Protein AF-0000000072233119 (afdb_homodimer)

Structure (mmCIF, N/CA/C/O backbone):
data_AF-0000000072233119-model_v1
#
loop_
_entity.id
_entity.type
_entity.pdbx_description
1 polymer Carboxypeptidase
#
loop_
_atom_site.group_PDB
_atom_site.id
_atom_site.type_symbol
_atom_site.label_atom_id
_atom_site.label_alt_id
_atom_site.label_comp_id
_atom_site.label_asym_id
_atom_site.label_entity_id
_atom_site.label_seq_id
_atom_site.pdbx_PDB_ins_code
_atom_site.Cartn_x
_atom_site.Cartn_y
_atom_site.Cartn_z
_atom_site.occupancy
_atom_site.B_iso_or_equiv
_atom_site.auth_seq_id
_atom_site.auth_comp_id
_atom_site.auth_asym_id
_atom_site.auth_atom_id
_atom_site.pdbx_PDB_model_num
ATOM 1 N N . MET A 1 1 ? -56.75 67 40.719 1 21.64 1 MET A N 1
ATOM 2 C CA . MET A 1 1 ? -55.656 67.75 40.062 1 21.64 1 MET A CA 1
ATOM 3 C C . MET A 1 1 ? -54.406 66.875 40.062 1 21.64 1 MET A C 1
ATOM 5 O O . MET A 1 1 ? -53.438 67.188 40.75 1 21.64 1 MET A O 1
ATOM 9 N N . LYS A 1 2 ? -54.688 65.5 40.375 1 35.22 2 LYS A N 1
ATOM 10 C CA . LYS A 1 2 ? -53.719 64.438 40.656 1 35.22 2 LYS A CA 1
ATOM 11 C C . LYS A 1 2 ? -52.656 64.375 39.531 1 35.22 2 LYS A C 1
ATOM 13 O O . LYS A 1 2 ? -53 64.188 38.375 1 35.22 2 LYS A O 1
ATOM 18 N N . GLY A 1 3 ? -51.531 65.25 39.688 1 26.22 3 GLY A N 1
ATOM 19 C CA . GLY A 1 3 ? -50.438 65.5 38.75 1 26.22 3 GLY A CA 1
ATOM 20 C C . GLY A 1 3 ? -49.719 64.25 38.312 1 26.22 3 GLY A C 1
ATOM 21 O O . GLY A 1 3 ? -49.25 63.469 39.125 1 26.22 3 GLY A O 1
ATOM 22 N N . CYS A 1 4 ? -50.031 63.656 37.125 1 33.38 4 CYS A N 1
ATOM 23 C CA . CYS A 1 4 ? -49.469 62.594 36.344 1 33.38 4 CYS A CA 1
ATOM 24 C C . CYS A 1 4 ? -48 62.875 36 1 33.38 4 CYS A C 1
ATOM 26 O O . CYS A 1 4 ? -47.75 63.812 35.219 1 33.38 4 CYS A O 1
ATOM 28 N N . TRP A 1 5 ? -47.125 62.781 37.031 1 33.19 5 TRP A N 1
ATOM 29 C CA . TRP A 1 5 ? -45.688 62.906 36.75 1 33.19 5 TRP A CA 1
ATOM 30 C C . TRP A 1 5 ? -45.25 62 35.625 1 33.19 5 TRP A C 1
ATOM 32 O O . TRP A 1 5 ? -45.5 60.781 35.625 1 33.19 5 TRP A O 1
ATOM 42 N N . LEU A 1 6 ? -45.219 62.438 34.375 1 34.34 6 LEU A N 1
ATOM 43 C CA . LEU A 1 6 ? -44.656 61.875 33.156 1 34.34 6 LEU A CA 1
ATOM 44 C C . LEU A 1 6 ? -43.188 61.531 33.344 1 34.34 6 LEU A C 1
ATOM 46 O O . LEU A 1 6 ? -42.344 62.406 33.5 1 34.34 6 LEU A O 1
ATOM 50 N N . VAL A 1 7 ? -42.844 60.562 34.219 1 37.19 7 VAL A N 1
ATOM 51 C CA . VAL A 1 7 ? -41.438 60.125 34.219 1 37.19 7 VAL A CA 1
ATOM 52 C C . VAL A 1 7 ? -41.031 59.719 32.781 1 37.19 7 VAL A C 1
ATOM 54 O O . VAL A 1 7 ? -41.656 58.812 32.219 1 37.19 7 VAL A O 1
ATOM 57 N N . GLY A 1 8 ? -40.562 60.625 31.938 1 33.03 8 GLY A N 1
ATOM 58 C CA . GLY A 1 8 ? -39.906 60.344 30.672 1 33.03 8 GLY A CA 1
ATOM 59 C C . GLY A 1 8 ? -38.812 59.312 30.766 1 33.03 8 GLY A C 1
ATOM 60 O O . GLY A 1 8 ? -37.844 59.5 31.484 1 33.03 8 GLY A O 1
ATOM 61 N N . VAL A 1 9 ? -39.156 58.031 30.703 1 35.06 9 VAL A N 1
ATOM 62 C CA . VAL A 1 9 ? -38.188 56.938 30.594 1 35.06 9 VAL A CA 1
ATOM 63 C C . VAL A 1 9 ? -37.25 57.219 29.422 1 35.06 9 VAL A C 1
ATOM 65 O O . VAL A 1 9 ? -37.688 57.344 28.281 1 35.06 9 VAL A O 1
ATOM 68 N N . LEU A 1 10 ? -36.125 57.938 29.594 1 36.31 10 LEU A N 1
ATOM 69 C CA . LEU A 1 10 ? -35.031 57.969 28.656 1 36.31 10 LEU A CA 1
ATOM 70 C C . LEU A 1 10 ? -34.625 56.562 28.234 1 36.31 10 LEU A C 1
ATOM 72 O O . LEU A 1 10 ? -34.156 55.781 29.062 1 36.31 10 LEU A O 1
ATOM 76 N N . ILE A 1 11 ? -35.312 55.969 27.281 1 34.78 11 ILE A N 1
ATOM 77 C CA . ILE A 1 11 ? -34.844 54.75 26.625 1 34.78 11 ILE A CA 1
ATOM 78 C C . ILE A 1 11 ? -33.438 54.969 26.109 1 34.78 11 ILE A C 1
ATOM 80 O O . ILE A 1 11 ? -33.188 55.781 25.234 1 34.78 11 ILE A O 1
ATOM 84 N N . VAL A 1 12 ? -32.406 54.906 26.969 1 35 12 VAL A N 1
ATOM 85 C CA . VAL A 1 12 ? -31.047 54.781 26.469 1 35 12 VAL A CA 1
ATOM 86 C C . VAL A 1 12 ? -30.984 53.719 25.359 1 35 12 VAL A C 1
ATOM 88 O O . VAL A 1 12 ? -31.328 52.562 25.578 1 35 12 VAL A O 1
ATOM 91 N N . LEU A 1 13 ? -31.266 54.125 24.141 1 33.84 13 LEU A N 1
ATOM 92 C CA . LEU A 1 13 ? -30.875 53.312 22.969 1 33.84 13 LEU A CA 1
ATOM 93 C C . LEU A 1 13 ? -29.484 52.75 23.156 1 33.84 13 LEU A C 1
ATOM 95 O O . LEU A 1 13 ? -28.5 53.469 23.188 1 33.84 13 LEU A O 1
ATOM 99 N N . LEU A 1 14 ? -29.297 51.781 24.047 1 34 14 LEU A N 1
ATOM 100 C CA . LEU A 1 14 ? -28.078 51 23.938 1 34 14 LEU A CA 1
ATOM 101 C C . LEU A 1 14 ? -27.766 50.688 22.484 1 34 14 LEU A C 1
ATOM 103 O O . LEU A 1 14 ? -28.547 50 21.812 1 34 14 LEU A O 1
ATOM 107 N N . GLY A 1 15 ? -27.25 51.656 21.734 1 33.03 15 GLY A N 1
ATOM 108 C CA . GLY A 1 15 ? -26.625 51.281 20.469 1 33.03 15 GLY A CA 1
ATOM 109 C C . GLY A 1 15 ? -25.984 49.906 20.5 1 33.03 15 GLY A C 1
ATOM 110 O O . GLY A 1 15 ? -25.172 49.625 21.391 1 33.03 15 GLY A O 1
ATOM 111 N N . SER A 1 16 ? -26.719 48.875 20.203 1 33.81 16 SER A N 1
ATOM 112 C CA . SER A 1 16 ? -26.094 47.594 19.875 1 33.81 16 SER A CA 1
ATOM 113 C C . SER A 1 16 ? -24.734 47.812 19.203 1 33.81 16 SER A C 1
ATOM 115 O O . SER A 1 16 ? -24.656 48.438 18.156 1 33.81 16 SER A O 1
ATOM 117 N N . VAL A 1 17 ? -23.672 48.188 19.906 1 36.34 17 VAL A N 1
ATOM 118 C CA . VAL A 1 17 ? -22.359 48 19.312 1 36.34 17 VAL A CA 1
ATOM 119 C C . VAL A 1 17 ? -22.375 46.75 18.422 1 36.34 17 VAL A C 1
ATOM 121 O O . VAL A 1 17 ? -22.469 45.625 18.922 1 36.34 17 VAL A O 1
ATOM 124 N N . GLY A 1 18 ? -23.062 46.75 17.375 1 36.66 18 GLY A N 1
ATOM 125 C CA . GLY A 1 18 ? -22.938 45.688 16.375 1 36.66 18 GLY A CA 1
ATOM 126 C C . GLY A 1 18 ? -21.547 45.062 16.359 1 36.66 18 GLY A C 1
ATOM 127 O O . GLY A 1 18 ? -20.547 45.75 16.5 1 36.66 18 GLY A O 1
ATOM 128 N N . VAL A 1 19 ? -21.406 43.906 16.906 1 42.38 19 VAL A N 1
ATOM 129 C CA . VAL A 1 19 ? -20.281 43 16.75 1 42.38 19 VAL A CA 1
ATOM 130 C C . VAL A 1 19 ? -19.547 43.312 15.445 1 42.38 19 VAL A C 1
ATOM 132 O O . VAL A 1 19 ? -20.156 43.281 14.367 1 42.38 19 VAL A O 1
ATOM 135 N N . LYS A 1 20 ? -18.594 44.188 15.336 1 45.81 20 LYS A N 1
ATOM 136 C CA . LYS A 1 20 ? -17.641 44.469 14.266 1 45.81 20 LYS A CA 1
ATOM 137 C C . LYS A 1 20 ? -17.281 43.219 13.484 1 45.81 20 LYS A C 1
ATOM 139 O O . LYS A 1 20 ? -16.828 42.219 14.07 1 45.81 20 LYS A O 1
ATOM 144 N N . GLY A 1 21 ? -17.844 42.812 12.367 1 53.72 21 GLY A N 1
ATOM 145 C CA . GLY A 1 21 ? -17.625 41.812 11.336 1 53.72 21 GLY A CA 1
ATOM 146 C C . GLY A 1 21 ? -16.172 41.594 11.016 1 53.72 21 GLY A C 1
ATOM 147 O O . GLY A 1 21 ? -15.297 42.312 11.508 1 53.72 21 GLY A O 1
ATOM 148 N N . TYR A 1 22 ? -15.734 40.312 10.508 1 67.56 22 TYR A N 1
ATOM 149 C CA . TYR A 1 22 ? -14.414 40 9.969 1 67.56 22 TYR A CA 1
ATOM 150 C C . TYR A 1 22 ? -14 41 8.906 1 67.56 22 TYR A C 1
ATOM 152 O O . TYR A 1 22 ? -14.844 41.656 8.289 1 67.56 22 TYR A O 1
ATOM 160 N N . PRO A 1 23 ? -12.672 41.281 8.867 1 79.38 23 PRO A N 1
ATOM 161 C CA . PRO A 1 23 ? -12.234 42.281 7.895 1 79.38 23 PRO A CA 1
ATOM 162 C C . PRO A 1 23 ? -12.781 42.031 6.492 1 79.38 23 PRO A C 1
ATOM 164 O O . PRO A 1 23 ? -12.445 41 5.871 1 79.38 23 PRO A O 1
ATOM 167 N N . SER A 1 24 ? -13.656 42.844 6.051 1 85.31 24 SER A N 1
ATOM 168 C CA . SER A 1 24 ? -14.266 42.719 4.73 1 85.31 24 SER A CA 1
ATOM 169 C C . SER A 1 24 ? -13.203 42.719 3.633 1 85.31 24 SER A C 1
ATOM 171 O O . SER A 1 24 ? -13.406 42.125 2.572 1 85.31 24 SER A O 1
ATOM 173 N N . GLU A 1 25 ? -12.125 43.281 3.951 1 91.62 25 GLU A N 1
ATOM 174 C CA . GLU A 1 25 ? -11.062 43.375 2.955 1 91.62 25 GLU A CA 1
ATOM 175 C C . GLU A 1 25 ? -10.406 42.031 2.709 1 91.62 25 GLU A C 1
ATOM 177 O O . GLU A 1 25 ? -9.758 41.812 1.681 1 91.62 25 GLU A O 1
ATOM 182 N N . ASP A 1 26 ? -10.586 41.156 3.637 1 96.69 26 ASP A N 1
ATOM 183 C CA . ASP A 1 26 ? -9.969 39.844 3.51 1 96.69 26 ASP A CA 1
ATOM 184 C C . ASP A 1 26 ? -10.969 38.812 2.998 1 96.69 26 ASP A C 1
ATOM 186 O O . ASP A 1 26 ? -10.602 37.656 2.709 1 96.69 26 ASP A O 1
ATOM 190 N N . LEU A 1 27 ? -12.25 39.156 2.826 1 97.69 27 LEU A N 1
ATOM 191 C CA . LEU A 1 27 ? -13.281 38.25 2.373 1 97.69 27 LEU A CA 1
ATOM 192 C C . LEU A 1 27 ? -13.039 37.812 0.928 1 97.69 27 LEU A C 1
ATOM 194 O O . LEU A 1 27 ? -12.836 38.656 0.056 1 97.69 27 LEU A O 1
ATOM 198 N N . ILE A 1 28 ? -12.953 36.562 0.741 1 98 28 ILE A N 1
ATOM 199 C CA . ILE A 1 28 ? -12.898 36 -0.609 1 98 28 ILE A CA 1
ATOM 200 C C . ILE A 1 28 ? -14.312 35.812 -1.148 1 98 28 ILE A C 1
ATOM 202 O O . ILE A 1 28 ? -15.016 34.875 -0.747 1 98 28 ILE A O 1
ATOM 206 N N . GLU A 1 29 ? -14.688 36.656 -2.045 1 95.75 29 GLU A N 1
ATOM 207 C CA . GLU A 1 29 ? -16.031 36.531 -2.6 1 95.75 29 GLU A CA 1
ATOM 208 C C . GLU A 1 29 ? -16.203 35.219 -3.389 1 95.75 29 GLU A C 1
ATOM 210 O O . GLU A 1 29 ? -17.172 34.5 -3.205 1 95.75 29 GLU A O 1
ATOM 215 N N . ARG A 1 30 ? -15.227 35.062 -4.289 1 96.44 30 ARG A N 1
ATOM 216 C CA . ARG A 1 30 ? -15.219 33.844 -5.105 1 96.44 30 ARG A CA 1
ATOM 217 C C . ARG A 1 30 ? -13.859 33.625 -5.754 1 96.44 30 ARG A C 1
ATOM 219 O O . ARG A 1 30 ? -13.281 34.562 -6.332 1 96.44 30 ARG A O 1
ATOM 226 N N . LEU A 1 31 ? -13.406 32.406 -5.625 1 98.19 31 LEU A N 1
ATOM 227 C CA . LEU A 1 31 ? -12.188 32.062 -6.363 1 98.19 31 LEU A CA 1
ATOM 228 C C . LEU A 1 31 ? -12.516 31.656 -7.801 1 98.19 31 LEU A C 1
ATOM 230 O O . LEU A 1 31 ? -13.586 31.109 -8.07 1 98.19 31 LEU A O 1
ATOM 234 N N . PRO A 1 32 ? -11.609 31.969 -8.688 1 97.94 32 PRO A N 1
ATOM 235 C CA . PRO A 1 32 ? -11.859 31.594 -10.078 1 97.94 32 PRO A CA 1
ATOM 236 C C . PRO A 1 32 ? -12.164 30.094 -10.234 1 97.94 32 PRO A C 1
ATOM 238 O O . PRO A 1 32 ? -11.359 29.266 -9.828 1 97.94 32 PRO A O 1
ATOM 241 N N . GLY A 1 33 ? -13.328 29.812 -10.781 1 97.69 33 GLY A N 1
ATOM 242 C CA . GLY A 1 33 ? -13.719 28.438 -11.07 1 97.69 33 GLY A CA 1
ATOM 243 C C . GLY A 1 33 ? -14.148 27.672 -9.836 1 97.69 33 GLY A C 1
ATOM 244 O O . GLY A 1 33 ? -14.258 26.438 -9.875 1 97.69 33 GLY A O 1
ATOM 245 N N . GLN A 1 34 ? -14.391 28.297 -8.719 1 97.38 34 GLN A N 1
ATOM 246 C CA . GLN A 1 34 ? -14.805 27.609 -7.496 1 97.38 34 GLN A CA 1
ATOM 247 C C . GLN A 1 34 ? -16.266 27.188 -7.562 1 97.38 34 GLN A C 1
ATOM 249 O O . GLN A 1 34 ? -17.109 27.922 -8.094 1 97.38 34 GLN A O 1
ATOM 254 N N . PRO A 1 35 ? -16.641 26.047 -7.039 1 97.12 35 PRO A N 1
ATOM 255 C CA . PRO A 1 35 ? -18.062 25.734 -6.883 1 97.12 35 PRO A CA 1
ATOM 256 C C . PRO A 1 35 ? -18.75 26.578 -5.812 1 97.12 35 PRO A C 1
ATOM 258 O O . PRO A 1 35 ? -18.078 27.234 -5.02 1 97.12 35 PRO A O 1
ATOM 261 N N . ASN A 1 36 ? -20.094 26.547 -5.824 1 96 36 ASN A N 1
ATOM 262 C CA . ASN A 1 36 ? -20.844 27.25 -4.781 1 96 36 ASN A CA 1
ATOM 263 C C . ASN A 1 36 ? -20.75 26.516 -3.445 1 96 36 ASN A C 1
ATOM 265 O O . ASN A 1 36 ? -20.797 25.281 -3.398 1 96 36 ASN A O 1
ATOM 269 N N . VAL A 1 37 ? -20.469 27.344 -2.412 1 96.06 37 VAL A N 1
ATOM 270 C CA . VAL A 1 37 ? -20.422 26.781 -1.069 1 96.06 37 VAL A CA 1
ATOM 271 C C . VAL A 1 37 ? -21.172 27.703 -0.096 1 96.06 37 VAL A C 1
ATOM 273 O O . VAL A 1 37 ? -21.438 28.859 -0.411 1 96.06 37 VAL A O 1
ATOM 276 N N . GLY A 1 38 ? -21.547 27.125 1.096 1 95.5 38 GLY A N 1
ATOM 277 C CA . GLY A 1 38 ? -22.328 27.859 2.076 1 95.5 38 GLY A CA 1
ATOM 278 C C . GLY A 1 38 ? -21.5 28.438 3.205 1 95.5 38 GLY A C 1
ATOM 279 O O . GLY A 1 38 ? -22.031 28.859 4.227 1 95.5 38 GLY A O 1
ATOM 280 N N . PHE A 1 39 ? -20.219 28.391 3.098 1 97.56 39 PHE A N 1
ATOM 281 C CA . PHE A 1 39 ? -19.344 28.938 4.129 1 97.56 39 PHE A CA 1
ATOM 282 C C . PHE A 1 39 ? -18.5 30.078 3.578 1 97.56 39 PHE A C 1
ATOM 284 O O . PHE A 1 39 ? -18.312 30.188 2.363 1 97.56 39 PHE A O 1
ATOM 291 N N . LYS A 1 40 ? -17.938 30.891 4.438 1 97.44 40 LYS A N 1
ATOM 292 C CA . LYS A 1 40 ? -17.109 32 4.031 1 97.44 40 LYS A CA 1
ATOM 293 C C . LYS A 1 40 ? -15.625 31.641 4.098 1 97.44 40 LYS A C 1
ATOM 295 O O . LYS A 1 40 ? -15.234 30.719 4.812 1 97.44 40 LYS A O 1
ATOM 300 N N . GLN A 1 41 ? -14.875 32.375 3.328 1 97.81 41 GLN A N 1
ATOM 301 C CA . GLN A 1 41 ? -13.422 32.25 3.277 1 97.81 41 GLN A CA 1
ATOM 302 C C . GLN A 1 41 ? -12.766 33.625 3.391 1 97.81 41 GLN A C 1
ATOM 304 O O . GLN A 1 41 ? -13.297 34.625 2.896 1 97.81 41 GLN A O 1
ATOM 309 N N . TYR A 1 42 ? -11.695 33.625 4.023 1 98.38 42 TYR A N 1
ATOM 310 C CA . TYR A 1 42 ? -10.922 34.844 4.164 1 98.38 42 TYR A CA 1
ATOM 311 C C . TYR A 1 42 ? -9.445 34.594 3.865 1 98.38 42 TYR A C 1
ATOM 313 O O . TYR A 1 42 ? -8.922 33.531 4.148 1 98.38 42 TYR A O 1
ATOM 321 N N . ALA A 1 43 ? -8.805 35.531 3.295 1 98.62 43 ALA A N 1
ATOM 322 C CA . ALA A 1 43 ? -7.355 35.531 3.105 1 98.62 43 ALA A CA 1
ATOM 323 C C . ALA A 1 43 ? -6.773 36.938 3.166 1 98.62 43 ALA A C 1
ATOM 325 O O . ALA A 1 43 ? -7.41 37.906 2.729 1 98.62 43 ALA A O 1
ATOM 326 N N . GLY A 1 44 ? -5.621 36.969 3.713 1 98 44 GLY A N 1
ATOM 327 C CA . GLY A 1 44 ? -4.969 38.25 3.846 1 98 44 GLY A CA 1
ATOM 328 C C . GLY A 1 44 ? -3.656 38.188 4.602 1 98 44 GLY A C 1
ATOM 329 O O . GLY A 1 44 ? -3.016 37.156 4.652 1 98 44 GLY A O 1
ATOM 330 N N . TYR A 1 45 ? -3.229 39.344 5.043 1 98.12 45 TYR A N 1
ATOM 331 C CA . TYR A 1 45 ? -1.923 39.438 5.68 1 98.12 45 TYR A CA 1
ATOM 332 C C . TYR A 1 45 ? -2.062 39.906 7.125 1 98.12 45 TYR A C 1
ATOM 334 O O . TYR A 1 45 ? -3.01 40.625 7.465 1 98.12 45 TYR A O 1
ATOM 342 N N . VAL A 1 46 ? -1.182 39.469 7.906 1 98.31 46 VAL A N 1
ATOM 343 C CA . VAL A 1 46 ? -0.978 40 9.258 1 98.31 46 VAL A CA 1
ATOM 344 C C . VAL A 1 46 ? 0.463 40.469 9.422 1 98.31 46 VAL A C 1
ATOM 346 O O . VAL A 1 46 ? 1.406 39.719 9.18 1 98.31 46 VAL A O 1
ATOM 349 N N . ASP A 1 47 ? 0.615 41.75 9.828 1 98 47 ASP A N 1
ATOM 350 C CA . ASP A 1 47 ? 1.94 42.312 10.07 1 98 47 ASP A CA 1
ATOM 351 C C . ASP A 1 47 ? 2.496 41.844 11.414 1 98 47 ASP A C 1
ATOM 353 O O . ASP A 1 47 ? 1.96 42.188 12.469 1 98 47 ASP A O 1
ATOM 357 N N . VAL A 1 48 ? 3.609 41.094 11.367 1 98.44 48 VAL A N 1
ATOM 358 C CA . VAL A 1 48 ? 4.156 40.594 12.609 1 98.44 48 VAL A CA 1
ATOM 359 C C . VAL A 1 48 ? 5.348 41.438 13.047 1 98.44 48 VAL A C 1
ATOM 361 O O . VAL A 1 48 ? 5.742 41.406 14.219 1 98.44 48 VAL A O 1
ATOM 364 N N . ASP A 1 49 ? 5.918 42.188 12.133 1 98.19 49 ASP A N 1
ATOM 365 C CA . ASP A 1 49 ? 6.965 43.156 12.406 1 98.19 49 ASP A CA 1
ATOM 366 C C . ASP A 1 49 ? 6.848 44.344 11.469 1 98.19 49 ASP A C 1
ATOM 368 O O . ASP A 1 49 ? 7.375 44.344 10.359 1 98.19 49 ASP A O 1
ATOM 372 N N . VAL A 1 50 ? 6.32 45.406 11.969 1 97.19 50 VAL A N 1
ATOM 373 C CA . VAL A 1 50 ? 6.023 46.562 11.156 1 97.19 50 VAL A CA 1
ATOM 374 C C . VAL A 1 50 ? 7.328 47.25 10.727 1 97.19 50 VAL A C 1
ATOM 376 O O . VAL A 1 50 ? 7.445 47.719 9.594 1 97.19 50 VAL A O 1
ATOM 379 N N . ASN A 1 51 ? 8.266 47.312 11.625 1 97.69 51 ASN A N 1
ATOM 380 C CA . ASN A 1 51 ? 9.531 47.969 11.328 1 97.69 51 ASN A CA 1
ATOM 381 C C . ASN A 1 51 ? 10.266 47.281 10.18 1 97.69 51 ASN A C 1
ATOM 383 O O . ASN A 1 51 ? 10.883 47.938 9.344 1 97.69 51 ASN A O 1
ATOM 387 N N . HIS A 1 52 ? 10.156 45.969 10.156 1 97.5 52 HIS A N 1
ATOM 388 C CA . HIS A 1 52 ? 10.836 45.188 9.117 1 97.5 52 HIS A CA 1
ATOM 389 C C . HIS A 1 52 ? 9.93 44.969 7.906 1 97.5 52 HIS A C 1
ATOM 391 O O . HIS A 1 52 ? 10.391 44.5 6.863 1 97.5 52 HIS A O 1
ATOM 397 N N . GLY A 1 53 ? 8.695 45.406 8.016 1 97.5 53 GLY A N 1
ATOM 398 C CA . GLY A 1 53 ? 7.734 45.125 6.965 1 97.5 53 GLY A CA 1
ATOM 399 C C . GLY A 1 53 ? 7.488 43.625 6.781 1 97.5 53 GLY A C 1
ATOM 400 O O . GLY A 1 53 ? 7.406 43.125 5.652 1 97.5 53 GLY A O 1
ATOM 401 N N . ARG A 1 54 ? 7.559 42.844 7.844 1 98.38 54 ARG A N 1
ATOM 402 C CA . ARG A 1 54 ? 7.332 41.375 7.801 1 98.38 54 ARG A CA 1
ATOM 403 C C . ARG A 1 54 ? 5.859 41.062 8 1 98.38 54 ARG A C 1
ATOM 405 O O . ARG A 1 54 ? 5.27 41.406 9.023 1 98.38 54 ARG A O 1
ATOM 412 N N . SER A 1 55 ? 5.262 40.438 6.98 1 98.31 55 SER A N 1
ATOM 413 C CA . SER A 1 55 ? 3.844 40.094 6.969 1 98.31 55 SER A CA 1
ATOM 414 C C . SER A 1 55 ? 3.633 38.656 6.582 1 98.31 55 SER A C 1
ATOM 416 O O . SER A 1 55 ? 4.254 38.156 5.637 1 98.31 55 SER A O 1
ATOM 418 N N . LEU A 1 56 ? 2.859 37.969 7.336 1 98.81 56 LEU A N 1
ATOM 419 C CA . LEU A 1 56 ? 2.543 36.594 7.047 1 98.81 56 LEU A CA 1
ATOM 420 C C . LEU A 1 56 ? 1.163 36.469 6.41 1 98.81 56 LEU A C 1
ATOM 422 O O . LEU A 1 56 ? 0.228 37.156 6.809 1 98.81 56 LEU A O 1
ATOM 426 N N . PHE A 1 57 ? 1.08 35.656 5.371 1 98.75 57 PHE A N 1
ATOM 427 C CA . PHE A 1 57 ? -0.153 35.406 4.629 1 98.75 57 PHE A CA 1
ATOM 428 C C . PHE A 1 57 ? -0.932 34.25 5.227 1 98.75 57 PHE A C 1
ATOM 430 O O . PHE A 1 57 ? -0.34 33.281 5.672 1 98.75 57 PHE A O 1
ATOM 437 N N . TYR A 1 58 ? -2.283 34.406 5.285 1 98.81 58 TYR A N 1
ATOM 438 C CA . TYR A 1 58 ? -3.115 33.312 5.816 1 98.81 58 TYR A CA 1
ATOM 439 C C . TYR A 1 58 ? -4.32 33.062 4.918 1 98.81 58 TYR A C 1
ATOM 441 O O . TYR A 1 58 ? -4.668 33.906 4.082 1 98.81 58 TYR A O 1
ATOM 449 N N . TYR A 1 59 ? -4.824 31.906 4.949 1 98.81 59 TYR A N 1
ATOM 450 C CA . TYR A 1 59 ? -6.098 31.469 4.391 1 98.81 59 TYR A CA 1
ATOM 451 C C . TYR A 1 59 ? -6.98 30.844 5.457 1 98.81 59 TYR A C 1
ATOM 453 O O . TYR A 1 59 ? -6.543 29.922 6.168 1 98.81 59 TYR A O 1
ATOM 461 N N . PHE A 1 60 ? -8.172 31.391 5.684 1 98.75 60 PHE A N 1
ATOM 462 C CA . PHE A 1 60 ? -9.102 30.953 6.715 1 98.75 60 PHE A CA 1
ATOM 463 C C . PHE A 1 60 ? -10.43 30.516 6.098 1 98.75 60 PHE A C 1
ATOM 465 O O . PHE A 1 60 ? -11.008 31.25 5.285 1 98.75 60 PHE A O 1
ATOM 472 N N . VAL A 1 61 ? -10.836 29.328 6.52 1 98.62 61 VAL A N 1
ATOM 473 C CA . VAL A 1 61 ? -12.102 28.797 6.027 1 98.62 61 VAL A CA 1
ATOM 474 C C . VAL A 1 61 ? -13.016 28.484 7.203 1 98.62 61 VAL A C 1
ATOM 476 O O . VAL A 1 61 ? -12.641 27.75 8.117 1 98.62 61 VAL A O 1
ATOM 479 N N . GLU A 1 62 ? -14.234 29.016 7.172 1 98.31 62 GLU A N 1
ATOM 480 C CA . GLU A 1 62 ? -15.234 28.703 8.188 1 98.31 62 GLU A CA 1
ATOM 481 C C . GLU A 1 62 ? -15.695 27.25 8.086 1 98.31 62 GLU A C 1
ATOM 483 O O . GLU A 1 62 ? -15.711 26.672 6.992 1 98.31 62 GLU A O 1
ATOM 488 N N . ALA A 1 63 ? -16.062 26.734 9.227 1 98.62 63 ALA A N 1
ATOM 489 C CA . ALA A 1 63 ? -16.703 25.422 9.211 1 98.62 63 ALA A CA 1
ATOM 490 C C . ALA A 1 63 ? -17.969 25.438 8.352 1 98.62 63 ALA A C 1
ATOM 492 O O . ALA A 1 63 ? -18.656 26.453 8.273 1 98.62 63 ALA A O 1
ATOM 493 N N . GLU A 1 64 ? -18.203 24.328 7.758 1 97.5 64 GLU A N 1
ATOM 494 C CA . GLU A 1 64 ? -19.344 24.219 6.844 1 97.5 64 GLU A CA 1
ATOM 495 C C . GLU A 1 64 ? -20.656 24.469 7.562 1 97.5 64 GLU A C 1
ATOM 497 O O . GLU A 1 64 ? -21.578 25.047 6.992 1 97.5 64 GLU A O 1
ATOM 502 N N . LYS A 1 65 ? -20.734 23.953 8.727 1 96.69 65 LYS A N 1
ATOM 503 C CA . LYS A 1 65 ? -21.906 24.156 9.555 1 96.69 65 LYS A CA 1
ATOM 504 C C . LYS A 1 65 ? -21.531 24.625 10.953 1 96.69 65 LYS A C 1
ATOM 506 O O . LYS A 1 65 ? -20.484 24.25 11.477 1 96.69 65 LYS A O 1
ATOM 511 N N . ASP A 1 66 ? -22.328 25.516 11.484 1 96.94 66 ASP A N 1
ATOM 512 C CA . ASP A 1 66 ? -22.203 25.969 12.867 1 96.94 66 ASP A CA 1
ATOM 513 C C . ASP A 1 66 ? -20.812 26.516 13.141 1 96.94 66 ASP A C 1
ATOM 515 O O . ASP A 1 66 ? -20.172 26.156 14.133 1 96.94 66 ASP A O 1
ATOM 519 N N . HIS A 1 67 ? -20.328 27.328 12.219 1 96.94 67 HIS A N 1
ATOM 520 C CA . HIS A 1 67 ? -18.969 27.844 12.336 1 96.94 67 HIS A CA 1
ATOM 521 C C . HIS A 1 67 ? -18.797 28.641 13.625 1 96.94 67 HIS A C 1
ATOM 523 O O . HIS A 1 67 ? -17.688 28.734 14.164 1 96.94 67 HIS A O 1
ATOM 529 N N . GLU A 1 68 ? -19.859 29.141 14.234 1 96.25 68 GLU A N 1
ATOM 530 C CA . GLU A 1 68 ? -19.797 29.969 15.43 1 96.25 68 GLU A CA 1
ATOM 531 C C . GLU A 1 68 ? -19.578 29.125 16.672 1 96.25 68 GLU A C 1
ATOM 533 O O . GLU A 1 68 ? -19.203 29.641 17.734 1 96.25 68 GLU A O 1
ATOM 538 N N . LYS A 1 69 ? -19.734 27.844 16.531 1 96.25 69 LYS A N 1
ATOM 539 C CA . LYS A 1 69 ? -19.641 26.984 17.703 1 96.25 69 LYS A CA 1
ATOM 540 C C . LYS A 1 69 ? -18.453 26.031 17.594 1 96.25 69 LYS A C 1
ATOM 542 O O . LYS A 1 69 ? -17.984 25.484 18.594 1 96.25 69 LYS A O 1
ATOM 547 N N . LYS A 1 70 ? -17.953 25.875 16.453 1 98.06 70 LYS A N 1
ATOM 548 C CA . LYS A 1 70 ? -16.906 24.875 16.219 1 98.06 70 LYS A CA 1
ATOM 549 C C . LYS A 1 70 ? -15.531 25.453 16.562 1 98.06 70 LYS A C 1
ATOM 551 O O . LYS A 1 70 ? -15.328 26.672 16.547 1 98.06 70 LYS A O 1
ATOM 556 N N . PRO A 1 71 ? -14.664 24.562 16.891 1 98.62 71 PRO A N 1
ATOM 557 C CA . PRO A 1 71 ? -13.32 25.016 17.25 1 98.62 71 PRO A CA 1
ATOM 558 C C . PRO A 1 71 ? -12.562 25.609 16.062 1 98.62 71 PRO A C 1
ATOM 560 O O . PRO A 1 71 ? -13.062 25.594 14.938 1 98.62 71 PRO A O 1
ATOM 563 N N . LEU A 1 72 ? -11.438 26.25 16.422 1 98.88 72 LEU A N 1
ATOM 564 C CA . LEU A 1 72 ? -10.469 26.734 15.453 1 98.88 72 LEU A CA 1
ATOM 565 C C . LEU A 1 72 ? -9.258 25.828 15.383 1 98.88 72 LEU A C 1
ATOM 567 O O . LEU A 1 72 ? -8.695 25.438 16.406 1 98.88 72 LEU A O 1
ATOM 571 N N . THR A 1 73 ? -8.883 25.438 14.203 1 98.94 73 THR A N 1
ATOM 572 C CA . THR A 1 73 ? -7.703 24.594 14 1 98.94 73 THR A CA 1
ATOM 573 C C . THR A 1 73 ? -6.684 25.312 13.125 1 98.94 73 THR A C 1
ATOM 575 O O . THR A 1 73 ? -7.02 25.781 12.039 1 98.94 73 THR A O 1
ATOM 578 N N . LEU A 1 74 ? -5.496 25.406 13.586 1 98.94 74 LEU A N 1
ATOM 579 C CA . LEU A 1 74 ? -4.379 25.875 12.781 1 98.94 74 LEU A CA 1
ATOM 580 C C . LEU A 1 74 ? -3.682 24.703 12.086 1 98.94 74 LEU A C 1
ATOM 582 O O . LEU A 1 74 ? -3.451 23.656 12.703 1 98.94 74 LEU A O 1
ATOM 586 N N . TRP A 1 75 ? -3.377 24.891 10.812 1 98.94 75 TRP A N 1
ATOM 587 C CA . TRP A 1 75 ? -2.617 23.891 10.062 1 98.94 75 TRP A CA 1
ATOM 588 C C . TRP A 1 75 ? -1.304 24.469 9.555 1 98.94 75 TRP A C 1
ATOM 590 O O . TRP A 1 75 ? -1.29 25.547 8.938 1 98.94 75 TRP A O 1
ATOM 600 N N . LEU A 1 76 ? -0.211 23.719 9.781 1 98.88 76 LEU A N 1
ATOM 601 C CA . LEU A 1 76 ? 1.103 24.062 9.25 1 98.88 76 LEU A CA 1
ATOM 602 C C . LEU A 1 76 ? 1.716 22.891 8.5 1 98.88 76 LEU A C 1
ATOM 604 O O . LEU A 1 76 ? 1.905 21.812 9.078 1 98.88 76 LEU A O 1
ATOM 608 N N . ASN A 1 77 ? 2.014 23.094 7.262 1 98.31 77 ASN A N 1
ATOM 609 C CA . ASN A 1 77 ? 2.863 22.141 6.551 1 98.31 77 ASN A CA 1
ATOM 610 C C . ASN A 1 77 ? 4.305 22.203 7.043 1 98.31 77 ASN A C 1
ATOM 612 O O . ASN A 1 77 ? 4.672 23.094 7.801 1 98.31 77 ASN A O 1
ATOM 616 N N . GLY A 1 78 ? 5.043 21.234 6.586 1 97.31 78 GLY A N 1
ATOM 617 C CA . GLY A 1 78 ? 6.441 21.203 6.98 1 97.31 78 GLY A CA 1
ATOM 618 C C . GLY A 1 78 ? 7.367 21.844 5.969 1 97.31 78 GLY A C 1
ATOM 619 O O . GLY A 1 78 ? 7.125 22.969 5.535 1 97.31 78 GLY A O 1
ATOM 620 N N . GLY A 1 79 ? 8.25 21.234 5.66 1 94.25 79 GLY A N 1
ATOM 621 C CA . GLY A 1 79 ? 9.344 21.688 4.816 1 94.25 79 GLY A CA 1
ATOM 622 C C . GLY A 1 79 ? 10.711 21.391 5.395 1 94.25 79 GLY A C 1
ATOM 623 O O . GLY A 1 79 ? 11.141 20.234 5.414 1 94.25 79 GLY A O 1
ATOM 624 N N . PRO A 1 80 ? 11.219 22.188 5.992 1 95.56 80 PRO A N 1
ATOM 625 C CA . PRO A 1 80 ? 10.711 23.5 6.395 1 95.56 80 PRO A CA 1
ATOM 626 C C . PRO A 1 80 ? 10.547 24.453 5.219 1 95.56 80 PRO A C 1
ATOM 628 O O . PRO A 1 80 ? 11.148 24.234 4.16 1 95.56 80 PRO A O 1
ATOM 631 N N . GLY A 1 81 ? 9.672 25.359 5.43 1 97.75 81 GLY A N 1
ATOM 632 C CA . GLY A 1 81 ? 9.523 26.453 4.48 1 97.75 81 GLY A CA 1
ATOM 633 C C . GLY A 1 81 ? 8.586 26.125 3.336 1 97.75 81 GLY A C 1
ATOM 634 O O . GLY A 1 81 ? 8.773 26.594 2.215 1 97.75 81 GLY A O 1
ATOM 635 N N . CYS A 1 82 ? 7.641 25.234 3.625 1 98.19 82 CYS A N 1
ATOM 636 C CA . CYS A 1 82 ? 6.691 24.906 2.568 1 98.19 82 CYS A CA 1
ATOM 637 C C . CYS A 1 82 ? 5.305 25.453 2.891 1 98.19 82 CYS A C 1
ATOM 639 O O . CYS A 1 82 ? 4.98 25.688 4.055 1 98.19 82 CYS A O 1
ATOM 641 N N . SER A 1 83 ? 4.512 25.609 1.91 1 98.62 83 SER A N 1
ATOM 642 C CA . SER A 1 83 ? 3.242 26.328 1.941 1 98.62 83 SER A CA 1
ATOM 643 C C . SER A 1 83 ? 2.145 25.484 2.572 1 98.62 83 SER A C 1
ATOM 645 O O . SER A 1 83 ? 1.873 24.359 2.115 1 98.62 83 SER A O 1
ATOM 647 N N . SER A 1 84 ? 1.474 26 3.547 1 98.75 84 SER A N 1
ATOM 648 C CA . SER A 1 84 ? 0.312 25.359 4.145 1 98.75 84 SER A CA 1
ATOM 649 C C . SER A 1 84 ? -0.929 25.531 3.275 1 98.75 84 SER A C 1
ATOM 651 O O . SER A 1 84 ? -1.834 24.688 3.299 1 98.75 84 SER A O 1
ATOM 653 N N . ILE A 1 85 ? -0.966 26.641 2.564 1 98.75 85 ILE A N 1
ATOM 654 C CA . ILE A 1 85 ? -2.102 26.891 1.687 1 98.75 85 ILE A CA 1
ATOM 655 C C . ILE A 1 85 ? -2.025 25.984 0.464 1 98.75 85 ILE A C 1
ATOM 657 O O . ILE A 1 85 ? -3.023 25.359 0.079 1 98.75 85 ILE A O 1
ATOM 661 N N . GLY A 1 86 ? -0.895 25.859 -0.093 1 98.06 86 GLY A N 1
ATOM 662 C CA . GLY A 1 86 ? -0.737 24.969 -1.232 1 98.06 86 GLY A CA 1
ATOM 663 C C . GLY A 1 86 ? -0.869 23.5 -0.866 1 98.06 86 GLY A C 1
ATOM 664 O O . GLY A 1 86 ? -1.563 22.75 -1.549 1 98.06 86 GLY A O 1
ATOM 665 N N . GLY A 1 87 ? -0.126 23.062 0.15 1 97.06 87 GLY A N 1
ATOM 666 C CA . GLY A 1 87 ? -0.11 21.672 0.568 1 97.06 87 GLY A CA 1
ATOM 667 C C . GLY A 1 87 ? -1.364 21.266 1.313 1 97.06 87 GLY A C 1
ATOM 668 O O . GLY A 1 87 ? -2.113 20.406 0.848 1 97.06 87 GLY A O 1
ATOM 669 N N . GLY A 1 88 ? -1.693 21.953 2.363 1 98.31 88 GLY A N 1
ATOM 670 C CA . GLY A 1 88 ? -2.828 21.641 3.217 1 98.31 88 GLY A CA 1
ATOM 671 C C . GLY A 1 88 ? -4.16 22.031 2.609 1 98.31 88 GLY A C 1
ATOM 672 O O . GLY A 1 88 ? -5 21.188 2.322 1 98.31 88 GLY A O 1
ATOM 673 N N . ALA A 1 89 ? -4.367 23.188 2.201 1 98.75 89 ALA A N 1
ATOM 674 C CA . ALA A 1 89 ? -5.676 23.75 1.861 1 98.75 89 ALA A CA 1
ATOM 675 C C . ALA A 1 89 ? -6.125 23.281 0.479 1 98.75 89 ALA A C 1
ATOM 677 O O . ALA A 1 89 ? -7.309 22.984 0.268 1 98.75 89 ALA A O 1
ATOM 678 N N . PHE A 1 90 ? -5.18 23.188 -0.421 1 98.56 90 PHE A N 1
ATOM 679 C CA . PHE A 1 90 ? -5.676 23.031 -1.785 1 98.56 90 PHE A CA 1
ATOM 680 C C . PHE A 1 90 ? -5.25 21.688 -2.369 1 98.56 90 PHE A C 1
ATOM 682 O O . PHE A 1 90 ? -5.473 21.422 -3.553 1 98.56 90 PHE A O 1
ATOM 689 N N . THR A 1 91 ? -4.66 20.797 -1.515 1 97.88 91 THR A N 1
ATOM 690 C CA . THR A 1 91 ? -4.352 19.469 -2.049 1 97.88 91 THR A CA 1
ATOM 691 C C . THR A 1 91 ? -4.621 18.391 -1.008 1 97.88 91 THR A C 1
ATOM 693 O O . THR A 1 91 ? -4.605 17.203 -1.325 1 97.88 91 THR A O 1
ATOM 696 N N . GLU A 1 92 ? -4.922 18.734 0.221 1 98.31 92 GLU A N 1
ATOM 697 C CA . GLU A 1 92 ? -5.055 17.703 1.246 1 98.31 92 GLU A CA 1
ATOM 698 C C . GLU A 1 92 ? -6.383 17.828 1.984 1 98.31 92 GLU A C 1
ATOM 700 O O . GLU A 1 92 ? -7.301 17.031 1.761 1 98.31 92 GLU A O 1
ATOM 705 N N . LEU A 1 93 ? -6.555 18.859 2.809 1 98.81 93 LEU A N 1
ATOM 706 C CA . LEU A 1 93 ? -7.629 18.812 3.795 1 98.81 93 LEU A CA 1
ATOM 707 C C . LEU A 1 93 ? -8.562 20.016 3.65 1 98.81 93 LEU A C 1
ATOM 709 O O . LEU A 1 93 ? -9.57 20.094 4.348 1 98.81 93 LEU A O 1
ATOM 713 N N . GLY A 1 94 ? -8.266 20.969 2.754 1 98.69 94 GLY A N 1
ATOM 714 C CA . GLY A 1 94 ? -9.109 22.141 2.566 1 98.69 94 GLY A CA 1
ATOM 715 C C . GLY A 1 94 ? -10.375 21.844 1.782 1 98.69 94 GLY A C 1
ATOM 716 O O . GLY A 1 94 ? -10.633 20.688 1.415 1 98.69 94 GLY A O 1
ATOM 717 N N . PRO A 1 95 ? -11.133 22.859 1.51 1 98.44 95 PRO A N 1
ATOM 718 C CA . PRO A 1 95 ? -12.469 22.656 0.933 1 98.44 95 PRO A CA 1
ATOM 719 C C . PRO A 1 95 ? -12.422 22.375 -0.565 1 98.44 95 PRO A C 1
ATOM 721 O O . PRO A 1 95 ? -13.406 21.891 -1.132 1 98.44 95 PRO A O 1
ATOM 724 N N . PHE A 1 96 ? -11.211 22.719 -1.199 1 98.38 96 PHE A N 1
ATOM 725 C CA . PHE A 1 96 ? -11.164 22.594 -2.652 1 98.38 96 PHE A CA 1
ATOM 726 C C . PHE A 1 96 ? -9.891 21.891 -3.1 1 98.38 96 PHE A C 1
ATOM 728 O O . PHE A 1 96 ? -8.867 21.953 -2.418 1 98.38 96 PHE A O 1
ATOM 735 N N . TYR A 1 97 ? -10.039 21.203 -4.234 1 97.62 97 TYR A N 1
ATOM 736 C CA . TYR A 1 97 ? -8.914 20.719 -5.035 1 97.62 97 TYR A CA 1
ATOM 737 C C . TYR A 1 97 ? -8.898 21.391 -6.406 1 97.62 97 TYR A C 1
ATOM 739 O O . TYR A 1 97 ? -9.938 21.844 -6.895 1 97.62 97 TYR A O 1
ATOM 747 N N . PRO A 1 98 ? -7.758 21.422 -6.965 1 96.56 98 PRO A N 1
ATOM 748 C CA . PRO A 1 98 ? -7.789 21.797 -8.383 1 96.56 98 PRO A CA 1
ATOM 749 C C . PRO A 1 98 ? -8.609 20.828 -9.234 1 96.56 98 PRO A C 1
ATOM 751 O O . PRO A 1 98 ? -8.625 19.625 -8.961 1 96.56 98 PRO A O 1
ATOM 754 N N . ARG A 1 99 ? -9.258 21.25 -10.273 1 92.62 99 ARG A N 1
ATOM 755 C CA . ARG A 1 99 ? -10.18 20.453 -11.07 1 92.62 99 ARG A CA 1
ATOM 756 C C . ARG A 1 99 ? -9.445 19.75 -12.203 1 92.62 99 ARG A C 1
ATOM 758 O O . ARG A 1 99 ? -10.078 19.094 -13.039 1 92.62 99 ARG A O 1
ATOM 765 N N . GLY A 1 100 ? -8.148 19.797 -12.445 1 92 100 GLY A N 1
ATOM 766 C CA . GLY A 1 100 ? -7.418 19.031 -13.445 1 92 100 GLY A CA 1
ATOM 767 C C . GLY A 1 100 ? -6.82 19.875 -14.539 1 92 100 GLY A C 1
ATOM 768 O O . GLY A 1 100 ? -5.809 19.516 -15.141 1 92 100 GLY A O 1
ATOM 769 N N . ASP A 1 101 ? -7.469 21 -14.867 1 93.12 101 ASP A N 1
ATOM 770 C CA . ASP A 1 101 ? -6.977 21.844 -15.953 1 93.12 101 ASP A CA 1
ATOM 771 C C . ASP A 1 101 ? -6.16 23.016 -15.406 1 93.12 101 ASP A C 1
ATOM 773 O O . ASP A 1 101 ? -5.703 23.859 -16.172 1 93.12 101 ASP A O 1
ATOM 777 N N . GLY A 1 102 ? -6.074 23.109 -14.094 1 93.56 102 GLY A N 1
ATOM 778 C CA . GLY A 1 102 ? -5.297 24.156 -13.461 1 93.56 102 GLY A CA 1
ATOM 779 C C . GLY A 1 102 ? -5.98 25.516 -13.5 1 93.56 102 GLY A C 1
ATOM 780 O O . GLY A 1 102 ? -5.355 26.547 -13.219 1 93.56 102 GLY A O 1
ATOM 781 N N . ARG A 1 103 ? -7.312 25.594 -13.766 1 95.69 103 ARG A N 1
ATOM 782 C CA . ARG A 1 103 ? -7.98 26.875 -13.945 1 95.69 103 ARG A CA 1
ATOM 783 C C . ARG A 1 103 ? -9.273 26.938 -13.141 1 95.69 103 ARG A C 1
ATOM 785 O O . ARG A 1 103 ? -10.016 27.922 -13.227 1 95.69 103 ARG A O 1
ATOM 792 N N . GLY A 1 104 ? -9.484 25.938 -12.359 1 96.56 104 GLY A N 1
ATOM 793 C CA . GLY A 1 104 ? -10.656 25.875 -11.508 1 96.56 104 GLY A CA 1
ATOM 794 C C . GLY A 1 104 ? -10.5 24.922 -10.336 1 96.56 104 GLY A C 1
ATOM 795 O O . GLY A 1 104 ? -9.43 24.344 -10.141 1 96.56 104 GLY A O 1
ATOM 796 N N . LEU A 1 105 ? -11.594 24.906 -9.586 1 98.12 105 LEU A N 1
ATOM 797 C CA . LEU A 1 105 ? -11.555 24.125 -8.352 1 98.12 105 LEU A CA 1
ATOM 798 C C . LEU A 1 105 ? -12.719 23.141 -8.305 1 98.12 105 LEU A C 1
ATOM 800 O O . LEU A 1 105 ? -13.758 23.359 -8.938 1 98.12 105 LEU A O 1
ATOM 804 N N . ARG A 1 106 ? -12.562 22.047 -7.707 1 97 106 ARG A N 1
ATOM 805 C CA . ARG A 1 106 ? -13.625 21.125 -7.344 1 97 106 ARG A CA 1
ATOM 806 C C . ARG A 1 106 ? -13.742 20.984 -5.832 1 97 106 ARG A C 1
ATOM 808 O O . ARG A 1 106 ? -12.758 21.156 -5.109 1 97 106 ARG A O 1
ATOM 815 N N . ARG A 1 107 ? -14.867 20.625 -5.383 1 97.5 107 ARG A N 1
ATOM 816 C CA . ARG A 1 107 ? -15.117 20.5 -3.951 1 97.5 107 ARG A CA 1
ATOM 817 C C . ARG A 1 107 ? -14.438 19.266 -3.373 1 97.5 107 ARG A C 1
ATOM 819 O O . ARG A 1 107 ? -14.422 18.203 -4.004 1 97.5 107 ARG A O 1
ATOM 826 N N . ASN A 1 108 ? -13.859 19.391 -2.285 1 97.88 108 ASN A N 1
ATOM 827 C CA . ASN A 1 108 ? -13.406 18.281 -1.452 1 97.88 108 ASN A CA 1
ATOM 828 C C . ASN A 1 108 ? -14.484 17.859 -0.453 1 97.88 108 ASN A C 1
ATOM 830 O O . ASN A 1 108 ? -14.656 18.484 0.588 1 97.88 108 ASN A O 1
ATOM 834 N N . SER A 1 109 ? -15.094 16.781 -0.686 1 97.31 109 SER A N 1
ATOM 835 C CA . SER A 1 109 ? -16.219 16.359 0.143 1 97.31 109 SER A CA 1
ATOM 836 C C . SER A 1 109 ? -15.742 15.836 1.494 1 97.31 109 SER A C 1
ATOM 838 O O . SER A 1 109 ? -16.531 15.664 2.416 1 97.31 109 SER A O 1
ATOM 840 N N . MET A 1 110 ? -14.477 15.68 1.635 1 98.31 110 MET A N 1
ATOM 841 C CA . MET A 1 110 ? -13.914 15.172 2.885 1 98.31 110 MET A CA 1
ATOM 842 C C . MET A 1 110 ? -13.023 16.219 3.545 1 98.31 110 MET A C 1
ATOM 844 O O . MET A 1 110 ? -12.023 15.883 4.18 1 98.31 110 MET A O 1
ATOM 848 N N . SER A 1 111 ? -13.32 17.438 3.346 1 98.69 111 SER A N 1
ATOM 849 C CA . SER A 1 111 ? -12.547 18.547 3.896 1 98.69 111 SER A CA 1
ATOM 850 C C . SER A 1 111 ? -12.664 18.594 5.418 1 98.69 111 SER A C 1
ATOM 852 O O . SER A 1 111 ? -13.68 18.203 5.984 1 98.69 111 SER A O 1
ATOM 854 N N . TRP A 1 112 ? -11.656 19.078 6.059 1 98.88 112 TRP A N 1
ATOM 855 C CA . TRP A 1 112 ? -11.609 19.141 7.516 1 98.88 112 TRP A CA 1
ATOM 856 C C . TRP A 1 112 ? -12.492 20.266 8.039 1 98.88 112 TRP A C 1
ATOM 858 O O . TRP A 1 112 ? -12.844 20.281 9.219 1 98.88 112 TRP A O 1
ATOM 868 N N . ASN A 1 113 ? -12.945 21.25 7.16 1 98.69 113 ASN A N 1
ATOM 869 C CA . ASN A 1 113 ? -13.836 22.297 7.641 1 98.69 113 ASN A CA 1
ATOM 870 C C . ASN A 1 113 ? -15.242 21.766 7.883 1 98.69 113 ASN A C 1
ATOM 872 O O . ASN A 1 113 ? -16.125 22.516 8.312 1 98.69 113 ASN A O 1
ATOM 876 N N . ARG A 1 114 ? -15.375 20.5 7.645 1 98.5 114 ARG A N 1
ATOM 877 C CA . ARG A 1 114 ? -16.594 19.828 8.094 1 98.5 114 ARG A CA 1
ATOM 878 C C . ARG A 1 114 ? -16.594 19.656 9.609 1 98.5 114 ARG A C 1
ATOM 880 O O . ARG A 1 114 ? -17.641 19.5 10.219 1 98.5 114 ARG A O 1
ATOM 887 N N . ALA A 1 115 ? -15.43 19.75 10.25 1 98.69 115 ALA A N 1
ATOM 888 C CA . ALA A 1 115 ? -15.328 19.453 11.672 1 98.69 115 ALA A CA 1
ATOM 889 C C . ALA A 1 115 ? -14.844 20.672 12.453 1 98.69 115 ALA A C 1
ATOM 891 O O . ALA A 1 115 ? -15.039 20.766 13.664 1 98.69 115 ALA A O 1
ATOM 892 N N . SER A 1 116 ? -14.258 21.609 11.789 1 98.81 116 SER A N 1
ATOM 893 C CA . SER A 1 116 ? -13.633 22.75 12.461 1 98.81 116 SER A CA 1
ATOM 894 C C . SER A 1 116 ? -13.508 23.938 11.523 1 98.81 116 SER A C 1
ATOM 896 O O . SER A 1 116 ? -13.633 23.797 10.305 1 98.81 116 SER A O 1
ATOM 898 N N . ASN A 1 117 ? -13.477 25.156 12.109 1 98.81 117 ASN A N 1
ATOM 899 C CA . ASN A 1 117 ? -12.867 26.266 11.375 1 98.81 117 ASN A CA 1
ATOM 900 C C . ASN A 1 117 ? -11.375 26.062 11.18 1 98.81 117 ASN A C 1
ATOM 902 O O . ASN A 1 117 ? -10.68 25.594 12.086 1 98.81 117 ASN A O 1
ATOM 906 N N . ILE A 1 118 ? -10.867 26.359 9.984 1 98.88 118 ILE A N 1
ATOM 907 C CA . ILE A 1 118 ? -9.477 26 9.742 1 98.88 118 ILE A CA 1
ATOM 908 C C . ILE A 1 118 ? -8.695 27.234 9.289 1 98.88 118 ILE A C 1
ATOM 910 O O . ILE A 1 118 ? -9.117 27.938 8.375 1 98.88 118 ILE A O 1
ATOM 914 N N . LEU A 1 119 ? -7.609 27.453 9.906 1 98.94 119 LEU A N 1
ATOM 915 C CA . LEU A 1 119 ? -6.668 28.516 9.602 1 98.94 119 LEU A CA 1
ATOM 916 C C . LEU A 1 119 ? -5.363 27.953 9.047 1 98.94 119 LEU A C 1
ATOM 918 O O . LEU A 1 119 ? -4.719 27.125 9.695 1 98.94 119 LEU A O 1
ATOM 922 N N . PHE A 1 120 ? -5.023 28.359 7.824 1 98.88 120 PHE A N 1
ATOM 923 C CA . PHE A 1 120 ? -3.752 28 7.203 1 98.88 120 PHE A CA 1
ATOM 924 C C . PHE A 1 120 ? -2.789 29.188 7.227 1 98.88 120 PHE A C 1
ATOM 926 O O . PHE A 1 120 ? -3.176 30.312 6.914 1 98.88 120 PHE A O 1
ATOM 933 N N . LEU A 1 121 ? -1.561 28.906 7.57 1 98.88 121 LEU A N 1
ATOM 934 C CA . LEU A 1 121 ? -0.586 29.984 7.719 1 98.88 121 LEU A CA 1
ATOM 935 C C . LEU A 1 121 ? 0.659 29.703 6.883 1 98.88 121 LEU A C 1
ATOM 937 O O . LEU A 1 121 ? 1.192 28.594 6.906 1 98.88 121 LEU A O 1
ATOM 941 N N . GLU A 1 122 ? 1.014 30.688 6.094 1 98.5 122 GLU A N 1
ATOM 942 C CA . GLU A 1 122 ? 2.299 30.656 5.402 1 98.5 122 GLU A CA 1
ATOM 943 C C . GLU A 1 122 ? 3.418 31.188 6.285 1 98.5 122 GLU A C 1
ATOM 945 O O . GLU A 1 122 ? 3.611 32.406 6.375 1 98.5 122 GLU A O 1
ATOM 950 N N . SER A 1 123 ? 4.148 30.359 6.863 1 98.06 123 SER A N 1
ATOM 951 C CA . SER A 1 123 ? 5.242 30.75 7.746 1 98.06 123 SER A CA 1
ATOM 952 C C . SER A 1 123 ? 6.48 29.906 7.5 1 98.06 123 SER A C 1
ATOM 954 O O . SER A 1 123 ? 6.371 28.734 7.129 1 98.06 123 SER A O 1
ATOM 956 N N . PRO A 1 124 ? 7.703 30.531 7.688 1 98.12 124 PRO A N 1
ATOM 957 C CA . PRO A 1 124 ? 8.047 31.922 8 1 98.12 124 PRO A CA 1
ATOM 958 C C . PRO A 1 124 ? 7.965 32.844 6.777 1 98.12 124 PRO A C 1
ATOM 960 O O . PRO A 1 124 ? 7.43 32.438 5.738 1 98.12 124 PRO A O 1
ATOM 963 N N . ALA A 1 125 ? 8.289 34.125 6.992 1 98.12 125 ALA A N 1
ATOM 964 C CA . ALA A 1 125 ? 8.383 35.031 5.844 1 98.12 125 ALA A CA 1
ATOM 965 C C . ALA A 1 125 ? 9.211 34.406 4.727 1 98.12 125 ALA A C 1
ATOM 967 O O . ALA A 1 125 ? 10.266 33.812 4.98 1 98.12 125 ALA A O 1
ATOM 968 N N . GLY A 1 126 ? 8.703 34.469 3.543 1 97.56 126 GLY A N 1
ATOM 969 C CA . GLY A 1 126 ? 9.336 33.844 2.395 1 97.56 126 GLY A CA 1
ATOM 970 C C . GLY A 1 126 ? 8.57 32.625 1.873 1 97.56 126 GLY A C 1
ATOM 971 O O . GLY A 1 126 ? 8.789 32.188 0.742 1 97.56 126 GLY A O 1
ATOM 972 N N . VAL A 1 127 ? 7.699 32.094 2.664 1 98.38 127 VAL A N 1
ATOM 973 C CA . VAL A 1 127 ? 6.891 30.938 2.27 1 98.38 127 VAL A CA 1
ATOM 974 C C . VAL A 1 127 ? 5.613 31.422 1.58 1 98.38 127 VAL A C 1
ATOM 976 O O . VAL A 1 127 ? 4.902 32.281 2.104 1 98.38 127 VAL A O 1
ATOM 979 N N . GLY A 1 128 ? 5.363 30.797 0.398 1 98.06 128 GLY A N 1
ATOM 980 C CA . GLY A 1 128 ? 4.203 31.234 -0.357 1 98.06 128 GLY A CA 1
ATOM 981 C C . GLY A 1 128 ? 4.199 32.719 -0.642 1 98.06 128 GLY A C 1
ATOM 982 O O . GLY A 1 128 ? 5.145 33.25 -1.237 1 98.06 128 GLY A O 1
ATOM 983 N N . TRP A 1 129 ? 3.148 33.406 -0.074 1 98.38 129 TRP A N 1
ATOM 984 C CA . TRP A 1 129 ? 3.02 34.844 -0.348 1 98.38 129 TRP A CA 1
ATOM 985 C C . TRP A 1 129 ? 3.404 35.656 0.875 1 98.38 129 TRP A C 1
ATOM 987 O O . TRP A 1 129 ? 3.293 36.906 0.863 1 98.38 129 TRP A O 1
ATOM 997 N N . SER A 1 130 ? 3.836 35.031 1.951 1 98.44 130 SER A N 1
ATOM 998 C CA . SER A 1 130 ? 4.402 35.75 3.072 1 98.44 130 SER A CA 1
ATOM 999 C C . SER A 1 130 ? 5.715 36.438 2.682 1 98.44 130 SER A C 1
ATOM 1001 O O . SER A 1 130 ? 6.484 35.906 1.886 1 98.44 130 SER A O 1
ATOM 1003 N N . TYR A 1 131 ? 5.988 37.625 3.314 1 97.88 131 TYR A N 1
ATOM 1004 C CA . TYR A 1 131 ? 7.16 38.344 2.855 1 97.88 131 TYR A CA 1
ATOM 1005 C C . TYR A 1 131 ? 7.699 39.25 3.955 1 97.88 131 TYR A C 1
ATOM 1007 O O . TYR A 1 131 ? 7.066 39.406 5.004 1 97.88 131 TYR A O 1
ATOM 1015 N N . SER A 1 132 ? 8.867 39.75 3.736 1 97.88 132 SER A N 1
ATOM 1016 C CA . SER A 1 132 ? 9.5 40.812 4.52 1 97.88 132 SER A CA 1
ATOM 1017 C C . SER A 1 132 ? 10.211 41.812 3.619 1 97.88 132 SER A C 1
ATOM 1019 O O . SER A 1 132 ? 10.703 41.469 2.551 1 97.88 132 SER A O 1
ATOM 1021 N N . ASN A 1 133 ? 10.203 43.094 4.062 1 96.88 133 ASN A N 1
ATOM 1022 C CA . ASN A 1 133 ? 10.961 44.125 3.357 1 96.88 133 ASN A CA 1
ATOM 1023 C C . ASN A 1 133 ? 12.414 44.156 3.834 1 96.88 133 ASN A C 1
ATOM 1025 O O . ASN A 1 133 ? 13.211 44.969 3.326 1 96.88 133 ASN A O 1
ATOM 1029 N N . THR A 1 134 ? 12.688 43.281 4.75 1 97.44 134 THR A N 1
ATOM 1030 C CA . THR A 1 134 ? 14.031 43.188 5.301 1 97.44 134 THR A CA 1
ATOM 1031 C C . THR A 1 134 ? 14.68 41.844 4.926 1 97.44 134 THR A C 1
ATOM 1033 O O . THR A 1 134 ? 14.25 40.781 5.391 1 97.44 134 THR A O 1
ATOM 1036 N N . THR A 1 135 ? 15.758 41.906 4.27 1 95.94 135 THR A N 1
ATOM 1037 C CA . THR A 1 135 ? 16.406 40.75 3.662 1 95.94 135 THR A CA 1
ATOM 1038 C C . THR A 1 135 ? 16.844 39.75 4.734 1 95.94 135 THR A C 1
ATOM 1040 O O . THR A 1 135 ? 16.812 38.562 4.512 1 95.94 135 THR A O 1
ATOM 1043 N N . SER A 1 136 ? 17.266 40.219 5.828 1 97.06 136 SER A N 1
ATOM 1044 C CA . SER A 1 136 ? 17.797 39.375 6.883 1 97.06 136 SER A CA 1
ATOM 1045 C C . SER A 1 136 ? 16.703 38.469 7.445 1 97.06 136 SER A C 1
ATOM 1047 O O . SER A 1 136 ? 16.984 37.438 8.055 1 97.06 136 SER A O 1
ATOM 1049 N N . ASP A 1 137 ? 15.414 38.844 7.234 1 97.62 137 ASP A N 1
ATOM 1050 C CA . ASP A 1 137 ? 14.289 38.062 7.766 1 97.62 137 ASP A CA 1
ATOM 1051 C C . ASP A 1 137 ? 14.148 36.719 7.043 1 97.62 137 ASP A C 1
ATOM 1053 O O . ASP A 1 137 ? 13.445 35.844 7.512 1 97.62 137 ASP A O 1
ATOM 1057 N N . TYR A 1 138 ? 14.852 36.594 5.957 1 97.5 138 TYR A N 1
ATOM 1058 C CA . TYR A 1 138 ? 14.766 35.344 5.195 1 97.5 138 TYR A CA 1
ATOM 1059 C C . TYR A 1 138 ? 15.758 34.312 5.723 1 97.5 138 TYR A C 1
ATOM 1061 O O . TYR A 1 138 ? 15.727 33.156 5.316 1 97.5 138 TYR A O 1
ATOM 1069 N N . ASN A 1 139 ? 16.656 34.75 6.559 1 97.69 139 ASN A N 1
ATOM 1070 C CA . ASN A 1 139 ? 17.375 33.812 7.43 1 97.69 139 ASN A CA 1
ATOM 1071 C C . ASN A 1 139 ? 16.562 33.469 8.672 1 97.69 139 ASN A C 1
ATOM 1073 O O . ASN A 1 139 ? 16.453 34.281 9.594 1 97.69 139 ASN A O 1
ATOM 1077 N N . ALA A 1 140 ? 15.969 32.281 8.672 1 97.38 140 ALA A N 1
ATOM 1078 C CA . ALA A 1 140 ? 15.016 31.953 9.727 1 97.38 140 ALA A CA 1
ATOM 1079 C C . ALA A 1 140 ? 15.32 30.594 10.32 1 97.38 140 ALA A C 1
ATOM 1081 O O . ALA A 1 140 ? 16.203 29.875 9.836 1 97.38 140 ALA A O 1
ATOM 1082 N N . GLY A 1 141 ? 14.727 30.25 11.398 1 98.19 141 GLY A N 1
ATOM 1083 C CA . GLY A 1 141 ? 14.766 28.969 12.086 1 98.19 141 GLY A CA 1
ATOM 1084 C C . GLY A 1 141 ? 13.516 28.688 12.891 1 98.19 141 GLY A C 1
ATOM 1085 O O . GLY A 1 141 ? 12.516 29.406 12.766 1 98.19 141 GLY A O 1
ATOM 1086 N N . ASP A 1 142 ? 13.625 27.672 13.617 1 98.5 142 ASP A N 1
ATOM 1087 C CA . ASP A 1 142 ? 12.461 27.219 14.375 1 98.5 142 ASP A CA 1
ATOM 1088 C C . ASP A 1 142 ? 12.008 28.281 15.375 1 98.5 142 ASP A C 1
ATOM 1090 O O . ASP A 1 142 ? 10.82 28.562 15.492 1 98.5 142 ASP A O 1
ATOM 1094 N N . ALA A 1 143 ? 12.945 28.828 16.078 1 98.31 143 ALA A N 1
ATOM 1095 C CA . ALA A 1 143 ? 12.617 29.781 17.141 1 98.31 143 ALA A CA 1
ATOM 1096 C C . ALA A 1 143 ? 11.938 31.016 16.578 1 98.31 143 ALA A C 1
ATOM 1098 O O . ALA A 1 143 ? 10.922 31.484 17.109 1 98.31 143 ALA A O 1
ATOM 1099 N N . SER A 1 144 ? 12.562 31.609 15.539 1 98.31 144 SER A N 1
ATOM 1100 C CA . SER A 1 144 ? 11.977 32.812 14.938 1 98.31 144 SER A CA 1
ATOM 1101 C C . SER A 1 144 ? 10.617 32.5 14.32 1 98.31 144 SER A C 1
ATOM 1103 O O . SER A 1 144 ? 9.703 33.312 14.383 1 98.31 144 SER A O 1
ATOM 1105 N N . THR A 1 145 ? 10.477 31.328 13.695 1 98.69 145 THR A N 1
ATOM 1106 C CA . THR A 1 145 ? 9.211 30.938 13.102 1 98.69 145 THR A CA 1
ATOM 1107 C C . THR A 1 145 ? 8.133 30.781 14.164 1 98.69 145 THR A C 1
ATOM 1109 O O . THR A 1 145 ? 7 31.25 13.977 1 98.69 145 THR A O 1
ATOM 1112 N N . ALA A 1 146 ? 8.445 30.156 15.297 1 98.81 146 ALA A N 1
ATOM 1113 C CA . ALA A 1 146 ? 7.496 29.984 16.391 1 98.81 146 ALA A CA 1
ATOM 1114 C C . ALA A 1 146 ? 7.062 31.344 16.953 1 98.81 146 ALA A C 1
ATOM 1116 O O . ALA A 1 146 ? 5.879 31.578 17.188 1 98.81 146 ALA A O 1
ATOM 1117 N N . ASN A 1 147 ? 8.008 32.25 17.109 1 98.56 147 ASN A N 1
ATOM 1118 C CA . ASN A 1 147 ? 7.699 33.562 17.641 1 98.56 147 ASN A CA 1
ATOM 1119 C C . ASN A 1 147 ? 6.832 34.375 16.672 1 98.56 147 ASN A C 1
ATOM 1121 O O . ASN A 1 147 ? 5.906 35.062 17.094 1 98.56 147 ASN A O 1
ATOM 1125 N N . ASP A 1 148 ? 7.211 34.312 15.43 1 98.69 148 ASP A N 1
ATOM 1126 C CA . ASP A 1 148 ? 6.398 35 14.43 1 98.69 148 ASP A CA 1
ATOM 1127 C C . ASP A 1 148 ? 4.98 34.438 14.391 1 98.69 148 ASP A C 1
ATOM 1129 O O . ASP A 1 148 ? 4.016 35.156 14.195 1 98.69 148 ASP A O 1
ATOM 1133 N N . SER A 1 149 ? 4.863 33.125 14.547 1 98.88 149 SER A N 1
ATOM 1134 C CA . SER A 1 149 ? 3.551 32.5 14.539 1 98.88 149 SER A CA 1
ATOM 1135 C C . SER A 1 149 ? 2.734 32.906 15.758 1 98.88 149 SER A C 1
ATOM 1137 O O . SER A 1 149 ? 1.515 33.062 15.672 1 98.88 149 SER A O 1
ATOM 1139 N N . LEU A 1 150 ? 3.391 33.031 16.922 1 98.81 150 LEU A N 1
ATOM 1140 C CA . LEU A 1 150 ? 2.723 33.562 18.109 1 98.81 150 LEU A CA 1
ATOM 1141 C C . LEU A 1 150 ? 2.176 34.969 17.844 1 98.81 150 LEU A C 1
ATOM 1143 O O . LEU A 1 150 ? 1.003 35.25 18.125 1 98.81 150 LEU A O 1
ATOM 1147 N N . LEU A 1 151 ? 3.016 35.844 17.297 1 98.62 151 LEU A N 1
ATOM 1148 C CA . LEU A 1 151 ? 2.607 37.219 17.016 1 98.62 151 LEU A CA 1
ATOM 1149 C C . LEU A 1 151 ? 1.481 37.25 15.984 1 98.62 151 LEU A C 1
ATOM 1151 O O . LEU A 1 151 ? 0.55 38.062 16.109 1 98.62 151 LEU A O 1
ATOM 1155 N N . PHE A 1 152 ? 1.598 36.438 15.039 1 98.81 152 PHE A N 1
ATOM 1156 C CA . PHE A 1 152 ? 0.55 36.312 14.031 1 98.81 152 PHE A CA 1
ATOM 1157 C C . PHE A 1 152 ? -0.791 36 14.68 1 98.81 152 PHE A C 1
ATOM 1159 O O . PHE A 1 152 ? -1.798 36.656 14.391 1 98.81 152 PHE A O 1
ATOM 1166 N N . LEU A 1 153 ? -0.794 34.906 15.539 1 98.88 153 LEU A N 1
ATOM 1167 C CA . LEU A 1 153 ? -2.047 34.469 16.156 1 98.88 153 LEU A CA 1
ATOM 1168 C C . LEU A 1 153 ? -2.643 35.594 17 1 98.88 153 LEU A C 1
ATOM 1170 O O . LEU A 1 153 ? -3.852 35.844 16.969 1 98.88 153 LEU A O 1
ATOM 1174 N N . LEU A 1 154 ? -1.83 36.312 17.766 1 98.12 154 LEU A N 1
ATOM 1175 C CA . LEU A 1 154 ? -2.311 37.406 18.594 1 98.12 154 LEU A CA 1
ATOM 1176 C C . LEU A 1 154 ? -2.973 38.469 17.734 1 98.12 154 LEU A C 1
ATOM 1178 O O . LEU A 1 154 ? -4.074 38.938 18.047 1 98.12 154 LEU A O 1
ATOM 1182 N N . LYS A 1 155 ? -2.355 38.812 16.672 1 97.94 155 LYS A N 1
ATOM 1183 C CA . LYS A 1 155 ? -2.861 39.875 15.812 1 97.94 155 LYS A CA 1
ATOM 1184 C C . LYS A 1 155 ? -4.031 39.375 14.969 1 97.94 155 LYS A C 1
ATOM 1186 O O . LYS A 1 155 ? -4.949 40.156 14.664 1 97.94 155 LYS A O 1
ATOM 1191 N N . TRP A 1 156 ? -3.984 38.125 14.578 1 98.38 156 TRP A N 1
ATOM 1192 C CA . TRP A 1 156 ? -5.102 37.562 13.836 1 98.38 156 TRP A CA 1
ATOM 1193 C C . TRP A 1 156 ? -6.379 37.594 14.664 1 98.38 156 TRP A C 1
ATOM 1195 O O . TRP A 1 156 ? -7.461 37.844 14.133 1 98.38 156 TRP A O 1
ATOM 1205 N N . TYR A 1 157 ? -6.273 37.312 15.969 1 97.38 157 TYR A N 1
ATOM 1206 C CA . TYR A 1 157 ? -7.426 37.375 16.859 1 97.38 157 TYR A CA 1
ATOM 1207 C C . TYR A 1 157 ? -7.969 38.781 16.984 1 97.38 157 TYR A C 1
ATOM 1209 O O . TYR A 1 157 ? -9.148 38.969 17.297 1 97.38 157 TYR A O 1
ATOM 1217 N N . GLU A 1 158 ? -7.113 39.75 16.797 1 95.75 158 GLU A N 1
ATOM 1218 C CA . GLU A 1 158 ? -7.613 41.125 16.766 1 95.75 158 GLU A CA 1
ATOM 1219 C C . GLU A 1 158 ? -8.492 41.375 15.539 1 95.75 158 GLU A C 1
ATOM 1221 O O . GLU A 1 158 ? -9.492 42.062 15.617 1 95.75 158 GLU A O 1
ATOM 1226 N N . LYS A 1 159 ? -8.055 40.688 14.492 1 95.19 159 LYS A N 1
ATOM 1227 C CA . LYS A 1 159 ? -8.812 40.781 13.25 1 95.19 159 LYS A CA 1
ATOM 1228 C C . LYS A 1 159 ? -10.102 39.969 13.32 1 95.19 159 LYS A C 1
ATOM 1230 O O . LYS A 1 159 ? -11.102 40.312 12.695 1 95.19 159 LYS A O 1
ATOM 1235 N N . PHE A 1 160 ? -10.07 38.875 14.039 1 96.81 160 PHE A N 1
ATOM 1236 C CA . PHE A 1 160 ? -11.195 37.969 14.18 1 96.81 160 PHE A CA 1
ATOM 1237 C C . PHE A 1 160 ? -11.523 37.719 15.648 1 96.81 160 PHE A C 1
ATOM 1239 O O . PHE A 1 160 ? -11.406 36.594 16.156 1 96.81 160 PHE A O 1
ATOM 1246 N N . PRO A 1 161 ? -12.086 38.688 16.328 1 95.38 161 PRO A N 1
ATOM 1247 C CA . PRO A 1 161 ? -12.242 38.625 17.781 1 95.38 161 PRO A CA 1
ATOM 1248 C C . PRO A 1 161 ? -13.234 37.531 18.219 1 95.38 161 PRO A C 1
ATOM 1250 O O . PRO A 1 161 ? -13.141 37.031 19.344 1 95.38 161 PRO A O 1
ATOM 1253 N N . SER A 1 162 ? -14.18 37.156 17.375 1 94.69 162 SER A N 1
ATOM 1254 C CA . SER A 1 162 ? -15.188 36.156 17.734 1 94.69 162 SER A CA 1
ATOM 1255 C C . SER A 1 162 ? -14.547 34.781 17.953 1 94.69 162 SER A C 1
ATOM 1257 O O . SER A 1 162 ? -15.172 33.906 18.547 1 94.69 162 SER A O 1
ATOM 1259 N N . TYR A 1 163 ? -13.312 34.594 17.547 1 96.75 163 TYR A N 1
ATOM 1260 C CA . TYR A 1 163 ? -12.672 33.281 17.656 1 96.75 163 TYR A CA 1
ATOM 1261 C C . TYR A 1 163 ? -11.742 33.219 18.859 1 96.75 163 TYR A C 1
ATOM 1263 O O . TYR A 1 163 ? -11.164 32.188 19.156 1 96.75 163 TYR A O 1
ATOM 1271 N N . ARG A 1 164 ? -11.609 34.25 19.594 1 94.81 164 ARG A N 1
ATOM 1272 C CA . ARG A 1 164 ? -10.648 34.375 20.688 1 94.81 164 ARG A CA 1
ATOM 1273 C C . ARG A 1 164 ? -10.922 33.344 21.781 1 94.81 164 ARG A C 1
ATOM 1275 O O . ARG A 1 164 ? -9.984 32.844 22.422 1 94.81 164 ARG A O 1
ATOM 1282 N N . SER A 1 165 ? -12.164 33.062 22.016 1 94 165 SER A N 1
ATOM 1283 C CA . SER A 1 165 ? -12.516 32.156 23.125 1 94 165 SER A CA 1
ATOM 1284 C C . SER A 1 165 ? -12.719 30.734 22.656 1 94 165 SER A C 1
ATOM 1286 O O . SER A 1 165 ? -12.969 29.844 23.453 1 94 165 SER A O 1
ATOM 1288 N N . ARG A 1 166 ? -12.578 30.531 21.359 1 97.19 166 ARG A N 1
ATOM 1289 C CA . ARG A 1 166 ? -12.805 29.203 20.797 1 97.19 166 ARG A CA 1
ATOM 1290 C C . ARG A 1 166 ? -11.695 28.234 21.203 1 97.19 166 ARG A C 1
ATOM 1292 O O . ARG A 1 166 ? -10.562 28.672 21.469 1 97.19 166 ARG A O 1
ATOM 1299 N N . GLU A 1 167 ? -12.102 26.969 21.328 1 98.5 167 GLU A N 1
ATOM 1300 C CA . GLU A 1 167 ? -11.07 25.953 21.453 1 98.5 167 GLU A CA 1
ATOM 1301 C C . GLU A 1 167 ? -10.094 26 20.281 1 98.5 167 GLU A C 1
ATOM 1303 O O . GLU A 1 167 ? -10.508 26.188 19.141 1 98.5 167 GLU A O 1
ATOM 1308 N N . LEU A 1 168 ? -8.781 25.938 20.609 1 98.88 168 LEU A N 1
ATOM 1309 C CA . LEU A 1 168 ? -7.742 26.031 19.594 1 98.88 168 LEU A CA 1
ATOM 1310 C C . LEU A 1 168 ? -7.008 24.703 19.453 1 98.88 168 LEU A C 1
ATOM 1312 O O . LEU A 1 168 ? -6.508 24.141 20.438 1 98.88 168 LEU A O 1
ATOM 1316 N N . PHE A 1 169 ? -6.996 24.141 18.297 1 98.94 169 PHE A N 1
ATOM 1317 C CA . PHE A 1 169 ? -6.223 22.953 17.953 1 98.94 169 PHE A CA 1
ATOM 1318 C C . PHE A 1 169 ? -5.062 23.312 17.031 1 98.94 169 PHE A C 1
ATOM 1320 O O . PHE A 1 169 ? -5.219 24.109 16.109 1 98.94 169 PHE A O 1
ATOM 1327 N N . LEU A 1 170 ? -3.9 22.812 17.344 1 98.94 170 LEU A N 1
ATOM 1328 C CA . LEU A 1 170 ? -2.701 23.016 16.531 1 98.94 170 LEU A CA 1
ATOM 1329 C C . LEU A 1 170 ? -2.342 21.734 15.781 1 98.94 170 LEU A C 1
ATOM 1331 O O . LEU A 1 170 ? -2.072 20.703 16.391 1 98.94 170 LEU A O 1
ATOM 1335 N N . THR A 1 171 ? -2.35 21.812 14.438 1 98.94 171 THR A N 1
ATOM 1336 C CA . THR A 1 171 ? -2.148 20.625 13.633 1 98.94 171 THR A CA 1
ATOM 1337 C C . THR A 1 171 ? -1.143 20.875 12.516 1 98.94 171 THR A C 1
ATOM 1339 O O . THR A 1 171 ? -0.9 22.031 12.148 1 98.94 171 THR A O 1
ATOM 1342 N N . GLY A 1 172 ? -0.538 19.859 12.055 1 98.88 172 GLY A N 1
ATOM 1343 C CA . GLY A 1 172 ? 0.428 19.984 10.969 1 98.88 172 GLY A CA 1
ATOM 1344 C C . GLY A 1 172 ? 0.944 18.641 10.484 1 98.88 172 GLY A C 1
ATOM 1345 O O . GLY A 1 172 ? 0.367 17.594 10.789 1 98.88 172 GLY A O 1
ATOM 1346 N N . GLU A 1 173 ? 1.938 18.719 9.641 1 98.44 173 GLU A N 1
ATOM 1347 C CA . GLU A 1 173 ? 2.463 17.531 8.984 1 98.44 173 GLU A CA 1
ATOM 1348 C C . GLU A 1 173 ? 3.959 17.656 8.711 1 98.44 173 GLU A C 1
ATOM 1350 O O . GLU A 1 173 ? 4.453 18.75 8.461 1 98.44 173 GLU A O 1
ATOM 1355 N N . SER A 1 174 ? 4.684 16.562 8.727 1 98.38 174 SER A N 1
ATOM 1356 C CA . SER A 1 174 ? 6.082 16.547 8.305 1 98.38 174 SER A CA 1
ATOM 1357 C C . SER A 1 174 ? 6.953 17.375 9.25 1 98.38 174 SER A C 1
ATOM 1359 O O . SER A 1 174 ? 6.926 17.172 10.461 1 98.38 174 SER A O 1
ATOM 1361 N N . TYR A 1 175 ? 7.637 18.344 8.781 1 98.56 175 TYR A N 1
ATOM 1362 C CA . TYR A 1 175 ? 8.492 19.172 9.625 1 98.56 175 TYR A CA 1
ATOM 1363 C C . TYR A 1 175 ? 7.672 19.953 10.641 1 98.56 175 TYR A C 1
ATOM 1365 O O . TYR A 1 175 ? 8.219 20.5 11.602 1 98.56 175 TYR A O 1
ATOM 1373 N N . ALA A 1 176 ? 6.383 19.938 10.469 1 98.69 176 ALA A N 1
ATOM 1374 C CA . ALA A 1 176 ? 5.527 20.516 11.508 1 98.69 176 ALA A CA 1
ATOM 1375 C C . ALA A 1 176 ? 5.691 19.766 12.828 1 98.69 176 ALA A C 1
ATOM 1377 O O . ALA A 1 176 ? 5.266 20.266 13.875 1 98.69 176 ALA A O 1
ATOM 1378 N N . GLY A 1 177 ? 6.348 18.656 12.773 1 98.81 177 GLY A N 1
ATOM 1379 C CA . GLY A 1 177 ? 6.805 18.047 14.008 1 98.81 177 GLY A CA 1
ATOM 1380 C C . GLY A 1 177 ? 7.719 18.953 14.82 1 98.81 177 GLY A C 1
ATOM 1381 O O . GLY A 1 177 ? 7.875 18.766 16.031 1 98.81 177 GLY A O 1
ATOM 1382 N N . HIS A 1 178 ? 8.32 19.875 14.18 1 98.75 178 HIS A N 1
ATOM 1383 C CA . HIS A 1 178 ? 9.078 20.922 14.844 1 98.75 178 HIS A CA 1
ATOM 1384 C C . HIS A 1 178 ? 8.227 22.172 15.047 1 98.75 178 HIS A C 1
ATOM 1386 O O . HIS A 1 178 ? 8.164 22.703 16.156 1 98.75 178 HIS A O 1
ATOM 1392 N N . TYR A 1 179 ? 7.52 22.578 14.055 1 98.88 179 TYR A N 1
ATOM 1393 C CA . TYR A 1 179 ? 6.77 23.828 14.062 1 98.88 179 TYR A CA 1
ATOM 1394 C C . TYR A 1 179 ? 5.715 23.828 15.164 1 98.88 179 TYR A C 1
ATOM 1396 O O . TYR A 1 179 ? 5.68 24.75 15.992 1 98.88 179 TYR A O 1
ATOM 1404 N N . ILE A 1 180 ? 4.922 22.797 15.195 1 98.94 180 ILE A N 1
ATOM 1405 C CA . ILE A 1 180 ? 3.709 22.781 16 1 98.94 180 ILE A CA 1
ATOM 1406 C C . ILE A 1 180 ? 4.07 22.688 17.484 1 98.94 180 ILE A C 1
ATOM 1408 O O . ILE A 1 180 ? 3.596 23.484 18.297 1 98.94 180 ILE A O 1
ATOM 1412 N N . PRO A 1 181 ? 4.941 21.75 17.891 1 98.94 181 PRO A N 1
ATOM 1413 C CA . PRO A 1 181 ? 5.297 21.703 19.312 1 98.94 181 PRO A CA 1
ATOM 1414 C C . PRO A 1 181 ? 5.977 22.984 19.797 1 98.94 181 PRO A C 1
ATOM 1416 O O . PRO A 1 181 ? 5.695 23.453 20.906 1 98.94 181 PRO A O 1
ATOM 1419 N N . GLN A 1 182 ? 6.797 23.516 18.984 1 98.88 182 GLN A N 1
ATOM 1420 C CA . GLN A 1 182 ? 7.492 24.734 19.406 1 98.88 182 GLN A CA 1
ATOM 1421 C C . GLN A 1 182 ? 6.543 25.922 19.469 1 98.88 182 GLN A C 1
ATOM 1423 O O . GLN A 1 182 ? 6.688 26.797 20.312 1 98.88 182 GLN A O 1
ATOM 1428 N N . LEU A 1 183 ? 5.605 25.969 18.547 1 98.94 183 LEU A N 1
ATOM 1429 C CA . LEU A 1 183 ? 4.559 26.984 18.641 1 98.94 183 LEU A CA 1
ATOM 1430 C C . LEU A 1 183 ? 3.738 26.781 19.922 1 98.94 183 LEU A C 1
ATOM 1432 O O . LEU A 1 183 ? 3.479 27.75 20.641 1 98.94 183 LEU A O 1
ATOM 1436 N N . ALA A 1 184 ? 3.322 25.562 20.172 1 98.94 184 ALA A N 1
ATOM 1437 C CA . ALA A 1 184 ? 2.566 25.281 21.391 1 98.94 184 ALA A CA 1
ATOM 1438 C C . ALA A 1 184 ? 3.342 25.719 22.625 1 98.94 184 ALA A C 1
ATOM 1440 O O . ALA A 1 184 ? 2.76 26.266 23.578 1 98.94 184 ALA A O 1
ATOM 1441 N N . ASN A 1 185 ? 4.609 25.469 22.609 1 98.75 185 ASN A N 1
ATOM 1442 C CA . ASN A 1 185 ? 5.473 25.828 23.719 1 98.75 185 ASN A CA 1
ATOM 1443 C C . ASN A 1 185 ? 5.461 27.328 23.984 1 98.75 185 ASN A C 1
ATOM 1445 O O . ASN A 1 185 ? 5.34 27.766 25.141 1 98.75 185 ASN A O 1
ATOM 1449 N N . VAL A 1 186 ? 5.59 28.188 22.984 1 98.69 186 VAL A N 1
ATOM 1450 C CA . VAL A 1 186 ? 5.625 29.625 23.188 1 98.69 186 VAL A CA 1
ATOM 1451 C C . VAL A 1 186 ? 4.227 30.141 23.547 1 98.69 186 VAL A C 1
ATOM 1453 O O . VAL A 1 186 ? 4.086 31.109 24.281 1 98.69 186 VAL A O 1
ATOM 1456 N N . LEU A 1 187 ? 3.176 29.453 23.031 1 98.81 187 LEU A N 1
ATOM 1457 C CA . LEU A 1 187 ? 1.825 29.828 23.438 1 98.81 187 LEU A CA 1
ATOM 1458 C C . LEU A 1 187 ? 1.613 29.547 24.922 1 98.81 187 LEU A C 1
ATOM 1460 O O . LEU A 1 187 ? 0.967 30.344 25.609 1 98.81 187 LEU A O 1
ATOM 1464 N N . LEU A 1 188 ? 2.1 28.422 25.391 1 98.62 188 LEU A N 1
ATOM 1465 C CA . LEU A 1 188 ? 2.014 28.078 26.797 1 98.62 188 LEU A CA 1
ATOM 1466 C C . LEU A 1 188 ? 2.76 29.109 27.656 1 98.62 188 LEU A C 1
ATOM 1468 O O . LEU A 1 188 ? 2.287 29.5 28.719 1 98.62 188 LEU A O 1
ATOM 1472 N N . ASP A 1 189 ? 3.926 29.531 27.203 1 98.44 189 ASP A N 1
ATOM 1473 C CA . ASP A 1 189 ? 4.68 30.578 27.891 1 98.44 189 ASP A CA 1
ATOM 1474 C C . ASP A 1 189 ? 3.883 31.875 27.953 1 98.44 189 ASP A C 1
ATOM 1476 O O . ASP A 1 189 ? 3.848 32.531 28.984 1 98.44 189 ASP A O 1
ATOM 1480 N N . HIS A 1 190 ? 3.32 32.219 26.812 1 98.38 190 HIS A N 1
ATOM 1481 C CA . HIS A 1 190 ? 2.465 33.406 26.781 1 98.38 190 HIS A CA 1
ATOM 1482 C C . HIS A 1 190 ? 1.351 33.312 27.828 1 98.38 190 HIS A C 1
ATOM 1484 O O . HIS A 1 190 ? 1.094 34.25 28.562 1 98.38 190 HIS A O 1
ATOM 1490 N N . ASN A 1 191 ? 0.653 32.188 27.812 1 98 191 ASN A N 1
ATOM 1491 C CA . ASN A 1 191 ? -0.437 31.953 28.766 1 98 191 ASN A CA 1
ATOM 1492 C C . ASN A 1 191 ? 0.032 32.094 30.203 1 98 191 ASN A C 1
ATOM 1494 O O . ASN A 1 191 ? -0.703 32.594 31.062 1 98 191 ASN A O 1
ATOM 1498 N N . ALA A 1 192 ? 1.201 31.641 30.516 1 97.25 192 ALA A N 1
ATOM 1499 C CA . ALA A 1 192 ? 1.742 31.656 31.875 1 97.25 192 ALA A CA 1
ATOM 1500 C C . ALA A 1 192 ? 2.033 33.094 32.344 1 97.25 192 ALA A C 1
ATOM 1502 O O . ALA A 1 192 ? 1.927 33.406 33.531 1 97.25 192 ALA A O 1
ATOM 1503 N N . HIS A 1 193 ? 2.283 33.938 31.391 1 96.56 193 HIS A N 1
ATOM 1504 C CA . HIS A 1 193 ? 2.742 35.281 31.766 1 96.56 193 HIS A CA 1
ATOM 1505 C C . HIS A 1 193 ? 1.675 36.312 31.484 1 96.56 193 HIS A C 1
ATOM 1507 O O . HIS A 1 193 ? 1.789 37.469 31.922 1 96.56 193 HIS A O 1
ATOM 1513 N N . SER A 1 194 ? 0.721 35.875 30.734 1 94.94 194 SER A N 1
ATOM 1514 C CA . SER A 1 194 ? -0.302 36.844 30.344 1 94.94 194 SER A CA 1
ATOM 1515 C C . SER A 1 194 ? -1.344 37.031 31.438 1 94.94 194 SER A C 1
ATOM 1517 O O . SER A 1 194 ? -1.776 36.062 32.062 1 94.94 194 SER A O 1
ATOM 1519 N N . ASN A 1 195 ? -1.688 38.375 31.703 1 93.75 195 ASN A N 1
ATOM 1520 C CA . ASN A 1 195 ? -2.779 38.688 32.625 1 93.75 195 ASN A CA 1
ATOM 1521 C C . ASN A 1 195 ? -4.078 38.969 31.875 1 93.75 195 ASN A C 1
ATOM 1523 O O . ASN A 1 195 ? -5.109 39.219 32.5 1 93.75 195 ASN A O 1
ATOM 1527 N N . GLY A 1 196 ? -4.059 38.844 30.625 1 93.19 196 GLY A N 1
ATOM 1528 C CA . GLY A 1 196 ? -5.207 39.125 29.766 1 93.19 196 GLY A CA 1
ATOM 1529 C C . GLY A 1 196 ? -5.625 37.938 28.938 1 93.19 196 GLY A C 1
ATOM 1530 O O . GLY A 1 196 ? -6.094 36.906 29.469 1 93.19 196 GLY A O 1
ATOM 1531 N N . PHE A 1 197 ? -5.305 38 27.766 1 95.19 197 PHE A N 1
ATOM 1532 C CA . PHE A 1 197 ? -5.707 37 26.812 1 95.19 197 PHE A CA 1
ATOM 1533 C C . PHE A 1 197 ? -4.848 35.75 26.953 1 95.19 197 PHE A C 1
ATOM 1535 O O . PHE A 1 197 ? -3.627 35.844 27.094 1 95.19 197 PHE A O 1
ATOM 1542 N N . LYS A 1 198 ? -5.508 34.531 27 1 97.19 198 LYS A N 1
ATOM 1543 C CA . LYS A 1 198 ? -4.84 33.219 27 1 97.19 198 LYS A CA 1
ATOM 1544 C C . LYS A 1 198 ? -5.375 32.344 25.891 1 97.19 198 LYS A C 1
ATOM 1546 O O . LYS A 1 198 ? -6.578 32.312 25.609 1 97.19 198 LYS A O 1
ATOM 1551 N N . PHE A 1 199 ? -4.496 31.719 25.281 1 98.25 199 PHE A N 1
ATOM 1552 C CA . PHE A 1 199 ? -4.891 30.781 24.25 1 98.25 199 PHE A CA 1
ATOM 1553 C C . PHE A 1 199 ? -5.574 29.562 24.859 1 98.25 199 PHE A C 1
ATOM 1555 O O . PHE A 1 199 ? -5.117 29.031 25.875 1 98.25 199 PHE A O 1
ATOM 1562 N N . ASN A 1 200 ? -6.688 29.125 24.297 1 98.19 200 ASN A N 1
ATOM 1563 C CA . ASN A 1 200 ? -7.434 27.953 24.734 1 98.19 200 ASN A CA 1
ATOM 1564 C C . ASN A 1 200 ? -6.996 26.688 23.984 1 98.19 200 ASN A C 1
ATOM 1566 O O . ASN A 1 200 ? -7.793 26.078 23.266 1 98.19 200 ASN A O 1
ATOM 1570 N N . ILE A 1 201 ? -5.766 26.281 24.172 1 98.69 201 ILE A N 1
ATOM 1571 C CA . ILE A 1 201 ? -5.188 25.156 23.453 1 98.69 201 ILE A CA 1
ATOM 1572 C C . ILE A 1 201 ? -5.801 23.844 23.953 1 98.69 201 ILE A C 1
ATOM 1574 O O . ILE A 1 201 ? -5.66 23.5 25.125 1 98.69 201 ILE A O 1
ATOM 1578 N N . LYS A 1 202 ? -6.414 23.094 23.016 1 98.69 202 LYS A N 1
ATOM 1579 C CA . LYS A 1 202 ? -7.145 21.891 23.438 1 98.69 202 LYS A CA 1
ATOM 1580 C C . LYS A 1 202 ? -6.543 20.641 22.828 1 98.69 202 LYS A C 1
ATOM 1582 O O . LYS A 1 202 ? -6.891 19.516 23.219 1 98.69 202 LYS A O 1
ATOM 1587 N N . GLY A 1 203 ? -5.551 20.812 21.953 1 98.81 203 GLY A N 1
ATOM 1588 C CA . GLY A 1 203 ? -4.941 19.609 21.406 1 98.81 203 GLY A CA 1
ATOM 1589 C C . GLY A 1 203 ? -3.9 19.906 20.344 1 98.81 203 GLY A C 1
ATOM 1590 O O . GLY A 1 203 ? -3.941 20.969 19.703 1 98.81 203 GLY A O 1
ATOM 1591 N N . VAL A 1 204 ? -3.02 18.984 20.156 1 98.88 204 VAL A N 1
ATOM 1592 C CA . VAL A 1 204 ? -1.977 18.984 19.125 1 98.88 204 VAL A CA 1
ATOM 1593 C C . VAL A 1 204 ? -2.039 17.688 18.328 1 98.88 204 VAL A C 1
ATOM 1595 O O . VAL A 1 204 ? -2.086 16.594 18.906 1 98.88 204 VAL A O 1
ATOM 1598 N N . ALA A 1 205 ? -2.119 17.781 17 1 98.94 205 ALA A N 1
ATOM 1599 C CA . ALA A 1 205 ? -2.105 16.609 16.141 1 98.94 205 ALA A CA 1
ATOM 1600 C C . ALA A 1 205 ? -1.16 16.797 14.961 1 98.94 205 ALA A C 1
ATOM 1602 O O . ALA A 1 205 ? -1.275 17.766 14.219 1 98.94 205 ALA A O 1
ATOM 1603 N N . ILE A 1 206 ? -0.235 15.875 14.766 1 98.94 206 ILE A N 1
ATOM 1604 C CA . ILE A 1 206 ? 0.762 16.062 13.719 1 98.94 206 ILE A CA 1
ATOM 1605 C C . ILE A 1 206 ? 0.902 14.766 12.914 1 98.94 206 ILE A C 1
ATOM 1607 O O . ILE A 1 206 ? 1.093 13.688 13.492 1 98.94 206 ILE A O 1
ATOM 1611 N N . GLY A 1 207 ? 0.854 14.875 11.586 1 98.88 207 GLY A N 1
ATOM 1612 C CA . GLY A 1 207 ? 0.963 13.734 10.688 1 98.88 207 GLY A CA 1
ATOM 1613 C C . GLY A 1 207 ? 2.381 13.492 10.203 1 98.88 207 GLY A C 1
ATOM 1614 O O . GLY A 1 207 ? 3.061 14.422 9.766 1 98.88 207 GLY A O 1
ATOM 1615 N N . ASN A 1 208 ? 2.791 12.227 10.312 1 98.75 208 ASN A N 1
ATOM 1616 C CA . ASN A 1 208 ? 4.121 11.82 9.875 1 98.75 208 ASN A CA 1
ATOM 1617 C C . ASN A 1 208 ? 5.172 12.867 10.227 1 98.75 208 ASN A C 1
ATOM 1619 O O . ASN A 1 208 ? 5.902 13.344 9.352 1 98.75 208 ASN A O 1
ATOM 1623 N N . PRO A 1 209 ? 5.301 13.156 11.492 1 98.81 209 PRO A N 1
ATOM 1624 C CA . PRO A 1 209 ? 6.133 14.281 11.93 1 98.81 209 PRO A CA 1
ATOM 1625 C C . PRO A 1 209 ? 7.613 13.914 12.031 1 98.81 209 PRO A C 1
ATOM 1627 O O . PRO A 1 209 ? 7.953 12.812 12.453 1 98.81 209 PRO A O 1
ATOM 1630 N N . LEU A 1 210 ? 8.461 14.82 11.625 1 98.5 210 LEU A N 1
ATOM 1631 C CA . LEU A 1 210 ? 9.836 14.758 12.109 1 98.5 210 LEU A CA 1
ATOM 1632 C C . LEU A 1 210 ? 9.922 15.164 13.57 1 98.5 210 LEU A C 1
ATOM 1634 O O . LEU A 1 210 ? 9.539 16.281 13.938 1 98.5 210 LEU A O 1
ATOM 1638 N N . LEU A 1 211 ? 10.359 14.258 14.414 1 98.5 211 LEU A N 1
ATOM 1639 C CA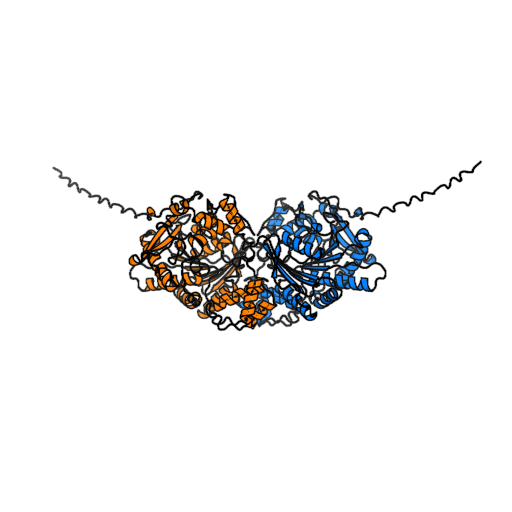 . LEU A 1 211 ? 10.406 14.547 15.844 1 98.5 211 LEU A CA 1
ATOM 1640 C C . LEU A 1 211 ? 11.836 14.477 16.375 1 98.5 211 LEU A C 1
ATOM 1642 O O . LEU A 1 211 ? 12.234 15.289 17.203 1 98.5 211 LEU A O 1
ATOM 1646 N N . LYS A 1 212 ? 12.492 13.5 15.945 1 97.69 212 LYS A N 1
ATOM 1647 C CA . LYS A 1 212 ? 13.875 13.25 16.328 1 97.69 212 LYS A CA 1
ATOM 1648 C C . LYS A 1 212 ? 14.656 12.617 15.172 1 97.69 212 LYS A C 1
ATOM 1650 O O . LYS A 1 212 ? 14.484 11.438 14.875 1 97.69 212 LYS A O 1
ATOM 1655 N N . LEU A 1 213 ? 15.586 13.312 14.68 1 93.88 213 LEU A N 1
ATOM 1656 C CA . LEU A 1 213 ? 16.219 13.023 13.391 1 93.88 213 LEU A CA 1
ATOM 1657 C C . LEU A 1 213 ? 16.922 11.672 13.43 1 93.88 213 LEU A C 1
ATOM 1659 O O . LEU A 1 213 ? 16.875 10.914 12.461 1 93.88 213 LEU A O 1
ATOM 1663 N N . ASP A 1 214 ? 17.656 11.32 14.406 1 91.38 214 ASP A N 1
ATOM 1664 C CA . ASP A 1 214 ? 18.453 10.102 14.43 1 91.38 214 ASP A CA 1
ATOM 1665 C C . ASP A 1 214 ? 17.562 8.859 14.32 1 91.38 214 ASP A C 1
ATOM 1667 O O . ASP A 1 214 ? 17.891 7.914 13.609 1 91.38 214 ASP A O 1
ATOM 1671 N N . ARG A 1 215 ? 16.391 8.852 15.031 1 94.81 215 ARG A N 1
ATOM 1672 C CA . ARG A 1 215 ? 15.461 7.734 14.922 1 94.81 215 ARG A CA 1
ATOM 1673 C C . ARG A 1 215 ? 14.711 7.777 13.594 1 94.81 215 ARG A C 1
ATOM 1675 O O . ARG A 1 215 ? 14.516 6.742 12.961 1 94.81 215 ARG A O 1
ATOM 1682 N N . ASP A 1 216 ? 14.297 8.945 13.195 1 95.94 216 ASP A N 1
ATOM 1683 C CA . ASP A 1 216 ? 13.508 9.086 11.977 1 95.94 216 ASP A CA 1
ATOM 1684 C C . ASP A 1 216 ? 14.336 8.75 10.742 1 95.94 216 ASP A C 1
ATOM 1686 O O . ASP A 1 216 ? 13.82 8.156 9.789 1 95.94 216 ASP A O 1
ATOM 1690 N N . ALA A 1 217 ? 15.609 9.148 10.742 1 93 217 ALA A N 1
ATOM 1691 C CA . ALA A 1 217 ? 16.5 8.805 9.625 1 93 217 ALA A CA 1
ATOM 1692 C C . ALA A 1 217 ? 16.672 7.297 9.516 1 93 217 ALA A C 1
ATOM 1694 O O . ALA A 1 217 ? 16.625 6.738 8.414 1 93 217 ALA A O 1
ATOM 1695 N N . ARG A 1 218 ? 16.984 6.688 10.633 1 93.38 218 ARG A N 1
ATOM 1696 C CA . ARG A 1 218 ? 17.109 5.234 10.648 1 93.38 218 ARG A CA 1
ATOM 1697 C C . ARG A 1 218 ? 15.852 4.562 10.109 1 93.38 218 ARG A C 1
ATOM 1699 O O . ARG A 1 218 ? 15.938 3.6 9.344 1 93.38 218 ARG A O 1
ATOM 1706 N N . ALA A 1 219 ? 14.703 5.09 10.531 1 96.81 219 ALA A N 1
ATOM 1707 C CA . ALA A 1 219 ? 13.414 4.527 10.141 1 96.81 219 ALA A CA 1
ATOM 1708 C C . ALA A 1 219 ? 13.234 4.559 8.633 1 96.81 219 ALA A C 1
ATOM 1710 O O . ALA A 1 219 ? 12.609 3.664 8.055 1 96.81 219 ALA A O 1
ATOM 1711 N N . THR A 1 220 ? 13.75 5.539 7.953 1 96.19 220 THR A N 1
ATOM 1712 C CA . THR A 1 220 ? 13.656 5.648 6.5 1 96.19 220 THR A CA 1
ATOM 1713 C C . THR A 1 220 ? 14.297 4.438 5.828 1 96.19 220 THR A C 1
ATOM 1715 O O . THR A 1 220 ? 13.703 3.828 4.938 1 96.19 220 THR A O 1
ATOM 1718 N N . TYR A 1 221 ? 15.445 4.082 6.273 1 95.38 221 TYR A N 1
ATOM 1719 C CA . TYR A 1 221 ? 16.156 2.986 5.629 1 95.38 221 TYR A CA 1
ATOM 1720 C C . TYR A 1 221 ? 15.586 1.639 6.047 1 95.38 221 TYR A C 1
ATOM 1722 O O . TYR A 1 221 ? 15.586 0.688 5.262 1 95.38 221 TYR A O 1
ATOM 1730 N N . GLU A 1 222 ? 15.062 1.563 7.316 1 95.88 222 GLU A N 1
ATOM 1731 C CA . GLU A 1 222 ? 14.305 0.378 7.707 1 95.88 222 GLU A CA 1
ATOM 1732 C C . GLU A 1 222 ? 13.086 0.182 6.809 1 95.88 222 GLU A C 1
ATOM 1734 O O . GLU A 1 222 ? 12.773 -0.944 6.422 1 95.88 222 GLU A O 1
ATOM 1739 N N . TYR A 1 223 ? 12.453 1.267 6.523 1 97.38 223 TYR A N 1
ATOM 1740 C CA . TYR A 1 223 ? 11.289 1.225 5.645 1 97.38 223 TYR A CA 1
ATOM 1741 C C . TYR A 1 223 ? 11.688 0.8 4.234 1 97.38 223 TYR A C 1
ATOM 1743 O O . TYR A 1 223 ? 11.031 -0.05 3.627 1 97.38 223 TYR A O 1
ATOM 1751 N N . TYR A 1 224 ? 12.797 1.415 3.662 1 97.19 224 TYR A N 1
ATOM 1752 C CA . TYR A 1 224 ? 13.289 1.036 2.34 1 97.19 224 TYR A CA 1
ATOM 1753 C C . TYR A 1 224 ? 13.5 -0.47 2.248 1 97.19 224 TYR A C 1
ATOM 1755 O O . TYR A 1 224 ? 13.078 -1.105 1.281 1 97.19 224 TYR A O 1
ATOM 1763 N N . TRP A 1 225 ? 14.109 -0.978 3.23 1 97.44 225 TRP A N 1
ATOM 1764 C CA . TRP A 1 225 ? 14.469 -2.393 3.215 1 97.44 225 TRP A CA 1
ATOM 1765 C C . TRP A 1 225 ? 13.234 -3.271 3.346 1 97.44 225 TRP A C 1
ATOM 1767 O O . TRP A 1 225 ? 13.039 -4.207 2.562 1 97.44 225 TRP A O 1
ATOM 1777 N N . SER A 1 226 ? 12.359 -2.955 4.293 1 96.75 226 SER A N 1
ATOM 1778 C CA . SER A 1 226 ? 11.219 -3.811 4.605 1 96.75 226 SER A CA 1
ATOM 1779 C C . SER A 1 226 ? 10.172 -3.773 3.496 1 96.75 226 SER A C 1
ATOM 1781 O O . SER A 1 226 ? 9.359 -4.688 3.371 1 96.75 226 SER A O 1
ATOM 1783 N N . HIS A 1 227 ? 10.188 -2.725 2.68 1 95.5 227 HIS A N 1
ATOM 1784 C CA . HIS A 1 227 ? 9.203 -2.588 1.612 1 95.5 227 HIS A CA 1
ATOM 1785 C C . HIS A 1 227 ? 9.812 -2.926 0.255 1 95.5 227 HIS A C 1
ATOM 1787 O O . HIS A 1 227 ? 9.172 -2.727 -0.782 1 95.5 227 HIS A O 1
ATOM 1793 N N . GLY A 1 228 ? 11.055 -3.391 0.27 1 96.12 228 GLY A N 1
ATOM 1794 C CA . GLY A 1 228 ? 11.672 -3.934 -0.93 1 96.12 228 GLY A CA 1
ATOM 1795 C C . GLY A 1 228 ? 12.227 -2.865 -1.854 1 96.12 228 GLY A C 1
ATOM 1796 O O . GLY A 1 228 ? 12.5 -3.133 -3.025 1 96.12 228 GLY A O 1
ATOM 1797 N N . LEU A 1 229 ? 12.398 -1.648 -1.377 1 97.44 229 LEU A N 1
ATOM 1798 C CA . LEU A 1 229 ? 12.906 -0.562 -2.209 1 97.44 229 LEU A CA 1
ATOM 1799 C C . LEU A 1 229 ? 14.422 -0.656 -2.369 1 97.44 229 LEU A C 1
ATOM 1801 O O . LEU A 1 229 ? 14.992 -0.017 -3.252 1 97.44 229 LEU A O 1
ATOM 1805 N N . ILE A 1 230 ? 15.062 -1.425 -1.472 1 97.5 230 ILE A N 1
ATOM 1806 C CA . ILE A 1 230 ? 16.5 -1.662 -1.587 1 97.5 230 ILE A CA 1
ATOM 1807 C C . ILE A 1 230 ? 16.797 -3.148 -1.396 1 97.5 230 ILE A C 1
ATOM 1809 O O . ILE A 1 230 ? 15.93 -3.904 -0.939 1 97.5 230 ILE A O 1
ATOM 1813 N N . SER A 1 231 ? 17.969 -3.527 -1.75 1 96.69 231 SER A N 1
ATOM 1814 C CA . SER A 1 231 ? 18.375 -4.926 -1.663 1 96.69 231 SER A CA 1
ATOM 1815 C C . SER A 1 231 ? 18.688 -5.324 -0.223 1 96.69 231 SER A C 1
ATOM 1817 O O . SER A 1 231 ? 18.828 -4.461 0.648 1 96.69 231 SER A O 1
ATOM 1819 N N . ASP A 1 232 ? 18.703 -6.617 0.023 1 95.56 232 ASP A N 1
ATOM 1820 C CA . ASP A 1 232 ? 19.141 -7.129 1.316 1 95.56 232 ASP A CA 1
ATOM 1821 C C . ASP A 1 232 ? 20.578 -6.695 1.617 1 95.56 232 ASP A C 1
ATOM 1823 O O . ASP A 1 232 ? 20.906 -6.359 2.758 1 95.56 232 ASP A O 1
ATOM 1827 N N . GLU A 1 233 ? 21.422 -6.719 0.595 1 94.69 233 GLU A N 1
ATOM 1828 C CA . GLU A 1 233 ? 22.828 -6.363 0.775 1 94.69 233 GLU A CA 1
ATOM 1829 C C . GLU A 1 233 ? 22.969 -4.938 1.302 1 94.69 233 GLU A C 1
ATOM 1831 O O . GLU A 1 233 ? 23.703 -4.695 2.266 1 94.69 233 GLU A O 1
ATOM 1836 N N . VAL A 1 234 ? 22.25 -4.066 0.687 1 95.75 234 VAL A N 1
ATOM 1837 C CA . VAL A 1 234 ? 22.312 -2.664 1.078 1 95.75 234 VAL A CA 1
ATOM 1838 C C . VAL A 1 234 ? 21.672 -2.479 2.449 1 95.75 234 VAL A C 1
ATOM 1840 O O . VAL A 1 234 ? 22.188 -1.748 3.295 1 95.75 234 VAL A O 1
ATOM 1843 N N . GLY A 1 235 ? 20.531 -3.111 2.66 1 95.81 235 GLY A N 1
ATOM 1844 C CA . GLY A 1 235 ? 19.875 -3.055 3.959 1 95.81 235 GLY A CA 1
ATOM 1845 C C . GLY A 1 235 ? 20.766 -3.535 5.094 1 95.81 235 GLY A C 1
ATOM 1846 O O . GLY A 1 235 ? 20.828 -2.906 6.148 1 95.81 235 GLY A O 1
ATOM 1847 N N . LEU A 1 236 ? 21.422 -4.648 4.918 1 94.12 236 LEU A N 1
ATOM 1848 C CA . LEU A 1 236 ? 22.328 -5.219 5.914 1 94.12 236 LEU A CA 1
ATOM 1849 C C . LEU A 1 236 ? 23.516 -4.297 6.16 1 94.12 236 LEU A C 1
ATOM 1851 O O . LEU A 1 236 ? 23.938 -4.121 7.305 1 94.12 236 LEU A O 1
ATOM 1855 N N . ALA A 1 237 ? 24.078 -3.748 5.09 1 94.69 237 ALA A N 1
ATOM 1856 C CA . ALA A 1 237 ? 25.188 -2.812 5.23 1 94.69 237 ALA A CA 1
ATOM 1857 C C . ALA A 1 237 ? 24.797 -1.609 6.078 1 94.69 237 ALA A C 1
ATOM 1859 O O . ALA A 1 237 ? 25.547 -1.179 6.953 1 94.69 237 ALA A O 1
ATOM 1860 N N . ILE A 1 238 ? 23.625 -1.09 5.82 1 94.25 238 ILE A N 1
ATOM 1861 C CA . ILE A 1 238 ? 23.141 0.065 6.574 1 94.25 238 ILE A CA 1
ATOM 1862 C C . ILE A 1 238 ? 22.906 -0.329 8.031 1 94.25 238 ILE A C 1
ATOM 1864 O O . ILE A 1 238 ? 23.328 0.388 8.945 1 94.25 238 ILE A O 1
ATOM 1868 N N . ALA A 1 239 ? 22.297 -1.475 8.258 1 91.88 239 ALA A N 1
ATOM 1869 C CA . ALA A 1 239 ? 22 -1.945 9.609 1 91.88 239 ALA A CA 1
ATOM 1870 C C . ALA A 1 239 ? 23.281 -2.168 10.406 1 91.88 239 ALA A C 1
ATOM 1872 O O . ALA A 1 239 ? 23.328 -1.903 11.617 1 91.88 239 ALA A O 1
ATOM 1873 N N . ASN A 1 240 ? 24.297 -2.627 9.766 1 92.62 240 ASN A N 1
ATOM 1874 C CA . ASN A 1 240 ? 25.516 -3.031 10.461 1 92.62 240 ASN A CA 1
ATOM 1875 C C . ASN A 1 240 ? 26.516 -1.874 10.57 1 92.62 240 ASN A C 1
ATOM 1877 O O . ASN A 1 240 ? 27.266 -1.784 11.547 1 92.62 240 ASN A O 1
ATOM 1881 N N . ASP A 1 241 ? 26.531 -1.06 9.562 1 91.88 241 ASP A N 1
ATOM 1882 C CA . ASP A 1 241 ? 27.656 -0.14 9.453 1 91.88 241 ASP A CA 1
ATOM 1883 C C . ASP A 1 241 ? 27.234 1.289 9.781 1 91.88 241 ASP A C 1
ATOM 1885 O O . ASP A 1 241 ? 28.078 2.162 9.984 1 91.88 241 ASP A O 1
ATOM 1889 N N . CYS A 1 242 ? 25.984 1.534 9.805 1 89.5 242 CYS A N 1
ATOM 1890 C CA . CYS A 1 242 ? 25.531 2.896 10.055 1 89.5 242 CYS A CA 1
ATOM 1891 C C . CYS A 1 242 ? 25.047 3.059 11.492 1 89.5 242 CYS A C 1
ATOM 1893 O O . CYS A 1 242 ? 24.172 2.326 11.945 1 89.5 242 CYS A O 1
ATOM 1895 N N . ASP A 1 243 ? 25.656 3.914 12.164 1 87.12 243 ASP A N 1
ATOM 1896 C CA . ASP A 1 243 ? 25.219 4.328 13.492 1 87.12 243 ASP A CA 1
ATOM 1897 C C . ASP A 1 243 ? 24.453 5.641 13.438 1 87.12 243 ASP A C 1
ATOM 1899 O O . ASP A 1 243 ? 25.047 6.711 13.273 1 87.12 243 ASP A O 1
ATOM 1903 N N . PHE A 1 244 ? 23.234 5.586 13.664 1 85.56 244 PHE A N 1
ATOM 1904 C CA . PHE A 1 244 ? 22.391 6.766 13.523 1 85.56 244 PHE A CA 1
ATOM 1905 C C . PHE A 1 244 ? 22.281 7.516 14.844 1 85.56 244 PHE A C 1
ATOM 1907 O O . PHE A 1 244 ? 21.641 8.57 14.914 1 85.56 244 PHE A O 1
ATOM 1914 N N . ASP A 1 245 ? 22.891 6.934 15.867 1 80.44 245 ASP A N 1
ATOM 1915 C CA . ASP A 1 245 ? 22.859 7.641 17.141 1 80.44 245 ASP A CA 1
ATOM 1916 C C . ASP A 1 245 ? 23.469 9.031 17.016 1 80.44 245 ASP A C 1
ATOM 1918 O O . ASP A 1 245 ? 24.609 9.18 16.547 1 80.44 245 ASP A O 1
ATOM 1922 N N . ASP A 1 246 ? 22.797 10.086 17.344 1 75.31 246 ASP A N 1
ATOM 1923 C CA . ASP A 1 246 ? 23.188 11.484 17.266 1 75.31 246 ASP A CA 1
ATOM 1924 C C . ASP A 1 246 ? 23.391 11.93 15.828 1 75.31 246 ASP A C 1
ATOM 1926 O O . ASP A 1 246 ? 24.234 12.773 15.547 1 75.31 246 ASP A O 1
ATOM 1930 N N . TYR A 1 247 ? 22.703 11.258 14.969 1 74.31 247 TYR A N 1
ATOM 1931 C CA . TYR A 1 247 ? 22.719 11.609 13.555 1 74.31 247 TYR A CA 1
ATOM 1932 C C . TYR A 1 247 ? 22.297 13.062 13.352 1 74.31 247 TYR A C 1
ATOM 1934 O O . TYR A 1 247 ? 21.359 13.539 13.984 1 74.31 247 TYR A O 1
ATOM 1942 N N . VAL A 1 248 ? 23.109 13.883 12.562 1 71 248 VAL A N 1
ATOM 1943 C CA . VAL A 1 248 ? 22.812 15.266 12.203 1 71 248 VAL A CA 1
ATOM 1944 C C . VAL A 1 248 ? 22.953 15.445 10.695 1 71 248 VAL A C 1
ATOM 1946 O O . VAL A 1 248 ? 23.703 14.719 10.039 1 71 248 VAL A O 1
ATOM 1949 N N . PHE A 1 249 ? 22.172 16.234 9.953 1 64.56 249 PHE A N 1
ATOM 1950 C CA . PHE A 1 249 ? 22.25 16.484 8.516 1 64.56 249 PHE A CA 1
ATOM 1951 C C . PHE A 1 249 ? 23.625 16.984 8.125 1 64.56 249 PHE A C 1
ATOM 1953 O O . PHE A 1 249 ? 24.141 16.641 7.062 1 64.56 249 PHE A O 1
ATOM 1960 N N . ALA A 1 250 ? 24.281 17.984 8.672 1 56.12 250 ALA A N 1
ATOM 1961 C CA . ALA A 1 250 ? 25.469 18.688 8.211 1 56.12 250 ALA A CA 1
ATOM 1962 C C . ALA A 1 250 ? 26.688 17.781 8.203 1 56.12 250 ALA A C 1
ATOM 1964 O O . ALA A 1 250 ? 27.562 17.906 7.348 1 56.12 250 ALA A O 1
ATOM 1965 N N . ASP A 1 251 ? 26.984 17.078 9.258 1 53.44 251 ASP A N 1
ATOM 1966 C CA . ASP A 1 251 ? 28.281 16.438 9.414 1 53.44 251 ASP A CA 1
ATOM 1967 C C . ASP A 1 251 ? 28.156 14.922 9.359 1 53.44 251 ASP A C 1
ATOM 1969 O O . ASP A 1 251 ? 27.75 14.289 10.336 1 53.44 251 ASP A O 1
ATOM 1973 N N . THR A 1 252 ? 27.984 14.375 8.125 1 52.62 252 THR A N 1
ATOM 1974 C CA . THR A 1 252 ? 28.078 12.922 8.023 1 52.62 252 THR A CA 1
ATOM 1975 C C . THR A 1 252 ? 29.297 12.406 8.789 1 52.62 252 THR A C 1
ATOM 1977 O O . THR A 1 252 ? 30.094 11.625 8.258 1 52.62 252 THR A O 1
ATOM 1980 N N . HIS A 1 253 ? 29.797 13.156 9.664 1 49.12 253 HIS A N 1
ATOM 1981 C CA . HIS A 1 253 ? 31.062 12.859 10.32 1 49.12 253 HIS A CA 1
ATOM 1982 C C . HIS A 1 253 ? 31.078 11.43 10.852 1 49.12 253 HIS A C 1
ATOM 1984 O O . HIS A 1 253 ? 32.125 10.773 10.836 1 49.12 253 HIS A O 1
ATOM 1990 N N . ASN A 1 254 ? 30.078 10.984 11.555 1 55.38 254 ASN A N 1
ATOM 1991 C CA . ASN A 1 254 ? 30.297 9.734 12.266 1 55.38 254 ASN A CA 1
ATOM 1992 C C . ASN A 1 254 ? 29.906 8.531 11.414 1 55.38 254 ASN A C 1
ATOM 1994 O O . ASN A 1 254 ? 29.672 7.441 11.938 1 55.38 254 ASN A O 1
ATOM 1998 N N . VAL A 1 255 ? 29.844 8.906 10.086 1 66.94 255 VAL A N 1
ATOM 1999 C CA . VAL A 1 255 ? 29.391 7.742 9.336 1 66.94 255 VAL A CA 1
ATOM 2000 C C . VAL A 1 255 ? 30.578 7.09 8.625 1 66.94 255 VAL A C 1
ATOM 2002 O O . VAL A 1 255 ? 31.438 7.777 8.078 1 66.94 255 VAL A O 1
ATOM 2005 N N . SER A 1 256 ? 30.859 5.848 8.914 1 81.94 256 SER A N 1
ATOM 2006 C CA . SER A 1 256 ? 31.859 5.027 8.242 1 81.94 256 SER A CA 1
ATOM 2007 C C . SER A 1 256 ? 31.703 5.098 6.73 1 81.94 256 SER A C 1
ATOM 2009 O O . SER A 1 256 ? 30.656 5.5 6.223 1 81.94 256 SER A O 1
ATOM 2011 N N . ALA A 1 257 ? 32.844 5.051 6.105 1 85.12 257 ALA A N 1
ATOM 2012 C CA . ALA A 1 257 ? 32.844 5 4.645 1 85.12 257 ALA A CA 1
ATOM 2013 C C . ALA A 1 257 ? 31.828 3.961 4.141 1 85.12 257 ALA A C 1
ATOM 2015 O O . ALA A 1 257 ? 31.125 4.195 3.158 1 85.12 257 ALA A O 1
ATOM 2016 N N . SER A 1 258 ? 31.812 2.918 4.812 1 89.81 258 SER A N 1
ATOM 2017 C CA . SER A 1 258 ? 30.906 1.844 4.445 1 89.81 258 SER A CA 1
ATOM 2018 C C . SER A 1 258 ? 29.438 2.285 4.574 1 89.81 258 SER A C 1
ATOM 2020 O O . SER A 1 258 ? 28.609 1.956 3.729 1 89.81 258 SER A O 1
ATOM 2022 N N . CYS A 1 259 ? 29.188 2.986 5.551 1 91.31 259 CYS A N 1
ATOM 2023 C CA . CYS A 1 259 ? 27.828 3.504 5.746 1 91.31 259 CYS A CA 1
ATOM 2024 C C . CYS A 1 259 ? 27.469 4.484 4.637 1 91.31 259 CYS A C 1
ATOM 2026 O O . CYS A 1 259 ? 26.391 4.379 4.043 1 91.31 259 CYS A O 1
ATOM 2028 N N . ASN A 1 260 ? 28.328 5.379 4.32 1 89.81 260 ASN A N 1
ATOM 2029 C CA . ASN A 1 260 ? 28.078 6.359 3.271 1 89.81 260 ASN A CA 1
ATOM 2030 C C . ASN A 1 260 ? 27.828 5.688 1.922 1 89.81 260 ASN A C 1
ATOM 2032 O O . ASN A 1 260 ? 26.953 6.105 1.165 1 89.81 260 ASN A O 1
ATOM 2036 N N . ASN A 1 261 ? 28.641 4.711 1.663 1 92.56 261 ASN A N 1
ATOM 2037 C CA . ASN A 1 261 ? 28.469 3.979 0.413 1 92.56 261 ASN A CA 1
ATOM 2038 C C . ASN A 1 261 ? 27.109 3.287 0.346 1 92.56 261 ASN A C 1
ATOM 2040 O O . ASN A 1 261 ? 26.453 3.305 -0.694 1 92.56 261 ASN A O 1
ATOM 2044 N N . ALA A 1 262 ? 26.75 2.662 1.436 1 93.81 262 ALA A N 1
ATOM 2045 C CA . ALA A 1 262 ? 25.484 1.952 1.492 1 93.81 262 ALA A CA 1
ATOM 2046 C C . ALA A 1 262 ? 24.312 2.914 1.327 1 93.81 262 ALA A C 1
ATOM 2048 O O . ALA A 1 262 ? 23.344 2.613 0.621 1 93.81 262 ALA A O 1
ATOM 2049 N N . ILE A 1 263 ? 24.406 4.062 1.988 1 91.81 263 I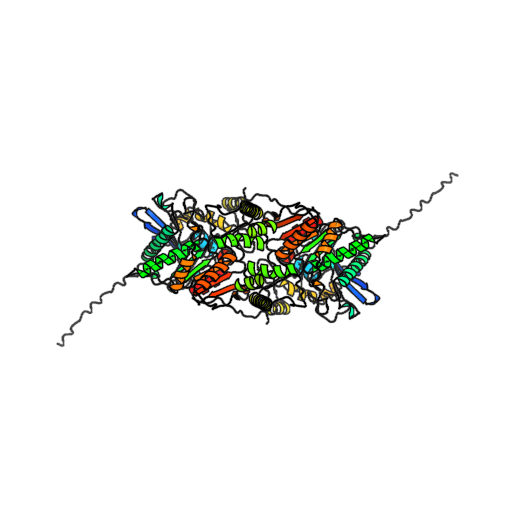LE A N 1
ATOM 2050 C CA . ILE A 1 263 ? 23.344 5.074 1.908 1 91.81 263 ILE A CA 1
ATOM 2051 C C . ILE A 1 263 ? 23.25 5.598 0.478 1 91.81 263 ILE A C 1
ATOM 2053 O O . ILE A 1 263 ? 22.141 5.754 -0.057 1 91.81 263 ILE A O 1
ATOM 2057 N N . ASN A 1 264 ? 24.375 5.855 -0.138 1 92.12 264 ASN A N 1
ATOM 2058 C CA . ASN A 1 264 ? 24.391 6.312 -1.522 1 92.12 264 ASN A CA 1
ATOM 2059 C C . ASN A 1 264 ? 23.781 5.277 -2.461 1 92.12 264 ASN A C 1
ATOM 2061 O O . ASN A 1 264 ? 23.016 5.625 -3.361 1 92.12 264 ASN A O 1
ATOM 2065 N N . GLU A 1 265 ? 24.141 4.07 -2.256 1 94.12 265 GLU A N 1
ATOM 2066 C CA . GLU A 1 265 ? 23.594 2.992 -3.072 1 94.12 265 GLU A CA 1
ATOM 2067 C C . GLU A 1 265 ? 22.078 2.867 -2.885 1 94.12 265 GLU A C 1
ATOM 2069 O O . GLU A 1 265 ? 21.344 2.658 -3.852 1 94.12 265 GLU A O 1
ATOM 2074 N N . ALA A 1 266 ? 21.688 2.943 -1.645 1 94.44 266 ALA A N 1
ATOM 2075 C CA . ALA A 1 266 ? 20.25 2.908 -1.361 1 94.44 266 ALA A CA 1
ATOM 2076 C C . ALA A 1 266 ? 19.516 3.994 -2.139 1 94.44 266 ALA A C 1
ATOM 2078 O O . ALA A 1 266 ? 18.469 3.729 -2.75 1 94.44 266 ALA A O 1
ATOM 2079 N N . ASN A 1 267 ? 20.031 5.168 -2.141 1 90.5 267 ASN A N 1
ATOM 2080 C CA . ASN A 1 267 ? 19.406 6.293 -2.818 1 90.5 267 ASN A CA 1
ATOM 2081 C C . ASN A 1 267 ? 19.375 6.094 -4.332 1 90.5 267 ASN A C 1
ATOM 2083 O O . ASN A 1 267 ? 18.438 6.531 -5 1 90.5 267 ASN A O 1
ATOM 2087 N N . GLU A 1 268 ? 20.344 5.488 -4.828 1 90.38 268 GLU A N 1
ATOM 2088 C CA . GLU A 1 268 ? 20.391 5.195 -6.254 1 90.38 268 GLU A CA 1
ATOM 2089 C C . GLU A 1 268 ? 19.344 4.164 -6.645 1 90.38 268 GLU A C 1
ATOM 2091 O O . GLU A 1 268 ? 18.703 4.277 -7.699 1 90.38 268 GLU A O 1
ATOM 2096 N N . ILE A 1 269 ? 19.156 3.176 -5.82 1 92.25 269 ILE A N 1
ATOM 2097 C CA . ILE A 1 269 ? 18.219 2.092 -6.102 1 92.25 269 ILE A CA 1
ATOM 2098 C C . ILE A 1 269 ? 16.797 2.627 -6.07 1 92.25 269 ILE A C 1
ATOM 2100 O O . ILE A 1 269 ? 15.992 2.324 -6.957 1 92.25 269 ILE A O 1
ATOM 2104 N N . VAL A 1 270 ? 16.375 3.322 -5.035 1 88.44 270 VAL A N 1
ATOM 2105 C CA . VAL A 1 270 ? 15.008 3.838 -4.883 1 88.44 270 VAL A CA 1
ATOM 2106 C C . VAL A 1 270 ? 14.68 4.773 -6.043 1 88.44 270 VAL A C 1
ATOM 2108 O O . VAL A 1 270 ? 13.547 4.789 -6.531 1 88.44 270 VAL A O 1
ATOM 2111 N N . SER A 1 271 ? 15.562 5.297 -6.762 1 79.69 271 SER A N 1
ATOM 2112 C CA . SER A 1 271 ? 15.508 6.074 -7.996 1 79.69 271 SER A CA 1
ATOM 2113 C C . SER A 1 271 ? 14.586 7.281 -7.852 1 79.69 271 SER A C 1
ATOM 2115 O O . SER A 1 271 ? 13.906 7.43 -6.832 1 79.69 271 SER A O 1
ATOM 2117 N N . ASP A 1 272 ? 14.484 8.141 -8.867 1 85.38 272 ASP A N 1
ATOM 2118 C CA . ASP A 1 272 ? 13.656 9.344 -8.922 1 85.38 272 ASP A CA 1
ATOM 2119 C C . ASP A 1 272 ? 12.281 9.039 -9.516 1 85.38 272 ASP A C 1
ATOM 2121 O O . ASP A 1 272 ? 11.43 9.922 -9.602 1 85.38 272 ASP A O 1
ATOM 2125 N N . TYR A 1 273 ? 12.102 7.812 -9.805 1 90.69 273 TYR A N 1
ATOM 2126 C CA . TYR A 1 273 ? 10.852 7.449 -10.461 1 90.69 273 TYR A CA 1
ATOM 2127 C C . TYR A 1 273 ? 9.82 6.98 -9.438 1 90.69 273 TYR A C 1
ATOM 2129 O O . TYR A 1 273 ? 8.75 6.5 -9.805 1 90.69 273 TYR A O 1
ATOM 2137 N N . ILE A 1 274 ? 10.219 7.148 -8.18 1 93.19 274 ILE A N 1
ATOM 2138 C CA . ILE A 1 274 ? 9.289 6.832 -7.094 1 93.19 274 ILE A CA 1
ATOM 2139 C C . ILE A 1 274 ? 8.945 8.109 -6.328 1 93.19 274 ILE A C 1
ATOM 2141 O O . ILE A 1 274 ? 9.781 8.992 -6.168 1 93.19 274 ILE A O 1
ATOM 2145 N N . ASN A 1 275 ? 7.672 8.203 -5.996 1 94.06 275 ASN A N 1
ATOM 2146 C CA . ASN A 1 275 ? 7.277 9.211 -5.02 1 94.06 275 ASN A CA 1
ATOM 2147 C C . ASN A 1 275 ? 7.625 8.773 -3.598 1 94.06 275 ASN A C 1
ATOM 2149 O O . ASN A 1 275 ? 6.934 7.934 -3.016 1 94.06 275 ASN A O 1
ATOM 2153 N N . TYR A 1 276 ? 8.609 9.383 -2.988 1 94.88 276 TYR A N 1
ATOM 2154 C CA . TYR A 1 276 ? 9.055 8.992 -1.657 1 94.88 276 TYR A CA 1
ATOM 2155 C C . TYR A 1 276 ? 7.977 9.258 -0.615 1 94.88 276 TYR A C 1
ATOM 2157 O O . TYR A 1 276 ? 7.977 8.648 0.457 1 94.88 276 TYR A O 1
ATOM 2165 N N . TYR A 1 277 ? 7.098 10.156 -0.917 1 96 277 TYR A N 1
ATOM 2166 C CA . TYR A 1 277 ? 6.055 10.539 0.024 1 96 277 TYR A CA 1
ATOM 2167 C C . TYR A 1 277 ? 4.863 9.594 -0.06 1 96 277 TYR A C 1
ATOM 2169 O O . TYR A 1 277 ? 3.969 9.633 0.79 1 96 277 TYR A O 1
ATOM 2177 N N . ASP A 1 278 ? 4.777 8.781 -1.049 1 95.88 278 ASP A N 1
ATOM 2178 C CA . ASP A 1 278 ? 3.781 7.734 -1.251 1 95.88 278 ASP A CA 1
ATOM 2179 C C . ASP A 1 278 ? 4.305 6.656 -2.197 1 95.88 278 ASP A C 1
ATOM 2181 O O . ASP A 1 278 ? 4.074 6.719 -3.406 1 95.88 278 ASP A O 1
ATOM 2185 N N . VAL A 1 279 ? 4.805 5.648 -1.699 1 95 279 VAL A N 1
ATOM 2186 C CA . VAL A 1 279 ? 5.688 4.762 -2.451 1 95 279 VAL A CA 1
ATOM 2187 C C . VAL A 1 279 ? 4.863 3.857 -3.361 1 95 279 VAL A C 1
ATOM 2189 O O . VAL A 1 279 ? 5.398 3.227 -4.273 1 95 279 VAL A O 1
ATOM 2192 N N . ILE A 1 280 ? 3.572 3.758 -3.209 1 91.81 280 ILE A N 1
ATOM 2193 C CA . ILE A 1 280 ? 2.805 2.828 -4.031 1 91.81 280 ILE A CA 1
ATOM 2194 C C . ILE A 1 280 ? 2.166 3.576 -5.199 1 91.81 280 ILE A C 1
ATOM 2196 O O . ILE A 1 280 ? 1.609 2.959 -6.109 1 91.81 280 ILE A O 1
ATOM 2200 N N . LEU A 1 281 ? 2.229 4.941 -5.23 1 94.25 281 LEU A N 1
ATOM 2201 C CA . LEU A 1 281 ? 1.617 5.727 -6.301 1 94.25 281 LEU A CA 1
ATOM 2202 C C . LEU A 1 281 ? 2.545 5.816 -7.508 1 94.25 281 LEU A C 1
ATOM 2204 O O . LEU A 1 281 ? 3.768 5.883 -7.352 1 94.25 281 LEU A O 1
ATOM 2208 N N . ASP A 1 282 ? 1.92 5.844 -8.664 1 94.12 282 ASP A N 1
ATOM 2209 C CA . ASP A 1 282 ? 2.646 6.266 -9.859 1 94.12 282 ASP A CA 1
ATOM 2210 C C . ASP A 1 282 ? 3 7.75 -9.797 1 94.12 282 ASP A C 1
ATOM 2212 O O . ASP A 1 282 ? 2.367 8.508 -9.062 1 94.12 282 ASP A O 1
ATOM 2216 N N . VAL A 1 283 ? 4.023 8.094 -10.539 1 94.12 283 VAL A N 1
ATOM 2217 C CA . VAL A 1 283 ? 4.473 9.484 -10.492 1 94.12 283 VAL A CA 1
ATOM 2218 C C . VAL A 1 283 ? 3.873 10.266 -11.656 1 94.12 283 VAL A C 1
ATOM 2220 O O . VAL A 1 283 ? 3.543 9.68 -12.695 1 94.12 283 VAL A O 1
ATOM 2223 N N . CYS A 1 284 ? 3.613 11.539 -11.484 1 93.81 284 CYS A N 1
ATOM 2224 C CA . CYS A 1 284 ? 3.248 12.461 -12.555 1 93.81 284 CYS A CA 1
ATOM 2225 C C . CYS A 1 284 ? 4.488 13.008 -13.25 1 93.81 284 CYS A C 1
ATOM 2227 O O . CYS A 1 284 ? 5.402 13.508 -12.602 1 93.81 284 CYS A O 1
ATOM 2229 N N . TYR A 1 285 ? 4.562 12.906 -14.508 1 91.38 285 TYR A N 1
ATOM 2230 C CA . TYR A 1 285 ? 5.688 13.461 -15.258 1 91.38 285 TYR A CA 1
ATOM 2231 C C . TYR A 1 285 ? 5.523 14.961 -15.469 1 91.38 285 TYR A C 1
ATOM 2233 O O . TYR A 1 285 ? 4.594 15.398 -16.156 1 91.38 285 TYR A O 1
ATOM 2241 N N . PRO A 1 286 ? 6.43 15.672 -14.953 1 89.75 286 PRO A N 1
ATOM 2242 C CA . PRO A 1 286 ? 6.262 17.125 -14.969 1 89.75 286 PRO A CA 1
ATOM 2243 C C . PRO A 1 286 ? 6.152 17.688 -16.375 1 89.75 286 PRO A C 1
ATOM 2245 O O . PRO A 1 286 ? 5.289 18.531 -16.656 1 89.75 286 PRO A O 1
ATOM 2248 N N . SER A 1 287 ? 7 17.25 -17.297 1 88.38 287 SER A N 1
ATOM 2249 C CA . SER A 1 287 ? 7.016 17.797 -18.641 1 88.38 287 SER A CA 1
ATOM 2250 C C . SER A 1 287 ? 5.684 17.578 -19.344 1 88.38 287 SER A C 1
ATOM 2252 O O . SER A 1 287 ? 5.188 18.469 -20.047 1 88.38 287 SER A O 1
ATOM 2254 N N . ILE A 1 288 ? 5.078 16.5 -19.109 1 87.62 288 ILE A N 1
ATOM 2255 C CA . ILE A 1 288 ? 3.83 16.156 -19.766 1 87.62 288 ILE A CA 1
ATOM 2256 C C . ILE A 1 288 ? 2.686 16.969 -19.188 1 87.62 288 ILE A C 1
ATOM 2258 O O . ILE A 1 288 ? 1.921 17.594 -19.938 1 87.62 288 ILE A O 1
ATOM 2262 N N . VAL A 1 289 ? 2.609 17.016 -17.891 1 90.94 289 VAL A N 1
ATOM 2263 C CA . VAL A 1 289 ? 1.492 17.688 -17.234 1 90.94 289 VAL A CA 1
ATOM 2264 C C . VAL A 1 289 ? 1.581 19.203 -17.484 1 90.94 289 VAL A C 1
ATOM 2266 O O . VAL A 1 289 ? 0.565 19.859 -17.734 1 90.94 289 VAL A O 1
ATOM 2269 N N . GLU A 1 290 ? 2.754 19.734 -17.453 1 91.31 290 GLU A N 1
ATOM 2270 C CA . GLU A 1 290 ? 2.924 21.172 -17.703 1 91.31 290 GLU A CA 1
ATOM 2271 C C . GLU A 1 290 ? 2.521 21.531 -19.125 1 91.31 290 GLU A C 1
ATOM 2273 O O . GLU A 1 290 ? 1.903 22.578 -19.359 1 91.31 290 GLU A O 1
ATOM 2278 N N . GLN A 1 291 ? 2.859 20.703 -20.047 1 89.56 291 GLN A N 1
ATOM 2279 C CA . GLN A 1 291 ? 2.463 20.922 -21.438 1 89.56 291 GLN A CA 1
ATOM 2280 C C . GLN A 1 291 ? 0.945 20.875 -21.594 1 89.56 291 GLN A C 1
ATOM 2282 O O . GLN A 1 291 ? 0.351 21.719 -22.266 1 89.56 291 GLN A O 1
ATOM 2287 N N . GLU A 1 292 ? 0.364 19.922 -20.984 1 90.88 292 GLU A N 1
ATOM 2288 C CA . GLU A 1 292 ? -1.088 19.781 -21.047 1 90.88 292 GLU A CA 1
ATOM 2289 C C . GLU A 1 292 ? -1.781 21.016 -20.484 1 90.88 292 GLU A C 1
ATOM 2291 O O . GLU A 1 292 ? -2.734 21.531 -21.062 1 90.88 292 GLU A O 1
ATOM 2296 N N . LEU A 1 293 ? -1.32 21.5 -19.391 1 91.69 293 LEU A N 1
ATOM 2297 C CA . LEU A 1 293 ? -1.91 22.656 -18.734 1 91.69 293 LEU A CA 1
ATOM 2298 C C . LEU A 1 293 ? -1.743 23.906 -19.578 1 91.69 293 LEU A C 1
ATOM 2300 O O . LEU A 1 293 ? -2.676 24.703 -19.719 1 91.69 293 LEU A O 1
ATOM 2304 N N . LYS A 1 294 ? -0.625 24.062 -20.203 1 92 294 LYS A N 1
ATOM 2305 C CA . LYS A 1 294 ? -0.375 25.203 -21.078 1 92 294 LYS A CA 1
ATOM 2306 C C . LYS A 1 294 ? -1.295 25.188 -22.281 1 92 294 LYS A C 1
ATOM 2308 O O . LYS A 1 294 ? -1.736 26.234 -22.766 1 92 294 LYS A O 1
ATOM 2313 N N . LEU A 1 295 ? -1.573 23.953 -22.672 1 93.19 295 LEU A N 1
ATOM 2314 C CA . LEU A 1 295 ? -2.432 23.781 -23.844 1 93.19 295 LEU A CA 1
ATOM 2315 C C . LEU A 1 295 ? -3.902 23.781 -23.438 1 93.19 295 LEU A C 1
ATOM 2317 O O . LEU A 1 295 ? -4.773 23.469 -24.266 1 93.19 295 LEU A O 1
ATOM 2321 N N . LYS A 1 296 ? -4.16 24.078 -22.203 1 90.56 296 LYS A N 1
ATOM 2322 C CA . LYS A 1 296 ? -5.516 24.188 -21.672 1 90.56 296 LYS A CA 1
ATOM 2323 C C . LYS A 1 296 ? -6.258 22.859 -21.766 1 90.56 296 LYS A C 1
ATOM 2325 O O . LYS A 1 296 ? -7.441 22.828 -22.094 1 90.56 296 LYS A O 1
ATOM 2330 N N . LYS A 1 297 ? -5.547 21.766 -21.531 1 90.12 297 LYS A N 1
ATOM 2331 C CA . LYS A 1 297 ? -6.121 20.422 -21.5 1 90.12 297 LYS A CA 1
ATOM 2332 C C . LYS A 1 297 ? -6.199 19.891 -20.078 1 90.12 297 LYS A C 1
ATOM 2334 O O . LYS A 1 297 ? -5.566 20.438 -19.172 1 90.12 297 LYS A O 1
ATOM 2339 N N . MET A 1 298 ? -7.031 18.859 -19.969 1 90 298 MET A N 1
ATOM 2340 C CA . MET A 1 298 ? -7.098 18.156 -18.688 1 90 298 MET A CA 1
ATOM 2341 C C . MET A 1 298 ? -5.848 17.312 -18.469 1 90 298 MET A C 1
ATOM 2343 O O . MET A 1 298 ? -5.496 16.484 -19.297 1 90 298 MET A O 1
ATOM 2347 N N . ALA A 1 299 ? -5.137 17.547 -17.391 1 86.88 299 ALA A N 1
ATOM 2348 C CA . ALA A 1 299 ? -3.873 16.875 -17.109 1 86.88 299 ALA A CA 1
ATOM 2349 C C . ALA A 1 299 ? -4.051 15.789 -16.047 1 86.88 299 ALA A C 1
ATOM 2351 O O . ALA A 1 299 ? -3.107 15.062 -15.727 1 86.88 299 ALA A O 1
ATOM 2352 N N . THR A 1 300 ? -5.211 15.5 -15.656 1 83.38 300 THR A N 1
ATOM 2353 C CA . THR A 1 300 ? -5.434 14.617 -14.516 1 83.38 300 THR A CA 1
ATOM 2354 C C . THR A 1 300 ? -5 13.188 -14.844 1 83.38 300 THR A C 1
ATOM 2356 O O . THR A 1 300 ? -5.34 12.656 -15.898 1 83.38 300 THR A O 1
ATOM 2359 N N . LYS A 1 301 ? -4.18 12.711 -13.953 1 88.94 301 LYS A N 1
ATOM 2360 C CA . LYS A 1 301 ? -3.787 11.305 -13.945 1 88.94 301 LYS A CA 1
ATOM 2361 C C . LYS A 1 301 ? -4.105 10.648 -12.602 1 88.94 301 LYS A C 1
ATOM 2363 O O . LYS A 1 301 ? -3.85 11.234 -11.547 1 88.94 301 LYS A O 1
ATOM 2368 N N . ILE A 1 302 ? -4.723 9.484 -12.727 1 88.94 302 ILE A N 1
ATOM 2369 C CA . ILE A 1 302 ? -5.172 8.844 -11.492 1 88.94 302 ILE A CA 1
ATOM 2370 C C . ILE A 1 302 ? -4.363 7.566 -11.25 1 88.94 302 ILE A C 1
ATOM 2372 O O . ILE A 1 302 ? -4.176 6.758 -12.164 1 88.94 302 ILE A O 1
ATOM 2376 N N . SER A 1 303 ? -3.789 7.469 -10.102 1 89.62 303 SER A N 1
ATOM 2377 C CA . SER A 1 303 ? -3.141 6.27 -9.586 1 89.62 303 SER A CA 1
ATOM 2378 C C . SER A 1 303 ? -3.758 5.836 -8.258 1 89.62 303 SER A C 1
ATOM 2380 O O . SER A 1 303 ? -3.732 6.586 -7.285 1 89.62 303 SER A O 1
ATOM 2382 N N . ILE A 1 304 ? -4.355 4.672 -8.203 1 84.62 304 ILE A N 1
ATOM 2383 C CA . ILE A 1 304 ? -4.984 4.09 -7.027 1 84.62 304 ILE A CA 1
ATOM 2384 C C . ILE A 1 304 ? -5.984 5.082 -6.434 1 84.62 304 ILE A C 1
ATOM 2386 O O . ILE A 1 304 ? -5.98 5.332 -5.227 1 84.62 304 ILE A O 1
ATOM 2390 N N . GLY A 1 305 ? -6.73 5.734 -7.266 1 83.69 305 GLY A N 1
ATOM 2391 C CA . GLY A 1 305 ? -7.801 6.621 -6.844 1 83.69 305 GLY A CA 1
ATOM 2392 C C . GLY A 1 305 ? -7.316 8.016 -6.492 1 83.69 305 GLY A C 1
ATOM 2393 O O . GLY A 1 305 ? -8.102 8.852 -6.039 1 83.69 305 GLY A O 1
ATOM 2394 N N . VAL A 1 306 ? -6.059 8.32 -6.742 1 90.81 306 VAL A N 1
ATOM 2395 C CA . VAL A 1 306 ? -5.465 9.594 -6.348 1 90.81 306 VAL A CA 1
ATOM 2396 C C . VAL A 1 306 ? -5 10.352 -7.586 1 90.81 306 VAL A C 1
ATOM 2398 O O . VAL A 1 306 ? -4.375 9.773 -8.477 1 90.81 306 VAL A O 1
ATOM 2401 N N . ASP A 1 307 ? -5.336 11.594 -7.656 1 93.81 307 ASP A N 1
ATOM 2402 C CA . ASP A 1 307 ? -4.812 12.461 -8.711 1 93.81 307 ASP A CA 1
ATOM 2403 C C . ASP A 1 307 ? -3.355 12.828 -8.438 1 93.81 307 ASP A C 1
ATOM 2405 O O . ASP A 1 307 ? -3.076 13.797 -7.73 1 93.81 307 ASP A O 1
ATOM 2409 N N . VAL A 1 308 ? -2.469 12.211 -9.102 1 94.25 308 VAL A N 1
ATOM 2410 C CA . VAL A 1 308 ? -1.053 12.32 -8.766 1 94.25 308 VAL A CA 1
ATOM 2411 C C . VAL A 1 308 ? -0.467 13.578 -9.406 1 94.25 308 VAL A C 1
ATOM 2413 O O . VAL A 1 308 ? 0.683 13.938 -9.141 1 94.25 308 VAL A O 1
ATOM 2416 N N . CYS A 1 309 ? -1.179 14.328 -10.219 1 95.69 309 CYS A N 1
ATOM 2417 C CA . CYS A 1 309 ? -0.678 15.539 -10.867 1 95.69 309 CYS A CA 1
ATOM 2418 C C . CYS A 1 309 ? -1.237 16.781 -10.188 1 95.69 309 CYS A C 1
ATOM 2420 O O . CYS A 1 309 ? -0.98 17.906 -10.641 1 95.69 309 CYS A O 1
ATOM 2422 N N . MET A 1 310 ? -1.924 16.609 -9.141 1 95.88 310 MET A N 1
ATOM 2423 C CA . MET A 1 310 ? -2.639 17.688 -8.477 1 95.88 310 MET A CA 1
ATOM 2424 C C . MET A 1 310 ? -1.683 18.812 -8.078 1 95.88 310 MET A C 1
ATOM 2426 O O . MET A 1 310 ? -2.049 19.984 -8.109 1 95.88 310 MET A O 1
ATOM 2430 N N . THR A 1 311 ? -0.484 18.484 -7.684 1 95.38 311 THR A N 1
ATOM 2431 C CA . THR A 1 311 ? 0.477 19.484 -7.227 1 95.38 311 THR A CA 1
ATOM 2432 C C . THR A 1 311 ? 0.831 20.453 -8.359 1 95.38 311 THR A C 1
ATOM 2434 O O . THR A 1 311 ? 1.036 21.641 -8.117 1 95.38 311 THR A O 1
ATOM 2437 N N . TYR A 1 312 ? 0.885 19.984 -9.57 1 95.19 312 TYR A N 1
ATOM 2438 C CA . TYR A 1 312 ? 1.184 20.828 -10.719 1 95.19 312 TYR A CA 1
ATOM 2439 C C . TYR A 1 312 ? -0.025 21.672 -11.109 1 95.19 312 TYR A C 1
ATOM 2441 O O . TYR A 1 312 ? 0.12 22.828 -11.5 1 95.19 312 TYR A O 1
ATOM 2449 N N . GLU A 1 313 ? -1.146 21.047 -11.016 1 96.94 313 GLU A N 1
ATOM 2450 C CA . GLU A 1 313 ? -2.381 21.781 -11.266 1 96.94 313 GLU A CA 1
ATOM 2451 C C . GLU A 1 313 ? -2.518 22.969 -10.312 1 96.94 313 GLU A C 1
ATOM 2453 O O . GLU A 1 313 ? -2.842 24.078 -10.734 1 96.94 313 GLU A O 1
ATOM 2458 N N . ARG A 1 314 ? -2.246 22.656 -9.062 1 97.25 314 ARG A N 1
ATOM 2459 C CA . ARG A 1 314 ? -2.318 23.688 -8.031 1 97.25 314 ARG A CA 1
ATOM 2460 C C . ARG A 1 314 ? -1.301 24.797 -8.297 1 97.25 314 ARG A C 1
ATOM 2462 O O . ARG A 1 314 ? -1.624 25.984 -8.195 1 97.25 314 ARG A O 1
ATOM 2469 N N . ALA A 1 315 ? -0.074 24.406 -8.594 1 97.12 315 ALA A N 1
ATOM 2470 C CA . ALA A 1 315 ? 0.958 25.406 -8.859 1 97.12 315 ALA A CA 1
ATOM 2471 C C . ALA A 1 315 ? 0.559 26.312 -10.023 1 97.12 315 ALA A C 1
ATOM 2473 O O . ALA A 1 315 ? 0.772 27.531 -9.977 1 97.12 315 ALA A O 1
ATOM 2474 N N . PHE A 1 316 ? 0.021 25.719 -11.094 1 97.12 316 PHE A N 1
ATOM 2475 C CA . PHE A 1 316 ? -0.458 26.484 -12.234 1 97.12 316 PHE A CA 1
ATOM 2476 C C . PHE A 1 316 ? -1.566 27.453 -11.805 1 97.12 316 PHE A C 1
ATOM 2478 O O . PHE A 1 316 ? -1.531 28.641 -12.141 1 97.12 316 PHE A O 1
ATOM 2485 N N . TYR A 1 317 ? -2.504 26.984 -11.039 1 97.69 317 TYR A N 1
ATOM 2486 C CA . TYR A 1 317 ? -3.654 27.75 -10.57 1 97.69 317 TYR A CA 1
ATOM 2487 C C . TYR A 1 317 ? -3.211 28.922 -9.711 1 97.69 317 TYR A C 1
ATOM 2489 O O . TYR A 1 317 ? -3.686 30.047 -9.898 1 97.69 317 TYR A O 1
ATOM 2497 N N . PHE A 1 318 ? -2.318 28.734 -8.805 1 98.25 318 PHE A N 1
ATOM 2498 C CA . PHE A 1 318 ? -1.893 29.734 -7.84 1 98.25 318 PHE A CA 1
ATOM 2499 C C . PHE A 1 318 ? -1.115 30.859 -8.523 1 98.25 318 PHE A C 1
ATOM 2501 O O . PHE A 1 318 ? -0.987 31.953 -7.984 1 98.25 318 PHE A O 1
ATOM 2508 N N . ASN A 1 319 ? -0.58 30.562 -9.656 1 97.5 319 ASN A N 1
ATOM 2509 C CA . ASN A 1 319 ? 0.25 31.578 -10.312 1 97.5 319 ASN A CA 1
ATOM 2510 C C . ASN A 1 319 ? -0.541 32.375 -11.352 1 97.5 319 ASN A C 1
ATOM 2512 O O . ASN A 1 319 ? 0.017 33.219 -12.047 1 97.5 319 ASN A O 1
ATOM 2516 N N . LEU A 1 320 ? -1.797 32.094 -11.453 1 96.81 320 LEU A N 1
ATOM 2517 C CA . LEU A 1 320 ? -2.672 32.938 -12.273 1 96.81 320 LEU A CA 1
ATOM 2518 C C . LEU A 1 320 ? -2.945 34.25 -11.578 1 96.81 320 LEU A C 1
ATOM 2520 O O . LEU A 1 320 ? -3.285 34.281 -10.391 1 96.81 320 LEU A O 1
ATOM 2524 N N . PRO A 1 321 ? -2.902 35.344 -12.328 1 96.94 321 PRO A N 1
ATOM 2525 C CA . PRO A 1 321 ? -3.109 36.656 -11.719 1 96.94 321 PRO A CA 1
ATOM 2526 C C . PRO A 1 321 ? -4.508 36.812 -11.125 1 96.94 321 PRO A C 1
ATOM 2528 O O . PRO A 1 321 ? -4.664 37.406 -10.062 1 96.94 321 PRO A O 1
ATOM 2531 N N . GLU A 1 322 ? -5.512 36.281 -11.75 1 97.69 322 GLU A N 1
ATOM 2532 C CA . GLU A 1 322 ? -6.883 36.438 -11.266 1 97.69 322 GLU A CA 1
ATOM 2533 C C . GLU A 1 322 ? -7.082 35.656 -9.953 1 97.69 322 GLU A C 1
ATOM 2535 O O . GLU A 1 322 ? -7.895 36.062 -9.117 1 97.69 322 GLU A O 1
ATOM 2540 N N . VAL A 1 323 ? -6.34 34.562 -9.805 1 98.31 323 VAL A N 1
ATOM 2541 C CA . VAL A 1 323 ? -6.422 33.812 -8.57 1 98.31 323 VAL A CA 1
ATOM 2542 C C . VAL A 1 323 ? -5.762 34.594 -7.43 1 98.31 323 VAL A C 1
ATOM 2544 O O . VAL A 1 323 ? -6.316 34.688 -6.336 1 98.31 323 VAL A O 1
ATOM 2547 N N . GLN A 1 324 ? -4.594 35.125 -7.656 1 98.31 324 GLN A N 1
ATOM 2548 C CA . GLN A 1 324 ? -3.887 35.906 -6.641 1 98.31 324 GLN A CA 1
ATOM 2549 C C . GLN A 1 324 ? -4.691 37.125 -6.223 1 98.31 324 GLN A C 1
ATOM 2551 O O . GLN A 1 324 ? -4.723 37.469 -5.043 1 98.31 324 GLN A O 1
ATOM 2556 N N . LYS A 1 325 ? -5.352 37.719 -7.172 1 97.69 325 LYS A N 1
ATOM 2557 C CA . LYS A 1 325 ? -6.215 38.844 -6.863 1 97.69 325 LYS A CA 1
ATOM 2558 C C . LYS A 1 325 ? -7.387 38.438 -5.98 1 97.69 325 LYS A C 1
ATOM 2560 O O . LYS A 1 325 ? -7.691 39.094 -4.984 1 97.69 325 LYS A O 1
ATOM 2565 N N . ALA A 1 326 ? -8.016 37.344 -6.332 1 98.0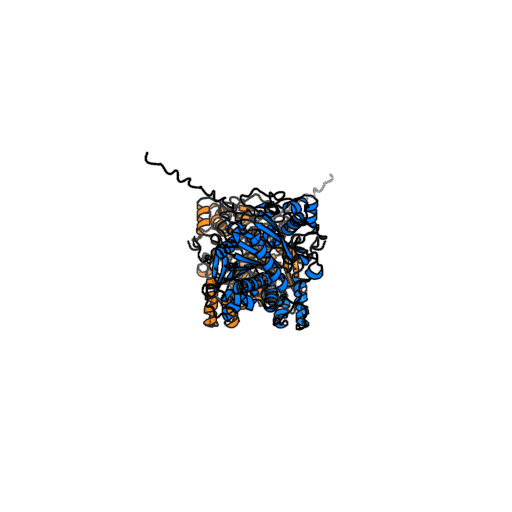6 326 ALA A N 1
ATOM 2566 C CA . ALA A 1 326 ? -9.18 36.844 -5.586 1 98.06 326 ALA A CA 1
ATOM 2567 C C . ALA A 1 326 ? -8.789 36.469 -4.168 1 98.06 326 ALA A C 1
ATOM 2569 O O . ALA A 1 326 ? -9.57 36.625 -3.229 1 98.06 326 ALA A O 1
ATOM 2570 N N . LEU A 1 327 ? -7.559 35.969 -3.961 1 98.25 327 LEU A N 1
ATOM 2571 C CA . LEU A 1 327 ? -7.051 35.531 -2.67 1 98.25 327 LEU A CA 1
ATOM 2572 C C . LEU A 1 327 ? -6.488 36.688 -1.872 1 98.25 327 LEU A C 1
ATOM 2574 O O . LEU A 1 327 ? -6.105 36.531 -0.71 1 98.25 327 LEU A O 1
ATOM 2578 N N . HIS A 1 328 ? -6.449 37.844 -2.494 1 97.69 328 HIS A N 1
ATOM 2579 C CA . HIS A 1 328 ? -5.777 39 -1.888 1 97.69 328 HIS A CA 1
ATOM 2580 C C . HIS A 1 328 ? -4.305 38.688 -1.629 1 97.69 328 HIS A C 1
ATOM 2582 O O . HIS A 1 328 ? -3.746 39.125 -0.617 1 97.69 328 HIS A O 1
ATOM 2588 N N . ALA A 1 329 ? -3.756 37.875 -2.467 1 97.88 329 ALA A N 1
ATOM 2589 C CA . ALA A 1 329 ? -2.367 37.438 -2.326 1 97.88 329 ALA A CA 1
ATOM 2590 C C . ALA A 1 329 ? -1.444 38.281 -3.213 1 97.88 329 ALA A C 1
ATOM 2592 O O . ALA A 1 329 ? -1.897 38.906 -4.164 1 97.88 329 ALA A O 1
ATOM 2593 N N . ASN A 1 330 ? -0.205 38.281 -2.832 1 96.75 330 ASN A N 1
ATOM 2594 C CA . ASN A 1 330 ? 0.842 38.906 -3.637 1 96.75 330 ASN A CA 1
ATOM 2595 C C . ASN A 1 330 ? 0.549 40.375 -3.893 1 96.75 330 ASN A C 1
ATOM 2597 O O . ASN A 1 330 ? 0.692 40.844 -5.02 1 96.75 330 ASN A O 1
ATOM 2601 N N . ARG A 1 331 ? 0.167 41 -2.924 1 91.94 331 ARG A N 1
ATOM 2602 C CA . ARG A 1 331 ? -0.203 42.406 -3.035 1 91.94 331 ARG A CA 1
ATOM 2603 C C . ARG A 1 331 ? 1.031 43.281 -3.223 1 91.94 331 ARG A C 1
ATOM 2605 O O . ARG A 1 331 ? 0.929 44.406 -3.707 1 91.94 331 ARG A O 1
ATOM 2612 N N . THR A 1 332 ? 2.102 42.812 -2.889 1 92.81 332 THR A N 1
ATOM 2613 C CA . THR A 1 332 ? 3.326 43.594 -2.967 1 92.81 332 THR A CA 1
ATOM 2614 C C . THR A 1 332 ? 4.133 43.219 -4.203 1 92.81 332 THR A C 1
ATOM 2616 O O . THR A 1 332 ? 5.277 43.656 -4.359 1 92.81 332 THR A O 1
ATOM 2619 N N . ASN A 1 333 ? 3.67 42.438 -5.035 1 93.19 333 ASN A N 1
ATOM 2620 C CA . ASN A 1 333 ? 4.328 42 -6.266 1 93.19 333 ASN A CA 1
ATOM 2621 C C . ASN A 1 333 ? 5.688 41.375 -5.98 1 93.19 333 ASN A C 1
ATOM 2623 O O . ASN A 1 333 ? 6.711 41.812 -6.488 1 93.19 333 ASN A O 1
ATOM 2627 N N . LEU A 1 334 ? 5.625 40.281 -5.344 1 95.06 334 LEU A N 1
ATOM 2628 C CA . LEU A 1 334 ? 6.836 39.531 -5.004 1 95.06 334 LEU A CA 1
ATOM 2629 C C . LEU A 1 334 ? 7.621 39.188 -6.258 1 95.06 334 LEU A C 1
ATOM 2631 O O . LEU A 1 334 ? 7.031 38.875 -7.297 1 95.06 334 LEU A O 1
ATOM 2635 N N . PRO A 1 335 ? 8.938 39.125 -6.234 1 92.88 335 PRO A N 1
ATOM 2636 C CA . PRO A 1 335 ? 9.773 38.906 -7.418 1 92.88 335 PRO A CA 1
ATOM 2637 C C . PRO A 1 335 ? 9.906 37.438 -7.793 1 92.88 335 PRO A C 1
ATOM 2639 O O . PRO A 1 335 ? 10.766 37.094 -8.602 1 92.88 335 PRO A O 1
ATOM 2642 N N . TYR A 1 336 ? 9.258 36.562 -7.172 1 93 336 TYR A N 1
ATOM 2643 C CA . TYR A 1 336 ? 9.305 35.156 -7.496 1 93 336 TYR A CA 1
ATOM 2644 C C . TYR A 1 336 ? 7.895 34.594 -7.656 1 93 336 TYR A C 1
ATOM 2646 O O . TYR A 1 336 ? 6.934 35.125 -7.102 1 93 336 TYR A O 1
ATOM 2654 N N . HIS A 1 337 ? 7.77 33.531 -8.438 1 95.06 337 HIS A N 1
ATOM 2655 C CA . HIS A 1 337 ? 6.508 32.812 -8.594 1 95.06 337 HIS A CA 1
ATOM 2656 C C . HIS A 1 337 ? 6.195 31.969 -7.355 1 95.06 337 HIS A C 1
ATOM 2658 O O . HIS A 1 337 ? 7.109 31.547 -6.637 1 95.06 337 HIS A O 1
ATOM 2664 N N . TRP A 1 338 ? 4.953 31.828 -7.145 1 97.31 338 TRP A N 1
ATOM 2665 C CA . TRP A 1 338 ? 4.574 30.938 -6.047 1 97.31 338 TRP A CA 1
ATOM 2666 C C . TRP A 1 338 ? 5.117 29.531 -6.27 1 97.31 338 TRP A C 1
ATOM 2668 O O . TRP A 1 338 ? 5.062 29.016 -7.387 1 97.31 338 TRP A O 1
ATOM 2678 N N . SER A 1 339 ? 5.625 28.875 -5.277 1 97.31 339 SER A N 1
ATOM 2679 C CA . SER A 1 339 ? 6.059 27.484 -5.254 1 97.31 339 SER A CA 1
ATOM 2680 C C . SER A 1 339 ? 5.727 26.828 -3.92 1 97.31 339 SER A C 1
ATOM 2682 O O . SER A 1 339 ? 5.5 27.516 -2.922 1 97.31 339 SER A O 1
ATOM 2684 N N . MET A 1 340 ? 5.637 25.547 -3.977 1 97.38 340 MET A N 1
ATOM 2685 C CA . MET A 1 340 ? 5.258 24.797 -2.789 1 97.38 340 MET A CA 1
ATOM 2686 C C . MET A 1 340 ? 6.234 25.047 -1.646 1 97.38 340 MET A C 1
ATOM 2688 O O . MET A 1 340 ? 5.82 25.25 -0.506 1 97.38 340 MET A O 1
ATOM 2692 N N . CYS A 1 341 ? 7.457 24.938 -1.905 1 97.19 341 CYS A N 1
ATOM 2693 C CA . CYS A 1 341 ? 8.492 25.234 -0.922 1 97.19 341 CYS A CA 1
ATOM 2694 C C . CYS A 1 341 ? 9.312 26.438 -1.352 1 97.19 341 CYS A C 1
ATOM 2696 O O . CYS A 1 341 ? 9.609 26.609 -2.537 1 97.19 341 CYS A O 1
ATOM 2698 N N . SER A 1 342 ? 9.695 27.188 -0.415 1 97.25 342 SER A N 1
ATOM 2699 C CA . SER A 1 342 ? 10.336 28.469 -0.677 1 97.25 342 SER A CA 1
ATOM 2700 C C . SER A 1 342 ? 11.711 28.281 -1.312 1 97.25 342 SER A C 1
ATOM 2702 O O . SER A 1 342 ? 12.508 27.469 -0.849 1 97.25 342 SER A O 1
ATOM 2704 N N . GLY A 1 343 ? 11.953 29.109 -2.316 1 94.56 343 GLY A N 1
ATOM 2705 C CA . GLY A 1 343 ? 13.273 29.141 -2.924 1 94.56 343 GLY A CA 1
ATOM 2706 C C . GLY A 1 343 ? 14.141 30.266 -2.391 1 94.56 343 GLY A C 1
ATOM 2707 O O . GLY A 1 343 ? 15.344 30.312 -2.656 1 94.56 343 GLY A O 1
ATOM 2708 N N . VAL A 1 344 ? 13.594 31.078 -1.529 1 95.31 344 VAL A N 1
ATOM 2709 C CA . VAL A 1 344 ? 14.336 32.25 -1.105 1 95.31 344 VAL A CA 1
ATOM 2710 C C . VAL A 1 344 ? 14.703 32.125 0.373 1 95.31 344 VAL A C 1
ATOM 2712 O O . VAL A 1 344 ? 15.555 32.875 0.87 1 95.31 344 VAL A O 1
ATOM 2715 N N . LEU A 1 345 ? 14.031 31.281 1.068 1 96.06 345 LEU A N 1
ATOM 2716 C CA . LEU A 1 345 ? 14.234 31.109 2.5 1 96.06 345 LEU A CA 1
ATOM 2717 C C . LEU A 1 345 ? 15.539 30.344 2.77 1 96.06 345 LEU A C 1
ATOM 2719 O O . LEU A 1 345 ? 15.797 29.312 2.158 1 96.06 345 LEU A O 1
ATOM 2723 N N . ASN A 1 346 ? 16.438 30.969 3.523 1 96.94 346 ASN A N 1
ATOM 2724 C CA . ASN A 1 346 ? 17.594 30.297 4.105 1 96.94 346 ASN A CA 1
ATOM 2725 C C . ASN A 1 346 ? 17.297 29.781 5.512 1 96.94 346 ASN A C 1
ATOM 2727 O O . ASN A 1 346 ? 17.562 30.469 6.496 1 96.94 346 ASN A O 1
ATOM 2731 N N . TYR A 1 347 ? 16.875 28.594 5.629 1 96.44 347 TYR A N 1
ATOM 2732 C CA . TYR A 1 347 ? 16.422 28.047 6.902 1 96.44 347 TYR A CA 1
ATOM 2733 C C . TYR A 1 347 ? 17.578 27.391 7.652 1 96.44 347 TYR A C 1
ATOM 2735 O O . TYR A 1 347 ? 18.469 26.812 7.039 1 96.44 347 TYR A O 1
ATOM 2743 N N . SER A 1 348 ? 17.516 27.422 8.906 1 96.31 348 SER A N 1
ATOM 2744 C CA . SER A 1 348 ? 18.562 26.859 9.766 1 96.31 348 SER A CA 1
ATOM 2745 C C . SER A 1 348 ? 18.859 25.406 9.398 1 96.31 348 SER A C 1
ATOM 2747 O O . SER A 1 348 ? 17.938 24.578 9.359 1 96.31 348 SER A O 1
ATOM 2749 N N . GLU A 1 349 ? 20.094 25.109 9.25 1 91.31 349 GLU A N 1
ATOM 2750 C CA . GLU A 1 349 ? 20.516 23.75 8.898 1 91.31 349 GLU A CA 1
ATOM 2751 C C . GLU A 1 349 ? 20.578 22.859 10.133 1 91.31 349 GLU A C 1
ATOM 2753 O O . GLU A 1 349 ? 20.594 21.625 10.023 1 91.31 349 GLU A O 1
ATOM 2758 N N . THR A 1 350 ? 20.578 23.422 11.289 1 93.44 350 THR A N 1
ATOM 2759 C CA . THR A 1 350 ? 20.797 22.641 12.5 1 93.44 350 THR A CA 1
ATOM 2760 C C . THR A 1 350 ? 19.484 22.422 13.25 1 93.44 350 THR A C 1
ATOM 2762 O O . THR A 1 350 ? 19.375 21.5 14.055 1 93.44 350 THR A O 1
ATOM 2765 N N . ASP A 1 351 ? 18.484 23.234 12.961 1 96.5 351 ASP A N 1
ATOM 2766 C CA . ASP A 1 351 ? 17.234 23.156 13.719 1 96.5 351 ASP A CA 1
ATOM 2767 C C . ASP A 1 351 ? 16.578 21.781 13.547 1 96.5 351 ASP A C 1
ATOM 2769 O O . ASP A 1 351 ? 15.992 21.25 14.484 1 96.5 351 ASP A O 1
ATOM 2773 N N . PRO A 1 352 ? 16.703 21.188 12.391 1 95 352 PRO A N 1
ATOM 2774 C CA . PRO A 1 352 ? 16.141 19.844 12.242 1 95 352 PRO A CA 1
ATOM 2775 C C . PRO A 1 352 ? 16.75 18.828 13.203 1 95 352 PRO A C 1
ATOM 2777 O O . PRO A 1 352 ? 16.172 17.766 13.438 1 95 352 PRO A O 1
ATOM 2780 N N . ASN A 1 353 ? 17.875 19.109 13.773 1 93.75 353 ASN A N 1
ATOM 2781 C CA . ASN A 1 353 ? 18.547 18.203 14.688 1 93.75 353 ASN A CA 1
ATOM 2782 C C . ASN A 1 353 ? 17.969 18.297 16.094 1 93.75 353 ASN A C 1
ATOM 2784 O O . ASN A 1 353 ? 18.297 17.469 16.953 1 93.75 353 ASN A O 1
ATOM 2788 N N . ILE A 1 354 ? 17.109 19.234 16.328 1 96.44 354 ILE A N 1
ATOM 2789 C CA . ILE A 1 354 ? 16.531 19.422 17.656 1 96.44 354 ILE A CA 1
ATOM 2790 C C . ILE A 1 354 ? 15.656 18.219 18.016 1 96.44 354 ILE A C 1
ATOM 2792 O O . ILE A 1 354 ? 14.82 17.797 17.203 1 96.44 354 ILE A O 1
ATOM 2796 N N . ASP A 1 355 ? 15.898 17.625 19.156 1 97.25 355 ASP A N 1
ATOM 2797 C CA . ASP A 1 355 ? 15 16.625 19.719 1 97.25 355 ASP A CA 1
ATOM 2798 C C . ASP A 1 355 ? 13.719 17.266 20.25 1 97.25 355 ASP A C 1
ATOM 2800 O O . ASP A 1 355 ? 13.758 18.016 21.219 1 97.25 355 ASP A O 1
ATOM 2804 N N . ILE A 1 356 ? 12.617 16.938 19.688 1 98.62 356 ILE A N 1
ATOM 2805 C CA . ILE A 1 356 ? 11.367 17.641 19.984 1 98.62 356 ILE A CA 1
ATOM 2806 C C . ILE A 1 356 ? 10.633 16.922 21.125 1 98.62 356 ILE A C 1
ATOM 2808 O O . ILE A 1 356 ? 9.68 17.453 21.688 1 98.62 356 ILE A O 1
ATOM 2812 N N . LEU A 1 357 ? 11.062 15.758 21.562 1 98.62 357 LEU A N 1
ATOM 2813 C CA . LEU A 1 357 ? 10.352 14.953 22.547 1 98.62 357 LEU A CA 1
ATOM 2814 C C . LEU A 1 357 ? 10.203 15.703 23.859 1 98.62 357 LEU A C 1
ATOM 2816 O O . LEU A 1 357 ? 9.148 15.664 24.5 1 98.62 357 LEU A O 1
ATOM 2820 N N . PRO A 1 358 ? 11.258 16.438 24.328 1 98.62 358 PRO A N 1
ATOM 2821 C CA . PRO A 1 358 ? 11.078 17.188 25.562 1 98.62 358 PRO A CA 1
ATOM 2822 C C . PRO A 1 358 ? 9.977 18.25 25.453 1 98.62 358 PRO A C 1
ATOM 2824 O O . PRO A 1 358 ? 9.281 18.516 26.438 1 98.62 358 PRO A O 1
ATOM 2827 N N . VAL A 1 359 ? 9.836 18.859 24.281 1 98.81 359 VAL A N 1
ATOM 2828 C CA . VAL A 1 359 ? 8.781 19.844 24.094 1 98.81 359 VAL A CA 1
ATOM 2829 C C . VAL A 1 359 ? 7.418 19.172 24.125 1 98.81 359 VAL A C 1
ATOM 2831 O O . VAL A 1 359 ? 6.48 19.672 24.75 1 98.81 359 VAL A O 1
ATOM 2834 N N . LEU A 1 360 ? 7.285 18.016 23.484 1 98.88 360 LEU A N 1
ATOM 2835 C CA . LEU A 1 360 ? 6.039 17.25 23.531 1 98.88 360 LEU A CA 1
ATOM 2836 C C . LEU A 1 360 ? 5.715 16.844 24.969 1 98.88 360 LEU A C 1
ATOM 2838 O O . LEU A 1 360 ? 4.551 16.875 25.375 1 98.88 360 LEU A O 1
ATOM 2842 N N . LYS A 1 361 ? 6.738 16.453 25.688 1 98.75 361 LYS A N 1
ATOM 2843 C CA . LYS A 1 361 ? 6.566 16.109 27.094 1 98.75 361 LYS A CA 1
ATOM 2844 C C . LYS A 1 361 ? 5.934 17.25 27.875 1 98.75 361 LYS A C 1
ATOM 2846 O O . LYS A 1 361 ? 4.988 17.047 28.641 1 98.75 361 LYS A O 1
ATOM 2851 N N . ARG A 1 362 ? 6.398 18.438 27.672 1 98.69 362 ARG A N 1
ATOM 2852 C CA . ARG A 1 362 ? 5.867 19.609 28.359 1 98.69 362 ARG A CA 1
ATOM 2853 C C . ARG A 1 362 ? 4.41 19.859 27.984 1 98.69 362 ARG A C 1
ATOM 2855 O O . ARG A 1 362 ? 3.59 20.188 28.844 1 98.69 362 ARG A O 1
ATOM 2862 N N . ILE A 1 363 ? 4.102 19.688 26.719 1 98.88 363 ILE A N 1
ATOM 2863 C CA . ILE A 1 363 ? 2.74 19.891 26.25 1 98.88 363 ILE A CA 1
ATOM 2864 C C . ILE A 1 363 ? 1.798 18.906 26.938 1 98.88 363 ILE A C 1
ATOM 2866 O O . ILE A 1 363 ? 0.748 19.312 27.453 1 98.88 363 ILE A O 1
ATOM 2870 N N . VAL A 1 364 ? 2.211 17.688 27 1 98.75 364 VAL A N 1
ATOM 2871 C CA . VAL A 1 364 ? 1.406 16.641 27.625 1 98.75 364 VAL A CA 1
ATOM 2872 C C . VAL A 1 364 ? 1.275 16.906 29.125 1 98.75 364 VAL A C 1
ATOM 2874 O O . VAL A 1 364 ? 0.208 16.703 29.703 1 98.75 364 VAL A O 1
ATOM 2877 N N . GLN A 1 365 ? 2.312 17.375 29.766 1 98.06 365 GLN A N 1
ATOM 2878 C CA . GLN A 1 365 ? 2.303 17.672 31.188 1 98.06 365 GLN A CA 1
ATOM 2879 C C . GLN A 1 365 ? 1.384 18.844 31.5 1 98.06 365 GLN A C 1
ATOM 2881 O O . GLN A 1 365 ? 0.948 19.016 32.625 1 98.06 365 GLN A O 1
ATOM 2886 N N . ASN A 1 366 ? 1.098 19.688 30.484 1 98.31 366 ASN A N 1
ATOM 2887 C CA . ASN A 1 366 ? 0.117 20.75 30.641 1 98.31 366 ASN A CA 1
ATOM 2888 C C . ASN A 1 366 ? -1.289 20.281 30.281 1 98.31 366 ASN A C 1
ATOM 2890 O O . ASN A 1 366 ? -2.17 21.094 30 1 98.31 366 ASN A O 1
ATOM 2894 N N . HIS A 1 367 ? -1.49 19 30.203 1 98 367 HIS A N 1
ATOM 2895 C CA . HIS A 1 367 ? -2.773 18.328 30.031 1 98 367 HIS A CA 1
ATOM 2896 C C . HIS A 1 367 ? -3.379 18.641 28.656 1 98 367 HIS A C 1
ATOM 2898 O O . HIS A 1 367 ? -4.594 18.812 28.547 1 98 367 HIS A O 1
ATOM 2904 N N . ILE A 1 368 ? -2.578 18.844 27.688 1 98.69 368 ILE A N 1
ATOM 2905 C CA . ILE A 1 368 ? -3.008 19 26.297 1 98.69 368 ILE A CA 1
ATOM 2906 C C . ILE A 1 368 ? -2.83 17.688 25.547 1 98.69 368 ILE A C 1
ATOM 2908 O O . ILE A 1 368 ? -1.714 17.172 25.438 1 98.69 368 ILE A O 1
ATOM 2912 N N . PRO A 1 369 ? -3.906 17.094 25.031 1 98.81 369 PRO A N 1
ATOM 2913 C CA . PRO A 1 369 ? -3.781 15.859 24.266 1 98.81 369 PRO A CA 1
ATOM 2914 C C . PRO A 1 369 ? -2.889 16.016 23.031 1 98.81 369 PRO A C 1
ATOM 2916 O O . PRO A 1 369 ? -2.939 17.047 22.359 1 98.81 369 PRO A O 1
ATOM 2919 N N . VAL A 1 370 ? -2.039 15.016 22.797 1 98.94 370 VAL A N 1
ATOM 2920 C CA . VAL A 1 370 ? -1.155 14.992 21.641 1 98.94 370 VAL A CA 1
ATOM 2921 C C . VAL A 1 370 ? -1.448 13.75 20.797 1 98.94 370 VAL A C 1
ATOM 2923 O O . VAL A 1 370 ? -1.399 12.625 21.297 1 98.94 370 VAL A O 1
ATOM 2926 N N . TRP A 1 371 ? -1.777 13.945 19.531 1 98.94 371 TRP A N 1
ATOM 2927 C CA . TRP A 1 371 ? -1.939 12.867 18.547 1 98.94 371 TRP A CA 1
ATOM 2928 C C . TRP A 1 371 ? -0.829 12.914 17.5 1 98.94 371 TRP A C 1
ATOM 2930 O O . TRP A 1 371 ? -0.607 13.945 16.859 1 98.94 371 TRP A O 1
ATOM 2940 N N . VAL A 1 372 ? -0.144 11.844 17.391 1 98.94 372 VAL A N 1
ATOM 2941 C CA . VAL A 1 372 ? 0.729 11.617 16.25 1 98.94 372 VAL A CA 1
ATOM 2942 C C . VAL A 1 372 ? 0.126 10.539 15.352 1 98.94 372 VAL A C 1
ATOM 2944 O O . VAL A 1 372 ? -0.218 9.453 15.812 1 98.94 372 VAL A O 1
ATOM 2947 N N . PHE A 1 373 ? -0.087 10.875 14.117 1 98.88 373 PHE A N 1
ATOM 2948 C CA . PHE A 1 373 ? -0.639 9.891 13.188 1 98.88 373 PHE A CA 1
ATOM 2949 C C . PHE A 1 373 ? 0.256 9.742 11.969 1 98.88 373 PHE A C 1
ATOM 2951 O O . PHE A 1 373 ? 0.972 10.672 11.594 1 98.88 373 PHE A O 1
ATOM 2958 N N . SER A 1 374 ? 0.299 8.578 11.422 1 98.81 374 SER A N 1
ATOM 2959 C CA . SER A 1 374 ? 1.177 8.289 10.289 1 98.81 374 SER A CA 1
ATOM 2960 C C . SER A 1 374 ? 0.465 7.441 9.242 1 98.81 374 SER A C 1
ATOM 2962 O O . SER A 1 374 ? -0.229 6.477 9.578 1 98.81 374 SER A O 1
ATOM 2964 N N . GLY A 1 375 ? 0.573 7.902 7.961 1 98.38 375 GLY A N 1
ATOM 2965 C CA . GLY A 1 375 ? 0.289 6.949 6.902 1 98.38 375 GLY A CA 1
ATOM 2966 C C . GLY A 1 375 ? 1.32 5.844 6.801 1 98.38 375 GLY A C 1
ATOM 2967 O O . GLY A 1 375 ? 2.48 6.031 7.176 1 98.38 375 GLY A O 1
ATOM 2968 N N . ASP A 1 376 ? 0.905 4.742 6.223 1 95.62 376 ASP A N 1
ATOM 2969 C CA . ASP A 1 376 ? 1.773 3.572 6.328 1 95.62 376 ASP A CA 1
ATOM 2970 C C . ASP A 1 376 ? 2.566 3.359 5.039 1 95.62 376 ASP A C 1
ATOM 2972 O O . ASP A 1 376 ? 3.377 2.436 4.949 1 95.62 376 ASP A O 1
ATOM 2976 N N . GLN A 1 377 ? 2.398 4.211 4.027 1 96.56 377 GLN A N 1
ATOM 2977 C CA . GLN A 1 377 ? 3.143 4.086 2.779 1 96.56 377 GLN A CA 1
ATOM 2978 C C . GLN A 1 377 ? 4.117 5.246 2.598 1 96.56 377 GLN A C 1
ATOM 2980 O O . GLN A 1 377 ? 4.426 5.633 1.469 1 96.56 377 GLN A O 1
ATOM 2985 N N . ASP A 1 378 ? 4.57 5.824 3.625 1 97.94 378 ASP A N 1
ATOM 2986 C CA . ASP A 1 378 ? 5.488 6.961 3.641 1 97.94 378 ASP A CA 1
ATOM 2987 C C . ASP A 1 378 ? 6.918 6.504 3.916 1 97.94 378 ASP A C 1
ATOM 2989 O O . ASP A 1 378 ? 7.199 5.922 4.965 1 97.94 378 ASP A O 1
ATOM 2993 N N . SER A 1 379 ? 7.809 6.883 3.027 1 97.25 379 SER A N 1
ATOM 2994 C CA . SER A 1 379 ? 9.195 6.496 3.266 1 97.25 379 SER A CA 1
ATOM 2995 C C . SER A 1 379 ? 10.023 7.68 3.756 1 97.25 379 SER A C 1
ATOM 2997 O O . SER A 1 379 ? 11.203 7.523 4.094 1 97.25 379 SER A O 1
ATOM 2999 N N . VAL A 1 380 ? 9.484 8.859 3.82 1 97.5 380 VAL A N 1
ATOM 3000 C CA . VAL A 1 380 ? 10.227 10.055 4.215 1 97.5 380 VAL A CA 1
ATOM 3001 C C . VAL A 1 380 ? 10.273 10.156 5.738 1 97.5 380 VAL A C 1
ATOM 3003 O O . VAL A 1 380 ? 11.344 10.328 6.324 1 97.5 380 VAL A O 1
ATOM 3006 N N . VAL A 1 381 ? 9.164 10.086 6.348 1 98.19 381 VAL A N 1
ATOM 3007 C CA . VAL A 1 381 ? 9.031 9.945 7.793 1 98.19 381 VAL A CA 1
ATOM 3008 C C . VAL A 1 381 ? 8.117 8.766 8.117 1 98.19 381 VAL A C 1
ATOM 3010 O O . VAL A 1 381 ? 6.961 8.961 8.508 1 98.19 381 VAL A O 1
ATOM 3013 N N . PRO A 1 382 ? 8.688 7.613 8.07 1 98.19 382 PRO A N 1
ATOM 3014 C CA . PRO A 1 382 ? 7.859 6.41 8.188 1 98.19 382 PRO A CA 1
ATOM 3015 C C . PRO A 1 382 ? 7.246 6.242 9.57 1 98.19 382 PRO A C 1
ATOM 3017 O O . PRO A 1 382 ? 7.789 6.746 10.562 1 98.19 382 PRO A O 1
ATOM 3020 N N . LEU A 1 383 ? 6.18 5.504 9.633 1 98.56 383 LEU A N 1
ATOM 3021 C CA . LEU A 1 383 ? 5.469 5.219 10.875 1 98.56 383 LEU A CA 1
ATOM 3022 C C . LEU A 1 383 ? 6.402 4.578 11.898 1 98.56 383 LEU A C 1
ATOM 3024 O O . LEU A 1 383 ? 6.184 4.703 13.102 1 98.56 383 LEU A O 1
ATOM 3028 N N . LEU A 1 384 ? 7.469 3.9 11.469 1 98.06 384 LEU A N 1
ATOM 3029 C CA . LEU A 1 384 ? 8.383 3.178 12.344 1 98.06 384 LEU A CA 1
ATOM 3030 C C . LEU A 1 384 ? 9.039 4.121 13.344 1 98.06 384 LEU A C 1
ATOM 3032 O O . LEU A 1 384 ? 9.141 3.809 14.531 1 98.06 384 LEU A O 1
ATOM 3036 N N . GLY A 1 385 ? 9.5 5.227 12.812 1 98.12 385 GLY A N 1
ATOM 3037 C CA . GLY A 1 385 ? 10.102 6.215 13.688 1 98.12 385 GLY A CA 1
ATOM 3038 C C . GLY A 1 385 ? 9.117 6.84 14.656 1 98.12 385 GLY A C 1
ATOM 3039 O O . GLY A 1 385 ? 9.375 6.91 15.859 1 98.12 385 GLY A O 1
ATOM 3040 N N . SER A 1 386 ? 7.988 7.258 14.117 1 98.56 386 SER A N 1
ATOM 3041 C CA . SER A 1 386 ? 6.965 7.914 14.922 1 98.56 386 SER A CA 1
ATOM 3042 C C . SER A 1 386 ? 6.461 7 16.031 1 98.56 386 SER A C 1
ATOM 3044 O O . SER A 1 386 ? 6.312 7.426 17.172 1 98.56 386 SER A O 1
ATOM 3046 N N . ARG A 1 387 ? 6.16 5.781 15.656 1 98.56 387 ARG A N 1
ATOM 3047 C CA . ARG A 1 387 ? 5.652 4.816 16.625 1 98.56 387 ARG A CA 1
ATOM 3048 C C . ARG A 1 387 ? 6.648 4.613 17.766 1 98.56 387 ARG A C 1
ATOM 3050 O O . ARG A 1 387 ? 6.27 4.609 18.938 1 98.56 387 ARG A O 1
ATOM 3057 N N . THR A 1 388 ? 7.898 4.445 17.469 1 98.25 388 THR A N 1
ATOM 3058 C CA . THR A 1 388 ? 8.945 4.227 18.453 1 98.25 388 THR A CA 1
ATOM 3059 C C . THR A 1 388 ? 9.102 5.449 19.359 1 98.25 388 THR A C 1
ATOM 3061 O O . THR A 1 388 ? 9.195 5.312 20.578 1 98.25 388 THR A O 1
ATOM 3064 N N . LEU A 1 389 ? 9.117 6.613 18.781 1 98.69 389 LEU A N 1
ATOM 3065 C CA . LEU A 1 389 ? 9.359 7.844 19.531 1 98.69 389 LEU A CA 1
ATOM 3066 C C . LEU A 1 389 ? 8.211 8.125 20.5 1 98.69 389 LEU A C 1
ATOM 3068 O O . LEU A 1 389 ? 8.438 8.578 21.625 1 98.69 389 LEU A O 1
ATOM 3072 N N . ILE A 1 390 ? 6.992 7.895 20.047 1 98.75 390 ILE A N 1
ATOM 3073 C CA . ILE A 1 390 ? 5.844 8.125 20.922 1 98.75 390 ILE A CA 1
ATOM 3074 C C . ILE A 1 390 ? 5.848 7.113 22.062 1 98.75 390 ILE A C 1
ATOM 3076 O O . ILE A 1 390 ? 5.52 7.449 23.203 1 98.75 390 ILE A O 1
ATOM 3080 N N . ARG A 1 391 ? 6.195 5.867 21.766 1 98.19 391 ARG A N 1
ATOM 3081 C CA . ARG A 1 391 ? 6.348 4.863 22.828 1 98.19 391 ARG A CA 1
ATOM 3082 C C . ARG A 1 391 ? 7.402 5.289 23.844 1 98.19 391 ARG A C 1
ATOM 3084 O O . ARG A 1 391 ? 7.195 5.164 25.047 1 98.19 391 ARG A O 1
ATOM 3091 N N . GLU A 1 392 ? 8.523 5.766 23.359 1 97.81 392 GLU A N 1
ATOM 3092 C CA . GLU A 1 392 ? 9.594 6.223 24.25 1 97.81 392 GLU A CA 1
ATOM 3093 C C . GLU A 1 392 ? 9.125 7.379 25.125 1 97.81 392 GLU A C 1
ATOM 3095 O O . GLU A 1 392 ? 9.438 7.418 26.328 1 97.81 392 GLU A O 1
ATOM 3100 N N . LEU A 1 393 ? 8.445 8.289 24.5 1 98.69 393 LEU A N 1
ATOM 3101 C CA . LEU A 1 393 ? 7.906 9.406 25.25 1 98.69 393 LEU A CA 1
ATOM 3102 C C . LEU A 1 393 ? 6.945 8.922 26.328 1 98.69 393 LEU A C 1
ATOM 3104 O O . LEU A 1 393 ? 6.977 9.414 27.469 1 98.69 393 LEU A O 1
ATOM 3108 N N . ALA A 1 394 ? 6.109 7.988 26.016 1 98.56 394 ALA A N 1
ATOM 3109 C CA . ALA A 1 394 ? 5.176 7.418 26.969 1 98.56 394 ALA A CA 1
ATOM 3110 C C . ALA A 1 394 ? 5.918 6.797 28.156 1 98.56 394 ALA A C 1
ATOM 3112 O O . ALA A 1 394 ? 5.512 6.953 29.312 1 98.56 394 ALA A O 1
ATOM 3113 N N . HIS A 1 395 ? 6.98 6.098 27.875 1 97.94 395 HIS A N 1
ATOM 3114 C CA . HIS A 1 395 ? 7.793 5.484 28.906 1 97.94 395 HIS A CA 1
ATOM 3115 C C . HIS A 1 395 ? 8.422 6.539 29.812 1 97.94 395 HIS A C 1
ATOM 3117 O O . HIS A 1 395 ? 8.438 6.387 31.047 1 97.94 395 HIS A O 1
ATOM 3123 N N . GLU A 1 396 ? 8.961 7.523 29.203 1 98.12 396 GLU A N 1
ATOM 3124 C CA . GLU A 1 396 ? 9.562 8.609 29.969 1 98.12 396 GLU A CA 1
ATOM 3125 C C . GLU A 1 396 ? 8.547 9.258 30.906 1 98.12 396 GLU A C 1
ATOM 3127 O O . GLU A 1 396 ? 8.883 9.641 32.031 1 98.12 396 GLU A O 1
ATOM 3132 N N . LEU A 1 397 ? 7.344 9.375 30.422 1 98.38 397 LEU A N 1
ATOM 3133 C CA . LEU A 1 397 ? 6.27 10 31.188 1 98.38 397 LEU A CA 1
ATOM 3134 C C . LEU A 1 397 ? 5.664 9.016 32.188 1 98.38 397 LEU A C 1
ATOM 3136 O O . LEU A 1 397 ? 4.82 9.391 33 1 98.38 397 LEU A O 1
ATOM 3140 N N . LYS A 1 398 ? 6.074 7.73 32.125 1 98.06 398 LYS A N 1
ATOM 3141 C CA . LYS A 1 398 ? 5.566 6.648 32.969 1 98.06 398 LYS A CA 1
ATOM 3142 C C . LYS A 1 398 ? 4.059 6.492 32.812 1 98.06 398 LYS A C 1
ATOM 3144 O O . LYS A 1 398 ? 3.338 6.293 33.781 1 98.06 398 LYS A O 1
ATOM 3149 N N . PHE A 1 399 ? 3.641 6.66 31.562 1 98.31 399 PHE A N 1
ATOM 3150 C CA . PHE A 1 399 ? 2.227 6.484 31.25 1 98.31 399 PHE A CA 1
ATOM 3151 C C . PHE A 1 399 ? 1.892 5.008 31.078 1 98.31 399 PHE A C 1
ATOM 3153 O O . PHE A 1 399 ? 2.684 4.25 30.516 1 98.31 399 PHE A O 1
ATOM 3160 N N . LYS A 1 400 ? 0.767 4.605 31.547 1 97.56 400 LYS A N 1
ATOM 3161 C CA . LYS A 1 400 ? 0.24 3.279 31.234 1 97.56 400 LYS A CA 1
ATOM 3162 C C . LYS A 1 400 ? -0.464 3.273 29.875 1 97.56 400 LYS A C 1
ATOM 3164 O O . LYS A 1 400 ? -0.878 4.324 29.375 1 97.56 400 LYS A O 1
ATOM 3169 N N . ILE A 1 401 ? -0.546 2.146 29.312 1 97.44 401 ILE A N 1
ATOM 3170 C CA . ILE A 1 401 ? -1.338 1.985 28.094 1 97.44 401 ILE A CA 1
ATOM 3171 C C . ILE A 1 401 ? -2.824 2.066 28.438 1 97.44 401 ILE A C 1
ATOM 3173 O O . ILE A 1 401 ? -3.34 1.242 29.188 1 97.44 401 ILE A O 1
ATOM 3177 N N . THR A 1 402 ? -3.51 3.039 27.922 1 98.19 402 THR A N 1
ATOM 3178 C CA . THR A 1 402 ? -4.93 3.213 28.203 1 98.19 402 THR A CA 1
ATOM 3179 C C . THR A 1 402 ? -5.785 2.633 27.094 1 98.19 402 THR A C 1
ATOM 3181 O O . THR A 1 402 ? -6.93 2.232 27.312 1 98.19 402 THR A O 1
ATOM 3184 N N . VAL A 1 403 ? -5.305 2.662 25.891 1 97.69 403 VAL A N 1
ATOM 3185 C CA . VAL A 1 403 ? -5.848 1.931 24.75 1 97.69 403 VAL A CA 1
ATOM 3186 C C . VAL A 1 403 ? -4.758 1.058 24.125 1 97.69 403 VAL A C 1
ATOM 3188 O O . VAL A 1 403 ? -3.795 1.569 23.562 1 97.69 403 VAL A O 1
ATOM 3191 N N . PRO A 1 404 ? -4.887 -0.265 24.328 1 96.88 404 PRO A N 1
ATOM 3192 C CA . PRO A 1 404 ? -3.871 -1.13 23.719 1 96.88 404 PRO A CA 1
ATOM 3193 C C . PRO A 1 404 ? -3.812 -1.002 22.203 1 96.88 404 PRO A C 1
ATOM 3195 O O . PRO A 1 404 ? -4.832 -0.731 21.562 1 96.88 404 PRO A O 1
ATOM 3198 N N . TYR A 1 405 ? -2.615 -1.189 21.688 1 97.81 405 TYR A N 1
ATOM 3199 C CA . TYR A 1 405 ? -2.426 -1.133 20.25 1 97.81 405 TYR A CA 1
ATOM 3200 C C . TYR A 1 405 ? -3.387 -2.074 19.531 1 97.81 405 TYR A C 1
ATOM 3202 O O . TYR A 1 405 ? -3.4 -3.277 19.797 1 97.81 405 TYR A O 1
ATOM 3210 N N . GLY A 1 406 ? -4.242 -1.586 18.641 1 96.94 406 GLY A N 1
ATOM 3211 C CA . GLY A 1 406 ? -5.242 -2.371 17.938 1 96.94 406 GLY A CA 1
ATOM 3212 C C . GLY A 1 406 ? -5.902 -1.612 16.797 1 96.94 406 GLY A C 1
ATOM 3213 O O . GLY A 1 406 ? -5.691 -0.408 16.641 1 96.94 406 GLY A O 1
ATOM 3214 N N . ALA A 1 407 ? -6.723 -2.297 16.031 1 96.19 407 ALA A N 1
ATOM 3215 C CA . ALA A 1 407 ? -7.367 -1.712 14.852 1 96.19 407 ALA A CA 1
ATOM 3216 C C . ALA A 1 407 ? -8.438 -0.705 15.258 1 96.19 407 ALA A C 1
ATOM 3218 O O . ALA A 1 407 ? -9.156 -0.917 16.234 1 96.19 407 ALA A O 1
ATOM 3219 N N . TRP A 1 408 ? -8.461 0.41 14.57 1 97.5 408 TRP A N 1
ATOM 3220 C CA . TRP A 1 408 ? -9.641 1.27 14.609 1 97.5 408 TRP A CA 1
ATOM 3221 C C . TRP A 1 408 ? -10.414 1.194 13.297 1 97.5 408 TRP A C 1
ATOM 3223 O O . TRP A 1 408 ? -9.859 0.812 12.266 1 97.5 408 TRP A O 1
ATOM 3233 N N . PHE A 1 409 ? -11.734 1.523 13.352 1 97 409 PHE A N 1
ATOM 3234 C CA . PHE A 1 409 ? -12.594 1.208 12.219 1 97 409 PHE A CA 1
ATOM 3235 C C . PHE A 1 409 ? -13.203 2.477 11.625 1 97 409 PHE A C 1
ATOM 3237 O O . PHE A 1 409 ? -13.523 3.416 12.359 1 97 409 PHE A O 1
ATOM 3244 N N . HIS A 1 410 ? -13.289 2.527 10.359 1 96.94 410 HIS A N 1
ATOM 3245 C CA . HIS A 1 410 ? -13.977 3.535 9.562 1 96.94 410 HIS A CA 1
ATOM 3246 C C . HIS A 1 410 ? -14.883 2.887 8.516 1 96.94 410 HIS A C 1
ATOM 3248 O O . HIS A 1 410 ? -14.406 2.182 7.625 1 96.94 410 HIS A O 1
ATOM 3254 N N . ARG A 1 411 ? -16.203 3.066 8.617 1 93.69 411 ARG A N 1
ATOM 3255 C CA . ARG A 1 411 ? -17.203 2.547 7.688 1 93.69 411 ARG A CA 1
ATOM 3256 C C . ARG A 1 411 ? -17.094 1.032 7.551 1 93.69 411 ARG A C 1
ATOM 3258 O O . ARG A 1 411 ? -17.062 0.507 6.434 1 93.69 411 ARG A O 1
ATOM 3265 N N . GLY A 1 412 ? -16.859 0.447 8.617 1 93.19 412 GLY A N 1
ATOM 3266 C CA . GLY A 1 412 ? -16.859 -1.006 8.68 1 93.19 412 GLY A CA 1
ATOM 3267 C C . GLY A 1 412 ? -15.539 -1.622 8.273 1 93.19 412 GLY A C 1
ATOM 3268 O O . GLY A 1 412 ? -15.383 -2.846 8.305 1 93.19 412 GLY A O 1
ATOM 3269 N N . GLN A 1 413 ? -14.594 -0.893 7.879 1 95.44 413 GLN A N 1
ATOM 3270 C CA . GLN A 1 413 ? -13.281 -1.366 7.453 1 95.44 413 GLN A CA 1
ATOM 3271 C C . GLN A 1 413 ? -12.195 -0.918 8.422 1 95.44 413 GLN A C 1
ATOM 3273 O O . GLN A 1 413 ? -12.352 0.083 9.125 1 95.44 413 GLN A O 1
ATOM 3278 N N . VAL A 1 414 ? -11.133 -1.648 8.555 1 96.19 414 VAL A N 1
ATOM 3279 C CA . VAL A 1 414 ? -10 -1.216 9.375 1 96.19 414 VAL A CA 1
ATOM 3280 C C . VAL A 1 414 ? -9.43 0.088 8.82 1 96.19 414 VAL A C 1
ATOM 3282 O O . VAL A 1 414 ? -8.992 0.14 7.668 1 96.19 414 VAL A O 1
ATOM 3285 N N . GLY A 1 415 ? -9.469 1.128 9.586 1 97.25 415 GLY A N 1
ATOM 3286 C CA . GLY A 1 415 ? -8.906 2.412 9.203 1 97.25 415 GLY A CA 1
ATOM 3287 C C . GLY A 1 415 ? -7.41 2.496 9.422 1 97.25 415 GLY A C 1
ATOM 3288 O O . GLY A 1 415 ? -6.719 3.256 8.742 1 97.25 415 GLY A O 1
ATOM 3289 N N . GLY A 1 416 ? -6.91 1.785 10.297 1 97.5 416 GLY A N 1
ATOM 3290 C CA . GLY A 1 416 ? -5.535 1.698 10.766 1 97.5 416 GLY A CA 1
ATOM 3291 C C . GLY A 1 416 ? -5.414 1.106 12.156 1 97.5 416 GLY A C 1
ATOM 3292 O O . GLY A 1 416 ? -6.227 0.269 12.555 1 97.5 416 GLY A O 1
ATOM 3293 N N . TRP A 1 417 ? -4.367 1.404 12.844 1 98 417 TRP A N 1
ATOM 3294 C CA . TRP A 1 417 ? -4.133 0.951 14.211 1 98 417 TRP A CA 1
ATOM 3295 C C . TRP A 1 417 ? -3.869 2.131 15.141 1 98 417 TRP A C 1
ATOM 3297 O O . TRP A 1 417 ? -3.436 3.195 14.688 1 98 417 TRP A O 1
ATOM 3307 N N . VAL A 1 418 ? -4.164 1.933 16.375 1 98.25 418 VAL A N 1
ATOM 3308 C CA . VAL A 1 418 ? -4.051 3.051 17.312 1 98.25 418 VAL A CA 1
ATOM 3309 C C . VAL A 1 418 ? -3.656 2.533 18.688 1 98.25 418 VAL A C 1
ATOM 3311 O O . VAL A 1 418 ? -3.943 1.386 19.031 1 98.25 418 VAL A O 1
ATOM 3314 N N . THR A 1 419 ? -2.908 3.277 19.391 1 98.38 419 THR A N 1
ATOM 3315 C CA . THR A 1 419 ? -2.637 3.102 20.812 1 98.38 419 THR A CA 1
ATOM 3316 C C . THR A 1 419 ? -2.678 4.441 21.531 1 98.38 419 THR A C 1
ATOM 3318 O O . THR A 1 419 ? -2.5 5.496 20.922 1 98.38 419 THR A O 1
ATOM 3321 N N . GLU A 1 420 ? -3.094 4.414 22.766 1 98.56 420 GLU A N 1
ATOM 3322 C CA . GLU A 1 420 ? -3.162 5.602 23.609 1 98.56 420 GLU A CA 1
ATOM 3323 C C . GLU A 1 420 ? -2.463 5.371 24.938 1 98.56 420 GLU A C 1
ATOM 3325 O O . GLU A 1 420 ? -2.576 4.293 25.531 1 98.56 420 GLU A O 1
ATOM 3330 N N . TYR A 1 421 ? -1.704 6.336 25.391 1 98.44 421 TYR A N 1
ATOM 3331 C CA . TYR A 1 421 ? -1.004 6.297 26.672 1 98.44 421 TYR A CA 1
ATOM 3332 C C . TYR A 1 421 ? -1.498 7.402 27.594 1 98.44 421 TYR A C 1
ATOM 3334 O O . TYR A 1 421 ? -1.527 8.578 27.203 1 98.44 421 TYR A O 1
ATOM 3342 N N . GLY A 1 422 ? -1.983 7.094 28.797 1 98.06 422 GLY A N 1
ATOM 3343 C CA . GLY A 1 422 ? -2.312 8.055 29.844 1 98.06 422 GLY A CA 1
ATOM 3344 C C . GLY A 1 422 ? -3.465 8.969 29.469 1 98.06 422 GLY A C 1
ATOM 3345 O O . GLY A 1 422 ? -3.549 10.094 29.953 1 98.06 422 GLY A O 1
ATOM 3346 N N . ASN A 1 423 ? -4.234 8.609 28.5 1 97.88 423 ASN A N 1
ATOM 3347 C CA . ASN A 1 423 ? -5.406 9.344 28.031 1 97.88 423 ASN A CA 1
ATOM 3348 C C . ASN A 1 423 ? -5.012 10.641 27.328 1 97.88 423 ASN A C 1
ATOM 3350 O O . ASN A 1 423 ? -5.875 11.445 26.969 1 97.88 423 ASN A O 1
ATOM 3354 N N . LEU A 1 424 ? -3.693 10.859 27.109 1 98.44 424 LEU A N 1
ATOM 3355 C CA . LEU A 1 424 ? -3.27 12.156 26.594 1 98.44 424 LEU A CA 1
ATOM 3356 C C . LEU A 1 424 ? -2.395 12 25.359 1 98.44 424 LEU A C 1
ATOM 3358 O O . LEU A 1 424 ? -2.295 12.922 24.547 1 98.44 424 LEU A O 1
ATOM 3362 N N . LEU A 1 425 ? -1.692 10.867 25.266 1 98.69 425 LEU A N 1
ATOM 3363 C CA . LEU A 1 425 ? -0.747 10.641 24.172 1 98.69 425 LEU A CA 1
ATOM 3364 C C . LEU A 1 425 ? -1.225 9.516 23.266 1 98.69 425 LEU A C 1
ATOM 3366 O O . LEU A 1 425 ? -1.368 8.367 23.703 1 98.69 425 LEU A O 1
ATOM 3370 N N . THR A 1 426 ? -1.497 9.828 21.984 1 98.81 426 THR A N 1
ATOM 3371 C CA . THR A 1 426 ? -2.053 8.859 21.062 1 98.81 426 THR A CA 1
ATOM 3372 C C . THR A 1 426 ? -1.157 8.719 19.828 1 98.81 426 THR A C 1
ATOM 3374 O O . THR A 1 426 ? -0.654 9.711 19.297 1 98.81 426 THR A O 1
ATOM 3377 N N . PHE A 1 427 ? -0.87 7.543 19.469 1 98.81 427 PHE A N 1
ATOM 3378 C CA . PHE A 1 427 ? -0.296 7.219 18.172 1 98.81 427 PHE A CA 1
ATOM 3379 C C . PHE A 1 427 ? -1.285 6.426 17.328 1 98.81 427 PHE A C 1
ATOM 3381 O O . PHE A 1 427 ? -1.896 5.469 17.797 1 98.81 427 PHE A O 1
ATOM 3388 N N . ALA A 1 428 ? -1.495 6.844 16.078 1 98.81 428 ALA A N 1
ATOM 3389 C CA . ALA A 1 428 ? -2.408 6.141 15.18 1 98.81 428 ALA A CA 1
ATOM 3390 C C . ALA A 1 428 ? -1.828 6.043 13.773 1 98.81 428 ALA A C 1
ATOM 3392 O O . ALA A 1 428 ? -1.119 6.949 13.328 1 98.81 428 ALA A O 1
ATOM 3393 N N . THR A 1 429 ? -2.074 4.973 13.164 1 98.44 429 THR A N 1
ATOM 3394 C CA . THR A 1 429 ? -1.771 4.848 11.742 1 98.44 429 THR A CA 1
ATOM 3395 C C . THR A 1 429 ? -3.045 4.941 10.906 1 98.44 429 THR A C 1
ATOM 3397 O O . THR A 1 429 ? -4.148 4.77 11.422 1 98.44 429 THR A O 1
ATOM 3400 N N . VAL A 1 430 ? -2.92 5.344 9.695 1 98.56 430 VAL A N 1
ATOM 3401 C CA . VAL A 1 430 ? -4.008 5.328 8.727 1 98.56 430 VAL A CA 1
ATOM 3402 C C . VAL A 1 430 ? -3.654 4.395 7.57 1 98.56 430 VAL A C 1
ATOM 3404 O O . VAL A 1 430 ? -2.75 4.684 6.785 1 98.56 430 VAL A O 1
ATOM 3407 N N . ARG A 1 431 ? -4.352 3.305 7.426 1 96.62 431 ARG A N 1
ATOM 3408 C CA . ARG A 1 431 ? -4.059 2.252 6.461 1 96.62 431 ARG A CA 1
ATOM 3409 C C . ARG A 1 431 ? -4.266 2.748 5.031 1 96.62 431 ARG A C 1
ATOM 3411 O O . ARG A 1 431 ? -5.305 3.326 4.715 1 96.62 431 ARG A O 1
ATOM 3418 N N . GLY A 1 432 ? -3.338 2.48 4.191 1 94.62 432 GLY A N 1
ATOM 3419 C CA . GLY A 1 432 ? -3.426 2.867 2.793 1 94.62 432 GLY A CA 1
ATOM 3420 C C . GLY A 1 432 ? -3.07 4.324 2.551 1 94.62 432 GLY A C 1
ATOM 3421 O O . GLY A 1 432 ? -3.041 4.777 1.406 1 94.62 432 GLY A O 1
ATOM 3422 N N . ALA A 1 433 ? -2.807 5.043 3.617 1 97.12 433 ALA A N 1
ATOM 3423 C CA . ALA A 1 433 ? -2.359 6.426 3.461 1 97.12 433 ALA A CA 1
ATOM 3424 C C . ALA A 1 433 ? -0.839 6.5 3.357 1 97.12 433 ALA A C 1
ATOM 3426 O O . ALA A 1 433 ? -0.163 5.473 3.297 1 97.12 433 ALA A O 1
ATOM 3427 N N . ALA A 1 434 ? -0.334 7.715 3.246 1 97.31 434 ALA A N 1
ATOM 3428 C CA . ALA A 1 434 ? 1.103 7.949 3.133 1 97.31 434 ALA A CA 1
ATOM 3429 C C . ALA A 1 434 ? 1.511 9.219 3.879 1 97.31 434 ALA A C 1
ATOM 3431 O O . ALA A 1 434 ? 1.026 9.477 4.98 1 97.31 434 ALA A O 1
ATOM 3432 N N . HIS A 1 435 ? 2.48 9.961 3.34 1 98.19 435 HIS A N 1
ATOM 3433 C CA . HIS A 1 435 ? 2.992 11.148 4.02 1 98.19 435 HIS A CA 1
ATOM 3434 C C . HIS A 1 435 ? 1.895 12.188 4.207 1 98.19 435 HIS A C 1
ATOM 3436 O O . HIS A 1 435 ? 1.781 12.789 5.277 1 98.19 435 HIS A O 1
ATOM 3442 N N . MET A 1 436 ? 1.2 12.422 3.105 1 98.38 436 MET A N 1
ATOM 3443 C CA . MET A 1 436 ? 0.028 13.289 3.158 1 98.38 436 MET A CA 1
ATOM 3444 C C . MET A 1 436 ? -1.244 12.477 3.367 1 98.38 436 MET A C 1
ATOM 3446 O O . MET A 1 436 ? -1.953 12.164 2.408 1 98.38 436 MET A O 1
ATOM 3450 N N . VAL A 1 437 ? -1.532 12.234 4.613 1 98.62 437 VAL A N 1
ATOM 3451 C CA . VAL A 1 437 ? -2.598 11.312 5.004 1 98.62 437 VAL A CA 1
ATOM 3452 C C . VAL A 1 437 ? -3.928 11.797 4.426 1 98.62 437 VAL A C 1
ATOM 3454 O O . VAL A 1 437 ? -4.652 11.023 3.791 1 98.62 437 VAL A O 1
ATOM 3457 N N . PRO A 1 438 ? -4.293 13.102 4.504 1 98.5 438 PRO A N 1
ATOM 3458 C CA . PRO A 1 438 ? -5.586 13.523 3.969 1 98.5 438 PRO A CA 1
ATOM 3459 C C . PRO A 1 438 ? -5.645 13.461 2.443 1 98.5 438 PRO A C 1
ATOM 3461 O O . PRO A 1 438 ? -6.727 13.32 1.87 1 98.5 438 PRO A O 1
ATOM 3464 N N . PHE A 1 439 ? -4.461 13.562 1.813 1 97.5 439 PHE A N 1
ATOM 3465 C CA . PHE A 1 439 ? -4.395 13.445 0.361 1 97.5 439 PHE A CA 1
ATOM 3466 C C . PHE A 1 439 ? -4.656 12.008 -0.08 1 97.5 439 PHE A C 1
ATOM 3468 O O . PHE A 1 439 ? -5.461 11.766 -0.982 1 97.5 439 PHE A O 1
ATOM 3475 N N . ALA A 1 440 ? -4.121 11.094 0.635 1 96.69 440 ALA A N 1
ATOM 3476 C CA . ALA A 1 440 ? -4.148 9.688 0.242 1 96.69 440 ALA A CA 1
ATOM 3477 C C . ALA A 1 440 ? -5.445 9.016 0.681 1 96.69 440 ALA A C 1
ATOM 3479 O O . ALA A 1 440 ? -5.98 8.156 -0.027 1 96.69 440 ALA A O 1
ATOM 3480 N N . GLN A 1 441 ? -5.867 9.375 1.86 1 97.12 441 GLN A N 1
ATOM 3481 C CA . GLN A 1 441 ? -7.078 8.797 2.434 1 97.12 441 GLN A CA 1
ATOM 3482 C C . GLN A 1 441 ? -7.945 9.875 3.086 1 97.12 441 GLN A C 1
ATOM 3484 O O . GLN A 1 441 ? -8.062 9.922 4.312 1 97.12 441 GLN A O 1
ATOM 3489 N N . PRO A 1 442 ? -8.656 10.625 2.24 1 97.75 442 PRO A N 1
ATOM 3490 C CA . PRO A 1 442 ? -9.383 11.789 2.756 1 97.75 442 PRO A CA 1
ATOM 3491 C C . PRO A 1 442 ? -10.477 11.406 3.752 1 97.75 442 PRO A C 1
ATOM 3493 O O . PRO A 1 442 ? -10.633 12.07 4.781 1 97.75 442 PRO A O 1
ATOM 3496 N N . SER A 1 443 ? -11.219 10.328 3.459 1 97.94 443 SER A N 1
ATOM 3497 C CA . SER A 1 443 ? -12.336 9.938 4.316 1 97.94 443 SER A CA 1
ATOM 3498 C C . SER A 1 443 ? -11.844 9.477 5.684 1 97.94 443 SER A C 1
ATOM 3500 O O . SER A 1 443 ? -12.367 9.906 6.715 1 97.94 443 SER A O 1
ATOM 3502 N N . ARG A 1 444 ? -10.875 8.625 5.75 1 98.31 444 ARG A N 1
ATOM 3503 C CA . ARG A 1 444 ? -10.297 8.148 7 1 98.31 444 ARG A CA 1
ATOM 3504 C C . ARG A 1 444 ? -9.633 9.281 7.77 1 98.31 444 ARG A C 1
ATOM 3506 O O . ARG A 1 444 ? -9.703 9.328 9 1 98.31 444 ARG A O 1
ATOM 3513 N N . ALA A 1 445 ? -9.008 10.172 7.051 1 98.81 445 ALA A N 1
ATOM 3514 C CA . ALA A 1 445 ? -8.336 11.312 7.668 1 98.81 445 ALA A CA 1
ATOM 3515 C C . ALA A 1 445 ? -9.336 12.227 8.367 1 98.81 445 ALA A C 1
ATOM 3517 O O . ALA A 1 445 ? -9.086 12.695 9.477 1 98.81 445 ALA A O 1
ATOM 3518 N N . LEU A 1 446 ? -10.453 12.484 7.699 1 98.88 446 LEU A N 1
ATOM 3519 C CA . LEU A 1 446 ? -11.477 13.32 8.305 1 98.88 446 LEU A CA 1
ATOM 3520 C C . LEU A 1 446 ? -12.047 12.672 9.555 1 98.88 446 LEU A C 1
ATOM 3522 O O . LEU A 1 446 ? -12.328 13.352 10.547 1 98.88 446 LEU A O 1
ATOM 3526 N N . HIS A 1 447 ? -12.234 11.344 9.492 1 98.75 447 HIS A N 1
ATOM 3527 C CA . HIS A 1 447 ? -12.703 10.617 10.664 1 98.75 447 HIS A CA 1
ATOM 3528 C C . HIS A 1 447 ? -11.734 10.773 11.828 1 98.75 447 HIS A C 1
ATOM 3530 O O . HIS A 1 447 ? -12.141 11.039 12.961 1 98.75 447 HIS A O 1
ATOM 3536 N N . LEU A 1 448 ? -10.461 10.547 11.578 1 98.88 448 LEU A N 1
ATOM 3537 C CA . LEU A 1 448 ? -9.422 10.695 12.586 1 98.88 448 LEU A CA 1
ATOM 3538 C C . LEU A 1 448 ? -9.43 12.109 13.164 1 98.88 448 LEU A C 1
ATOM 3540 O O . LEU A 1 448 ? -9.461 12.281 14.383 1 98.88 448 LEU A O 1
ATOM 3544 N N . PHE A 1 449 ? -9.508 13.125 12.328 1 98.88 449 PHE A N 1
ATOM 3545 C CA . PHE A 1 449 ? -9.484 14.516 12.75 1 98.88 449 PHE A CA 1
ATOM 3546 C C . PHE A 1 449 ? -10.719 14.867 13.562 1 98.88 449 PHE A C 1
ATOM 3548 O O . PHE A 1 449 ? -10.625 15.523 14.602 1 98.88 449 PHE A O 1
ATOM 3555 N N . SER A 1 450 ? -11.844 14.438 13.047 1 98.81 450 SER A N 1
ATOM 3556 C CA . SER A 1 450 ? -13.094 14.703 13.75 1 98.81 450 SER A CA 1
ATOM 3557 C C . SER A 1 450 ? -13.078 14.109 15.156 1 98.81 450 SER A C 1
ATOM 3559 O O . SER A 1 450 ? -13.539 14.734 16.109 1 98.81 450 SER A O 1
ATOM 3561 N N . SER A 1 451 ? -12.555 12.867 15.258 1 98.81 451 SER A N 1
ATOM 3562 C CA . SER A 1 451 ? -12.43 12.25 16.578 1 98.81 451 SER A CA 1
ATOM 3563 C C . SER A 1 451 ? -11.516 13.062 17.484 1 98.81 451 SER A C 1
ATOM 3565 O O . SER A 1 451 ? -11.82 13.266 18.656 1 98.81 451 SER A O 1
ATOM 3567 N N . PHE A 1 452 ? -10.484 13.57 16.969 1 98.75 452 PHE A N 1
ATOM 3568 C CA . PHE A 1 452 ? -9.5 14.359 17.703 1 98.75 452 PHE A CA 1
ATOM 3569 C C . PHE A 1 452 ? -10.125 15.641 18.234 1 98.75 452 PHE A C 1
ATOM 3571 O O . PHE A 1 452 ? -10.039 15.93 19.438 1 98.75 452 PHE A O 1
ATOM 3578 N N . VAL A 1 453 ? -10.805 16.422 17.359 1 98.56 453 VAL A N 1
ATOM 3579 C CA . VAL A 1 453 ? -11.305 17.75 17.734 1 98.56 453 VAL A CA 1
ATOM 3580 C C . VAL A 1 453 ? -12.484 17.594 18.688 1 98.56 453 VAL A C 1
ATOM 3582 O O . VAL A 1 453 ? -12.789 18.516 19.469 1 98.56 453 VAL A O 1
ATOM 3585 N N . HIS A 1 454 ? -13.133 16.406 18.672 1 97.81 454 HIS A N 1
ATOM 3586 C CA . HIS A 1 454 ? -14.273 16.188 19.562 1 97.81 454 HIS A CA 1
ATOM 3587 C C . HIS A 1 454 ? -13.859 15.469 20.828 1 97.81 454 HIS A C 1
ATOM 3589 O O . HIS A 1 454 ? -14.695 15.156 21.688 1 97.81 454 HIS A O 1
ATOM 3595 N N . GLY A 1 455 ? -12.586 15.148 20.953 1 97.38 455 GLY A N 1
ATOM 3596 C CA . GLY A 1 455 ? -12.078 14.5 22.156 1 97.38 455 GLY A CA 1
ATOM 3597 C C . GLY A 1 455 ? -12.57 13.07 22.297 1 97.38 455 GLY A C 1
ATOM 3598 O O . GLY A 1 455 ? -12.852 12.617 23.406 1 97.38 455 GLY A O 1
ATOM 3599 N N . ARG A 1 456 ? -12.711 12.398 21.172 1 97.62 456 ARG A N 1
ATOM 3600 C CA . ARG A 1 456 ? -13.203 11.023 21.172 1 97.62 456 ARG A CA 1
ATOM 3601 C C . ARG A 1 456 ? -12.117 10.055 20.703 1 97.62 456 ARG A C 1
ATOM 3603 O O . ARG A 1 456 ? -11.312 10.383 19.828 1 97.62 456 ARG A O 1
ATOM 3610 N N . ARG A 1 457 ? -12.156 8.875 21.312 1 98.12 457 ARG A N 1
ATOM 3611 C CA . ARG A 1 457 ? -11.289 7.805 20.812 1 98.12 457 ARG A CA 1
ATOM 3612 C C . ARG A 1 457 ? -11.742 7.309 19.453 1 98.12 457 ARG A C 1
ATOM 3614 O O . ARG A 1 457 ? -12.922 7.406 19.109 1 98.12 457 ARG A O 1
ATOM 3621 N N . LEU A 1 458 ? -10.789 6.84 18.656 1 98.25 458 LEU A N 1
ATOM 3622 C CA . LEU A 1 458 ? -11.141 6.168 17.406 1 98.25 458 LEU A CA 1
ATOM 3623 C C . LEU A 1 458 ? -11.898 4.875 17.688 1 98.25 458 LEU A C 1
ATOM 3625 O O . LEU A 1 458 ? -11.57 4.148 18.641 1 98.25 458 LEU A O 1
ATOM 3629 N N . PRO A 1 459 ? -12.898 4.559 16.891 1 96.75 459 PRO A N 1
ATOM 3630 C CA . PRO A 1 459 ? -13.695 3.361 17.141 1 96.75 459 PRO A CA 1
ATOM 3631 C C . PRO A 1 459 ? -12.891 2.072 17.031 1 96.75 459 PRO A C 1
ATOM 3633 O O . PRO A 1 459 ? -12.203 1.856 16.031 1 96.75 459 PRO A O 1
ATOM 3636 N N . ASN A 1 460 ? -13.008 1.235 17.984 1 93.44 460 ASN A N 1
ATOM 3637 C CA . ASN A 1 460 ? -12.258 -0.017 17.984 1 93.44 460 ASN A CA 1
ATOM 3638 C C . ASN A 1 460 ? -13.18 -1.218 17.766 1 93.44 460 ASN A C 1
ATOM 3640 O O . ASN A 1 460 ? -12.781 -2.357 18.016 1 93.44 460 ASN A O 1
ATOM 3644 N N . THR A 1 461 ? -14.398 -0.987 17.453 1 90.38 461 THR A N 1
ATOM 3645 C CA . THR A 1 461 ? -15.367 -2.01 17.078 1 90.38 461 THR A CA 1
ATOM 3646 C C . THR A 1 461 ? -16.156 -1.576 15.836 1 90.38 461 THR A C 1
ATOM 3648 O O . THR A 1 461 ? -16.141 -0.401 15.469 1 90.38 461 THR A O 1
ATOM 3651 N N . THR A 1 462 ? -16.656 -2.547 15.195 1 87.81 462 THR A N 1
ATOM 3652 C CA . THR A 1 462 ? -17.453 -2.227 14.016 1 87.81 462 THR A CA 1
ATOM 3653 C C . THR A 1 462 ? -18.641 -3.17 13.898 1 87.81 462 THR A C 1
ATOM 3655 O O . THR A 1 462 ? -18.688 -4.215 14.547 1 87.81 462 THR A O 1
ATOM 3658 N N . ARG A 1 463 ? -19.719 -2.719 13.234 1 83.44 463 ARG A N 1
ATOM 3659 C CA . ARG A 1 463 ? -20.891 -3.506 12.836 1 83.44 463 ARG A CA 1
ATOM 3660 C C . ARG A 1 463 ? -21.125 -3.402 11.328 1 83.44 463 ARG A C 1
ATOM 3662 O O . ARG A 1 463 ? -20.938 -2.34 10.734 1 83.44 463 ARG A O 1
ATOM 3669 N N . PRO A 1 464 ? -21.5 -4.492 10.633 1 78.12 464 PRO A N 1
ATOM 3670 C CA . PRO A 1 464 ? -21.625 -5.84 11.188 1 78.12 464 PRO A CA 1
ATOM 3671 C C . PRO A 1 464 ? -20.266 -6.504 11.445 1 78.12 464 PRO A C 1
ATOM 3673 O O . PRO A 1 464 ? -19.25 -6.047 10.93 1 78.12 464 PRO A O 1
ATOM 3676 N N . SER A 1 465 ? -20.344 -7.52 12.18 1 82.12 465 SER A N 1
ATOM 3677 C CA . SER A 1 465 ? -19.156 -8.328 12.414 1 82.12 465 SER A CA 1
ATOM 3678 C C . SER A 1 465 ? -18.797 -9.141 11.18 1 82.12 465 SER A C 1
ATOM 3680 O O . SER A 1 465 ? -19.672 -9.609 10.453 1 82.12 465 SER A O 1
ATOM 3682 N N . ILE A 1 466 ? -17.578 -9.258 10.969 1 79.75 466 ILE A N 1
ATOM 3683 C CA . ILE A 1 466 ? -17.078 -10.039 9.836 1 79.75 466 ILE A CA 1
ATOM 3684 C C . ILE A 1 466 ? -17.5 -11.5 10 1 79.75 466 ILE A C 1
ATOM 3686 O O . ILE A 1 466 ? -17.484 -12.266 9.031 1 79.75 466 ILE A O 1
ATOM 3690 N N . TYR A 1 467 ? -17.953 -11.859 11.227 1 70.75 467 TYR A N 1
ATOM 3691 C CA . TYR A 1 467 ? -18.297 -13.242 11.539 1 70.75 467 TYR A CA 1
ATOM 3692 C C . TYR A 1 467 ? -19.797 -13.469 11.414 1 70.75 467 TYR A C 1
ATOM 3694 O O . TYR A 1 467 ? -20.281 -14.586 11.625 1 70.75 467 TYR A O 1
ATOM 3702 N N . ASP A 1 468 ? -20.547 -12.422 11.148 1 68.88 468 ASP A N 1
ATOM 3703 C CA . ASP A 1 468 ? -21.984 -12.594 11.016 1 68.88 468 ASP A CA 1
ATOM 3704 C C . ASP A 1 468 ? -22.328 -13.367 9.75 1 68.88 468 ASP A C 1
ATOM 3706 O O . ASP A 1 468 ? -21.656 -13.242 8.734 1 68.88 468 ASP A O 1
ATOM 3710 N N . MET B 1 1 ? 1.121 -50.875 -84.688 1 21.47 1 MET B N 1
ATOM 3711 C CA . MET B 1 1 ? 0.313 -51.25 -83.562 1 21.47 1 MET B CA 1
ATOM 3712 C C . MET B 1 1 ? 1.068 -50.969 -82.25 1 21.47 1 MET B C 1
ATOM 3714 O O . MET B 1 1 ? 2.016 -51.688 -81.875 1 21.47 1 MET B O 1
ATOM 3718 N N . LYS B 1 2 ? 1.405 -49.625 -82.062 1 32.59 2 LYS B N 1
ATOM 3719 C CA . LYS B 1 2 ? 2.131 -48.781 -81.125 1 32.59 2 LYS B CA 1
ATOM 3720 C C . LYS B 1 2 ? 1.606 -48.969 -79.688 1 32.59 2 LYS B C 1
ATOM 3722 O O . LYS B 1 2 ? 0.471 -48.594 -79.438 1 32.59 2 LYS B O 1
ATOM 3727 N N . GLY B 1 3 ? 1.84 -50.156 -79.062 1 26.75 3 GLY B N 1
ATOM 3728 C CA . GLY B 1 3 ? 1.295 -50.594 -77.812 1 26.75 3 GLY B CA 1
ATOM 3729 C C . GLY B 1 3 ? 1.689 -49.688 -76.625 1 26.75 3 GLY B C 1
ATOM 3730 O O . GLY B 1 3 ? 2.869 -49.562 -76.312 1 26.75 3 GLY B O 1
ATOM 3731 N N . CYS B 1 4 ? 1.146 -48.5 -76.5 1 34.03 4 CYS B N 1
ATOM 3732 C CA . CYS B 1 4 ? 1.421 -47.531 -75.438 1 34.03 4 CYS B CA 1
ATOM 3733 C C . CYS B 1 4 ? 1.115 -48.125 -74.062 1 34.03 4 CYS B C 1
ATOM 3735 O O . CYS B 1 4 ? 0.014 -48.625 -73.812 1 34.03 4 CYS B O 1
ATOM 3737 N N . TRP B 1 5 ? 2.141 -48.625 -73.375 1 32.97 5 TRP B N 1
ATOM 3738 C CA . TRP B 1 5 ? 2.229 -49.062 -72 1 32.97 5 TRP B CA 1
ATOM 3739 C C . TRP B 1 5 ? 1.684 -48 -71.062 1 32.97 5 TRP B C 1
ATOM 3741 O O . TRP B 1 5 ? 2.184 -46.875 -71 1 32.97 5 TRP B O 1
ATOM 3751 N N . LEU B 1 6 ? 0.379 -47.906 -70.812 1 33.84 6 LEU B N 1
ATOM 3752 C CA . LEU B 1 6 ? -0.294 -47.094 -69.812 1 33.84 6 LEU B CA 1
ATOM 3753 C C . LEU B 1 6 ? 0.255 -47.375 -68.375 1 33.84 6 LEU B C 1
ATOM 3755 O O . LEU B 1 6 ? 0.141 -48.5 -67.875 1 33.84 6 LEU B O 1
ATOM 3759 N N . VAL B 1 7 ? 1.439 -46.844 -68.062 1 37.34 7 VAL B N 1
ATOM 3760 C CA . VAL B 1 7 ? 1.91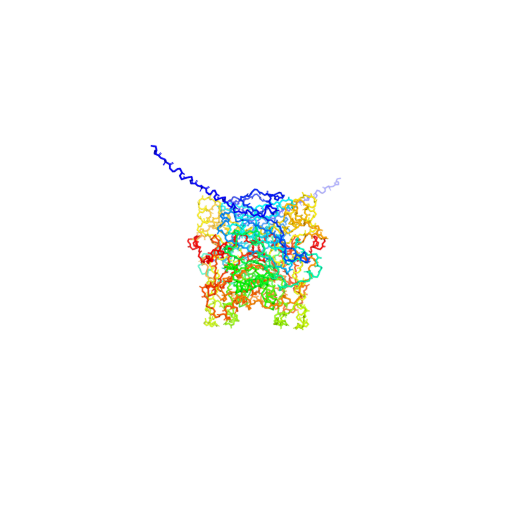4 -46.844 -66.625 1 37.34 7 VAL B CA 1
ATOM 3761 C C . VAL B 1 7 ? 0.864 -46.219 -65.75 1 37.34 7 VAL B C 1
ATOM 3763 O O . VAL B 1 7 ? 0.531 -45.031 -65.875 1 37.34 7 VAL B O 1
ATOM 3766 N N . GLY B 1 8 ? -0.175 -46.906 -65.312 1 32.75 8 GLY B N 1
ATOM 3767 C CA . GLY B 1 8 ? -1.106 -46.469 -64.312 1 32.75 8 GLY B CA 1
ATOM 3768 C C . GLY B 1 8 ? -0.421 -46 -63.031 1 32.75 8 GLY B C 1
ATOM 3769 O O . GLY B 1 8 ? 0.309 -46.781 -62.406 1 32.75 8 GLY B O 1
ATOM 3770 N N . VAL B 1 9 ? -0.016 -44.719 -62.969 1 35.75 9 VAL B N 1
ATOM 3771 C CA . VAL B 1 9 ? 0.463 -44.094 -61.75 1 35.75 9 VAL B CA 1
ATOM 3772 C C . VAL B 1 9 ? -0.539 -44.312 -60.625 1 35.75 9 VAL B C 1
ATOM 3774 O O . VAL B 1 9 ? -1.696 -43.906 -60.719 1 35.75 9 VAL B O 1
ATOM 3777 N N . LEU B 1 10 ? -0.473 -45.406 -59.875 1 35.91 10 LEU B N 1
ATOM 3778 C CA . LEU B 1 10 ? -1.166 -45.562 -58.625 1 35.91 10 LEU B CA 1
ATOM 3779 C C . LEU B 1 10 ? -0.878 -44.375 -57.688 1 35.91 10 LEU B C 1
ATOM 3781 O O . LEU B 1 10 ? 0.263 -44.188 -57.281 1 35.91 10 LEU B O 1
ATOM 3785 N N . ILE B 1 11 ? -1.528 -43.219 -57.906 1 35.25 11 ILE B N 1
ATOM 3786 C CA . ILE B 1 11 ? -1.524 -42.156 -56.906 1 35.25 11 ILE B CA 1
ATOM 3787 C C . ILE B 1 11 ? -1.946 -42.75 -55.562 1 35.25 11 ILE B C 1
ATOM 3789 O O . ILE B 1 11 ? -3.08 -43.219 -55.406 1 35.25 11 ILE B O 1
ATOM 3793 N N . VAL B 1 12 ? -1.052 -43.375 -54.812 1 34.31 12 VAL B N 1
ATOM 3794 C CA . VAL B 1 12 ? -1.301 -43.656 -53.406 1 34.31 12 VAL B CA 1
ATOM 3795 C C . VAL B 1 12 ? -1.832 -42.406 -52.75 1 34.31 12 VAL B C 1
ATOM 3797 O O . VAL B 1 12 ? -1.156 -41.375 -52.719 1 34.31 12 VAL B O 1
ATOM 3800 N N . LEU B 1 13 ? -3.123 -42.156 -52.812 1 33.56 13 LEU B N 1
ATOM 3801 C CA . LEU B 1 13 ? -3.76 -41.219 -51.906 1 33.56 13 LEU B CA 1
ATOM 3802 C C . LEU B 1 13 ? -3.205 -41.375 -50.5 1 33.56 13 LEU B C 1
ATOM 3804 O O . LEU B 1 13 ? -3.42 -42.406 -49.844 1 33.56 13 LEU B O 1
ATOM 3808 N N . LEU B 1 14 ? -1.956 -40.969 -50.25 1 34.38 14 LEU B N 1
ATOM 3809 C CA . LEU B 1 14 ? -1.569 -40.75 -48.875 1 34.38 14 LEU B CA 1
ATOM 3810 C C . LEU B 1 14 ? -2.697 -40.094 -48.094 1 34.38 14 LEU B C 1
ATOM 3812 O O . LEU B 1 14 ? -3.08 -38.969 -48.375 1 34.38 14 LEU B O 1
ATOM 3816 N N . GLY B 1 15 ? -3.738 -40.844 -47.75 1 33.12 15 GLY B N 1
ATOM 3817 C CA . GLY B 1 15 ? -4.637 -40.344 -46.719 1 33.12 15 GLY B CA 1
ATOM 3818 C C . GLY B 1 15 ? -3.934 -39.5 -45.688 1 33.12 15 GLY B C 1
ATOM 3819 O O . GLY B 1 15 ? -2.953 -39.906 -45.062 1 33.12 15 GLY B O 1
ATOM 3820 N N . SER B 1 16 ? -3.787 -38.219 -45.938 1 34.25 16 SER B N 1
ATOM 3821 C CA . SER B 1 16 ? -3.449 -37.312 -44.844 1 34.25 16 SER B CA 1
ATOM 3822 C C . SER B 1 16 ? -4.043 -37.781 -43.531 1 34.25 16 SER B C 1
ATOM 3824 O O . SER B 1 16 ? -5.258 -37.938 -43.406 1 34.25 16 SER B O 1
ATOM 3826 N N . VAL B 1 17 ? -3.502 -38.781 -42.875 1 36.06 17 VAL B N 1
ATOM 3827 C CA . VAL B 1 17 ? -3.836 -38.969 -41.469 1 36.06 17 VAL B CA 1
ATOM 3828 C C . VAL B 1 17 ? -4.066 -37.594 -40.844 1 36.06 17 VAL B C 1
ATOM 3830 O O . VAL B 1 17 ? -3.127 -36.812 -40.688 1 36.06 17 VAL B O 1
ATOM 3833 N N . GLY B 1 18 ? -5.074 -36.906 -41.156 1 36.44 18 GLY B N 1
ATOM 3834 C CA . GLY B 1 18 ? -5.488 -35.719 -40.438 1 36.44 18 GLY B CA 1
ATOM 3835 C C . GLY B 1 18 ? -5.059 -35.75 -38.969 1 36.44 18 GLY B C 1
ATOM 3836 O O . GLY B 1 18 ? -5.102 -36.812 -38.344 1 36.44 18 GLY B O 1
ATOM 3837 N N . VAL B 1 19 ? -4.047 -35 -38.625 1 42.31 19 VAL B N 1
ATOM 3838 C CA . VAL B 1 19 ? -3.666 -34.656 -37.25 1 42.31 19 VAL B CA 1
ATOM 3839 C C . VAL B 1 19 ? -4.875 -34.781 -36.344 1 42.31 19 VAL B C 1
ATOM 3841 O O . VAL B 1 19 ? -5.914 -34.156 -36.594 1 42.31 19 VAL B O 1
ATOM 3844 N N . LYS B 1 20 ? -5.215 -35.875 -35.719 1 45.75 20 LYS B N 1
ATOM 3845 C CA . LYS B 1 20 ? -6.172 -36.156 -34.656 1 45.75 20 LYS B CA 1
ATOM 3846 C C . LYS B 1 20 ? -6.316 -34.938 -33.719 1 45.75 20 LYS B C 1
ATOM 3848 O O . LYS B 1 20 ? -5.328 -34.469 -33.156 1 45.75 20 LYS B O 1
ATOM 3853 N N . GLY B 1 21 ? -7.199 -34 -33.844 1 53.69 21 GLY B N 1
ATOM 3854 C CA . GLY B 1 21 ? -7.684 -32.875 -33.062 1 53.69 21 GLY B CA 1
ATOM 3855 C C . GLY B 1 21 ? -7.73 -33.156 -31.578 1 53.69 21 GLY B C 1
ATOM 3856 O O . GLY B 1 21 ? -7.488 -34.312 -31.156 1 53.69 21 GLY B O 1
ATOM 3857 N N . TYR B 1 22 ? -7.629 -32.094 -30.625 1 67.31 22 TYR B N 1
ATOM 3858 C CA . TYR B 1 22 ? -7.84 -32.156 -29.188 1 67.31 22 TYR B CA 1
ATOM 3859 C C . TYR B 1 22 ? -9.156 -32.844 -28.859 1 67.31 22 TYR B C 1
ATOM 3861 O O . TYR B 1 22 ? -10.078 -32.875 -29.688 1 67.31 22 TYR B O 1
ATOM 3869 N N . PRO B 1 23 ? -9.148 -33.594 -27.719 1 78.94 23 PRO B N 1
ATOM 3870 C CA . PRO B 1 23 ? -10.383 -34.312 -27.406 1 78.94 23 PRO B CA 1
ATOM 3871 C C . PRO B 1 23 ? -11.617 -33.438 -27.469 1 78.94 23 PRO B C 1
ATOM 3873 O O . PRO B 1 23 ? -11.75 -32.5 -26.672 1 78.94 23 PRO B O 1
ATOM 3876 N N . SER B 1 24 ? -12.445 -33.656 -28.438 1 85.25 24 SER B N 1
ATOM 3877 C CA . SER B 1 24 ? -13.68 -32.906 -28.625 1 85.25 24 SER B CA 1
ATOM 3878 C C . SER B 1 24 ? -14.562 -32.938 -27.375 1 85.25 24 SER B C 1
ATOM 3880 O O . SER B 1 24 ? -15.312 -32.031 -27.094 1 85.25 24 SER B O 1
ATOM 3882 N N . GLU B 1 25 ? -14.359 -33.969 -26.641 1 91.56 25 GLU B N 1
ATOM 3883 C CA . GLU B 1 25 ? -15.188 -34.156 -25.453 1 91.56 25 GLU B CA 1
ATOM 3884 C C . GLU B 1 25 ? -14.805 -33.156 -24.359 1 91.56 25 GLU B C 1
ATOM 3886 O O . GLU B 1 25 ? -15.586 -32.906 -23.438 1 91.56 25 GLU B O 1
ATOM 3891 N N . ASP B 1 26 ? -13.633 -32.625 -24.469 1 96.62 26 ASP B N 1
ATOM 3892 C CA . ASP B 1 26 ? -13.164 -31.703 -23.453 1 96.62 26 ASP B CA 1
ATOM 3893 C C . ASP B 1 26 ? -13.328 -30.25 -23.906 1 96.62 26 ASP B C 1
ATOM 3895 O O . ASP B 1 26 ? -13.102 -29.328 -23.125 1 96.62 26 ASP B O 1
ATOM 3899 N N . LEU B 1 27 ? -13.773 -30 -25.141 1 97.69 27 LEU B N 1
ATOM 3900 C CA . LEU B 1 27 ? -13.938 -28.641 -25.656 1 97.69 27 LEU B CA 1
ATOM 3901 C C . LEU B 1 27 ? -15.062 -27.906 -24.938 1 97.69 27 LEU B C 1
ATOM 3903 O O . LEU B 1 27 ? -16.172 -28.438 -24.812 1 97.69 27 LEU B O 1
ATOM 3907 N N . ILE B 1 28 ? -14.734 -26.797 -24.406 1 98 28 ILE B N 1
ATOM 3908 C CA . ILE B 1 28 ? -15.742 -25.922 -23.844 1 98 28 ILE B CA 1
ATOM 3909 C C . ILE B 1 28 ? -16.312 -25.016 -24.938 1 98 28 ILE B C 1
ATOM 3911 O O . ILE B 1 28 ? -15.656 -24.094 -25.391 1 98 28 ILE B O 1
ATOM 3915 N N . GLU B 1 29 ? -17.5 -25.297 -25.328 1 95.75 29 GLU B N 1
ATOM 3916 C CA . GLU B 1 29 ? -18.109 -24.484 -26.375 1 95.75 29 GLU B CA 1
ATOM 3917 C C . GLU B 1 29 ? -18.344 -23.062 -25.906 1 95.75 29 GLU B C 1
ATOM 3919 O O . GLU B 1 29 ? -18 -22.109 -26.609 1 95.75 29 GLU B O 1
ATOM 3924 N N . ARG B 1 30 ? -18.984 -22.984 -24.734 1 96.5 30 ARG B N 1
ATOM 3925 C CA . ARG B 1 30 ? -19.25 -21.688 -24.141 1 96.5 30 ARG B CA 1
ATOM 3926 C C . ARG B 1 30 ? -19.609 -21.828 -22.656 1 96.5 30 ARG B C 1
ATOM 3928 O O . ARG B 1 30 ? -20.422 -22.656 -22.297 1 96.5 30 ARG B O 1
ATOM 3935 N N . LEU B 1 31 ? -18.938 -20.984 -21.875 1 98.25 31 LEU B N 1
ATOM 3936 C CA . LEU B 1 31 ? -19.344 -20.922 -20.469 1 98.25 31 LEU B CA 1
ATOM 3937 C C . LEU B 1 31 ? -20.531 -20 -20.281 1 98.25 31 LEU B C 1
ATOM 3939 O O . LEU B 1 31 ? -20.688 -19.016 -21.016 1 98.25 31 LEU B O 1
ATOM 3943 N N . PRO B 1 32 ? -21.375 -20.328 -19.328 1 98 32 PRO B N 1
ATOM 3944 C CA . PRO B 1 32 ? -22.516 -19.453 -19.094 1 98 32 PRO B CA 1
ATOM 3945 C C . PRO B 1 32 ? -22.109 -18 -18.859 1 98 32 PRO B C 1
ATOM 3947 O O . PRO B 1 32 ? -21.312 -17.719 -17.938 1 98 32 PRO B O 1
ATOM 3950 N N . GLY B 1 33 ? -22.609 -17.125 -19.672 1 97.75 33 GLY B N 1
ATOM 3951 C CA . GLY B 1 33 ? -22.375 -15.695 -19.531 1 97.75 33 GLY B CA 1
ATOM 3952 C C . GLY B 1 33 ? -21 -15.258 -19.984 1 97.75 33 GLY B C 1
ATOM 3953 O O . GLY B 1 33 ? -20.562 -14.141 -19.688 1 97.75 33 GLY B O 1
ATOM 3954 N N . GLN B 1 34 ? -20.25 -16.062 -20.688 1 97.44 34 GLN B N 1
ATOM 3955 C CA . GLN B 1 34 ? -18.906 -15.711 -21.141 1 97.44 34 GLN B CA 1
ATOM 3956 C C . GLN B 1 34 ? -18.969 -14.75 -22.328 1 97.44 34 GLN B C 1
ATOM 3958 O O . GLN B 1 34 ? -19.844 -14.875 -23.188 1 97.44 34 GLN B O 1
ATOM 3963 N N . PRO B 1 35 ? -18.078 -13.789 -22.438 1 97.19 35 PRO B N 1
ATOM 3964 C CA . PRO B 1 35 ? -17.969 -13 -23.656 1 97.19 35 PRO B CA 1
ATOM 3965 C C . PRO B 1 35 ? -17.406 -13.805 -24.828 1 97.19 35 PRO B C 1
ATOM 3967 O O . PRO B 1 35 ? -16.891 -14.898 -24.641 1 97.19 35 PRO B O 1
ATOM 3970 N N . ASN B 1 36 ? -17.562 -13.242 -26.031 1 96.06 36 ASN B N 1
ATOM 3971 C CA . ASN B 1 36 ? -16.969 -13.883 -27.203 1 96.06 36 ASN B CA 1
ATOM 3972 C C . ASN B 1 36 ? -15.453 -13.727 -27.219 1 96.06 36 ASN B C 1
ATOM 3974 O O . ASN B 1 36 ? -14.93 -12.664 -26.891 1 96.06 36 ASN B O 1
ATOM 3978 N N . VAL B 1 37 ? -14.82 -14.898 -27.5 1 96.12 37 VAL B N 1
ATOM 3979 C CA . VAL B 1 37 ? -13.367 -14.859 -27.625 1 96.12 37 VAL B CA 1
ATOM 3980 C C . VAL B 1 37 ? -12.922 -15.672 -28.844 1 96.12 37 VAL B C 1
ATOM 3982 O O . VAL B 1 37 ? -13.695 -16.469 -29.375 1 96.12 37 VAL B O 1
ATOM 3985 N N . GLY B 1 38 ? -11.648 -15.414 -29.297 1 95.56 38 GLY B N 1
ATOM 3986 C CA . GLY B 1 38 ? -11.133 -16.047 -30.5 1 95.56 38 GLY B CA 1
ATOM 3987 C C . GLY B 1 38 ? -10.234 -17.234 -30.203 1 95.56 38 GLY B C 1
ATOM 3988 O O . GLY B 1 38 ? -9.531 -17.734 -31.094 1 95.56 38 GLY B O 1
ATOM 3989 N N . PHE B 1 39 ? -10.18 -17.672 -29.016 1 97.56 39 PHE B N 1
ATOM 3990 C CA . PHE B 1 39 ? -9.352 -18.812 -28.641 1 97.56 39 PHE B CA 1
ATOM 3991 C C . PHE B 1 39 ? -10.211 -19.953 -28.094 1 97.56 39 PHE B C 1
ATOM 3993 O O . PHE B 1 39 ? -11.344 -19.734 -27.672 1 97.56 39 PHE B O 1
ATOM 4000 N N . LYS B 1 40 ? -9.688 -21.156 -28.062 1 97.5 40 LYS B N 1
ATOM 4001 C CA . LYS B 1 40 ? -10.406 -22.328 -27.562 1 97.5 40 LYS B CA 1
ATOM 4002 C C . LYS B 1 40 ? -10.039 -22.609 -26.109 1 97.5 40 LYS B C 1
ATOM 4004 O O . LYS B 1 40 ? -8.977 -22.203 -25.625 1 97.5 40 LYS B O 1
ATOM 4009 N N . GLN B 1 41 ? -10.938 -23.281 -25.453 1 97.88 41 GLN B N 1
ATOM 4010 C CA . GLN B 1 41 ? -10.773 -23.734 -24.078 1 97.88 41 GLN B CA 1
ATOM 4011 C C . GLN B 1 41 ? -11.141 -25.219 -23.953 1 97.88 41 GLN B C 1
ATOM 4013 O O . GLN B 1 41 ? -12.039 -25.703 -24.641 1 97.88 41 GLN B O 1
ATOM 4018 N N . TYR B 1 42 ? -10.445 -25.828 -23.141 1 98.44 42 TYR B N 1
ATOM 4019 C CA . TYR B 1 42 ? -10.711 -27.234 -22.859 1 98.44 42 TYR B CA 1
ATOM 4020 C C . TYR B 1 42 ? -10.727 -27.516 -21.359 1 98.44 42 TYR B C 1
ATOM 4022 O O . TYR B 1 42 ? -9.984 -26.891 -20.609 1 98.44 42 TYR B O 1
ATOM 4030 N N . ALA B 1 43 ? -11.539 -28.391 -20.938 1 98.62 43 ALA B N 1
ATOM 4031 C CA . ALA B 1 43 ? -11.539 -28.875 -19.562 1 98.62 43 ALA B CA 1
ATOM 4032 C C . ALA B 1 43 ? -11.977 -30.344 -19.5 1 98.62 43 ALA B C 1
ATOM 4034 O O . ALA B 1 43 ? -12.828 -30.781 -20.281 1 98.62 43 ALA B O 1
ATOM 4035 N N . GLY B 1 44 ? -11.359 -31 -18.594 1 98 44 GLY B N 1
ATOM 4036 C CA . GLY B 1 44 ? -11.68 -32.406 -18.453 1 98 44 GLY B CA 1
ATOM 4037 C C . GLY B 1 44 ? -10.82 -33.125 -17.422 1 98 44 GLY B C 1
ATOM 4038 O O . GLY B 1 44 ? -10.281 -32.5 -16.516 1 98 44 GLY B O 1
ATOM 4039 N N . TYR B 1 45 ? -10.82 -34.406 -17.516 1 98.12 45 TYR B N 1
ATOM 4040 C CA . TYR B 1 45 ? -10.141 -35.25 -16.516 1 98.12 45 TYR B CA 1
ATOM 4041 C C . TYR B 1 45 ? -9.016 -36.062 -17.156 1 98.12 45 TYR B C 1
ATOM 4043 O O . TYR B 1 45 ? -9.094 -36.406 -18.344 1 98.12 45 TYR B O 1
ATOM 4051 N N . VAL B 1 46 ? -8.031 -36.281 -16.422 1 98.31 46 VAL B N 1
ATOM 4052 C CA . VAL B 1 46 ? -6.973 -37.219 -16.734 1 98.31 46 VAL B CA 1
ATOM 4053 C C . VAL B 1 46 ? -6.852 -38.25 -15.617 1 98.31 46 VAL B C 1
ATOM 4055 O O . VAL B 1 46 ? -6.664 -37.906 -14.453 1 98.31 46 VAL B O 1
ATOM 4058 N N . ASP B 1 47 ? -6.961 -39.531 -15.977 1 97.94 47 ASP B N 1
ATOM 4059 C CA . ASP B 1 47 ? -6.816 -40.625 -15.016 1 97.94 47 ASP B CA 1
ATOM 4060 C C . ASP B 1 47 ? -5.348 -40.875 -14.695 1 97.94 47 ASP B C 1
ATOM 4062 O O . ASP B 1 47 ? -4.586 -41.312 -15.562 1 97.94 47 ASP B O 1
ATOM 4066 N N . VAL B 1 48 ? -4.984 -40.688 -13.438 1 98.44 48 VAL B N 1
ATOM 4067 C CA . VAL B 1 48 ? -3.578 -40.844 -13.078 1 98.44 48 VAL B CA 1
ATOM 4068 C C . VAL B 1 48 ? -3.381 -42.188 -12.367 1 98.44 48 VAL B C 1
ATOM 4070 O O . VAL B 1 48 ? -2.258 -42.688 -12.281 1 98.44 48 VAL B O 1
ATOM 4073 N N . ASP B 1 49 ? -4.441 -42.75 -11.844 1 98.19 49 ASP B N 1
ATOM 4074 C CA . ASP B 1 49 ? -4.457 -44.094 -11.273 1 98.19 49 ASP B CA 1
ATOM 4075 C C . ASP B 1 49 ? -5.797 -44.781 -11.531 1 98.19 49 ASP B C 1
ATOM 4077 O O . ASP B 1 49 ? -6.75 -44.594 -10.766 1 98.19 49 ASP B O 1
ATOM 4081 N N . VAL B 1 50 ? -5.809 -45.625 -12.484 1 97.19 50 VAL B N 1
ATOM 4082 C CA . VAL B 1 50 ? -7.051 -46.25 -12.93 1 97.19 50 VAL B CA 1
ATOM 4083 C C . VAL B 1 50 ? -7.559 -47.219 -11.844 1 97.19 50 VAL B C 1
ATOM 4085 O O . VAL B 1 50 ? -8.766 -47.312 -11.602 1 97.19 50 VAL B O 1
ATOM 4088 N N . ASN B 1 51 ? -6.66 -47.938 -11.234 1 97.69 51 ASN B N 1
ATOM 4089 C CA . ASN B 1 51 ? -7.047 -48.906 -10.219 1 97.69 51 ASN B CA 1
ATOM 4090 C C . ASN B 1 51 ? -7.738 -48.219 -9.031 1 97.69 51 ASN B C 1
ATOM 4092 O O . ASN B 1 51 ? -8.688 -48.75 -8.469 1 97.69 51 ASN B O 1
ATOM 4096 N N . HIS B 1 52 ? -7.27 -47.031 -8.695 1 97.5 52 HIS B N 1
ATOM 4097 C CA . HIS B 1 52 ? -7.832 -46.312 -7.566 1 97.5 52 HIS B CA 1
ATOM 4098 C C . HIS B 1 52 ? -8.961 -45.375 -8.016 1 97.5 52 HIS B C 1
ATOM 4100 O O . HIS B 1 52 ? -9.672 -44.812 -7.184 1 97.5 52 HIS B O 1
ATOM 4106 N N . GLY B 1 53 ? -9.156 -45.312 -9.32 1 97.44 53 GLY B N 1
ATOM 4107 C CA . GLY B 1 53 ? -10.109 -44.312 -9.836 1 97.44 53 GLY B CA 1
ATOM 4108 C C . GLY B 1 53 ? -9.719 -42.906 -9.531 1 97.44 53 GLY B C 1
ATOM 4109 O O . GLY B 1 53 ? -10.562 -42.062 -9.164 1 97.44 53 GLY B O 1
ATOM 4110 N N . ARG B 1 54 ? -8.43 -42.594 -9.484 1 98.31 54 ARG B N 1
ATOM 4111 C CA . ARG B 1 54 ? -7.93 -41.25 -9.211 1 98.31 54 ARG B CA 1
ATOM 4112 C C . ARG B 1 54 ? -7.785 -40.438 -10.5 1 98.31 54 ARG B C 1
ATOM 4114 O O . ARG B 1 54 ? -7.043 -40.844 -11.406 1 98.31 54 ARG B O 1
ATOM 4121 N N . SER B 1 55 ? -8.531 -39.344 -10.602 1 98.31 55 SER B N 1
ATOM 4122 C CA . SER B 1 55 ? -8.57 -38.5 -11.781 1 98.31 55 SER B CA 1
ATOM 4123 C C . SER B 1 55 ? -8.375 -37.031 -11.414 1 98.31 55 SER B C 1
ATOM 4125 O O . SER B 1 55 ? -8.977 -36.531 -10.453 1 98.31 55 SER B O 1
ATOM 4127 N N . LEU B 1 56 ? -7.512 -36.375 -12.086 1 98.81 56 LEU B N 1
ATOM 4128 C CA . LEU B 1 56 ? -7.262 -34.969 -11.852 1 98.81 56 LEU B CA 1
ATOM 4129 C C . LEU B 1 56 ? -7.945 -34.125 -12.914 1 98.81 56 LEU B C 1
ATOM 4131 O O . LEU B 1 56 ? -7.961 -34.469 -14.094 1 98.81 56 LEU B O 1
ATOM 4135 N N . PHE B 1 57 ? -8.578 -33.062 -12.477 1 98.75 57 PHE B N 1
ATOM 4136 C CA . PHE B 1 57 ? -9.305 -32.125 -13.336 1 98.75 57 PHE B CA 1
ATOM 4137 C C . PHE B 1 57 ? -8.391 -31 -13.828 1 98.75 57 PHE B C 1
ATOM 4139 O O . PHE B 1 57 ? -7.527 -30.531 -13.078 1 98.75 57 PHE B O 1
ATOM 4146 N N . TYR B 1 58 ? -8.539 -30.625 -15.117 1 98.81 58 TYR B N 1
ATOM 4147 C CA . TYR B 1 58 ? -7.727 -29.547 -15.664 1 98.81 58 TYR B CA 1
ATOM 4148 C C . TYR B 1 58 ? -8.586 -28.562 -16.453 1 98.81 58 TYR B C 1
ATOM 4150 O O . TYR B 1 58 ? -9.719 -28.875 -16.828 1 98.81 58 TYR B O 1
ATOM 4158 N N . TYR B 1 59 ? -8.156 -27.375 -16.547 1 98.81 59 TYR B N 1
ATOM 4159 C CA . TYR B 1 59 ? -8.641 -26.312 -17.438 1 98.81 59 TYR B CA 1
ATOM 4160 C C . TYR B 1 59 ? -7.516 -25.766 -18.297 1 98.81 59 TYR B C 1
ATOM 4162 O O . TYR B 1 59 ? -6.461 -25.391 -17.781 1 98.81 59 TYR B O 1
ATOM 4170 N N . PHE B 1 60 ? -7.652 -25.844 -19.625 1 98.75 60 PHE B N 1
ATOM 4171 C CA . PHE B 1 60 ? -6.645 -25.422 -20.594 1 98.75 60 PHE B CA 1
ATOM 4172 C C . PHE B 1 60 ? -7.184 -24.328 -21.5 1 98.75 60 PHE B C 1
ATOM 4174 O O . PHE B 1 60 ? -8.273 -24.453 -22.047 1 98.75 60 PHE B O 1
ATOM 4181 N N . VAL B 1 61 ? -6.379 -23.281 -21.594 1 98.62 61 VAL B N 1
ATOM 4182 C CA . VAL B 1 61 ? -6.758 -22.172 -22.453 1 98.62 61 VAL B CA 1
ATOM 4183 C C . VAL B 1 61 ? -5.664 -21.922 -23.484 1 98.62 61 VAL B C 1
ATOM 4185 O O . VAL B 1 61 ? -4.496 -21.734 -23.141 1 98.62 61 VAL B O 1
ATOM 4188 N N . GLU B 1 62 ? -6.031 -21.891 -24.766 1 98.31 62 GLU B N 1
ATOM 4189 C CA . GLU B 1 62 ? -5.094 -21.562 -25.828 1 98.31 62 GLU B CA 1
ATOM 4190 C C . GLU B 1 62 ? -4.668 -20.094 -25.75 1 98.31 62 GLU B C 1
ATOM 4192 O O . GLU B 1 62 ? -5.434 -19.234 -25.297 1 98.31 62 GLU B O 1
ATOM 4197 N N . ALA B 1 63 ? -3.467 -19.875 -26.219 1 98.62 63 ALA B N 1
ATOM 4198 C CA . ALA B 1 63 ? -3.037 -18.5 -26.375 1 98.62 63 ALA B CA 1
ATOM 4199 C C . ALA B 1 63 ? -3.967 -17.734 -27.312 1 98.62 63 ALA B C 1
ATOM 4201 O O . ALA B 1 63 ? -4.516 -18.312 -28.25 1 98.62 63 ALA B O 1
ATOM 4202 N N . GLU B 1 64 ? -4.105 -16.484 -27.016 1 97.5 64 GLU B N 1
ATOM 4203 C CA . GLU B 1 64 ? -5.016 -15.641 -27.781 1 97.5 64 GLU B CA 1
ATOM 4204 C C . GLU B 1 64 ? -4.605 -15.57 -29.25 1 97.5 64 GLU B C 1
ATOM 4206 O O . GLU B 1 64 ? -5.461 -15.531 -30.141 1 97.5 64 GLU B O 1
ATOM 4211 N N . LYS B 1 65 ? -3.348 -15.484 -29.453 1 96.81 65 LYS B N 1
ATOM 4212 C CA . LYS B 1 65 ? -2.797 -15.461 -30.797 1 96.81 65 LYS B CA 1
ATOM 4213 C C . LYS B 1 65 ? -1.664 -16.469 -30.953 1 96.81 65 LYS B C 1
ATOM 4215 O O . LYS B 1 65 ? -0.919 -16.719 -30 1 96.81 65 LYS B O 1
ATOM 4220 N N . ASP B 1 66 ? -1.614 -17.094 -32.094 1 96.94 66 ASP B N 1
ATOM 4221 C CA . ASP B 1 66 ? -0.518 -17.984 -32.469 1 96.94 66 ASP B CA 1
ATOM 4222 C C . ASP B 1 66 ? -0.332 -19.094 -31.453 1 96.94 66 ASP B C 1
ATOM 4224 O O . ASP B 1 66 ? 0.785 -19.344 -31 1 96.94 66 ASP B O 1
ATOM 4228 N N . HIS B 1 67 ? -1.448 -19.688 -31.047 1 96.94 67 HIS B N 1
ATOM 4229 C CA . HIS B 1 67 ? -1.392 -20.703 -30 1 96.94 67 HIS B CA 1
ATOM 4230 C C . HIS B 1 67 ? -0.514 -21.875 -30.422 1 96.94 67 HIS B C 1
ATOM 4232 O O . HIS B 1 67 ? 0.067 -22.562 -29.578 1 96.94 67 HIS B O 1
ATOM 4238 N N . GLU B 1 68 ? -0.266 -22.078 -31.688 1 96.25 68 GLU B N 1
ATOM 4239 C CA . GLU B 1 68 ? 0.508 -23.203 -32.188 1 96.25 68 GLU B CA 1
ATOM 4240 C C . GLU B 1 68 ? 2.006 -22.969 -32.031 1 96.25 68 GLU B C 1
ATOM 4242 O O . GLU B 1 68 ? 2.805 -23.906 -32.156 1 96.25 68 GLU B O 1
ATOM 4247 N N . LYS B 1 69 ? 2.344 -21.75 -31.75 1 96.31 69 LYS B N 1
ATOM 4248 C CA . LYS B 1 69 ? 3.764 -21.422 -31.672 1 96.31 69 LYS B CA 1
ATOM 4249 C C . LYS B 1 69 ? 4.164 -21.031 -30.25 1 96.31 69 LYS B C 1
ATOM 4251 O O . LYS B 1 69 ? 5.348 -21.078 -29.906 1 96.31 69 LYS B O 1
ATOM 4256 N N . LYS B 1 70 ? 3.254 -20.703 -29.469 1 98.12 70 LYS B N 1
ATOM 4257 C CA . LYS B 1 70 ? 3.561 -20.203 -28.125 1 98.12 70 LYS B CA 1
ATOM 4258 C C . LYS B 1 70 ? 3.797 -21.344 -27.141 1 98.12 70 LYS B C 1
ATOM 4260 O O . LYS B 1 70 ? 3.316 -22.453 -27.359 1 98.12 70 LYS B O 1
ATOM 4265 N N . PRO B 1 71 ? 4.539 -21.016 -26.141 1 98.62 71 PRO B N 1
ATOM 4266 C CA . PRO B 1 71 ? 4.84 -22.062 -25.156 1 98.62 71 PRO B CA 1
ATOM 4267 C C . PRO B 1 71 ? 3.609 -22.484 -24.359 1 98.62 71 PRO B C 1
ATOM 4269 O O . PRO B 1 71 ? 2.529 -21.922 -24.531 1 98.62 71 PRO B O 1
ATOM 4272 N N . LEU B 1 72 ? 3.814 -23.594 -23.641 1 98.88 72 LEU B N 1
ATOM 4273 C CA . LEU B 1 72 ? 2.842 -24.094 -22.672 1 98.88 72 LEU B CA 1
ATOM 4274 C C . LEU B 1 72 ? 3.273 -23.75 -21.25 1 98.88 72 LEU B C 1
ATOM 4276 O O . LEU B 1 72 ? 4.43 -23.969 -20.875 1 98.88 72 LEU B O 1
ATOM 4280 N N . THR B 1 73 ? 2.406 -23.188 -20.484 1 98.94 73 THR B N 1
ATOM 4281 C CA . THR B 1 73 ? 2.68 -22.859 -19.094 1 98.94 73 THR B CA 1
ATOM 4282 C C . THR B 1 73 ? 1.709 -23.594 -18.172 1 98.94 73 THR B C 1
ATOM 4284 O O . THR B 1 73 ? 0.492 -23.516 -18.359 1 98.94 73 THR B O 1
ATOM 4287 N N . LEU B 1 74 ? 2.219 -24.281 -17.234 1 98.94 74 LEU B N 1
ATOM 4288 C CA . LEU B 1 74 ? 1.419 -24.859 -16.156 1 98.94 74 LEU B CA 1
ATOM 4289 C C . LEU B 1 74 ? 1.324 -23.906 -14.977 1 98.94 74 LEU B C 1
ATOM 4291 O O . LEU B 1 74 ? 2.322 -23.297 -14.586 1 98.94 74 LEU B O 1
ATOM 4295 N N . TRP B 1 75 ? 0.124 -23.781 -14.43 1 98.94 75 TRP B N 1
ATOM 4296 C CA . TRP B 1 75 ? -0.084 -22.984 -13.227 1 98.94 75 TRP B CA 1
ATOM 4297 C C . TRP B 1 75 ? -0.63 -23.844 -12.086 1 98.94 75 TRP B C 1
ATOM 4299 O O . TRP B 1 75 ? -1.609 -24.562 -12.266 1 98.94 75 TRP B O 1
ATOM 4309 N N . LEU B 1 76 ? -0.006 -23.688 -10.906 1 98.88 76 LEU B N 1
ATOM 4310 C CA . LEU B 1 76 ? -0.48 -24.328 -9.688 1 98.88 76 LEU B CA 1
ATOM 4311 C C . LEU B 1 76 ? -0.626 -23.312 -8.562 1 98.88 76 LEU B C 1
ATOM 4313 O O . LEU B 1 76 ? 0.344 -22.656 -8.18 1 98.88 76 LEU B O 1
ATOM 4317 N N . ASN B 1 77 ? -1.81 -23.203 -8.039 1 98.31 77 ASN B N 1
ATOM 4318 C CA . ASN B 1 77 ? -1.991 -22.484 -6.781 1 98.31 77 ASN B CA 1
ATOM 4319 C C . ASN B 1 77 ? -1.401 -23.266 -5.609 1 98.31 77 ASN B C 1
ATOM 4321 O O . ASN B 1 77 ? -1.02 -24.422 -5.754 1 98.31 77 ASN B O 1
ATOM 4325 N N . GLY B 1 78 ? -1.352 -22.578 -4.512 1 97.25 78 GLY B N 1
ATOM 4326 C CA . GLY B 1 78 ? -0.814 -23.219 -3.322 1 97.25 78 GLY B CA 1
ATOM 4327 C C . GLY B 1 78 ? -1.887 -23.828 -2.434 1 97.25 78 GLY B C 1
ATOM 4328 O O . GLY B 1 78 ? -2.75 -24.562 -2.91 1 97.25 78 GLY B O 1
ATOM 4329 N N . GLY B 1 79 ? -1.843 -23.531 -1.356 1 94.44 79 GLY B N 1
ATOM 4330 C CA . GLY B 1 79 ? -2.666 -24.094 -0.295 1 94.44 79 GLY B CA 1
ATOM 4331 C C . GLY B 1 79 ? -1.864 -24.547 0.91 1 94.44 79 GLY B C 1
ATOM 4332 O O . GLY B 1 79 ? -1.336 -23.719 1.656 1 94.44 79 GLY B O 1
ATOM 4333 N N . PRO B 1 80 ? -1.58 -25.625 0.968 1 95.56 80 PRO B N 1
ATOM 4334 C CA . PRO B 1 80 ? -1.79 -26.688 -0.016 1 95.56 80 PRO B CA 1
ATOM 4335 C C . PRO B 1 80 ? -3.262 -27.062 -0.172 1 95.56 80 PRO B C 1
ATOM 4337 O O . PRO B 1 80 ? -4.074 -26.766 0.705 1 95.56 80 PRO B O 1
ATOM 4340 N N . GLY B 1 81 ? -3.516 -27.594 -1.321 1 97.75 81 GLY B N 1
ATOM 4341 C CA . GLY B 1 81 ? -4.832 -28.156 -1.567 1 97.75 81 GLY B CA 1
ATOM 4342 C C . GLY B 1 81 ? -5.848 -27.141 -2.033 1 97.75 81 GLY B C 1
ATOM 4343 O O . GLY B 1 81 ? -7.039 -27.266 -1.729 1 97.75 81 GLY B O 1
ATOM 4344 N N . CYS B 1 82 ? -5.352 -26.109 -2.682 1 98.19 82 CYS B N 1
ATOM 4345 C CA . CYS B 1 82 ? -6.289 -25.109 -3.174 1 98.19 82 CYS B CA 1
ATOM 4346 C C . CYS B 1 82 ? -6.359 -25.125 -4.695 1 98.19 82 CYS B C 1
ATOM 4348 O O . CYS B 1 82 ? -5.426 -25.578 -5.359 1 98.19 82 CYS B O 1
ATOM 4350 N N . SER B 1 83 ? -7.406 -24.641 -5.227 1 98.62 83 SER B N 1
ATOM 4351 C CA . SER B 1 83 ? -7.797 -24.766 -6.625 1 98.62 83 SER B CA 1
ATOM 4352 C C . SER B 1 83 ? -7.012 -23.797 -7.512 1 98.62 83 SER B C 1
ATOM 4354 O O . SER B 1 83 ? -7.023 -22.594 -7.289 1 98.62 83 SER B O 1
ATOM 4356 N N . SER B 1 84 ? -6.398 -24.312 -8.539 1 98.75 84 SER B N 1
ATOM 4357 C CA . SER B 1 84 ? -5.727 -23.484 -9.539 1 98.75 84 SER B CA 1
ATOM 4358 C C . SER B 1 84 ? -6.727 -22.875 -10.516 1 98.75 84 SER B C 1
ATOM 4360 O O . SER B 1 84 ? -6.469 -21.812 -11.086 1 98.75 84 SER B O 1
ATOM 4362 N N . ILE B 1 85 ? -7.816 -23.562 -10.727 1 98.75 85 ILE B N 1
ATOM 4363 C CA . ILE B 1 85 ? -8.852 -23.062 -11.625 1 98.75 85 ILE B CA 1
ATOM 4364 C C . ILE B 1 85 ? -9.594 -21.906 -10.953 1 98.75 85 ILE B C 1
ATOM 4366 O O . ILE B 1 85 ? -9.812 -20.859 -11.57 1 98.75 85 ILE B O 1
ATOM 4370 N N . GLY B 1 86 ? -9.93 -22.078 -9.742 1 98.12 86 GLY B N 1
ATOM 4371 C CA . GLY B 1 86 ? -10.602 -21 -9.023 1 98.12 86 GLY B CA 1
ATOM 4372 C C . GLY B 1 86 ? -9.711 -19.797 -8.766 1 98.12 86 GLY B C 1
ATOM 4373 O O . GLY B 1 86 ? -10.109 -18.656 -9 1 98.12 86 GLY B O 1
ATOM 4374 N N . GLY B 1 87 ? -8.531 -20.047 -8.195 1 97.19 87 GLY B N 1
ATOM 4375 C CA . GLY B 1 87 ? -7.602 -18.984 -7.844 1 97.19 87 GLY B CA 1
ATOM 4376 C C . GLY B 1 87 ? -6.898 -18.375 -9.047 1 97.19 87 GLY B C 1
ATOM 4377 O O . GLY B 1 87 ? -7.07 -17.203 -9.336 1 97.19 87 GLY B O 1
ATOM 4378 N N . GLY B 1 88 ? -6.246 -19.188 -9.828 1 98.31 88 GLY B N 1
ATOM 4379 C CA . GLY B 1 88 ? -5.473 -18.75 -10.984 1 98.31 88 GLY B CA 1
ATOM 4380 C C . GLY B 1 88 ? -6.336 -18.375 -12.172 1 98.31 88 GLY B C 1
ATOM 4381 O O . GLY B 1 88 ? -6.359 -17.219 -12.594 1 98.31 88 GLY B O 1
ATOM 4382 N N . ALA B 1 89 ? -7.172 -19.156 -12.633 1 98.75 89 ALA B N 1
ATOM 4383 C CA . ALA B 1 89 ? -7.848 -19.016 -13.922 1 98.75 89 ALA B CA 1
ATOM 4384 C C . ALA B 1 89 ? -8.977 -17.984 -13.836 1 98.75 89 ALA B C 1
ATOM 4386 O O . ALA B 1 89 ? -9.188 -17.203 -14.766 1 98.75 89 ALA B O 1
ATOM 4387 N N . PHE B 1 90 ? -9.656 -17.969 -12.711 1 98.62 90 PHE B N 1
ATOM 4388 C CA . PHE B 1 90 ? -10.898 -17.203 -12.773 1 98.62 90 PHE B CA 1
ATOM 4389 C C . PHE B 1 90 ? -10.852 -16.031 -11.805 1 98.62 90 PHE B C 1
ATOM 4391 O O . PHE B 1 90 ? -11.852 -15.328 -11.625 1 98.62 90 PHE B O 1
ATOM 4398 N N . THR B 1 91 ? -9.656 -15.773 -11.188 1 98 91 THR B N 1
ATOM 4399 C CA . THR B 1 91 ? -9.594 -14.586 -10.344 1 98 91 THR B CA 1
ATOM 4400 C C . THR B 1 91 ? -8.242 -13.883 -10.5 1 98 91 THR B C 1
ATOM 4402 O O . THR B 1 91 ? -8.055 -12.766 -10.008 1 98 91 THR B O 1
ATOM 4405 N N . GLU B 1 92 ? -7.293 -14.469 -11.195 1 98.38 92 GLU B N 1
ATOM 4406 C CA . GLU B 1 92 ? -5.965 -13.859 -11.234 1 98.38 92 GLU B CA 1
ATOM 4407 C C . GLU B 1 92 ? -5.484 -13.68 -12.664 1 98.38 92 GLU B C 1
ATOM 4409 O O . GLU B 1 92 ? -5.461 -12.555 -13.18 1 98.38 92 GLU B O 1
ATOM 4414 N N . LEU B 1 93 ? -5.18 -14.766 -13.375 1 98.81 93 LEU B N 1
ATOM 4415 C CA . LEU B 1 93 ? -4.379 -14.609 -14.586 1 98.81 93 LEU B CA 1
ATOM 4416 C C . LEU B 1 93 ? -5.082 -15.234 -15.789 1 98.81 93 LEU B C 1
ATOM 4418 O O . LEU B 1 93 ? -4.586 -15.141 -16.922 1 98.81 93 LEU B O 1
ATOM 4422 N N . GLY B 1 94 ? -6.234 -15.875 -15.609 1 98.69 94 GLY B N 1
ATOM 4423 C CA . GLY B 1 94 ? -6.961 -16.484 -16.703 1 98.69 94 GLY B CA 1
ATOM 4424 C C . GLY B 1 94 ? -7.699 -15.484 -17.578 1 98.69 94 GLY B C 1
ATOM 4425 O O . GLY B 1 94 ? -7.605 -14.281 -17.344 1 98.69 94 GLY B O 1
ATOM 4426 N N . PRO B 1 95 ? -8.43 -15.992 -18.516 1 98.44 95 PRO B N 1
ATOM 4427 C CA . PRO B 1 95 ? -9.031 -15.109 -19.531 1 98.44 95 PRO B CA 1
ATOM 4428 C C . PRO B 1 95 ? -10.273 -14.391 -19.016 1 98.44 95 PRO B C 1
ATOM 4430 O O . PRO B 1 95 ? -10.711 -13.406 -19.609 1 98.44 95 PRO B O 1
ATOM 4433 N N . PHE B 1 96 ? -10.852 -14.961 -17.859 1 98.44 96 PHE B N 1
ATOM 4434 C CA . PHE B 1 96 ? -12.125 -14.398 -17.422 1 98.44 96 PHE B CA 1
ATOM 4435 C C . PHE B 1 96 ? -12.109 -14.148 -15.914 1 98.44 96 PHE B C 1
ATOM 4437 O O . PHE B 1 96 ? -11.406 -14.828 -15.172 1 98.44 96 PHE B O 1
ATOM 4444 N N . TYR B 1 97 ? -12.883 -13.125 -15.539 1 97.75 97 TYR B N 1
ATOM 4445 C CA . TYR B 1 97 ? -13.297 -12.898 -14.156 1 97.75 97 TYR B CA 1
ATOM 4446 C C . TYR B 1 97 ? -14.812 -13.039 -14.016 1 97.75 97 TYR B C 1
ATOM 4448 O O . TYR B 1 97 ? -15.547 -12.859 -14.984 1 97.75 97 TYR B O 1
ATOM 4456 N N . PRO B 1 98 ? -15.211 -13.32 -12.844 1 96.81 98 PRO B N 1
ATOM 4457 C CA . PRO B 1 98 ? -16.656 -13.18 -12.641 1 96.81 98 PRO B CA 1
ATOM 4458 C C . PRO B 1 98 ? -17.141 -11.75 -12.859 1 96.81 98 PRO B C 1
ATOM 4460 O O . PRO B 1 98 ? -16.422 -10.797 -12.562 1 96.81 98 PRO B O 1
ATOM 4463 N N . ARG B 1 99 ? -18.344 -11.523 -13.328 1 92.88 99 ARG B N 1
ATOM 4464 C CA . ARG B 1 99 ? -18.875 -10.219 -13.703 1 92.88 99 ARG B CA 1
ATOM 4465 C C . ARG B 1 99 ? -19.562 -9.539 -12.516 1 92.88 99 ARG B C 1
ATOM 4467 O O . ARG B 1 99 ? -20.172 -8.484 -12.664 1 92.88 99 ARG B O 1
ATOM 4474 N N . GLY B 1 100 ? -19.609 -9.992 -11.273 1 92.56 100 GLY B N 1
ATOM 4475 C CA . GLY B 1 100 ? -20.141 -9.297 -10.109 1 92.56 100 GLY B CA 1
ATOM 4476 C C . GLY B 1 100 ? -21.406 -9.914 -9.57 1 92.56 100 GLY B C 1
ATOM 4477 O O . GLY B 1 100 ? -21.703 -9.812 -8.375 1 92.56 100 GLY B O 1
ATOM 4478 N N . ASP B 1 101 ? -22.219 -10.5 -10.445 1 93.69 101 ASP B N 1
ATOM 4479 C CA . ASP B 1 101 ? -23.484 -11.07 -10 1 93.69 101 ASP B CA 1
ATOM 4480 C C . ASP B 1 101 ? -23.359 -12.578 -9.766 1 93.69 101 ASP B C 1
ATOM 4482 O O . ASP B 1 101 ? -24.344 -13.242 -9.43 1 93.69 101 ASP B O 1
ATOM 4486 N N . GLY B 1 102 ? -22.203 -13.125 -10.062 1 94.06 102 GLY B N 1
ATOM 4487 C CA . GLY B 1 102 ? -21.938 -14.539 -9.852 1 94.06 102 GLY B CA 1
ATOM 4488 C C . GLY B 1 102 ? -22.594 -15.422 -10.906 1 94.06 102 GLY B C 1
ATOM 4489 O O . GLY B 1 102 ? -22.672 -16.641 -10.727 1 94.06 102 GLY B O 1
ATOM 4490 N N . ARG B 1 103 ? -23.016 -14.883 -12.07 1 96 103 ARG B N 1
ATOM 4491 C CA . ARG B 1 103 ? -23.766 -15.672 -13.039 1 96 103 ARG B CA 1
ATOM 4492 C C . ARG B 1 103 ? -23.203 -15.484 -14.445 1 96 103 ARG B C 1
ATOM 4494 O O . ARG B 1 103 ? -23.766 -16.016 -15.414 1 96 103 ARG B O 1
ATOM 4501 N N . GLY B 1 104 ? -22.125 -14.797 -14.516 1 96.75 104 GLY B N 1
ATOM 4502 C CA . GLY B 1 104 ? -21.453 -14.562 -15.789 1 96.75 104 GLY B CA 1
ATOM 4503 C C . GLY B 1 104 ? -20 -14.18 -15.625 1 96.75 104 GLY B C 1
ATOM 4504 O O . GLY B 1 104 ? -19.469 -14.164 -14.508 1 96.75 104 GLY B O 1
ATOM 4505 N N . LEU B 1 105 ? -19.406 -13.977 -16.797 1 98.19 105 LEU B N 1
ATOM 4506 C CA . LEU B 1 105 ? -17.984 -13.711 -16.828 1 98.19 105 LEU B CA 1
ATOM 4507 C C . LEU B 1 105 ? -17.688 -12.414 -17.578 1 98.19 105 LEU B C 1
ATOM 4509 O O . LEU B 1 105 ? -18.469 -11.992 -18.422 1 98.19 105 LEU B O 1
ATOM 4513 N N . ARG B 1 106 ? -16.688 -11.742 -17.234 1 97.19 106 ARG B N 1
ATOM 4514 C CA . ARG B 1 106 ? -16.109 -10.633 -18 1 97.19 106 ARG B CA 1
ATOM 4515 C C . ARG B 1 106 ? -14.68 -10.953 -18.438 1 97.19 106 ARG B C 1
ATOM 4517 O O . ARG B 1 106 ? -13.984 -11.727 -17.781 1 97.19 106 ARG B O 1
ATOM 4524 N N . ARG B 1 107 ? -14.25 -10.352 -19.469 1 97.56 107 ARG B N 1
ATOM 4525 C CA . ARG B 1 107 ? -12.93 -10.617 -20.016 1 97.56 107 ARG B CA 1
ATOM 4526 C C . ARG B 1 107 ? -11.836 -10.008 -19.141 1 97.56 107 ARG B C 1
ATOM 4528 O O . ARG B 1 107 ? -12 -8.906 -18.625 1 97.56 107 ARG B O 1
ATOM 4535 N N . ASN B 1 108 ? -10.828 -10.695 -18.922 1 97.94 108 ASN B N 1
ATOM 4536 C CA . ASN B 1 108 ? -9.578 -10.188 -18.359 1 97.94 108 ASN B CA 1
ATOM 4537 C C . ASN B 1 108 ? -8.617 -9.727 -19.453 1 97.94 108 ASN B C 1
ATOM 4539 O O . ASN B 1 108 ? -7.941 -10.547 -20.078 1 97.94 108 ASN B O 1
ATOM 4543 N N . SER B 1 109 ? -8.484 -8.484 -19.609 1 97.38 109 SER B N 1
ATOM 4544 C CA . SER B 1 109 ? -7.684 -7.949 -20.719 1 97.38 109 SER B CA 1
ATOM 4545 C C . SER B 1 109 ? -6.191 -8.125 -20.453 1 97.38 109 SER B C 1
ATOM 4547 O O . SER B 1 109 ? -5.375 -7.965 -21.359 1 97.38 109 SER B O 1
ATOM 4549 N N . MET B 1 110 ? -5.859 -8.531 -19.281 1 98.31 110 MET B N 1
ATOM 4550 C CA . MET B 1 110 ? -4.453 -8.719 -18.922 1 98.31 110 MET B CA 1
ATOM 4551 C C . MET B 1 110 ? -4.164 -10.18 -18.609 1 98.31 110 MET B C 1
ATOM 4553 O O . MET B 1 110 ? -3.34 -10.484 -17.75 1 98.31 110 MET B O 1
ATOM 4557 N N . SER B 1 111 ? -4.859 -11.039 -19.234 1 98.69 111 SER B N 1
ATOM 4558 C CA . SER B 1 111 ? -4.711 -12.477 -19.016 1 98.69 111 SER B CA 1
ATOM 4559 C C . SER B 1 111 ? -3.355 -12.969 -19.516 1 98.69 111 SER B C 1
ATOM 4561 O O . SER B 1 111 ? -2.797 -12.406 -20.469 1 98.69 111 SER B O 1
ATOM 4563 N N . TRP B 1 112 ? -2.854 -13.984 -18.922 1 98.88 112 TRP B N 1
ATOM 4564 C CA . TRP B 1 112 ? -1.542 -14.523 -19.25 1 98.88 112 TRP B CA 1
ATOM 4565 C C . TRP B 1 112 ? -1.602 -15.32 -20.562 1 98.88 112 TRP B C 1
ATOM 4567 O O . TRP B 1 112 ? -0.569 -15.578 -21.188 1 98.88 112 TRP B O 1
ATOM 4577 N N . ASN B 1 113 ? -2.836 -15.703 -21.062 1 98.69 113 ASN B N 1
ATOM 4578 C CA . ASN B 1 113 ? -2.906 -16.406 -22.344 1 98.69 113 ASN B CA 1
ATOM 4579 C C . ASN B 1 113 ? -2.637 -15.477 -23.516 1 98.69 113 ASN B C 1
ATOM 4581 O O . ASN B 1 113 ? -2.631 -15.906 -24.672 1 98.69 113 ASN B O 1
ATOM 4585 N N . ARG B 1 114 ? -2.377 -14.266 -23.156 1 98.5 114 ARG B N 1
ATOM 4586 C CA . ARG B 1 114 ? -1.842 -13.352 -24.172 1 98.5 114 ARG B CA 1
ATOM 4587 C C . ARG B 1 114 ? -0.391 -13.688 -24.5 1 98.5 114 ARG B C 1
ATOM 4589 O O . ARG B 1 114 ? 0.113 -13.328 -25.562 1 98.5 114 ARG B O 1
ATOM 4596 N N . ALA B 1 115 ? 0.296 -14.438 -23.625 1 98.69 115 ALA B N 1
ATOM 4597 C CA . ALA B 1 115 ? 1.725 -14.688 -23.797 1 98.69 115 ALA B CA 1
ATOM 4598 C C . ALA B 1 115 ? 2.004 -16.188 -23.953 1 98.69 115 ALA B C 1
ATOM 4600 O O . ALA B 1 115 ? 3.055 -16.578 -24.453 1 98.69 115 ALA B O 1
ATOM 4601 N N . SER B 1 116 ? 1.104 -17 -23.547 1 98.81 116 SER B N 1
ATOM 4602 C CA . SER B 1 116 ? 1.337 -18.438 -23.516 1 98.81 116 SER B CA 1
ATOM 4603 C C . SER B 1 116 ? 0.023 -19.203 -23.547 1 98.81 116 SER B C 1
ATOM 4605 O O . SER B 1 116 ? -1.045 -18.641 -23.312 1 98.81 116 SER B O 1
ATOM 4607 N N . ASN B 1 117 ? 0.074 -20.453 -24.062 1 98.81 117 ASN B N 1
ATOM 4608 C CA . ASN B 1 117 ? -0.961 -21.422 -23.688 1 98.81 117 ASN B CA 1
ATOM 4609 C C . ASN B 1 117 ? -0.894 -21.766 -22.203 1 98.81 117 ASN B C 1
ATOM 4611 O O . ASN B 1 117 ? 0.194 -21.922 -21.641 1 98.81 117 ASN B O 1
ATOM 4615 N N . ILE B 1 118 ? -2.049 -21.844 -21.531 1 98.88 118 ILE B N 1
ATOM 4616 C CA . ILE B 1 118 ? -1.975 -22 -20.078 1 98.88 118 ILE B CA 1
ATOM 4617 C C . ILE B 1 118 ? -2.783 -23.219 -19.656 1 98.88 118 ILE B C 1
ATOM 4619 O O . ILE B 1 118 ? -3.947 -23.359 -20.031 1 98.88 118 ILE B O 1
ATOM 4623 N N . LEU B 1 119 ? -2.186 -24.031 -18.891 1 98.94 119 LEU B N 1
ATOM 4624 C CA . LEU B 1 119 ? -2.779 -25.234 -18.312 1 98.94 119 LEU B CA 1
ATOM 4625 C C . LEU B 1 119 ? -2.914 -25.078 -16.797 1 98.94 119 LEU B C 1
ATOM 4627 O O . LEU B 1 119 ? -1.928 -24.828 -16.109 1 98.94 119 LEU B O 1
ATOM 4631 N N . PHE B 1 120 ? -4.152 -25.172 -16.312 1 98.88 120 PHE B N 1
ATOM 4632 C CA . PHE B 1 120 ? -4.441 -25.156 -14.883 1 98.88 120 PHE B CA 1
ATOM 4633 C C . PHE B 1 120 ? -4.773 -26.562 -14.398 1 98.88 120 PHE B C 1
ATOM 4635 O O . PHE B 1 120 ? -5.547 -27.281 -15.031 1 98.88 120 PHE B O 1
ATOM 4642 N N . LEU B 1 121 ? -4.219 -26.906 -13.258 1 98.88 121 LEU B N 1
ATOM 4643 C CA . LEU B 1 121 ? -4.398 -28.266 -12.75 1 98.88 121 LEU B CA 1
ATOM 4644 C C . LEU B 1 121 ? -4.914 -28.25 -11.32 1 98.88 121 LEU B C 1
ATOM 4646 O O . LEU B 1 121 ? -4.398 -27.5 -10.477 1 98.88 121 LEU B O 1
ATOM 4650 N N . GLU B 1 122 ? -5.984 -28.984 -11.117 1 98.5 122 GLU B N 1
ATOM 4651 C CA . GLU B 1 122 ? -6.453 -29.234 -9.758 1 98.5 122 GLU B CA 1
ATOM 4652 C C . GLU B 1 122 ? -5.738 -30.422 -9.133 1 98.5 122 GLU B C 1
ATOM 4654 O O . GLU B 1 122 ? -6.102 -31.578 -9.383 1 98.5 122 GLU B O 1
ATOM 4659 N N . SER B 1 123 ? -4.809 -30.172 -8.344 1 98.06 123 SER B N 1
ATOM 4660 C CA . SER B 1 123 ? -4.031 -31.234 -7.691 1 98.06 123 SER B CA 1
ATOM 4661 C C . SER B 1 123 ? -3.783 -30.906 -6.223 1 98.06 123 SER B C 1
ATOM 4663 O O . SER B 1 123 ? -3.672 -29.734 -5.852 1 98.06 123 SER B O 1
ATOM 4665 N N . PRO B 1 124 ? -3.705 -31.984 -5.352 1 98.06 124 PRO B N 1
ATOM 4666 C CA . PRO B 1 124 ? -3.934 -33.406 -5.562 1 98.06 124 PRO B CA 1
ATOM 4667 C C . PRO B 1 124 ? -5.414 -33.781 -5.629 1 98.06 124 PRO B C 1
ATOM 4669 O O . PRO B 1 124 ? -6.266 -32.875 -5.73 1 98.06 124 PRO B O 1
ATOM 4672 N N . ALA B 1 125 ? -5.691 -35.094 -5.793 1 98.06 125 ALA B N 1
ATOM 4673 C CA . ALA B 1 125 ? -7.082 -35.531 -5.715 1 98.06 125 ALA B CA 1
ATOM 4674 C C . ALA B 1 125 ? -7.77 -34.969 -4.477 1 98.06 125 ALA B C 1
ATOM 4676 O O . ALA B 1 125 ? -7.191 -34.938 -3.387 1 98.06 125 ALA B O 1
ATOM 4677 N N . GLY B 1 126 ? -8.93 -34.438 -4.656 1 97.56 126 GLY B N 1
ATOM 4678 C CA . GLY B 1 126 ? -9.664 -33.75 -3.588 1 97.56 126 GLY B CA 1
ATOM 4679 C C . GLY B 1 126 ? -9.758 -32.25 -3.775 1 97.56 126 GLY B C 1
ATOM 4680 O O . GLY B 1 126 ? -10.594 -31.594 -3.15 1 97.56 126 GLY B O 1
ATOM 4681 N N . VAL B 1 127 ? -8.922 -31.703 -4.605 1 98.38 127 VAL B N 1
ATOM 4682 C CA . VAL B 1 127 ? -8.914 -30.281 -4.875 1 98.38 127 VAL B CA 1
ATOM 4683 C C . VAL B 1 127 ? -9.875 -29.969 -6.023 1 98.38 127 VAL B C 1
ATOM 4685 O O . VAL B 1 127 ? -9.812 -30.594 -7.078 1 98.38 127 VAL B O 1
ATOM 4688 N N . GLY B 1 128 ? -10.734 -28.953 -5.754 1 98.06 128 GLY B N 1
ATOM 4689 C CA . GLY B 1 128 ? -11.719 -28.625 -6.77 1 98.06 128 GLY B CA 1
ATOM 4690 C C . GLY B 1 128 ? -12.57 -29.812 -7.18 1 98.06 128 GLY B C 1
ATOM 4691 O O . GLY B 1 128 ? -13.219 -30.438 -6.34 1 98.06 128 GLY B O 1
ATOM 4692 N N . TRP B 1 129 ? -12.438 -30.172 -8.508 1 98.38 129 TRP B N 1
ATOM 4693 C CA . TRP B 1 129 ? -13.266 -31.266 -9.016 1 98.38 129 TRP B CA 1
ATOM 4694 C C . TRP B 1 129 ? -12.43 -32.531 -9.234 1 98.38 129 TRP B C 1
ATOM 4696 O O . TRP B 1 129 ? -12.938 -33.531 -9.734 1 98.38 129 TRP B O 1
ATOM 4706 N N . SER B 1 130 ? -11.148 -32.469 -8.906 1 98.44 130 SER B N 1
ATOM 4707 C CA . SER B 1 130 ? -10.359 -33.719 -8.906 1 98.44 130 SER B CA 1
ATOM 4708 C C . SER B 1 130 ? -10.836 -34.688 -7.832 1 98.44 130 SER B C 1
ATOM 4710 O O . SER B 1 130 ? -11.258 -34.25 -6.75 1 98.44 130 SER B O 1
ATOM 4712 N N . TYR B 1 131 ? -10.688 -36 -8.117 1 97.88 131 TYR B N 1
ATOM 4713 C CA . TYR B 1 131 ? -11.266 -36.938 -7.168 1 97.88 131 TYR B CA 1
ATOM 4714 C C . TYR B 1 131 ? -10.562 -38.312 -7.246 1 97.88 131 TYR B C 1
ATOM 4716 O O . TYR B 1 131 ? -9.734 -38.531 -8.133 1 97.88 131 TYR B O 1
ATOM 4724 N N . SER B 1 132 ? -10.828 -39.094 -6.281 1 97.81 132 SER B N 1
ATOM 4725 C CA . SER B 1 132 ? -10.461 -40.531 -6.246 1 97.81 132 SER B CA 1
ATOM 4726 C C . SER B 1 132 ? -11.602 -41.375 -5.691 1 97.81 132 SER B C 1
ATOM 4728 O O . SER B 1 132 ? -12.383 -40.906 -4.855 1 97.81 132 SER B O 1
ATOM 4730 N N . ASN B 1 133 ? -11.688 -42.594 -6.211 1 96.81 133 ASN B N 1
ATOM 4731 C CA . ASN B 1 133 ? -12.648 -43.562 -5.672 1 96.81 133 ASN B CA 1
ATOM 4732 C C . ASN B 1 133 ? -12.07 -44.344 -4.488 1 96.81 133 ASN B C 1
ATOM 4734 O O . ASN B 1 133 ? -12.758 -45.156 -3.889 1 96.81 133 ASN B O 1
ATOM 4738 N N . THR B 1 134 ? -10.859 -43.969 -4.172 1 97.44 134 THR B N 1
ATOM 4739 C CA . THR B 1 134 ? -10.164 -44.594 -3.051 1 97.44 134 THR B CA 1
ATOM 4740 C C . THR B 1 134 ? -9.906 -43.562 -1.938 1 97.44 134 THR B C 1
ATOM 4742 O O . THR B 1 134 ? -9.117 -42.656 -2.105 1 97.44 134 THR B O 1
ATOM 4745 N N . THR B 1 135 ? -10.422 -43.844 -0.797 1 95.94 135 THR B N 1
ATOM 4746 C CA . THR B 1 135 ? -10.445 -42.906 0.315 1 95.94 135 THR B CA 1
ATOM 4747 C C . THR B 1 135 ? -9.023 -42.562 0.768 1 95.94 135 THR B C 1
ATOM 4749 O O . THR B 1 135 ? -8.75 -41.438 1.182 1 95.94 135 THR B O 1
ATOM 4752 N N . SER B 1 136 ? -8.156 -43.5 0.73 1 97 136 SER B N 1
ATOM 4753 C CA . SER B 1 136 ? -6.801 -43.312 1.22 1 97 136 SER B CA 1
ATOM 4754 C C . SER B 1 136 ? -6.051 -42.281 0.373 1 97 136 SER B C 1
ATOM 4756 O O . SER B 1 136 ? -5.059 -41.688 0.819 1 97 136 SER B O 1
ATOM 4758 N N . ASP B 1 137 ? -6.539 -42.031 -0.873 1 97.56 137 ASP B N 1
ATOM 4759 C CA . ASP B 1 137 ? -5.879 -41.094 -1.783 1 97.56 137 ASP B CA 1
ATOM 4760 C C . ASP B 1 137 ? -6.027 -39.656 -1.3 1 97.56 137 ASP B C 1
ATOM 4762 O O . ASP B 1 137 ? -5.332 -38.75 -1.779 1 97.56 137 ASP B O 1
ATOM 4766 N N . TYR B 1 138 ? -6.891 -39.438 -0.343 1 97.5 138 TYR B N 1
ATOM 4767 C CA . TYR B 1 138 ? -7.109 -38.094 0.173 1 97.5 138 TYR B CA 1
ATOM 4768 C C . TYR B 1 138 ? -6.113 -37.781 1.276 1 97.5 138 TYR B C 1
ATOM 4770 O O . TYR B 1 138 ? -6.027 -36.625 1.725 1 97.5 138 TYR B O 1
ATOM 4778 N N . ASN B 1 139 ? -5.414 -38.75 1.756 1 97.69 139 ASN B N 1
ATOM 4779 C CA . ASN B 1 139 ? -4.176 -38.531 2.49 1 97.69 139 ASN B CA 1
ATOM 4780 C C . ASN B 1 139 ? -2.994 -38.312 1.545 1 97.69 139 ASN B C 1
ATOM 4782 O O . ASN B 1 139 ? -2.49 -39.281 0.951 1 97.69 139 ASN B O 1
ATOM 4786 N N . ALA B 1 140 ? -2.594 -37.062 1.384 1 97.38 140 ALA B N 1
ATOM 4787 C CA . ALA B 1 140 ? -1.609 -36.75 0.355 1 97.38 140 ALA B CA 1
ATOM 4788 C C . ALA B 1 140 ? -0.488 -35.875 0.924 1 97.38 140 ALA B C 1
ATOM 4790 O O . ALA B 1 140 ? -0.546 -35.469 2.082 1 97.38 140 ALA B O 1
ATOM 4791 N N . GLY B 1 141 ? 0.561 -35.719 0.221 1 98.19 141 GLY B N 1
ATOM 4792 C CA . GLY B 1 141 ? 1.696 -34.844 0.495 1 98.19 141 GLY B CA 1
ATOM 4793 C C . GLY B 1 141 ? 2.404 -34.375 -0.76 1 98.19 141 GLY B C 1
ATOM 4794 O O . GLY B 1 141 ? 1.898 -34.562 -1.87 1 98.19 141 GLY B O 1
ATOM 4795 N N . ASP B 1 142 ? 3.475 -33.781 -0.515 1 98.56 142 ASP B N 1
ATOM 4796 C CA . ASP B 1 142 ? 4.211 -33.188 -1.62 1 98.56 142 ASP B CA 1
ATOM 4797 C C . ASP B 1 142 ? 4.664 -34.25 -2.623 1 98.56 142 ASP B C 1
ATOM 4799 O O . ASP B 1 142 ? 4.52 -34.062 -3.834 1 98.56 142 ASP B O 1
ATOM 4803 N N . ALA B 1 143 ? 5.184 -35.312 -2.121 1 98.31 143 ALA B N 1
ATOM 4804 C CA . ALA B 1 143 ? 5.742 -36.344 -2.994 1 98.31 143 ALA B CA 1
ATOM 4805 C C . ALA B 1 143 ? 4.66 -36.969 -3.869 1 98.31 143 ALA B C 1
ATOM 4807 O O . ALA B 1 143 ? 4.848 -37.125 -5.078 1 98.31 143 ALA B O 1
ATOM 4808 N N . SER B 1 144 ? 3.559 -37.375 -3.227 1 98.31 144 SER B N 1
ATOM 4809 C CA . SER B 1 144 ? 2.475 -37.969 -3.996 1 98.31 144 SER B CA 1
ATOM 4810 C C . SER B 1 144 ? 1.878 -36.969 -4.984 1 98.31 144 SER B C 1
ATOM 4812 O O . SER B 1 144 ? 1.513 -37.344 -6.102 1 98.31 144 SER B O 1
ATOM 4814 N N . THR B 1 145 ? 1.753 -35.719 -4.582 1 98.69 145 THR B N 1
ATOM 4815 C CA . THR B 1 145 ? 1.222 -34.688 -5.461 1 98.69 145 THR B CA 1
ATOM 4816 C C . THR B 1 145 ? 2.133 -34.469 -6.668 1 98.69 145 THR B C 1
ATOM 4818 O O . THR B 1 145 ? 1.656 -34.375 -7.801 1 98.69 145 THR B O 1
ATOM 4821 N N . ALA B 1 146 ? 3.455 -34.406 -6.457 1 98.81 146 ALA B N 1
ATOM 4822 C CA . ALA B 1 146 ? 4.418 -34.25 -7.547 1 98.81 146 ALA B CA 1
ATOM 4823 C C . ALA B 1 146 ? 4.34 -35.438 -8.516 1 98.81 146 ALA B C 1
ATOM 4825 O O . ALA B 1 146 ? 4.344 -35.25 -9.734 1 98.81 146 ALA B O 1
ATOM 4826 N N . ASN B 1 147 ? 4.238 -36.625 -8 1 98.56 147 ASN B N 1
ATOM 4827 C CA . ASN B 1 147 ? 4.168 -37.812 -8.836 1 98.56 147 ASN B CA 1
ATOM 4828 C C . ASN B 1 147 ? 2.873 -37.844 -9.648 1 98.56 147 ASN B C 1
ATOM 4830 O O . ASN B 1 147 ? 2.881 -38.219 -10.82 1 98.56 147 ASN B O 1
ATOM 4834 N N . ASP B 1 148 ? 1.807 -37.531 -8.953 1 98.69 148 ASP B N 1
ATOM 4835 C CA . ASP B 1 148 ? 0.534 -37.5 -9.664 1 98.69 148 ASP B CA 1
ATOM 4836 C C . ASP B 1 148 ? 0.565 -36.438 -10.773 1 98.69 148 ASP B C 1
ATOM 4838 O O . ASP B 1 148 ? -0.01 -36.625 -11.844 1 98.69 148 ASP B O 1
ATOM 4842 N N . SER B 1 149 ? 1.201 -35.312 -10.508 1 98.88 149 SER B N 1
ATOM 4843 C CA . SER B 1 149 ? 1.3 -34.25 -11.5 1 98.88 149 SER B CA 1
ATOM 4844 C C . SER B 1 149 ? 2.164 -34.688 -12.68 1 98.88 149 SER B C 1
ATOM 4846 O O . SER B 1 149 ? 1.889 -34.312 -13.82 1 98.88 149 SER B O 1
ATOM 4848 N N . LEU B 1 150 ? 3.246 -35.438 -12.414 1 98.81 150 LEU B N 1
ATOM 4849 C CA . LEU B 1 150 ? 4.047 -36 -13.484 1 98.81 150 LEU B CA 1
ATOM 4850 C C . LEU B 1 150 ? 3.195 -36.906 -14.375 1 98.81 150 LEU B C 1
ATOM 4852 O O . LEU B 1 150 ? 3.203 -36.781 -15.602 1 98.81 150 LEU B O 1
ATOM 4856 N N . LEU B 1 151 ? 2.443 -37.844 -13.758 1 98.62 151 LEU B N 1
ATOM 4857 C CA . LEU B 1 151 ? 1.602 -38.75 -14.508 1 98.62 151 LEU B CA 1
ATOM 4858 C C . LEU B 1 151 ? 0.524 -38 -15.281 1 98.62 151 LEU B C 1
ATOM 4860 O O . LEU B 1 151 ? 0.211 -38.375 -16.422 1 98.62 151 LEU B O 1
ATOM 4864 N N . PHE B 1 152 ? -0.018 -37.062 -14.672 1 98.81 152 PHE B N 1
ATOM 4865 C CA . PHE B 1 152 ? -1.008 -36.219 -15.336 1 98.81 152 PHE B CA 1
ATOM 4866 C C . PHE B 1 152 ? -0.44 -35.625 -16.625 1 98.81 152 PHE B C 1
ATOM 4868 O O . PHE B 1 152 ? -1.071 -35.688 -17.672 1 98.81 152 PHE B O 1
ATOM 4875 N N . LEU B 1 153 ? 0.775 -34.938 -16.484 1 98.88 153 LEU B N 1
ATOM 4876 C CA . LEU B 1 153 ? 1.361 -34.281 -17.656 1 98.88 153 LEU B CA 1
ATOM 4877 C C . LEU B 1 153 ? 1.635 -35.281 -18.766 1 98.88 153 LEU B C 1
ATOM 4879 O O . LEU B 1 153 ? 1.367 -35 -19.938 1 98.88 153 LEU B O 1
ATOM 4883 N N . LEU B 1 154 ? 2.137 -36.469 -18.453 1 98.12 154 LEU B N 1
ATOM 4884 C CA . LEU B 1 154 ? 2.406 -37.5 -19.453 1 98.12 154 LEU B CA 1
ATOM 4885 C C . LEU B 1 154 ? 1.128 -37.875 -20.188 1 98.12 154 LEU B C 1
ATOM 4887 O O . LEU B 1 154 ? 1.109 -37.938 -21.422 1 98.12 154 LEU B O 1
ATOM 4891 N N . LYS B 1 155 ? 0.1 -38.062 -19.453 1 97.94 155 LYS B N 1
ATOM 4892 C CA . LYS B 1 155 ? -1.163 -38.5 -20.047 1 97.94 155 LYS B CA 1
ATOM 4893 C C . LYS B 1 155 ? -1.874 -37.344 -20.75 1 97.94 155 LYS B C 1
ATOM 4895 O O . LYS B 1 155 ? -2.553 -37.562 -21.75 1 97.94 155 LYS B O 1
ATOM 4900 N N . TRP B 1 156 ? -1.721 -36.156 -20.203 1 98.38 156 TRP B N 1
ATOM 4901 C CA . TRP B 1 156 ? -2.303 -35 -20.844 1 98.38 156 TRP B CA 1
ATOM 4902 C C . TRP B 1 156 ? -1.698 -34.781 -22.234 1 98.38 156 TRP B C 1
ATOM 4904 O O . TRP B 1 156 ? -2.404 -34.438 -23.188 1 98.38 156 TRP B O 1
ATOM 4914 N N . TYR B 1 157 ? -0.395 -35.031 -22.375 1 97.38 157 TYR B N 1
ATOM 4915 C CA . TYR B 1 157 ? 0.278 -34.906 -23.672 1 97.38 157 TYR B CA 1
ATOM 4916 C C . TYR B 1 157 ? -0.218 -35.938 -24.656 1 97.38 157 TYR B C 1
ATOM 4918 O O . TYR B 1 157 ? -0.145 -35.75 -25.859 1 97.38 157 TYR B O 1
ATOM 4926 N N . GLU B 1 158 ? -0.68 -37.031 -24.141 1 95.69 158 GLU B N 1
ATOM 4927 C CA . GLU B 1 158 ? -1.309 -38.031 -25.016 1 95.69 158 GLU B CA 1
ATOM 4928 C C . GLU B 1 158 ? -2.617 -37.469 -25.594 1 95.69 158 GLU B C 1
ATOM 4930 O O . GLU B 1 158 ? -2.943 -37.719 -26.75 1 95.69 158 GLU B O 1
ATOM 4935 N N . LYS B 1 159 ? -3.256 -36.719 -24.703 1 95.12 159 LYS B N 1
ATOM 4936 C CA . LYS B 1 159 ? -4.516 -36.125 -25.125 1 95.12 159 LYS B CA 1
ATOM 4937 C C . LYS B 1 159 ? -4.273 -34.938 -26.047 1 95.12 159 LYS B C 1
ATOM 4939 O O . LYS B 1 159 ? -5.094 -34.656 -26.922 1 95.12 159 LYS B O 1
ATOM 4944 N N . PHE B 1 160 ? -3.189 -34.25 -25.859 1 96.81 160 PHE B N 1
ATOM 4945 C CA . PHE B 1 160 ? -2.826 -33.062 -26.625 1 96.81 160 PHE B CA 1
ATOM 4946 C C . PHE B 1 160 ? -1.432 -33.188 -27.219 1 96.81 160 PHE B C 1
ATOM 4948 O O . PHE B 1 160 ? -0.523 -32.438 -26.891 1 96.81 160 PHE B O 1
ATOM 4955 N N . PRO B 1 161 ? -1.254 -34 -28.203 1 95.38 161 PRO B N 1
ATOM 4956 C CA . PRO B 1 161 ? 0.082 -34.375 -28.688 1 95.38 161 PRO B CA 1
ATOM 4957 C C . PRO B 1 161 ? 0.802 -33.219 -29.359 1 95.38 161 PRO B C 1
ATOM 4959 O O . PRO B 1 161 ? 2.035 -33.156 -29.391 1 95.38 161 PRO B O 1
ATOM 4962 N N . SER B 1 162 ? 0.073 -32.219 -29.906 1 94.62 162 SER B N 1
ATOM 4963 C CA . SER B 1 162 ? 0.683 -31.094 -30.594 1 94.62 162 SER B CA 1
ATOM 4964 C C . SER B 1 162 ? 1.497 -30.234 -29.625 1 94.62 162 SER B C 1
ATOM 4966 O O . SER B 1 162 ? 2.316 -29.422 -30.047 1 94.62 162 SER B O 1
ATOM 4968 N N . TYR B 1 163 ? 1.341 -30.406 -28.312 1 96.75 163 TYR B N 1
ATOM 4969 C CA . TYR B 1 163 ? 2.025 -29.578 -27.328 1 96.75 163 TYR B CA 1
ATOM 4970 C C . TYR B 1 163 ? 3.248 -30.281 -26.766 1 96.75 163 TYR B C 1
ATOM 4972 O O . TYR B 1 163 ? 3.998 -29.703 -25.969 1 96.75 163 TYR B O 1
ATOM 4980 N N . ARG B 1 164 ? 3.545 -31.438 -27.172 1 94.75 164 ARG B N 1
ATOM 4981 C CA . ARG B 1 164 ? 4.594 -32.281 -26.609 1 94.75 164 ARG B CA 1
ATOM 4982 C C . ARG B 1 164 ? 5.969 -31.656 -26.797 1 94.75 164 ARG B C 1
ATOM 4984 O O . ARG B 1 164 ? 6.852 -31.797 -25.938 1 94.75 164 ARG B O 1
ATOM 4991 N N . SER B 1 165 ? 6.156 -30.984 -27.891 1 94 165 SER B N 1
ATOM 4992 C CA . SER B 1 165 ? 7.477 -30.453 -28.203 1 94 165 SER B CA 1
ATOM 4993 C C . SER B 1 165 ? 7.582 -28.984 -27.812 1 94 165 SER B C 1
ATOM 4995 O O . SER B 1 165 ? 8.641 -28.375 -27.953 1 94 165 SER B O 1
ATOM 4997 N N . ARG B 1 166 ? 6.488 -28.438 -27.297 1 97.19 166 ARG B N 1
ATOM 4998 C CA . ARG B 1 166 ? 6.484 -27.016 -26.938 1 97.19 166 ARG B CA 1
ATOM 4999 C C . ARG B 1 166 ? 7.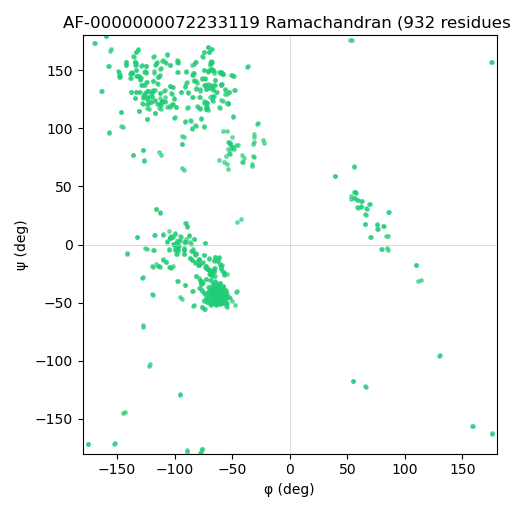352 -26.766 -25.703 1 97.19 166 ARG B C 1
ATOM 5001 O O . ARG B 1 166 ? 7.547 -27.656 -24.875 1 97.19 166 ARG B O 1
ATOM 5008 N N . GLU B 1 167 ? 7.922 -25.547 -25.703 1 98.5 167 GLU B N 1
ATOM 5009 C CA . GLU B 1 167 ? 8.555 -25.109 -24.469 1 98.5 167 GLU B CA 1
ATOM 5010 C C . GLU B 1 167 ? 7.574 -25.156 -23.297 1 98.5 167 GLU B C 1
ATOM 5012 O O . GLU B 1 167 ? 6.414 -24.781 -23.438 1 98.5 167 GLU B O 1
ATOM 5017 N N . LEU B 1 168 ? 8.055 -25.734 -22.172 1 98.88 168 LEU B N 1
ATOM 5018 C CA . LEU B 1 168 ? 7.207 -25.891 -20.984 1 98.88 168 LEU B CA 1
ATOM 5019 C C . LEU B 1 168 ? 7.68 -24.984 -19.859 1 98.88 168 LEU B C 1
ATOM 5021 O O . LEU B 1 168 ? 8.852 -25.031 -19.469 1 98.88 168 LEU B O 1
ATOM 5025 N N . PHE B 1 169 ? 6.848 -24.141 -19.375 1 98.94 169 PHE B N 1
ATOM 5026 C CA . PHE B 1 169 ? 7.094 -23.312 -18.203 1 98.94 169 PHE B CA 1
ATOM 5027 C C . PHE B 1 169 ? 6.242 -23.766 -17.016 1 98.94 169 PHE B C 1
ATOM 5029 O O . PHE B 1 169 ? 5.066 -24.109 -17.188 1 98.94 169 PHE B O 1
ATOM 5036 N N . LEU B 1 170 ? 6.844 -23.906 -15.883 1 98.94 170 LEU B N 1
ATOM 5037 C CA . LEU B 1 170 ? 6.164 -24.281 -14.641 1 98.94 170 LEU B CA 1
ATOM 5038 C C . LEU B 1 170 ? 6.016 -23.078 -13.719 1 98.94 170 LEU B C 1
ATOM 5040 O O . LEU B 1 170 ? 7.012 -22.5 -13.289 1 98.94 170 LEU B O 1
ATOM 5044 N N . THR B 1 171 ? 4.766 -22.719 -13.406 1 98.94 171 THR B N 1
ATOM 5045 C CA . THR B 1 171 ? 4.52 -21.5 -12.633 1 98.94 171 THR B CA 1
ATOM 5046 C C . THR B 1 171 ? 3.508 -21.766 -11.523 1 98.94 171 THR B C 1
ATOM 5048 O O . THR B 1 171 ? 2.75 -22.734 -11.586 1 98.94 171 THR B O 1
ATOM 5051 N N . GLY B 1 172 ? 3.547 -20.969 -10.531 1 98.88 172 GLY B N 1
ATOM 5052 C CA . GLY B 1 172 ? 2.623 -21.109 -9.414 1 98.88 172 GLY B CA 1
ATOM 5053 C C . GLY B 1 172 ? 2.758 -20 -8.391 1 98.88 172 GLY B C 1
ATOM 5054 O O . GLY B 1 172 ? 3.385 -18.969 -8.656 1 98.88 172 GLY B O 1
ATOM 5055 N N . GLU B 1 173 ? 2.076 -20.188 -7.293 1 98.5 173 GLU B N 1
ATOM 5056 C CA . GLU B 1 173 ? 2.006 -19.156 -6.266 1 98.5 173 GLU B CA 1
ATOM 5057 C C . GLU B 1 173 ? 1.869 -19.766 -4.875 1 98.5 173 GLU B C 1
ATOM 5059 O O . GLU B 1 173 ? 1.254 -20.812 -4.715 1 98.5 173 GLU B O 1
ATOM 5064 N N . SER B 1 174 ? 2.395 -19.109 -3.857 1 98.38 174 SER B N 1
ATOM 5065 C CA . SER B 1 174 ? 2.176 -19.516 -2.471 1 98.38 174 SER B CA 1
ATOM 5066 C C . SER B 1 174 ? 2.807 -20.875 -2.182 1 98.38 174 SER B C 1
ATOM 5068 O O . SER B 1 174 ? 3.992 -21.078 -2.443 1 98.38 174 SER B O 1
ATOM 5070 N N . TYR B 1 175 ? 2.074 -21.828 -1.76 1 98.56 175 TYR B N 1
ATOM 5071 C CA . TYR B 1 175 ? 2.609 -23.156 -1.455 1 98.56 175 TYR B CA 1
ATOM 5072 C C . TYR B 1 175 ? 3.133 -23.828 -2.713 1 98.56 175 TYR B C 1
ATOM 5074 O O . TYR B 1 175 ? 3.855 -24.828 -2.633 1 98.56 175 TYR B O 1
ATOM 5082 N N . ALA B 1 176 ? 2.842 -23.25 -3.842 1 98.69 176 ALA B N 1
ATOM 5083 C CA . ALA B 1 176 ? 3.467 -23.75 -5.062 1 98.69 176 ALA B CA 1
ATOM 5084 C C . ALA B 1 176 ? 4.984 -23.609 -5.004 1 98.69 176 ALA B C 1
ATOM 5086 O O . ALA B 1 176 ? 5.703 -24.203 -5.812 1 98.69 176 ALA B O 1
ATOM 5087 N N . GLY B 1 177 ? 5.434 -22.875 -4.039 1 98.88 177 GLY B N 1
ATOM 5088 C CA . GLY B 1 177 ? 6.855 -22.922 -3.73 1 98.88 177 GLY B CA 1
ATOM 5089 C C . GLY B 1 177 ? 7.34 -24.328 -3.395 1 98.88 177 GLY B C 1
ATOM 5090 O O . GLY B 1 177 ? 8.539 -24.609 -3.486 1 98.88 177 GLY B O 1
ATOM 5091 N N . HIS B 1 178 ? 6.469 -25.156 -2.973 1 98.75 178 HIS B N 1
ATOM 5092 C CA . HIS B 1 178 ? 6.742 -26.578 -2.785 1 98.75 178 HIS B CA 1
ATOM 5093 C C . HIS B 1 178 ? 6.348 -27.375 -4.02 1 98.75 178 HIS B C 1
ATOM 5095 O O . HIS B 1 178 ? 7.145 -28.156 -4.535 1 98.75 178 HIS B O 1
ATOM 5101 N N . TYR B 1 179 ? 5.199 -27.141 -4.551 1 98.88 179 TYR B N 1
ATOM 5102 C CA . TYR B 1 179 ? 4.629 -27.922 -5.641 1 98.88 179 TYR B CA 1
ATOM 5103 C C . TYR B 1 179 ? 5.52 -27.859 -6.879 1 98.88 179 TYR B C 1
ATOM 5105 O O . TYR B 1 179 ? 5.922 -28.891 -7.414 1 98.88 179 TYR B O 1
ATOM 5113 N N . ILE B 1 180 ? 5.863 -26.656 -7.273 1 98.94 180 ILE B N 1
ATOM 5114 C CA . ILE B 1 180 ? 6.465 -26.438 -8.586 1 98.94 180 ILE B CA 1
ATOM 5115 C C . ILE B 1 180 ? 7.895 -26.984 -8.594 1 98.94 180 ILE B C 1
ATOM 5117 O O . ILE B 1 180 ? 8.273 -27.734 -9.484 1 98.94 180 ILE B O 1
ATOM 5121 N N . PRO B 1 181 ? 8.742 -26.641 -7.605 1 98.94 181 PRO B N 1
ATOM 5122 C CA . PRO B 1 181 ? 10.094 -27.188 -7.621 1 98.94 181 PRO B CA 1
ATOM 5123 C C . PRO B 1 181 ? 10.109 -28.719 -7.531 1 98.94 181 PRO B C 1
ATOM 5125 O O . PRO B 1 181 ? 10.898 -29.375 -8.219 1 98.94 181 PRO B O 1
ATOM 5128 N N . GLN B 1 182 ? 9.258 -29.25 -6.754 1 98.88 182 GLN B N 1
ATOM 5129 C CA . GLN B 1 182 ? 9.234 -30.703 -6.609 1 98.88 182 GLN B CA 1
ATOM 5130 C C . GLN B 1 182 ? 8.711 -31.375 -7.875 1 98.88 182 GLN B C 1
ATOM 5132 O O . GLN B 1 182 ? 9.164 -32.469 -8.242 1 98.88 182 GLN B O 1
ATOM 5137 N N . LEU B 1 183 ? 7.75 -30.75 -8.516 1 98.94 183 LEU B N 1
ATOM 5138 C CA . LEU B 1 183 ? 7.328 -31.234 -9.828 1 98.94 183 LEU B CA 1
ATOM 5139 C C . LEU B 1 183 ? 8.469 -31.156 -10.828 1 98.94 183 LEU B C 1
ATOM 5141 O O . LEU B 1 183 ? 8.727 -32.125 -11.562 1 98.94 183 LEU B O 1
ATOM 5145 N N . ALA B 1 184 ? 9.141 -30.016 -10.883 1 98.94 184 ALA B N 1
ATOM 5146 C CA . ALA B 1 184 ? 10.281 -29.875 -11.781 1 98.94 184 ALA B CA 1
ATOM 5147 C C . ALA B 1 184 ? 11.32 -30.953 -11.531 1 98.94 184 ALA B C 1
ATOM 5149 O O . ALA B 1 184 ? 11.906 -31.5 -12.477 1 98.94 184 ALA B O 1
ATOM 5150 N N . ASN B 1 185 ? 11.539 -31.234 -10.289 1 98.75 185 ASN B N 1
ATOM 5151 C CA . ASN B 1 185 ? 12.523 -32.219 -9.898 1 98.75 185 ASN B CA 1
ATOM 5152 C C . ASN B 1 185 ? 12.172 -33.594 -10.453 1 98.75 185 ASN B C 1
ATOM 5154 O O . ASN B 1 185 ? 13.031 -34.312 -10.992 1 98.75 185 ASN B O 1
ATOM 5158 N N . VAL B 1 186 ? 10.93 -34.062 -10.359 1 98.69 186 VAL B N 1
ATOM 5159 C CA . VAL B 1 186 ? 10.547 -35.406 -10.844 1 98.69 186 VAL B CA 1
ATOM 5160 C C . VAL B 1 186 ? 10.516 -35.406 -12.367 1 98.69 186 VAL B C 1
ATOM 5162 O O . VAL B 1 186 ? 10.789 -36.438 -13 1 98.69 186 VAL B O 1
ATOM 5165 N N . LEU B 1 187 ? 10.203 -34.25 -12.984 1 98.81 187 LEU B N 1
ATOM 5166 C CA . LEU B 1 187 ? 10.281 -34.156 -14.438 1 98.81 187 LEU B CA 1
ATOM 5167 C C . LEU B 1 187 ? 11.719 -34.312 -14.914 1 98.81 187 LEU B C 1
ATOM 5169 O O . LEU B 1 187 ? 11.969 -34.969 -15.938 1 98.81 187 LEU B O 1
ATOM 5173 N N . LEU B 1 188 ? 12.633 -33.688 -14.219 1 98.62 188 LEU B N 1
ATOM 5174 C CA . LEU B 1 188 ? 14.055 -33.812 -14.547 1 98.62 188 LEU B CA 1
ATOM 5175 C C . LEU B 1 188 ? 14.508 -35.281 -14.406 1 98.62 188 LEU B C 1
ATOM 5177 O O . LEU B 1 188 ? 15.281 -35.781 -15.234 1 98.62 188 LEU B O 1
ATOM 5181 N N . ASP B 1 189 ? 14.055 -35.938 -13.367 1 98.44 189 ASP B N 1
ATOM 5182 C CA . ASP B 1 189 ? 14.359 -37.375 -13.188 1 98.44 189 ASP B CA 1
ATOM 5183 C C . ASP B 1 189 ? 13.812 -38.188 -14.352 1 98.44 189 ASP B C 1
ATOM 5185 O O . ASP B 1 189 ? 14.492 -39.094 -14.859 1 98.44 189 ASP B O 1
ATOM 5189 N N . HIS B 1 190 ? 12.57 -37.906 -14.688 1 98.38 190 HIS B N 1
ATOM 5190 C CA . HIS B 1 190 ? 11.992 -38.594 -15.844 1 98.38 190 HIS B CA 1
ATOM 5191 C C . HIS B 1 190 ? 12.859 -38.406 -17.094 1 98.38 190 HIS B C 1
ATOM 5193 O O . HIS B 1 190 ? 13.141 -39.344 -17.812 1 98.38 190 HIS B O 1
ATOM 5199 N N . ASN B 1 191 ? 13.227 -37.156 -17.375 1 98 191 ASN B N 1
ATOM 5200 C CA . ASN B 1 191 ? 14.055 -36.844 -18.531 1 98 191 ASN B CA 1
ATOM 5201 C C . ASN B 1 191 ? 15.367 -37.594 -18.5 1 98 191 ASN B C 1
ATOM 5203 O O . ASN B 1 191 ? 15.859 -38.031 -19.547 1 98 191 ASN B O 1
ATOM 5207 N N . ALA B 1 192 ? 15.953 -37.75 -17.359 1 97.25 192 ALA B N 1
ATOM 5208 C CA . ALA B 1 192 ? 17.25 -38.406 -17.219 1 97.25 192 ALA B CA 1
ATOM 5209 C C . ALA B 1 192 ? 17.141 -39.906 -17.516 1 97.25 192 ALA B C 1
ATOM 5211 O O . ALA B 1 192 ? 18.094 -40.531 -18.016 1 97.25 192 ALA B O 1
ATOM 5212 N N . HIS B 1 193 ? 15.969 -40.438 -17.328 1 96.62 193 HIS B N 1
ATOM 5213 C CA . HIS B 1 193 ? 15.836 -41.906 -17.438 1 96.62 193 HIS B CA 1
ATOM 5214 C C . HIS B 1 193 ? 15.047 -42.281 -18.672 1 96.62 193 HIS B C 1
ATOM 5216 O O . HIS B 1 193 ? 15.016 -43.469 -19.047 1 96.62 193 HIS B O 1
ATOM 5222 N N . SER B 1 194 ? 14.438 -41.312 -19.234 1 94.88 194 SER B N 1
ATOM 5223 C CA . SER B 1 194 ? 13.578 -41.594 -20.375 1 94.88 194 SER B CA 1
ATOM 5224 C C . SER B 1 194 ? 14.398 -41.719 -21.656 1 94.88 194 SER B C 1
ATOM 5226 O O . SER B 1 194 ? 15.297 -40.906 -21.891 1 94.88 194 SER B O 1
ATOM 5228 N N . ASN B 1 195 ? 14.078 -42.812 -22.469 1 93.69 195 ASN B N 1
ATOM 5229 C CA . ASN B 1 195 ? 14.672 -42.938 -23.797 1 93.69 195 ASN B CA 1
ATOM 5230 C C . ASN B 1 195 ? 13.734 -42.438 -24.891 1 93.69 195 ASN B C 1
ATOM 5232 O O . ASN B 1 195 ? 14.078 -42.469 -26.078 1 93.69 195 ASN B O 1
ATOM 5236 N N . GLY B 1 196 ? 12.633 -41.938 -24.531 1 93.06 196 GLY B N 1
ATOM 5237 C CA . GLY B 1 196 ? 11.633 -41.438 -25.453 1 93.06 196 GLY B CA 1
ATOM 5238 C C . GLY B 1 196 ? 11.289 -40 -25.25 1 93.06 196 GLY B C 1
ATOM 5239 O O . GLY B 1 196 ? 12.109 -39.094 -25.5 1 93.06 196 GLY B O 1
ATOM 5240 N N . PHE B 1 197 ? 10.211 -39.812 -24.672 1 95.12 197 PHE B N 1
ATOM 5241 C CA . PHE B 1 197 ? 9.703 -38.469 -24.484 1 95.12 197 PHE B CA 1
ATOM 5242 C C . PHE B 1 197 ? 10.43 -37.781 -23.328 1 95.12 197 PHE B C 1
ATOM 5244 O O . PHE B 1 197 ? 10.648 -38.375 -22.281 1 95.12 197 PHE B O 1
ATOM 5251 N N . LYS B 1 198 ? 10.867 -36.469 -23.547 1 97.19 198 LYS B N 1
ATOM 5252 C CA . LYS B 1 198 ? 11.461 -35.625 -22.516 1 97.19 198 LYS B CA 1
ATOM 5253 C C . LYS B 1 198 ? 10.734 -34.281 -22.438 1 97.19 198 LYS B C 1
ATOM 5255 O O . LYS B 1 198 ? 10.359 -33.719 -23.469 1 97.19 198 LYS B O 1
ATOM 5260 N N . PHE B 1 199 ? 10.523 -33.906 -21.297 1 98.25 199 PHE B N 1
ATOM 5261 C CA . PHE B 1 199 ? 9.906 -32.625 -21.078 1 98.25 199 PHE B CA 1
ATOM 5262 C C . PHE B 1 199 ? 10.859 -31.5 -21.469 1 98.25 199 PHE B C 1
ATOM 5264 O O . PHE B 1 199 ? 12.047 -31.547 -21.141 1 98.25 199 PHE B O 1
ATOM 5271 N N . ASN B 1 200 ? 10.383 -30.484 -22.203 1 98.19 200 ASN B N 1
ATOM 5272 C CA . ASN B 1 200 ? 11.164 -29.328 -22.609 1 98.19 200 ASN B CA 1
ATOM 5273 C C . ASN B 1 200 ? 11.023 -28.172 -21.625 1 98.19 200 ASN B C 1
ATOM 5275 O O . ASN B 1 200 ? 10.539 -27.094 -21.969 1 98.19 200 ASN B O 1
ATOM 5279 N N . ILE B 1 201 ? 11.5 -28.359 -20.422 1 98.69 201 ILE B N 1
ATOM 5280 C CA . ILE B 1 201 ? 11.352 -27.391 -19.344 1 98.69 201 ILE B CA 1
ATOM 5281 C C . ILE B 1 201 ? 12.25 -26.188 -19.609 1 98.69 201 ILE B C 1
ATOM 5283 O O . ILE B 1 201 ? 13.477 -26.328 -19.672 1 98.69 201 ILE B O 1
ATOM 5287 N N . LYS B 1 202 ? 11.625 -24.984 -19.688 1 98.69 202 LYS B N 1
ATOM 5288 C CA . LYS B 1 202 ? 12.398 -23.812 -20.078 1 98.69 202 LYS B CA 1
ATOM 5289 C C . LYS B 1 202 ? 12.406 -22.766 -18.969 1 98.69 202 LYS B C 1
ATOM 5291 O O . LYS B 1 202 ? 13.18 -21.797 -19.016 1 98.69 202 LYS B O 1
ATOM 5296 N N . GLY B 1 203 ? 11.656 -23.031 -17.891 1 98.81 203 GLY B N 1
ATOM 5297 C CA . GLY B 1 203 ? 11.688 -22.047 -16.812 1 98.81 203 GLY B CA 1
ATOM 5298 C C . GLY B 1 203 ? 10.719 -22.375 -15.688 1 98.81 203 GLY B C 1
ATOM 5299 O O . GLY B 1 203 ? 9.727 -23.078 -15.906 1 98.81 203 GLY B O 1
ATOM 5300 N N . VAL B 1 204 ? 11.008 -21.859 -14.539 1 98.88 204 VAL B N 1
ATOM 5301 C CA . VAL B 1 204 ? 10.195 -21.938 -13.328 1 98.88 204 VAL B CA 1
ATOM 5302 C C . VAL B 1 204 ? 9.969 -20.547 -12.766 1 98.88 204 VAL B C 1
ATOM 5304 O O . VAL B 1 204 ? 10.914 -19.766 -12.602 1 98.88 204 VAL B O 1
ATOM 5307 N N . ALA B 1 205 ? 8.703 -20.172 -12.539 1 98.94 205 ALA B N 1
ATOM 5308 C CA . ALA B 1 205 ? 8.391 -18.875 -11.938 1 98.94 205 ALA B CA 1
ATOM 5309 C C . ALA B 1 205 ? 7.34 -19.031 -10.836 1 98.94 205 ALA B C 1
ATOM 5311 O O . ALA B 1 205 ? 6.262 -19.578 -11.07 1 98.94 205 ALA B O 1
ATOM 5312 N N . ILE B 1 206 ? 7.625 -18.547 -9.648 1 98.94 206 ILE B N 1
ATOM 5313 C CA . ILE B 1 206 ? 6.707 -18.75 -8.531 1 98.94 206 ILE B CA 1
ATOM 5314 C C . ILE B 1 206 ? 6.5 -17.422 -7.785 1 98.94 206 ILE B C 1
ATOM 5316 O O . ILE B 1 206 ? 7.465 -16.766 -7.41 1 98.94 206 ILE B O 1
ATOM 5320 N N . GLY B 1 207 ? 5.242 -17.078 -7.531 1 98.88 207 GLY B N 1
ATOM 5321 C CA . GLY B 1 207 ? 4.879 -15.852 -6.84 1 98.88 207 GLY B CA 1
ATOM 5322 C C . GLY B 1 207 ? 4.695 -16.047 -5.344 1 98.88 207 GLY B C 1
ATOM 5323 O O . GLY B 1 207 ? 4 -16.969 -4.914 1 98.88 207 GLY B O 1
ATOM 5324 N N . ASN B 1 208 ? 5.34 -15.148 -4.59 1 98.75 208 ASN B N 1
ATOM 5325 C CA . ASN B 1 208 ? 5.246 -15.18 -3.133 1 98.75 208 ASN B CA 1
ATOM 5326 C C . ASN B 1 208 ? 5.27 -16.609 -2.602 1 98.75 208 ASN B C 1
ATOM 5328 O O . ASN B 1 208 ? 4.367 -17.016 -1.869 1 98.75 208 ASN B O 1
ATOM 5332 N N . PRO B 1 209 ? 6.316 -17.312 -2.889 1 98.81 209 PRO B N 1
ATOM 5333 C CA . PRO B 1 209 ? 6.363 -18.75 -2.6 1 98.81 209 PRO B CA 1
ATOM 5334 C C . PRO B 1 209 ? 6.766 -19.047 -1.156 1 98.81 209 PRO B C 1
ATOM 5336 O O . PRO B 1 209 ? 7.625 -18.359 -0.596 1 98.81 209 PRO B O 1
ATOM 5339 N N . LEU B 1 210 ? 6.148 -20.031 -0.574 1 98.5 210 LEU B N 1
ATOM 5340 C CA . LEU B 1 210 ? 6.762 -20.672 0.583 1 98.5 210 LEU B CA 1
ATOM 5341 C C . LEU B 1 210 ? 7.949 -21.531 0.159 1 98.5 210 LEU B C 1
ATOM 5343 O O . LEU B 1 210 ? 7.797 -22.469 -0.643 1 98.5 210 LEU B O 1
ATOM 5347 N N . LEU B 1 211 ? 9.125 -21.203 0.642 1 98.5 211 LEU B N 1
ATOM 5348 C CA . LEU B 1 211 ? 10.32 -21.938 0.23 1 98.5 211 LEU B CA 1
ATOM 5349 C C . LEU B 1 211 ? 10.992 -22.594 1.427 1 98.5 211 LEU B C 1
ATOM 5351 O O . LEU B 1 211 ? 11.484 -23.719 1.32 1 98.5 211 LEU B O 1
ATOM 5355 N N . LYS B 1 212 ? 11.055 -21.875 2.447 1 97.69 212 LYS B N 1
ATOM 5356 C CA . LYS B 1 212 ? 11.656 -22.328 3.699 1 97.69 212 LYS B CA 1
ATOM 5357 C C . LYS B 1 212 ? 10.938 -21.719 4.902 1 97.69 212 LYS B C 1
ATOM 5359 O O . LYS B 1 212 ? 11.125 -20.547 5.207 1 97.69 212 LYS B O 1
ATOM 5364 N N . LEU B 1 213 ? 10.32 -22.516 5.648 1 93.88 213 LEU B N 1
ATOM 5365 C CA . LEU B 1 213 ? 9.328 -22.094 6.637 1 93.88 213 LEU B CA 1
ATOM 5366 C C . LEU B 1 213 ? 9.977 -21.234 7.711 1 93.88 213 LEU B C 1
ATOM 5368 O O . LEU B 1 213 ? 9.391 -20.234 8.148 1 93.88 213 LEU B O 1
ATOM 5372 N N . ASP B 1 214 ? 11.086 -21.531 8.242 1 91.5 214 ASP B N 1
ATOM 5373 C CA . ASP B 1 214 ? 11.68 -20.812 9.359 1 91.5 214 ASP B CA 1
ATOM 5374 C C . ASP B 1 214 ? 11.969 -19.359 8.977 1 91.5 214 ASP B C 1
ATOM 5376 O O . ASP B 1 214 ? 11.727 -18.438 9.766 1 91.5 214 ASP B O 1
ATOM 5380 N N . ARG B 1 215 ? 12.492 -19.125 7.734 1 94.88 215 ARG B N 1
ATOM 5381 C CA . ARG B 1 215 ? 12.727 -17.766 7.273 1 94.88 215 ARG B CA 1
ATOM 5382 C C . ARG B 1 215 ? 11.414 -17.062 6.906 1 94.88 215 ARG B C 1
ATOM 5384 O O . ARG B 1 215 ? 11.219 -15.891 7.223 1 94.88 215 ARG B O 1
ATOM 5391 N N . ASP B 1 216 ? 10.539 -17.781 6.254 1 96 216 ASP B N 1
ATOM 5392 C CA . ASP B 1 216 ? 9.281 -17.203 5.793 1 96 216 ASP B CA 1
ATOM 5393 C C . ASP B 1 216 ? 8.383 -16.828 6.969 1 96 216 ASP B C 1
ATOM 5395 O O . ASP B 1 216 ? 7.684 -15.82 6.93 1 96 216 ASP B O 1
ATOM 5399 N N . ALA B 1 217 ? 8.359 -17.672 8.008 1 93.06 217 ALA B N 1
ATOM 5400 C CA . ALA B 1 217 ? 7.578 -17.375 9.195 1 93.06 217 ALA B CA 1
ATOM 5401 C C . ALA B 1 217 ? 8.086 -16.109 9.883 1 93.06 217 ALA B C 1
ATOM 5403 O O . ALA B 1 217 ? 7.301 -15.25 10.281 1 93.06 217 ALA B O 1
ATOM 5404 N N . ARG B 1 218 ? 9.383 -16.062 10.07 1 93.44 218 ARG B N 1
ATOM 5405 C CA . ARG B 1 218 ? 9.984 -14.867 10.656 1 93.44 218 ARG B CA 1
ATOM 5406 C C . ARG B 1 218 ? 9.617 -13.617 9.859 1 93.44 218 ARG B C 1
ATOM 5408 O O . ARG B 1 218 ? 9.305 -12.578 10.438 1 93.44 218 ARG B O 1
ATOM 5415 N N . ALA B 1 219 ? 9.664 -13.766 8.539 1 96.88 219 ALA B N 1
ATOM 5416 C CA . ALA B 1 219 ? 9.391 -12.648 7.641 1 96.88 219 ALA B CA 1
ATOM 5417 C C . ALA B 1 219 ? 7.98 -12.109 7.844 1 96.88 219 ALA B C 1
ATOM 5419 O O . ALA B 1 219 ? 7.738 -10.906 7.711 1 96.88 219 ALA B O 1
ATOM 5420 N N . THR B 1 220 ? 7.027 -12.938 8.172 1 96.25 220 THR B N 1
ATOM 5421 C CA . THR B 1 220 ? 5.652 -12.523 8.414 1 96.25 220 THR B CA 1
ATOM 5422 C C . THR B 1 220 ? 5.586 -11.516 9.555 1 96.25 220 THR B C 1
ATOM 5424 O O . THR B 1 220 ? 4.949 -10.469 9.43 1 96.25 220 THR B O 1
ATOM 5427 N N . TYR B 1 221 ? 6.258 -11.805 10.609 1 95.44 221 TYR B N 1
ATOM 5428 C CA . TYR B 1 221 ? 6.184 -10.938 11.781 1 95.44 221 TYR B CA 1
ATOM 5429 C C . TYR B 1 221 ? 7.031 -9.68 11.586 1 95.44 221 TYR B C 1
ATOM 5431 O O . TYR B 1 221 ? 6.691 -8.609 12.094 1 95.44 221 TYR B O 1
ATOM 5439 N N . GLU B 1 222 ? 8.164 -9.828 10.812 1 95.94 222 GLU B N 1
ATOM 5440 C CA . GLU B 1 222 ? 8.906 -8.633 10.406 1 95.94 222 GLU B CA 1
ATOM 5441 C C . GLU B 1 222 ? 8.023 -7.695 9.586 1 95.94 222 GLU B C 1
ATOM 5443 O O . GLU B 1 222 ? 8.086 -6.477 9.75 1 95.94 222 GLU B O 1
ATOM 5448 N N . TYR B 1 223 ? 7.266 -8.289 8.727 1 97.44 223 TYR B N 1
ATOM 5449 C CA . TYR B 1 223 ? 6.352 -7.508 7.898 1 97.44 223 TYR B CA 1
ATOM 5450 C C . TYR B 1 223 ? 5.277 -6.84 8.75 1 97.44 223 TYR B C 1
ATOM 5452 O O . TYR B 1 223 ? 4.992 -5.652 8.578 1 97.44 223 TYR B O 1
ATOM 5460 N N . TYR B 1 224 ? 4.637 -7.617 9.711 1 97.25 224 TYR B N 1
ATOM 5461 C CA . TYR B 1 224 ? 3.635 -7.055 10.609 1 97.25 224 TYR B CA 1
ATOM 5462 C C . TYR B 1 224 ? 4.168 -5.816 11.32 1 97.25 224 TYR B C 1
ATOM 5464 O O . TYR B 1 224 ? 3.49 -4.789 11.383 1 97.25 224 TYR B O 1
ATOM 5472 N N . TRP B 1 225 ? 5.336 -5.93 11.789 1 97.5 225 TRP B N 1
ATOM 5473 C CA . TRP B 1 225 ? 5.922 -4.852 12.578 1 97.5 225 TRP B CA 1
ATOM 5474 C C . TRP B 1 225 ? 6.246 -3.648 11.695 1 97.5 225 TRP B C 1
ATOM 5476 O O . TRP B 1 225 ? 5.883 -2.516 12.023 1 97.5 225 TRP B O 1
ATOM 5486 N N . SER B 1 226 ? 6.883 -3.885 10.562 1 96.81 226 SER B N 1
ATOM 5487 C CA . SER B 1 226 ? 7.379 -2.801 9.719 1 96.81 226 SER B CA 1
ATOM 5488 C C . SER B 1 226 ? 6.234 -2.062 9.031 1 96.81 226 SER B C 1
ATOM 5490 O O . SER B 1 226 ? 6.391 -0.913 8.617 1 96.81 226 SER B O 1
ATOM 5492 N N . HIS B 1 227 ? 5.066 -2.711 8.914 1 95.5 227 HIS B N 1
ATOM 5493 C CA . HIS B 1 227 ? 3.932 -2.092 8.242 1 95.5 227 HIS B CA 1
ATOM 5494 C C . HIS B 1 227 ? 2.895 -1.604 9.242 1 95.5 227 HIS B C 1
ATOM 5496 O O . HIS B 1 227 ? 1.797 -1.19 8.859 1 95.5 227 HIS B O 1
ATOM 5502 N N . GLY B 1 228 ? 3.236 -1.688 10.516 1 96.19 228 GLY B N 1
ATOM 5503 C CA . GLY B 1 228 ? 2.428 -1.073 11.555 1 96.19 228 GLY B CA 1
ATOM 5504 C C . GLY B 1 228 ? 1.23 -1.913 11.953 1 96.19 228 GLY B C 1
ATOM 5505 O O . GLY B 1 228 ? 0.303 -1.416 12.594 1 96.19 228 GLY B O 1
ATOM 5506 N N . LEU B 1 229 ? 1.203 -3.188 11.609 1 97.5 229 LEU B N 1
ATOM 5507 C CA . LEU B 1 229 ? 0.072 -4.051 11.93 1 97.5 229 LEU B CA 1
ATOM 5508 C C . LEU B 1 229 ? 0.132 -4.516 13.383 1 97.5 229 LEU B C 1
ATOM 5510 O O . LEU B 1 229 ? -0.862 -5.004 13.922 1 97.5 229 LEU B O 1
ATOM 5514 N N . ILE B 1 230 ? 1.338 -4.395 13.992 1 97.62 230 ILE B N 1
ATOM 5515 C CA . ILE B 1 230 ? 1.483 -4.723 15.406 1 97.62 230 ILE B CA 1
ATOM 5516 C C . ILE B 1 230 ? 2.273 -3.623 16.109 1 97.62 230 ILE B C 1
ATOM 5518 O O . ILE B 1 230 ? 2.893 -2.777 15.461 1 97.62 230 ILE B O 1
ATOM 5522 N N . SER B 1 231 ? 2.219 -3.65 17.375 1 96.88 231 SER B N 1
ATOM 5523 C CA . SER B 1 231 ? 2.893 -2.639 18.188 1 96.88 231 SER B CA 1
ATOM 5524 C C . SER B 1 231 ? 4.398 -2.881 18.234 1 96.88 231 SER B C 1
ATOM 5526 O O . SER B 1 231 ? 4.871 -3.959 17.875 1 96.88 231 SER B O 1
ATOM 5528 N N . ASP B 1 232 ? 5.137 -1.855 18.609 1 95.69 232 ASP B N 1
ATOM 5529 C CA . ASP B 1 232 ? 6.566 -2.01 18.859 1 95.69 232 ASP B CA 1
ATOM 5530 C C . ASP B 1 232 ? 6.828 -3.047 19.953 1 95.69 232 ASP B C 1
ATOM 5532 O O . ASP B 1 232 ? 7.773 -3.832 19.844 1 95.69 232 ASP B O 1
ATOM 5536 N N . GLU B 1 233 ? 5.996 -3.027 20.984 1 94.81 233 GLU B N 1
ATOM 5537 C CA . GLU B 1 233 ? 6.172 -3.947 22.094 1 94.81 233 GLU B CA 1
ATOM 5538 C C . GLU B 1 233 ? 6.109 -5.398 21.641 1 94.81 233 GLU B C 1
ATOM 5540 O O . GLU B 1 233 ? 6.973 -6.207 21.984 1 94.81 233 GLU B O 1
ATOM 5545 N N . VAL B 1 234 ? 5.129 -5.664 20.859 1 95.88 234 VAL B N 1
ATOM 5546 C CA . VAL B 1 234 ? 4.941 -7.023 20.359 1 95.88 234 VAL B CA 1
ATOM 5547 C C . VAL B 1 234 ? 6.051 -7.371 19.359 1 95.88 234 VAL B C 1
ATOM 5549 O O . VAL B 1 234 ? 6.594 -8.477 19.391 1 95.88 234 VAL B O 1
ATOM 5552 N N . GLY B 1 235 ? 6.359 -6.441 18.469 1 95.94 235 GLY B N 1
ATOM 5553 C CA . GLY B 1 235 ? 7.453 -6.652 17.547 1 95.94 235 GLY B CA 1
ATOM 5554 C C . GLY B 1 235 ? 8.773 -6.953 18.219 1 95.94 235 GLY B C 1
ATOM 5555 O O . GLY B 1 235 ? 9.5 -7.859 17.812 1 95.94 235 GLY B O 1
ATOM 5556 N N . LEU B 1 236 ? 9.125 -6.199 19.234 1 94.19 236 LEU B N 1
ATOM 5557 C CA . LEU B 1 236 ? 10.359 -6.387 20 1 94.19 236 LEU B CA 1
ATOM 5558 C C . LEU B 1 236 ? 10.352 -7.73 20.719 1 94.19 236 LEU B C 1
ATOM 5560 O O . LEU B 1 236 ? 11.375 -8.414 20.766 1 94.19 236 LEU B O 1
ATOM 5564 N N . ALA B 1 237 ? 9.227 -8.078 21.328 1 94.69 237 ALA B N 1
ATOM 5565 C CA . ALA B 1 237 ? 9.109 -9.375 22 1 94.69 237 ALA B CA 1
ATOM 5566 C C . ALA B 1 237 ? 9.375 -10.523 21.031 1 94.69 237 ALA B C 1
ATOM 5568 O O . ALA B 1 237 ? 10.086 -11.477 21.359 1 94.69 237 ALA B O 1
ATOM 5569 N N . ILE B 1 238 ? 8.805 -10.43 19.859 1 94.31 238 ILE B N 1
ATOM 5570 C CA . ILE B 1 238 ? 8.984 -11.477 18.859 1 94.31 238 ILE B CA 1
ATOM 5571 C C . ILE B 1 238 ? 10.445 -11.516 18.422 1 94.31 238 ILE B C 1
ATOM 5573 O O . ILE B 1 238 ? 11.047 -12.586 18.328 1 94.31 238 ILE B O 1
ATOM 5577 N N . ALA B 1 239 ? 11.039 -10.352 18.156 1 91.81 239 ALA B N 1
ATOM 5578 C CA . ALA B 1 239 ? 12.422 -10.266 17.703 1 91.81 239 ALA B CA 1
ATOM 5579 C C . ALA B 1 239 ? 13.375 -10.836 18.734 1 91.81 239 ALA B C 1
ATOM 5581 O O . ALA B 1 239 ? 14.375 -11.477 18.391 1 91.81 239 ALA B O 1
ATOM 5582 N N . ASN B 1 240 ? 13.086 -10.633 19.984 1 92.62 240 ASN B N 1
ATOM 5583 C CA . ASN B 1 240 ? 14.008 -10.992 21.062 1 92.62 240 ASN B CA 1
ATOM 5584 C C . ASN B 1 240 ? 13.766 -12.414 21.562 1 92.62 240 ASN B C 1
ATOM 5586 O O . ASN B 1 240 ? 14.703 -13.102 21.969 1 92.62 240 ASN B O 1
ATOM 5590 N N . ASP B 1 241 ? 12.523 -12.797 21.562 1 91.81 241 ASP B N 1
ATOM 5591 C CA . ASP B 1 241 ? 12.188 -14 22.312 1 91.81 241 ASP B CA 1
ATOM 5592 C C . ASP B 1 241 ? 11.883 -15.164 21.391 1 91.81 241 ASP B C 1
ATOM 5594 O O . ASP B 1 241 ? 11.82 -16.312 21.828 1 91.81 241 ASP B O 1
ATOM 5598 N N . CYS B 1 242 ? 11.664 -14.898 20.156 1 89.62 242 CYS B N 1
ATOM 5599 C CA . CYS B 1 242 ? 11.312 -15.969 19.234 1 89.62 242 CYS B CA 1
ATOM 5600 C C . CYS B 1 242 ? 12.508 -16.391 18.391 1 89.62 242 CYS B C 1
ATOM 5602 O O . CYS B 1 242 ? 13.117 -15.555 17.719 1 89.62 242 CYS B O 1
ATOM 5604 N N . ASP B 1 243 ? 12.844 -17.578 18.484 1 87.19 243 ASP B N 1
ATOM 5605 C CA . ASP B 1 243 ? 13.852 -18.203 17.625 1 87.19 243 ASP B CA 1
ATOM 5606 C C . ASP B 1 243 ? 13.195 -19.016 16.516 1 87.19 243 ASP B C 1
ATOM 5608 O O . ASP B 1 243 ? 12.703 -20.109 16.75 1 87.19 243 ASP B O 1
ATOM 5612 N N . PHE B 1 244 ? 13.281 -18.562 15.367 1 85.5 244 PHE B N 1
ATOM 5613 C CA . PHE B 1 244 ? 12.586 -19.188 14.25 1 85.5 244 PHE B CA 1
ATOM 5614 C C . PHE B 1 244 ? 13.477 -20.219 13.57 1 85.5 244 PHE B C 1
ATOM 5616 O O . PHE B 1 244 ? 13.055 -20.906 12.641 1 85.5 244 PHE B O 1
ATOM 5623 N N . ASP B 1 245 ? 14.711 -20.312 14.07 1 80.38 245 ASP B N 1
ATOM 5624 C CA . ASP B 1 245 ? 15.586 -21.312 13.484 1 80.38 245 ASP B CA 1
ATOM 5625 C C . ASP B 1 245 ? 14.984 -22.719 13.633 1 80.38 245 ASP B C 1
ATOM 5627 O O . ASP B 1 245 ? 14.617 -23.125 14.734 1 80.38 245 ASP B O 1
ATOM 5631 N N . ASP B 1 246 ? 14.797 -23.453 12.586 1 75 246 ASP B N 1
ATOM 5632 C CA . ASP B 1 246 ? 14.227 -24.797 12.516 1 75 246 ASP B CA 1
ATOM 5633 C C . ASP B 1 246 ? 12.75 -24.797 12.914 1 75 246 ASP B C 1
ATOM 5635 O O . ASP B 1 246 ? 12.25 -25.766 13.477 1 75 246 ASP B O 1
ATOM 5639 N N . TYR B 1 247 ? 12.164 -23.656 12.734 1 74.19 247 TYR B N 1
ATOM 5640 C CA . TYR B 1 247 ? 10.734 -23.5 12.984 1 74.19 247 TYR B CA 1
ATOM 5641 C C . TYR B 1 247 ? 9.93 -24.531 12.195 1 74.19 247 TYR B C 1
ATOM 5643 O O . TYR B 1 247 ? 10.211 -24.766 11.016 1 74.19 247 TYR B O 1
ATOM 5651 N N . VAL B 1 248 ? 8.969 -25.297 12.859 1 70.81 248 VAL B N 1
ATOM 5652 C CA . VAL B 1 248 ? 8.07 -26.25 12.227 1 70.81 248 VAL B CA 1
ATOM 5653 C C . VAL B 1 248 ? 6.633 -25.984 12.672 1 70.81 248 VAL B C 1
ATOM 5655 O O . VAL B 1 248 ? 6.406 -25.438 13.758 1 70.81 248 VAL B O 1
ATOM 5658 N N . PHE B 1 249 ? 5.539 -26.125 11.914 1 64.62 249 PHE B N 1
ATOM 5659 C CA . PHE B 1 249 ? 4.137 -25.906 12.258 1 64.62 249 PHE B CA 1
ATOM 5660 C C . PHE B 1 249 ? 3.734 -26.766 13.445 1 64.62 249 PHE B C 1
ATOM 5662 O O . PHE B 1 249 ? 2.945 -26.344 14.289 1 64.62 249 PHE B O 1
ATOM 5669 N N . ALA B 1 250 ? 3.939 -28.047 13.578 1 55.97 250 ALA B N 1
ATOM 5670 C CA . ALA B 1 250 ? 3.361 -28.984 14.531 1 55.97 250 ALA B CA 1
ATOM 5671 C C . ALA B 1 250 ? 3.826 -28.688 15.953 1 55.97 250 ALA B C 1
ATOM 5673 O O . ALA B 1 250 ? 3.074 -28.875 16.906 1 55.97 250 ALA B O 1
ATOM 5674 N N . ASP B 1 251 ? 5.09 -28.531 16.203 1 53.28 251 ASP B N 1
ATOM 5675 C CA . ASP B 1 251 ? 5.609 -28.531 17.562 1 53.28 251 ASP B CA 1
ATOM 5676 C C . ASP B 1 251 ? 6.16 -27.172 17.953 1 53.28 251 ASP B C 1
ATOM 5678 O O . ASP B 1 251 ? 7.191 -26.734 17.438 1 53.28 251 ASP B O 1
ATOM 5682 N N . THR B 1 252 ? 5.238 -26.234 18.328 1 52.5 252 THR B N 1
ATOM 5683 C CA . THR B 1 252 ? 5.758 -25 18.922 1 52.5 252 THR B CA 1
ATOM 5684 C C . THR B 1 252 ? 6.883 -25.297 19.906 1 52.5 252 THR B C 1
ATOM 5686 O O . THR B 1 252 ? 6.77 -25 21.094 1 52.5 252 THR B O 1
ATOM 5689 N N . HIS B 1 253 ? 7.48 -26.375 19.781 1 48.97 253 HIS B N 1
ATOM 5690 C CA . HIS B 1 253 ? 8.453 -26.828 20.766 1 48.97 253 HIS B CA 1
ATOM 5691 C C . HIS B 1 253 ? 9.438 -25.734 21.125 1 48.97 253 HIS B C 1
ATOM 5693 O O . HIS B 1 253 ? 9.844 -25.594 22.281 1 48.97 253 HIS B O 1
ATOM 5699 N N . ASN B 1 254 ? 10.094 -25.094 20.188 1 55.62 254 ASN B N 1
ATOM 5700 C CA . ASN B 1 254 ? 11.234 -24.281 20.609 1 55.62 254 ASN B CA 1
ATOM 5701 C C . ASN B 1 254 ? 10.828 -22.844 20.906 1 55.62 254 ASN B C 1
ATOM 5703 O O . ASN B 1 254 ? 11.664 -21.938 20.875 1 55.62 254 ASN B O 1
ATOM 5707 N N . VAL B 1 255 ? 9.469 -22.766 21.109 1 66.81 255 VAL B N 1
ATOM 5708 C CA . VAL B 1 255 ? 9.148 -21.359 21.297 1 66.81 255 VAL B CA 1
ATOM 5709 C C . VAL B 1 255 ? 8.898 -21.078 22.766 1 66.81 255 VAL B C 1
ATOM 5711 O O . VAL B 1 255 ? 8.25 -21.859 23.453 1 66.81 255 VAL B O 1
ATOM 5714 N N . SER B 1 256 ? 9.703 -20.219 23.375 1 81.88 256 SER B N 1
ATOM 5715 C CA . SER B 1 256 ? 9.523 -19.719 24.734 1 81.88 256 SER B CA 1
ATOM 5716 C C . SER B 1 256 ? 8.094 -19.234 24.969 1 81.88 256 SER B C 1
ATOM 5718 O O . SER B 1 256 ? 7.355 -19 24.016 1 81.88 256 SER B O 1
ATOM 5720 N N . ALA B 1 257 ? 7.668 -19.469 26.172 1 85.12 257 ALA B N 1
ATOM 5721 C CA . ALA B 1 257 ? 6.355 -18.938 26.547 1 85.12 257 ALA B CA 1
ATOM 5722 C C . ALA B 1 257 ? 6.191 -17.484 26.109 1 85.12 257 ALA B C 1
ATOM 5724 O O . ALA B 1 257 ? 5.125 -17.094 25.641 1 85.12 257 ALA B O 1
ATOM 5725 N N . SER B 1 258 ? 7.227 -16.797 26.281 1 89.75 258 SER B N 1
ATOM 5726 C CA . SER B 1 258 ? 7.207 -15.391 25.891 1 89.75 258 SER B CA 1
ATOM 5727 C C . SER B 1 258 ? 6.992 -15.234 24.391 1 89.75 258 SER B C 1
ATOM 5729 O O . SER B 1 258 ? 6.254 -14.352 23.953 1 89.75 258 SER B O 1
ATOM 5731 N N . CYS B 1 259 ? 7.582 -16.047 23.672 1 91.25 259 CYS B N 1
ATOM 5732 C CA . CYS B 1 259 ? 7.402 -16.016 22.219 1 91.25 259 CYS B CA 1
ATOM 5733 C C . CYS B 1 259 ? 5.969 -16.359 21.844 1 91.25 259 CYS B C 1
ATOM 5735 O O . CYS B 1 259 ? 5.348 -15.641 21.047 1 91.25 259 CYS B O 1
ATOM 5737 N N . ASN B 1 260 ? 5.418 -17.359 22.406 1 89.94 260 ASN B N 1
ATOM 5738 C CA . ASN B 1 260 ? 4.047 -17.766 22.125 1 89.94 260 ASN B CA 1
ATOM 5739 C C . ASN B 1 260 ? 3.053 -16.656 22.469 1 89.94 260 ASN B C 1
ATOM 5741 O O . ASN B 1 260 ? 2.098 -16.438 21.719 1 89.94 260 ASN B O 1
ATOM 5745 N N . ASN B 1 261 ? 3.293 -16.062 23.594 1 92.69 261 ASN B N 1
ATOM 5746 C CA . ASN B 1 261 ? 2.42 -14.969 23.984 1 92.69 261 ASN B CA 1
ATOM 5747 C C . ASN B 1 261 ? 2.479 -13.812 23 1 92.69 261 ASN B C 1
ATOM 5749 O O . ASN B 1 261 ? 1.448 -13.234 22.641 1 92.69 261 ASN B O 1
ATOM 5753 N N . ALA B 1 262 ? 3.678 -13.477 22.594 1 93.94 262 ALA B N 1
ATOM 5754 C CA . ALA B 1 262 ? 3.863 -12.383 21.656 1 93.94 262 ALA B CA 1
ATOM 5755 C C . ALA B 1 262 ? 3.205 -12.695 20.312 1 93.94 262 ALA B C 1
ATOM 5757 O O . ALA B 1 262 ? 2.57 -11.828 19.703 1 93.94 262 ALA B O 1
ATOM 5758 N N . ILE B 1 263 ? 3.363 -13.93 19.859 1 91.94 263 ILE B N 1
ATOM 5759 C CA . ILE B 1 263 ? 2.777 -14.359 18.594 1 91.94 263 ILE B CA 1
ATOM 5760 C C . ILE B 1 263 ? 1.254 -14.312 18.688 1 91.94 263 ILE B C 1
ATOM 5762 O O . ILE B 1 263 ? 0.584 -13.844 17.766 1 91.94 263 ILE B O 1
ATOM 5766 N N . ASN B 1 264 ? 0.715 -14.781 19.781 1 92.31 264 ASN B N 1
ATOM 5767 C CA . ASN B 1 264 ? -0.729 -14.734 20 1 92.31 264 ASN B CA 1
ATOM 5768 C C . ASN B 1 264 ? -1.247 -13.297 20.016 1 92.31 264 ASN B C 1
ATOM 5770 O O . ASN B 1 264 ? -2.291 -13 19.422 1 92.31 264 ASN B O 1
ATOM 5774 N N . GLU B 1 265 ? -0.544 -12.461 20.688 1 94.19 265 GLU B N 1
ATOM 5775 C CA . GLU B 1 265 ? -0.927 -11.055 20.734 1 94.19 265 GLU B CA 1
ATOM 5776 C C . GLU B 1 265 ? -0.877 -10.414 19.359 1 94.19 265 GLU B C 1
ATOM 5778 O O . GLU B 1 265 ? -1.76 -9.633 19 1 94.19 265 GLU B O 1
ATOM 5783 N N . ALA B 1 266 ? 0.18 -10.727 18.656 1 94.5 266 ALA B N 1
ATOM 5784 C CA . ALA B 1 266 ? 0.291 -10.219 17.281 1 94.5 266 ALA B CA 1
ATOM 5785 C C . ALA B 1 266 ? -0.927 -10.617 16.453 1 94.5 266 ALA B C 1
ATOM 5787 O O . ALA B 1 266 ? -1.502 -9.781 15.75 1 94.5 266 ALA B O 1
ATOM 5788 N N . ASN B 1 267 ? -1.332 -11.836 16.562 1 90.69 267 ASN B N 1
ATOM 5789 C CA . ASN B 1 267 ? -2.465 -12.336 15.781 1 90.69 267 ASN B CA 1
ATOM 5790 C C . ASN B 1 267 ? -3.771 -11.672 16.203 1 90.69 267 ASN B C 1
ATOM 5792 O O . ASN B 1 267 ? -4.664 -11.461 15.383 1 90.69 267 ASN B O 1
ATOM 5796 N N . GLU B 1 268 ? -3.873 -11.367 17.422 1 90.69 268 GLU B N 1
ATOM 5797 C CA . GLU B 1 268 ? -5.055 -10.68 17.922 1 90.69 268 GLU B CA 1
ATOM 5798 C C . GLU B 1 268 ? -5.125 -9.25 17.391 1 90.69 268 GLU B C 1
ATOM 5800 O O . GLU B 1 268 ? -6.207 -8.758 17.047 1 90.69 268 GLU B O 1
ATOM 5805 N N . ILE B 1 269 ? -4.008 -8.594 17.328 1 92.81 269 ILE B N 1
ATOM 5806 C CA . ILE B 1 269 ? -3.947 -7.203 16.891 1 92.81 269 ILE B CA 1
ATOM 5807 C C . ILE B 1 269 ? -4.293 -7.113 15.406 1 92.81 269 ILE B C 1
ATOM 5809 O O . ILE B 1 269 ? -5.078 -6.254 14.992 1 92.81 269 ILE B O 1
ATOM 5813 N N . VAL B 1 270 ? -3.664 -7.871 14.516 1 88.75 270 VAL B N 1
ATOM 5814 C CA . VAL B 1 270 ? -3.875 -7.832 13.07 1 88.75 270 VAL B CA 1
ATOM 5815 C C . VAL B 1 270 ? -5.336 -8.141 12.758 1 88.75 270 VAL B C 1
ATOM 5817 O O . VAL B 1 270 ? -5.914 -7.562 11.836 1 88.75 270 VAL B O 1
ATOM 5820 N N . SER B 1 271 ? -6.105 -8.695 13.578 1 79.69 271 SER B N 1
ATOM 5821 C CA . SER B 1 271 ? -7.543 -8.953 13.586 1 79.69 271 SER B CA 1
ATOM 5822 C C . SER B 1 271 ? -7.98 -9.664 12.312 1 79.69 271 SER B C 1
ATOM 5824 O O . SER B 1 271 ? -7.184 -9.844 11.383 1 79.69 271 SER B O 1
ATOM 5826 N N . ASP B 1 272 ? -9.258 -10.047 12.188 1 85.75 272 ASP B N 1
ATOM 5827 C CA . ASP B 1 272 ? -9.867 -10.727 11.047 1 85.75 272 ASP B CA 1
ATOM 5828 C C . ASP B 1 272 ? -10.445 -9.727 10.055 1 85.75 272 ASP B C 1
ATOM 5830 O O . ASP B 1 272 ? -10.969 -10.117 9.008 1 85.75 272 ASP B O 1
ATOM 5834 N N . TYR B 1 273 ? -10.258 -8.516 10.367 1 90.94 273 TYR B N 1
ATOM 5835 C CA . TYR B 1 273 ? -10.844 -7.492 9.508 1 90.94 273 TYR B CA 1
ATOM 5836 C C . TYR B 1 273 ? -9.844 -7.012 8.469 1 90.94 273 TYR B C 1
ATOM 5838 O O . TYR B 1 273 ? -10.109 -6.062 7.73 1 90.94 273 TYR B O 1
ATOM 5846 N N . ILE B 1 274 ? -8.711 -7.723 8.469 1 93.5 274 ILE B N 1
ATOM 5847 C CA . ILE B 1 274 ? -7.695 -7.441 7.461 1 93.5 274 ILE B CA 1
ATOM 5848 C C . ILE B 1 274 ? -7.535 -8.648 6.539 1 93.5 274 ILE B C 1
ATOM 5850 O O . ILE B 1 274 ? -7.633 -9.797 6.984 1 93.5 274 ILE B O 1
ATOM 5854 N N . ASN B 1 275 ? -7.422 -8.336 5.266 1 94.31 275 ASN B N 1
ATOM 5855 C CA . ASN B 1 275 ? -6.969 -9.367 4.34 1 94.31 275 ASN B CA 1
ATOM 5856 C C . ASN B 1 275 ? -5.461 -9.586 4.441 1 94.31 275 ASN B C 1
ATOM 5858 O O . ASN B 1 275 ? -4.676 -8.781 3.939 1 94.31 275 ASN B O 1
ATOM 5862 N N . TYR B 1 276 ? -5.035 -10.688 4.988 1 95.19 276 TYR B N 1
ATOM 5863 C CA . TYR B 1 276 ? -3.617 -10.961 5.195 1 95.19 276 TYR B CA 1
ATOM 5864 C C . TYR B 1 276 ? -2.889 -11.102 3.863 1 95.19 276 TYR B C 1
ATOM 5866 O O . TYR B 1 276 ? -1.67 -10.922 3.793 1 95.19 276 TYR B O 1
ATOM 5874 N N . TYR B 1 277 ? -3.607 -11.422 2.846 1 96.25 277 TYR B N 1
ATOM 5875 C CA . TYR B 1 277 ? -3.016 -11.656 1.533 1 96.25 277 TYR B CA 1
ATOM 5876 C C . TYR B 1 277 ? -2.85 -10.344 0.772 1 96.25 277 TYR B C 1
ATOM 5878 O O . TYR B 1 277 ? -2.188 -10.305 -0.267 1 96.25 277 TYR B O 1
ATOM 5886 N N . ASP B 1 278 ? -3.443 -9.297 1.201 1 96.06 278 ASP B N 1
ATOM 5887 C CA . ASP B 1 278 ? -3.326 -7.938 0.684 1 96.06 278 ASP B CA 1
ATOM 5888 C C . ASP B 1 278 ? -3.709 -6.91 1.747 1 96.06 278 ASP B C 1
ATOM 5890 O O . ASP B 1 278 ? -4.863 -6.488 1.824 1 96.06 278 ASP B O 1
ATOM 5894 N N . VAL B 1 279 ? -2.801 -6.391 2.406 1 95.25 279 VAL B N 1
ATOM 5895 C CA . VAL B 1 279 ? -3.039 -5.734 3.688 1 95.25 279 VAL B CA 1
ATOM 5896 C C . VAL B 1 279 ? -3.604 -4.336 3.457 1 95.25 279 VAL B C 1
ATOM 5898 O O . VAL B 1 279 ? -4.117 -3.705 4.383 1 95.25 279 VAL B O 1
ATOM 5901 N N . ILE B 1 280 ? -3.576 -3.797 2.275 1 92.06 280 ILE B N 1
ATOM 5902 C CA . ILE B 1 280 ? -4.043 -2.428 2.082 1 92.06 280 ILE B CA 1
ATOM 5903 C C . ILE B 1 280 ? -5.473 -2.441 1.548 1 92.06 280 ILE B C 1
ATOM 5905 O O . ILE B 1 280 ? -6.113 -1.393 1.447 1 92.06 280 ILE B O 1
ATOM 5909 N N . LEU B 1 281 ? -6.043 -3.625 1.174 1 94.5 281 LEU B N 1
ATOM 5910 C CA . LEU B 1 281 ? -7.391 -3.713 0.626 1 94.5 281 LEU B CA 1
ATOM 5911 C C . LEU B 1 281 ? -8.43 -3.775 1.743 1 94.5 281 LEU B C 1
ATOM 5913 O O . LEU B 1 281 ? -8.188 -4.383 2.789 1 94.5 281 LEU B O 1
ATOM 5917 N N . ASP B 1 282 ? -9.562 -3.174 1.457 1 94.44 282 ASP B N 1
ATOM 5918 C CA . ASP B 1 282 ? -10.742 -3.436 2.277 1 94.44 282 ASP B CA 1
ATOM 5919 C C . ASP B 1 282 ? -11.227 -4.871 2.102 1 94.44 282 ASP B C 1
ATOM 5921 O O . ASP B 1 282 ? -10.922 -5.516 1.095 1 94.44 282 ASP B O 1
ATOM 5925 N N . VAL B 1 283 ? -11.938 -5.328 3.104 1 94.56 283 VAL B N 1
ATOM 5926 C CA . VAL B 1 283 ? -12.391 -6.715 3.053 1 94.56 283 VAL B CA 1
ATOM 5927 C C . VAL B 1 283 ? -13.828 -6.766 2.547 1 94.56 283 VAL B C 1
ATOM 5929 O O . VAL B 1 283 ? -14.578 -5.801 2.691 1 94.56 283 VAL B O 1
ATOM 5932 N N . CYS B 1 284 ? -14.203 -7.812 1.854 1 94.12 284 CYS B N 1
ATOM 5933 C CA . CYS B 1 284 ? -15.578 -8.117 1.492 1 94.12 284 CYS B CA 1
ATOM 5934 C C . CYS B 1 284 ? -16.281 -8.867 2.619 1 94.12 284 CYS B C 1
ATOM 5936 O O . CYS B 1 284 ? -15.781 -9.875 3.115 1 94.12 284 CYS B O 1
ATOM 5938 N N . TYR B 1 285 ? -17.391 -8.398 3.039 1 92.19 285 TYR B N 1
ATOM 5939 C CA . TYR B 1 285 ? -18.156 -9.086 4.078 1 92.19 285 TYR B CA 1
ATOM 5940 C C . TYR B 1 285 ? -18.953 -10.242 3.496 1 92.19 285 TYR B C 1
ATOM 5942 O O . TYR B 1 285 ? -19.844 -10.039 2.678 1 92.19 285 TYR B O 1
ATOM 5950 N N . PRO B 1 286 ? -18.656 -11.383 3.959 1 90.56 286 PRO B N 1
ATOM 5951 C CA . PRO B 1 286 ? -19.266 -12.57 3.342 1 90.56 286 PRO B CA 1
ATOM 5952 C C . PRO B 1 286 ? -20.781 -12.562 3.414 1 90.56 286 PRO B C 1
ATOM 5954 O O . PRO B 1 286 ? -21.453 -12.852 2.42 1 90.56 286 PRO B O 1
ATOM 5957 N N . SER B 1 287 ? -21.344 -12.211 4.566 1 89.38 287 SER B N 1
ATOM 5958 C CA . SER B 1 287 ? -22.797 -12.258 4.742 1 89.38 287 SER B CA 1
ATOM 5959 C C . SER B 1 287 ? -23.5 -11.32 3.775 1 89.38 287 SER B C 1
ATOM 5961 O O . SER B 1 287 ? -24.547 -11.664 3.213 1 89.38 287 SER B O 1
ATOM 5963 N N . ILE B 1 288 ? -22.938 -10.227 3.52 1 89.25 288 ILE B N 1
ATOM 5964 C CA . ILE B 1 288 ? -23.547 -9.219 2.664 1 89.25 288 ILE B CA 1
ATOM 5965 C C . ILE B 1 288 ? -23.469 -9.664 1.205 1 89.25 288 ILE B C 1
ATOM 5967 O O . ILE B 1 288 ? -24.469 -9.656 0.493 1 89.25 288 ILE B O 1
ATOM 5971 N N . VAL B 1 289 ? -22.297 -10.086 0.793 1 92 289 VAL B N 1
ATOM 5972 C CA . VAL B 1 289 ? -22.094 -10.43 -0.608 1 92 289 VAL B CA 1
ATOM 5973 C C . VAL B 1 289 ? -22.906 -11.68 -0.953 1 92 289 VAL B C 1
ATOM 5975 O O . VAL B 1 289 ? -23.5 -11.766 -2.031 1 92 289 VAL B O 1
ATOM 5978 N N . GLU B 1 290 ? -22.953 -12.625 -0.076 1 92.12 290 GLU B N 1
ATOM 5979 C CA . GLU B 1 290 ? -23.719 -13.844 -0.321 1 92.12 290 GLU B CA 1
ATOM 5980 C C . GLU B 1 290 ? -25.203 -13.547 -0.447 1 92.12 290 GLU B C 1
ATOM 5982 O O . GLU B 1 290 ? -25.891 -14.125 -1.292 1 92.12 290 GLU B O 1
ATOM 5987 N N . GLN B 1 291 ? -25.688 -12.68 0.37 1 91.06 291 GLN B N 1
ATOM 5988 C CA . GLN B 1 291 ? -27.078 -12.266 0.288 1 91.06 291 GLN B CA 1
ATOM 5989 C C . GLN B 1 291 ? -27.375 -11.57 -1.038 1 91.06 291 GLN B C 1
ATOM 5991 O O . GLN B 1 291 ? -28.391 -11.852 -1.682 1 91.06 291 GLN B O 1
ATOM 5996 N N . GLU B 1 292 ? -26.516 -10.703 -1.417 1 92.38 292 GLU B N 1
ATOM 5997 C CA . GLU B 1 292 ? -26.703 -10 -2.68 1 92.38 292 GLU B CA 1
ATOM 5998 C C . GLU B 1 292 ? -26.734 -10.969 -3.855 1 92.38 292 GLU B C 1
ATOM 6000 O O . GLU B 1 292 ? -27.594 -10.852 -4.742 1 92.38 292 GLU B O 1
ATOM 6005 N N . LEU B 1 293 ? -25.859 -11.914 -3.867 1 93 293 LEU B N 1
ATOM 6006 C CA . LEU B 1 293 ? -25.797 -12.891 -4.945 1 93 293 LEU B CA 1
ATOM 6007 C C . LEU B 1 293 ? -27.047 -13.758 -4.98 1 93 293 LEU B C 1
ATOM 6009 O O . LEU B 1 293 ? -27.578 -14.031 -6.055 1 93 293 LEU B O 1
ATOM 6013 N N . LYS B 1 294 ? -27.531 -14.141 -3.861 1 92.94 294 LYS B N 1
ATOM 6014 C CA . LYS B 1 294 ? -28.734 -14.953 -3.781 1 92.94 294 LYS B CA 1
ATOM 6015 C C . LYS B 1 294 ? -29.953 -14.18 -4.301 1 92.94 294 LYS B C 1
ATOM 6017 O O . LYS B 1 294 ? -30.844 -14.758 -4.918 1 92.94 294 LYS B O 1
ATOM 6022 N N . LEU B 1 295 ? -29.859 -12.898 -4.059 1 94.12 295 LEU B N 1
ATOM 6023 C CA . LEU B 1 295 ? -30.969 -12.039 -4.492 1 94.12 295 LEU B CA 1
ATOM 6024 C C . LEU B 1 295 ? -30.766 -11.586 -5.934 1 94.12 295 LEU B C 1
ATOM 6026 O O . LEU B 1 295 ? -31.484 -10.711 -6.422 1 94.12 295 LEU B O 1
ATOM 6030 N N . LYS B 1 296 ? -29.797 -12.133 -6.578 1 91.81 296 LYS B N 1
ATOM 6031 C CA . LYS B 1 296 ? -29.5 -11.867 -7.988 1 91.81 296 LYS B CA 1
ATOM 6032 C C . LYS B 1 296 ? -29.141 -10.406 -8.211 1 91.81 296 LYS B C 1
ATOM 6034 O O . LYS B 1 296 ? -29.578 -9.797 -9.195 1 91.81 296 LYS B O 1
ATOM 6039 N N . LYS B 1 297 ? -28.422 -9.805 -7.27 1 91.38 297 LYS B N 1
ATOM 6040 C CA . LYS B 1 297 ? -27.922 -8.438 -7.367 1 91.38 297 LYS B CA 1
ATOM 6041 C C . LYS B 1 297 ? -26.422 -8.414 -7.609 1 91.38 297 LYS B C 1
ATOM 6043 O O . LYS B 1 297 ? -25.75 -9.43 -7.453 1 91.38 297 LYS B O 1
ATOM 6048 N N . MET B 1 298 ? -26 -7.223 -8.031 1 90.81 298 MET B N 1
ATOM 6049 C CA . MET B 1 298 ? -24.562 -7.016 -8.18 1 90.81 298 MET B CA 1
ATOM 6050 C C . MET B 1 298 ? -23.891 -6.871 -6.816 1 90.81 298 MET B C 1
ATOM 6052 O O . MET B 1 298 ? -24.312 -6.039 -6 1 90.81 298 MET B O 1
ATOM 6056 N N . ALA B 1 299 ? -22.906 -7.711 -6.539 1 88.31 299 ALA B N 1
ATOM 6057 C CA . ALA B 1 299 ? -22.25 -7.73 -5.234 1 88.31 299 ALA B CA 1
ATOM 6058 C C . ALA B 1 299 ? -20.875 -7.09 -5.305 1 88.31 299 ALA B C 1
ATOM 6060 O O . ALA B 1 299 ? -20.141 -7.051 -4.305 1 88.31 299 ALA B O 1
ATOM 6061 N N . THR B 1 300 ? -20.547 -6.43 -6.352 1 85.56 300 THR B N 1
ATOM 6062 C CA . THR B 1 300 ? -19.188 -5.938 -6.559 1 85.56 300 THR B CA 1
ATOM 6063 C C . THR B 1 300 ? -18.859 -4.824 -5.574 1 85.56 300 THR B C 1
ATOM 6065 O O . THR B 1 300 ? -19.641 -3.889 -5.398 1 85.56 300 THR B O 1
ATOM 6068 N N . LYS B 1 301 ? -17.75 -5.059 -4.91 1 89.31 301 LYS B N 1
ATOM 6069 C CA . LYS B 1 301 ? -17.156 -4.043 -4.051 1 89.31 301 LYS B CA 1
ATOM 6070 C C . LYS B 1 301 ? -15.703 -3.77 -4.461 1 89.31 301 LYS B C 1
ATOM 6072 O O . LYS B 1 301 ? -14.898 -4.695 -4.582 1 89.31 301 LYS B O 1
ATOM 6077 N N . ILE B 1 302 ? -15.453 -2.453 -4.703 1 90.5 302 ILE B N 1
ATOM 6078 C CA . ILE B 1 302 ? -14.141 -2.107 -5.238 1 90.5 302 ILE B CA 1
ATOM 6079 C C . ILE B 1 302 ? -13.32 -1.396 -4.164 1 90.5 302 ILE B C 1
ATOM 6081 O O . ILE B 1 302 ? -13.812 -0.48 -3.502 1 90.5 302 ILE B O 1
ATOM 6085 N N . SER B 1 303 ? -12.148 -1.873 -3.914 1 90.25 303 SER B N 1
ATOM 6086 C CA . SER B 1 303 ? -11.125 -1.259 -3.07 1 90.25 303 SER B CA 1
ATOM 6087 C C . SER B 1 303 ? -9.82 -1.059 -3.838 1 90.25 303 SER B C 1
ATOM 6089 O O . SER B 1 303 ? -9.227 -2.023 -4.324 1 90.25 303 SER B O 1
ATOM 6091 N N . ILE B 1 304 ? -9.383 0.197 -4.008 1 85.62 304 ILE B N 1
ATOM 6092 C CA . ILE B 1 304 ? -8.156 0.578 -4.699 1 85.62 304 ILE B CA 1
ATOM 6093 C C . ILE B 1 304 ? -8.133 -0.055 -6.09 1 85.62 304 ILE B C 1
ATOM 6095 O O . ILE B 1 304 ? -7.113 -0.62 -6.5 1 85.62 304 ILE B O 1
ATOM 6099 N N . GLY B 1 305 ? -9.242 -0.086 -6.734 1 85.12 305 GLY B N 1
ATOM 6100 C CA . GLY B 1 305 ? -9.344 -0.555 -8.109 1 85.12 305 GLY B CA 1
ATOM 6101 C C . GLY B 1 305 ? -9.5 -2.061 -8.211 1 85.12 305 GLY B C 1
ATOM 6102 O O . GLY B 1 305 ? -9.547 -2.609 -9.312 1 85.12 305 GLY B O 1
ATOM 6103 N N . VAL B 1 306 ? -9.672 -2.742 -7.098 1 91.5 306 VAL B N 1
ATOM 6104 C CA . VAL B 1 306 ? -9.727 -4.199 -7.078 1 91.5 306 VAL B CA 1
ATOM 6105 C C . VAL B 1 306 ? -11.102 -4.656 -6.586 1 91.5 306 VAL B C 1
ATOM 6107 O O . VAL B 1 306 ? -11.617 -4.129 -5.602 1 91.5 306 VAL B O 1
ATOM 6110 N N . ASP B 1 307 ? -11.695 -5.574 -7.27 1 94.31 307 ASP B N 1
ATOM 6111 C CA . ASP B 1 307 ? -12.93 -6.207 -6.82 1 94.31 307 ASP B CA 1
ATOM 6112 C C . ASP B 1 307 ? -12.664 -7.188 -5.68 1 94.31 307 ASP B C 1
ATOM 6114 O O . ASP B 1 307 ? -12.375 -8.359 -5.922 1 94.31 307 ASP B O 1
ATOM 6118 N N . VAL B 1 308 ? -12.922 -6.793 -4.5 1 94.75 308 VAL B N 1
ATOM 6119 C CA . VAL B 1 308 ? -12.508 -7.566 -3.336 1 94.75 308 VAL B CA 1
ATOM 6120 C C . VAL B 1 308 ? -13.539 -8.656 -3.045 1 94.75 308 VAL B C 1
ATOM 6122 O O . VAL B 1 308 ? -13.328 -9.5 -2.166 1 94.75 308 VAL B O 1
ATOM 6125 N N . CYS B 1 309 ? -14.648 -8.75 -3.74 1 96.12 309 CYS B N 1
ATOM 6126 C CA . CYS B 1 309 ? -15.664 -9.773 -3.518 1 96.12 309 CYS B CA 1
ATOM 6127 C C . CYS B 1 309 ? -15.602 -10.844 -4.594 1 96.12 309 CYS B C 1
ATOM 6129 O O . CYS B 1 309 ? -16.422 -11.773 -4.602 1 96.12 309 CYS B O 1
ATOM 6131 N N . MET B 1 310 ? -14.648 -10.773 -5.43 1 96.25 310 MET B N 1
ATOM 6132 C CA . MET B 1 310 ? -14.555 -11.641 -6.598 1 96.25 310 MET B CA 1
ATOM 6133 C C . MET B 1 310 ? -14.531 -13.109 -6.188 1 96.25 310 MET B C 1
ATOM 6135 O O . MET B 1 310 ? -15.07 -13.969 -6.891 1 96.25 310 MET B O 1
ATOM 6139 N N . THR B 1 311 ? -13.914 -13.438 -5.086 1 95.75 311 THR B N 1
ATOM 6140 C CA . THR B 1 311 ? -13.789 -14.828 -4.648 1 95.75 311 THR B CA 1
ATOM 6141 C C . THR B 1 311 ? -15.156 -15.422 -4.348 1 95.75 311 THR B C 1
ATOM 6143 O O . THR B 1 311 ? -15.391 -16.609 -4.605 1 95.75 311 THR B O 1
ATOM 6146 N N . TYR B 1 312 ? -16.078 -14.641 -3.84 1 95.69 312 TYR B N 1
ATOM 6147 C CA . TYR B 1 312 ? -17.422 -15.109 -3.553 1 95.69 312 TYR B CA 1
ATOM 6148 C C . TYR B 1 312 ? -18.234 -15.242 -4.836 1 95.69 312 TYR B C 1
ATOM 6150 O O . TYR B 1 312 ? -19.031 -16.172 -4.98 1 95.69 312 TYR B O 1
ATOM 6158 N N . GLU B 1 313 ? -18.031 -14.289 -5.68 1 97.31 313 GLU B N 1
ATOM 6159 C CA . GLU B 1 313 ? -18.688 -14.359 -6.984 1 97.31 313 GLU B CA 1
ATOM 6160 C C . GLU B 1 313 ? -18.297 -15.633 -7.727 1 97.31 313 GLU B C 1
ATOM 6162 O O . GLU B 1 313 ? -19.156 -16.328 -8.281 1 97.31 313 GLU B O 1
ATOM 6167 N N . ARG B 1 314 ? -17 -15.883 -7.691 1 97.44 314 ARG B N 1
ATOM 6168 C CA . ARG B 1 314 ? -16.484 -17.078 -8.352 1 97.44 314 ARG B CA 1
ATOM 6169 C C . ARG B 1 314 ? -17.047 -18.344 -7.711 1 97.44 314 ARG B C 1
ATOM 6171 O O . ARG B 1 314 ? -17.469 -19.266 -8.414 1 97.44 314 ARG B O 1
ATOM 6178 N N . ALA B 1 315 ? -17.031 -18.406 -6.383 1 97.25 315 ALA B N 1
ATOM 6179 C CA . ALA B 1 315 ? -17.547 -19.578 -5.699 1 97.25 315 ALA B CA 1
ATOM 6180 C C . ALA B 1 315 ? -19.016 -19.828 -6.066 1 97.25 315 ALA B C 1
ATOM 6182 O O . ALA B 1 315 ? -19.422 -20.969 -6.277 1 97.25 315 ALA B O 1
ATOM 6183 N N . PHE B 1 316 ? -19.828 -18.75 -6.098 1 97.31 316 PHE B N 1
ATOM 6184 C CA . PHE B 1 316 ? -21.219 -18.859 -6.504 1 97.31 316 PHE B CA 1
ATOM 6185 C C . PHE B 1 316 ? -21.328 -19.391 -7.93 1 97.31 316 PHE B C 1
ATOM 6187 O O . PHE B 1 316 ? -22.094 -20.328 -8.203 1 97.31 316 PHE B O 1
ATOM 6194 N N . TYR B 1 317 ? -20.547 -18.859 -8.828 1 97.81 317 TYR B N 1
ATOM 6195 C CA . TYR B 1 317 ? -20.547 -19.219 -10.242 1 97.81 317 TYR B CA 1
ATOM 6196 C C . TYR B 1 317 ? -20.172 -20.688 -10.43 1 97.81 317 TYR B C 1
ATOM 6198 O O . TYR B 1 317 ? -20.844 -21.406 -11.18 1 97.81 317 TYR B O 1
ATOM 6206 N N . PHE B 1 318 ? -19.172 -21.172 -9.781 1 98.31 318 PHE B N 1
ATOM 6207 C CA . PHE B 1 318 ? -18.641 -22.516 -9.961 1 98.31 318 PHE B CA 1
ATOM 6208 C C . PHE B 1 318 ? -19.625 -23.547 -9.438 1 98.31 318 PHE B C 1
ATOM 6210 O O . PHE B 1 318 ? -19.547 -24.734 -9.805 1 98.31 318 PHE B O 1
ATOM 6217 N N . ASN B 1 319 ? -20.484 -23.156 -8.562 1 97.5 319 ASN B N 1
ATOM 6218 C CA . ASN B 1 319 ? -21.391 -24.125 -7.969 1 97.5 319 ASN B CA 1
ATOM 6219 C C . ASN B 1 319 ? -22.734 -24.156 -8.688 1 97.5 319 ASN B C 1
ATOM 6221 O O . ASN B 1 319 ? -23.641 -24.891 -8.281 1 97.5 319 ASN B O 1
ATOM 6225 N N . LEU B 1 320 ? -22.859 -23.406 -9.727 1 96.88 320 LEU B N 1
ATOM 6226 C CA . LEU B 1 320 ? -24.031 -23.531 -10.586 1 96.88 320 LEU B CA 1
ATOM 6227 C C . LEU B 1 320 ? -23.953 -24.781 -11.445 1 96.88 320 LEU B C 1
ATOM 6229 O O . LEU B 1 320 ? -22.922 -25.062 -12.055 1 96.88 320 LEU B O 1
ATOM 6233 N N . PRO B 1 321 ? -25.062 -25.469 -11.562 1 96.94 321 PRO B N 1
ATOM 6234 C CA . PRO B 1 321 ? -25.047 -26.719 -12.328 1 96.94 321 PRO B CA 1
ATOM 6235 C C . PRO B 1 321 ? -24.719 -26.5 -13.805 1 96.94 321 PRO B C 1
ATOM 6237 O O . PRO B 1 321 ? -24 -27.312 -14.406 1 96.94 321 PRO B O 1
ATOM 6240 N N . GLU B 1 322 ? -25.188 -25.453 -14.398 1 97.69 322 GLU B N 1
ATOM 6241 C CA . GLU B 1 322 ? -24.953 -25.203 -15.82 1 97.69 322 GLU B CA 1
ATOM 6242 C C . GLU B 1 322 ? -23.484 -24.891 -16.078 1 97.69 322 GLU B C 1
ATOM 6244 O O . GLU B 1 322 ? -22.969 -25.188 -17.156 1 97.69 322 GLU B O 1
ATOM 6249 N N . VAL B 1 323 ? -22.828 -24.297 -15.094 1 98.31 323 VAL B N 1
ATOM 6250 C CA . VAL B 1 323 ? -21.406 -24 -15.227 1 98.31 323 VAL B CA 1
ATOM 6251 C C . VAL B 1 323 ? -20.609 -25.297 -15.156 1 98.31 323 VAL B C 1
ATOM 6253 O O . VAL B 1 323 ? -19.703 -25.516 -15.969 1 98.31 323 VAL B O 1
ATOM 6256 N N . GLN B 1 324 ? -20.891 -26.141 -14.211 1 98.38 324 GLN B N 1
ATOM 6257 C CA . GLN B 1 324 ? -20.203 -27.422 -14.07 1 98.38 324 GLN B CA 1
ATOM 6258 C C . GLN B 1 324 ? -20.391 -28.297 -15.305 1 98.38 324 GLN B C 1
ATOM 6260 O O . GLN B 1 324 ? -19.453 -28.969 -15.742 1 98.38 324 GLN B O 1
ATOM 6265 N N . LYS B 1 325 ? -21.562 -28.234 -15.867 1 97.69 325 LYS B N 1
ATOM 6266 C CA . LYS B 1 325 ? -21.828 -28.969 -17.109 1 97.69 325 LYS B CA 1
ATOM 6267 C C . LYS B 1 325 ? -20.984 -28.438 -18.25 1 97.69 325 LYS B C 1
ATOM 6269 O O . LYS B 1 325 ? -20.375 -29.203 -19 1 97.69 325 LYS B O 1
ATOM 6274 N N . ALA B 1 326 ? -20.938 -27.125 -18.391 1 98.06 326 ALA B N 1
ATOM 6275 C CA . ALA B 1 326 ? -20.203 -26.5 -19.469 1 98.06 326 ALA B CA 1
ATOM 6276 C C . ALA B 1 326 ? -18.703 -26.766 -19.344 1 98.06 326 ALA B C 1
ATOM 6278 O O . ALA B 1 326 ? -18 -26.906 -20.344 1 98.06 326 ALA B O 1
ATOM 6279 N N . LEU B 1 327 ? -18.188 -26.906 -18.125 1 98.31 327 LEU B N 1
ATOM 6280 C CA . LEU B 1 327 ? -16.781 -27.141 -17.828 1 98.31 327 LEU B CA 1
ATOM 6281 C C . LEU B 1 327 ? -16.453 -28.625 -17.891 1 98.31 327 LEU B C 1
ATOM 6283 O O . LEU B 1 327 ? -15.289 -29.016 -17.781 1 98.31 327 LEU B O 1
ATOM 6287 N N . HIS B 1 328 ? -17.469 -29.438 -18.078 1 97.62 328 HIS B N 1
ATOM 6288 C CA . HIS B 1 328 ? -17.297 -30.875 -17.984 1 97.62 328 HIS B CA 1
ATOM 6289 C C . HIS B 1 328 ? -16.766 -31.281 -16.609 1 97.62 328 HIS B C 1
ATOM 6291 O O . HIS B 1 328 ? -15.945 -32.188 -16.5 1 97.62 328 HIS B O 1
ATOM 6297 N N . ALA B 1 329 ? -17.156 -30.531 -15.633 1 97.88 329 ALA B N 1
ATOM 6298 C CA . ALA B 1 329 ? -16.703 -30.75 -14.266 1 97.88 329 ALA B CA 1
ATOM 6299 C C . ALA B 1 329 ? -17.734 -31.547 -13.469 1 97.88 329 ALA B C 1
ATOM 6301 O O . ALA B 1 329 ? -18.906 -31.609 -13.852 1 97.88 329 ALA B O 1
ATOM 6302 N N . ASN B 1 330 ? -17.266 -32.156 -12.43 1 96.69 330 ASN B N 1
ATOM 6303 C CA . ASN B 1 330 ? -18.125 -32.844 -11.477 1 96.69 330 ASN B CA 1
ATOM 6304 C C . ASN B 1 330 ? -18.969 -33.906 -12.164 1 96.69 330 ASN B C 1
ATOM 6306 O O . ASN B 1 330 ? -20.172 -34.031 -11.906 1 96.69 330 ASN B O 1
ATOM 6310 N N . ARG B 1 331 ? -18.375 -34.625 -12.953 1 91.69 331 ARG B N 1
ATOM 6311 C CA . ARG B 1 331 ? -19.062 -35.656 -13.719 1 91.69 331 ARG B CA 1
ATOM 6312 C C . ARG B 1 331 ? -19.438 -36.844 -12.828 1 91.69 331 ARG B C 1
ATOM 6314 O O . ARG B 1 331 ? -20.328 -37.625 -13.172 1 91.69 331 ARG B O 1
ATOM 6321 N N . THR B 1 332 ? -18.828 -36.938 -11.789 1 92.56 332 THR B N 1
ATOM 6322 C CA . THR B 1 332 ? -19.078 -38.094 -10.906 1 92.56 332 THR B CA 1
ATOM 6323 C C . THR B 1 332 ? -19.969 -37.688 -9.734 1 92.56 332 THR B C 1
ATOM 6325 O O . THR B 1 332 ? -20.141 -38.438 -8.781 1 92.56 332 THR B O 1
ATOM 6328 N N . ASN B 1 333 ? -20.469 -36.562 -9.688 1 93.12 333 ASN B N 1
ATOM 6329 C CA . ASN B 1 333 ? -21.344 -36.031 -8.641 1 93.12 333 ASN B CA 1
ATOM 6330 C C . ASN B 1 333 ? -20.688 -36.125 -7.27 1 93.12 333 ASN B C 1
ATOM 6332 O O . ASN B 1 333 ? -21.203 -36.781 -6.359 1 93.12 333 ASN B O 1
ATOM 6336 N N . LEU B 1 334 ? -19.688 -35.375 -7.133 1 94.94 334 LEU B N 1
ATOM 6337 C CA . LEU B 1 334 ? -18.938 -35.312 -5.879 1 94.94 334 LEU B CA 1
ATOM 6338 C C . LEU B 1 334 ? -19.859 -34.906 -4.73 1 94.94 334 LEU B C 1
ATOM 6340 O O . LEU B 1 334 ? -20.75 -34.062 -4.91 1 94.94 334 LEU B O 1
ATOM 6344 N N . PRO B 1 335 ? -19.672 -35.375 -3.514 1 92.75 335 PRO B N 1
ATOM 6345 C CA . PRO B 1 335 ? -20.578 -35.156 -2.385 1 92.75 335 PRO B CA 1
ATOM 6346 C C . PRO B 1 335 ? -20.328 -33.812 -1.693 1 92.75 335 PRO B C 1
ATOM 6348 O O . PRO B 1 335 ? -20.828 -33.594 -0.588 1 92.75 335 PRO B O 1
ATOM 6351 N N . TYR B 1 336 ? -19.5 -33 -2.148 1 92.94 336 TYR B N 1
ATOM 6352 C CA . TYR B 1 336 ? -19.234 -31.703 -1.571 1 92.94 336 TYR B CA 1
ATOM 6353 C C . TYR B 1 336 ? -19.312 -30.609 -2.635 1 92.94 336 TYR B C 1
ATOM 6355 O O . TYR B 1 336 ? -19.125 -30.875 -3.822 1 92.94 336 TYR B O 1
ATOM 6363 N N . HIS B 1 337 ? -19.625 -29.375 -2.213 1 95.12 337 HIS B N 1
ATOM 6364 C CA . HIS B 1 337 ? -19.625 -28.219 -3.1 1 95.12 337 HIS B CA 1
ATOM 6365 C C . HIS B 1 337 ? -18.188 -27.781 -3.424 1 95.12 337 HIS B C 1
ATOM 6367 O O . HIS B 1 337 ? -17.266 -28.016 -2.639 1 95.12 337 HIS B O 1
ATOM 6373 N N . TRP B 1 338 ? -18.078 -27.234 -4.566 1 97.31 338 TRP B N 1
ATOM 6374 C CA . TRP B 1 338 ? -16.781 -26.688 -4.906 1 97.31 338 TRP B CA 1
ATOM 6375 C C . TRP B 1 338 ? -16.359 -25.609 -3.9 1 97.31 338 TRP B C 1
ATOM 6377 O O . TRP B 1 338 ? -17.172 -24.781 -3.504 1 97.31 338 TRP B O 1
ATOM 6387 N N . SER B 1 339 ? -15.141 -25.562 -3.475 1 97.31 339 SER B N 1
ATOM 6388 C CA . SER B 1 339 ? -14.523 -24.547 -2.633 1 97.31 339 SER B CA 1
ATOM 6389 C C . SER B 1 339 ? -13.086 -24.266 -3.057 1 97.31 339 SER B C 1
ATOM 6391 O O . SER B 1 339 ? -12.469 -25.094 -3.742 1 97.31 339 SER B O 1
ATOM 6393 N N . MET B 1 340 ? -12.641 -23.125 -2.715 1 97.44 340 MET B N 1
ATOM 6394 C CA . MET B 1 340 ? -11.305 -22.703 -3.111 1 97.44 340 MET B CA 1
ATOM 6395 C C . MET B 1 340 ? -10.25 -23.672 -2.586 1 97.44 340 MET B C 1
ATOM 6397 O O . MET B 1 340 ? -9.344 -24.062 -3.318 1 97.44 340 MET B O 1
ATOM 6401 N N . CYS B 1 341 ? -10.297 -23.969 -1.376 1 97.25 341 CYS B N 1
ATOM 6402 C CA . CYS B 1 341 ? -9.406 -24.953 -0.774 1 97.25 341 CYS B CA 1
ATOM 6403 C C . CYS B 1 341 ? -10.18 -26.172 -0.299 1 97.25 341 CYS B C 1
ATOM 6405 O O . CYS B 1 341 ? -11.289 -26.047 0.215 1 97.25 341 CYS B O 1
ATOM 6407 N N . SER B 1 342 ? -9.578 -27.281 -0.423 1 97.25 342 SER B N 1
ATOM 6408 C CA . SER B 1 342 ? -10.258 -28.547 -0.186 1 97.25 342 SER B CA 1
ATOM 6409 C C . SER B 1 342 ? -10.609 -28.719 1.288 1 97.25 342 SER B C 1
ATOM 6411 O O . SER B 1 342 ? -9.773 -28.484 2.162 1 97.25 342 SER B O 1
ATOM 6413 N N . GLY B 1 343 ? -11.812 -29.203 1.498 1 94.56 343 GLY B N 1
ATOM 6414 C CA . GLY B 1 343 ? -12.234 -29.547 2.844 1 94.56 343 GLY B CA 1
ATOM 6415 C C . GLY B 1 343 ? -12.094 -31.031 3.141 1 94.56 343 GLY B C 1
ATOM 6416 O O . GLY B 1 343 ? -12.219 -31.453 4.293 1 94.56 343 GLY B O 1
ATOM 6417 N N . VAL B 1 344 ? -11.695 -31.797 2.17 1 95.25 344 VAL B N 1
ATOM 6418 C CA . VAL B 1 344 ? -11.688 -33.25 2.357 1 95.25 344 VAL B CA 1
ATOM 6419 C C . VAL B 1 344 ? -10.25 -33.75 2.361 1 95.25 344 VAL B C 1
ATOM 6421 O O . VAL B 1 344 ? -9.992 -34.906 2.768 1 95.25 344 VAL B O 1
ATOM 6424 N N . LEU B 1 345 ? -9.352 -33 1.849 1 96.06 345 LEU B N 1
ATOM 6425 C CA . LEU B 1 345 ? -7.949 -33.375 1.739 1 96.06 345 LEU B CA 1
ATOM 6426 C C . LEU B 1 345 ? -7.266 -33.344 3.102 1 96.06 345 LEU B C 1
ATOM 6428 O O . LEU B 1 345 ? -7.387 -32.344 3.828 1 96.06 345 LEU B O 1
ATOM 6432 N N . ASN B 1 346 ? -6.723 -34.469 3.533 1 97 346 ASN B N 1
ATOM 6433 C CA . ASN B 1 346 ? -5.797 -34.5 4.66 1 97 346 ASN B CA 1
ATOM 6434 C C . ASN B 1 346 ? -4.344 -34.406 4.195 1 97 346 ASN B C 1
ATOM 6436 O O . ASN B 1 346 ? -3.688 -35.438 3.98 1 97 346 ASN B O 1
ATOM 6440 N N . TYR B 1 347 ? -3.816 -33.281 4.152 1 96.5 347 TYR B N 1
ATOM 6441 C CA . TYR B 1 347 ? -2.488 -33.031 3.602 1 96.5 347 TYR B CA 1
ATOM 6442 C C . TYR B 1 347 ? -1.418 -33.156 4.68 1 96.5 347 TYR B C 1
ATOM 6444 O O . TYR B 1 347 ? -1.657 -32.844 5.844 1 96.5 347 TYR B O 1
ATOM 6452 N N . SER B 1 348 ? -0.292 -33.562 4.316 1 96.31 348 SER B N 1
ATOM 6453 C CA . SER B 1 348 ? 0.825 -33.75 5.234 1 96.31 348 SER B CA 1
ATOM 6454 C C . SER B 1 348 ? 1.091 -32.5 6.066 1 96.31 348 SER B C 1
ATOM 6456 O O . SER B 1 348 ? 1.273 -31.422 5.52 1 96.31 348 SER B O 1
ATOM 6458 N N . GLU B 1 349 ? 1.221 -32.688 7.328 1 91.38 349 GLU B N 1
ATOM 6459 C CA . GLU B 1 349 ? 1.484 -31.594 8.234 1 91.38 349 GLU B CA 1
ATOM 6460 C C . GLU B 1 349 ? 2.971 -31.234 8.273 1 91.38 349 GLU B C 1
ATOM 6462 O O . GLU B 1 349 ? 3.35 -30.156 8.711 1 91.38 349 GLU B O 1
ATOM 6467 N N . THR B 1 350 ? 3.799 -32.094 7.777 1 93.56 350 THR B N 1
ATOM 6468 C CA . THR B 1 350 ? 5.238 -31.906 7.926 1 93.56 350 THR B CA 1
ATOM 6469 C C . THR B 1 350 ? 5.859 -31.438 6.617 1 93.56 350 THR B C 1
ATOM 6471 O O . THR B 1 350 ? 6.949 -30.859 6.613 1 93.56 350 THR B O 1
ATOM 6474 N N . ASP B 1 351 ? 5.16 -31.641 5.52 1 96.5 351 ASP B N 1
ATOM 6475 C CA . ASP B 1 351 ? 5.746 -31.328 4.219 1 96.5 351 ASP B CA 1
ATOM 6476 C C . ASP B 1 351 ? 6.055 -29.844 4.105 1 96.5 351 ASP B C 1
ATOM 6478 O O . ASP B 1 351 ? 7.055 -29.453 3.5 1 96.5 351 ASP B O 1
ATOM 6482 N N . PRO B 1 352 ? 5.246 -29 4.703 1 95.06 352 PRO B N 1
ATOM 6483 C CA . PRO B 1 352 ? 5.57 -27.578 4.656 1 95.06 352 PRO B CA 1
ATOM 6484 C C . PRO B 1 352 ? 6.918 -27.25 5.297 1 95.06 352 PRO B C 1
ATOM 6486 O O . PRO B 1 352 ? 7.48 -26.188 5.059 1 95.06 352 PRO B O 1
ATOM 6489 N N . ASN B 1 353 ? 7.461 -28.125 6.082 1 93.69 353 ASN B N 1
ATOM 6490 C CA . ASN B 1 353 ? 8.734 -27.906 6.766 1 93.69 353 ASN B CA 1
ATOM 6491 C C . ASN B 1 353 ? 9.914 -28.203 5.855 1 93.69 353 ASN B C 1
ATOM 6493 O O . ASN B 1 353 ? 11.062 -27.906 6.199 1 93.69 353 ASN B O 1
ATOM 6497 N N . ILE B 1 354 ? 9.648 -28.766 4.707 1 96.44 354 ILE B N 1
ATOM 6498 C CA . ILE B 1 354 ? 10.727 -29.125 3.791 1 96.44 354 ILE B CA 1
ATOM 6499 C C . ILE B 1 354 ? 11.43 -27.859 3.291 1 96.44 354 ILE B C 1
ATOM 6501 O O . ILE B 1 354 ? 10.773 -26.906 2.879 1 96.44 354 ILE B O 1
ATOM 6505 N N . ASP B 1 355 ? 12.742 -27.812 3.42 1 97.25 355 ASP B N 1
ATOM 6506 C CA . ASP B 1 355 ? 13.547 -26.766 2.785 1 97.25 355 ASP B CA 1
ATOM 6507 C C . ASP B 1 355 ? 13.641 -26.984 1.277 1 97.25 355 ASP B C 1
ATOM 6509 O O . ASP B 1 355 ? 14.234 -27.969 0.822 1 97.25 355 ASP B O 1
ATOM 6513 N N . ILE B 1 356 ? 13.133 -26.109 0.521 1 98.62 356 ILE B N 1
ATOM 6514 C CA . ILE B 1 356 ? 12.992 -26.312 -0.917 1 98.62 356 ILE B CA 1
ATOM 6515 C C . ILE B 1 356 ? 14.227 -25.766 -1.639 1 98.62 356 ILE B C 1
ATOM 6517 O O . ILE B 1 356 ? 14.422 -26.031 -2.826 1 98.62 356 ILE B O 1
ATOM 6521 N N . LEU B 1 357 ? 15.125 -25.078 -0.989 1 98.62 357 LEU B N 1
ATOM 6522 C CA . LEU B 1 357 ? 16.266 -24.422 -1.622 1 98.62 357 LEU B CA 1
ATOM 6523 C C . LEU B 1 357 ? 17.156 -25.438 -2.33 1 98.62 357 LEU B C 1
ATOM 6525 O O . LEU B 1 357 ? 17.625 -25.188 -3.439 1 98.62 357 LEU B O 1
ATOM 6529 N N . PRO B 1 358 ? 17.406 -26.625 -1.727 1 98.62 358 PRO B N 1
ATOM 6530 C CA . PRO B 1 358 ? 18.219 -27.609 -2.445 1 98.62 358 PRO B CA 1
ATOM 6531 C C . PRO B 1 358 ? 17.594 -28.047 -3.766 1 98.62 358 PRO B C 1
ATOM 6533 O O . PRO B 1 358 ? 18.297 -28.312 -4.734 1 98.62 358 PRO B O 1
ATOM 6536 N N . VAL B 1 359 ? 16.266 -28.141 -3.797 1 98.81 359 VAL B N 1
ATOM 6537 C CA . VAL B 1 359 ? 15.578 -28.516 -5.031 1 98.81 359 VAL B CA 1
ATOM 6538 C C . VAL B 1 359 ? 15.727 -27.406 -6.066 1 98.81 359 VAL B C 1
ATOM 6540 O O . VAL B 1 359 ? 15.992 -27.672 -7.238 1 98.81 359 VAL B O 1
ATOM 6543 N N . LEU B 1 360 ? 15.57 -26.156 -5.656 1 98.88 360 LEU B N 1
ATOM 6544 C CA . LEU B 1 360 ? 15.781 -25.031 -6.562 1 98.88 360 LEU B CA 1
ATOM 6545 C C . LEU B 1 360 ? 17.219 -25.016 -7.09 1 98.88 360 LEU B C 1
ATOM 6547 O O . LEU B 1 360 ? 17.453 -24.703 -8.258 1 98.88 360 LEU B O 1
ATOM 6551 N N . LYS B 1 361 ? 18.141 -25.297 -6.207 1 98.75 361 LYS B N 1
ATOM 6552 C CA . LYS B 1 361 ? 19.547 -25.391 -6.605 1 98.75 361 LYS B CA 1
ATOM 6553 C C . LYS B 1 361 ? 19.734 -26.375 -7.746 1 98.75 361 LYS B C 1
ATOM 6555 O O . LYS B 1 361 ? 20.406 -26.078 -8.734 1 98.75 361 LYS B O 1
ATOM 6560 N N . ARG B 1 362 ? 19.125 -27.516 -7.652 1 98.69 362 ARG B N 1
ATOM 6561 C CA . ARG B 1 362 ? 19.234 -28.547 -8.688 1 98.69 362 ARG B CA 1
ATOM 6562 C C . ARG B 1 362 ? 18.641 -28.062 -10 1 98.69 362 ARG B C 1
ATOM 6564 O O . ARG B 1 362 ? 19.203 -28.297 -11.07 1 98.69 362 ARG B O 1
ATOM 6571 N N . ILE B 1 363 ? 17.516 -27.391 -9.914 1 98.88 363 ILE B N 1
ATOM 6572 C CA . ILE B 1 363 ? 16.844 -26.875 -11.102 1 98.88 363 ILE B CA 1
ATOM 6573 C C . ILE B 1 363 ? 17.766 -25.891 -11.82 1 98.88 363 ILE B C 1
ATOM 6575 O O . ILE B 1 363 ? 17.953 -25.984 -13.039 1 98.88 363 ILE B O 1
ATOM 6579 N N . VAL B 1 364 ? 18.344 -25.016 -11.07 1 98.75 364 VAL B N 1
ATOM 6580 C CA . VAL B 1 364 ? 19.234 -24 -11.625 1 98.75 364 VAL B CA 1
ATOM 6581 C C . VAL B 1 364 ? 20.484 -24.672 -12.211 1 98.75 364 VAL B C 1
ATOM 6583 O O . VAL B 1 364 ? 20.969 -24.25 -13.258 1 98.75 364 VAL B O 1
ATOM 6586 N N . GLN B 1 365 ? 21 -25.672 -11.555 1 98.06 365 GLN B N 1
ATOM 6587 C CA . GLN B 1 365 ? 22.188 -26.391 -12.016 1 98.06 365 GLN B CA 1
ATOM 6588 C C . GLN B 1 365 ? 21.906 -27.141 -13.312 1 98.06 365 GLN B C 1
ATOM 6590 O O . GLN B 1 365 ? 22.828 -27.484 -14.055 1 98.06 365 GLN B O 1
ATOM 6595 N N . ASN B 1 366 ? 20.625 -27.422 -13.594 1 98.25 366 ASN B N 1
ATOM 6596 C CA . ASN B 1 366 ? 20.234 -28.016 -14.875 1 98.25 366 ASN B CA 1
ATOM 6597 C C . ASN B 1 366 ? 19.938 -26.938 -15.914 1 98.25 366 ASN B C 1
ATOM 6599 O O . ASN B 1 366 ? 19.266 -27.203 -16.906 1 98.25 366 ASN B O 1
ATOM 6603 N N . HIS B 1 367 ? 20.344 -25.719 -15.656 1 98 367 HIS B N 1
ATOM 6604 C CA . HIS B 1 367 ? 20.312 -24.578 -16.562 1 98 367 HIS B CA 1
ATOM 6605 C C . HIS B 1 367 ? 18.875 -24.156 -16.875 1 98 367 HIS B C 1
ATOM 6607 O O . HIS B 1 367 ? 18.562 -23.797 -18.016 1 98 367 HIS B O 1
ATOM 6613 N N . ILE B 1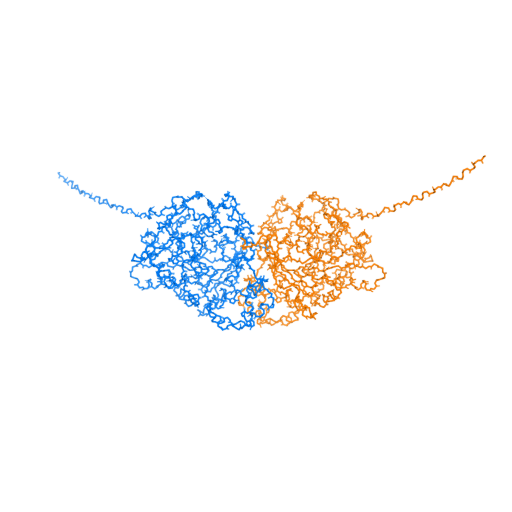 368 ? 18 -24.344 -15.969 1 98.69 368 ILE B N 1
ATOM 6614 C CA . ILE B 1 368 ? 16.625 -23.859 -16.062 1 98.69 368 ILE B CA 1
ATOM 6615 C C . ILE B 1 368 ? 16.469 -22.562 -15.289 1 98.69 368 ILE B C 1
ATOM 6617 O O . ILE B 1 368 ? 16.688 -22.516 -14.078 1 98.69 368 ILE B O 1
ATOM 6621 N N . PRO B 1 369 ? 16.109 -21.469 -15.961 1 98.81 369 PRO B N 1
ATOM 6622 C CA . PRO B 1 369 ? 15.906 -20.203 -15.25 1 98.81 369 PRO B CA 1
ATOM 6623 C C . PRO B 1 369 ? 14.82 -20.281 -14.18 1 98.81 369 PRO B C 1
ATOM 6625 O O . PRO B 1 369 ? 13.789 -20.938 -14.391 1 98.81 369 PRO B O 1
ATOM 6628 N N . VAL B 1 370 ? 15.094 -19.688 -13.023 1 98.94 370 VAL B N 1
ATOM 6629 C CA . VAL B 1 370 ? 14.148 -19.641 -11.922 1 98.94 370 VAL B CA 1
ATOM 6630 C C . VAL B 1 370 ? 13.828 -18.188 -11.57 1 98.94 370 VAL B C 1
ATOM 6632 O O . VAL B 1 370 ? 14.734 -17.391 -11.289 1 98.94 370 VAL B O 1
ATOM 6635 N N . TRP B 1 371 ? 12.562 -17.812 -11.617 1 98.94 371 TRP B N 1
ATOM 6636 C CA . TRP B 1 371 ? 12.078 -16.5 -11.18 1 98.94 371 TRP B CA 1
ATOM 6637 C C . TRP B 1 371 ? 11.227 -16.641 -9.914 1 98.94 371 TRP B C 1
ATOM 6639 O O . TRP B 1 371 ? 10.266 -17.406 -9.883 1 98.94 371 TRP B O 1
ATOM 6649 N N . VAL B 1 372 ? 11.625 -15.953 -8.914 1 98.94 372 VAL B N 1
ATOM 6650 C CA . VAL B 1 372 ? 10.766 -15.727 -7.758 1 98.94 372 VAL B CA 1
ATOM 6651 C C . VAL B 1 372 ? 10.297 -14.273 -7.738 1 98.94 372 VAL B C 1
ATOM 6653 O O . VAL B 1 372 ? 11.109 -13.352 -7.816 1 98.94 372 VAL B O 1
ATOM 6656 N N . PHE B 1 373 ? 9.016 -14.078 -7.73 1 98.88 373 PHE B N 1
ATOM 6657 C CA . PHE B 1 373 ? 8.5 -12.719 -7.684 1 98.88 373 PHE B CA 1
ATOM 6658 C C . PHE B 1 373 ? 7.539 -12.539 -6.512 1 98.88 373 PHE B C 1
ATOM 6660 O O . PHE B 1 373 ? 6.914 -13.508 -6.062 1 98.88 373 PHE B O 1
ATOM 6667 N N . SER B 1 374 ? 7.5 -11.375 -5.961 1 98.81 374 SER B N 1
ATOM 6668 C CA . SER B 1 374 ? 6.684 -11.102 -4.781 1 98.81 374 SER B CA 1
ATOM 6669 C C . SER B 1 374 ? 5.98 -9.758 -4.895 1 98.81 374 SER B C 1
ATOM 6671 O O . SER B 1 374 ? 6.586 -8.766 -5.301 1 98.81 374 SER B O 1
ATOM 6673 N N . GLY B 1 375 ? 4.641 -9.789 -4.613 1 98.38 375 GLY B N 1
ATOM 6674 C CA . GLY B 1 375 ? 4.012 -8.516 -4.301 1 98.38 375 GLY B CA 1
ATOM 6675 C C . GLY B 1 375 ? 4.469 -7.938 -2.977 1 98.38 375 GLY B C 1
ATOM 6676 O O . GLY B 1 375 ? 4.859 -8.672 -2.07 1 98.38 375 GLY B O 1
ATOM 6677 N N . ASP B 1 376 ? 4.336 -6.633 -2.861 1 95.75 376 ASP B N 1
ATOM 6678 C CA . ASP B 1 376 ? 4.988 -6.004 -1.717 1 95.75 376 ASP B CA 1
ATOM 6679 C C . ASP B 1 376 ? 3.984 -5.723 -0.6 1 95.75 376 ASP B C 1
ATOM 6681 O O . ASP B 1 376 ? 4.355 -5.227 0.466 1 95.75 376 ASP B O 1
ATOM 6685 N N . GLN B 1 377 ? 2.707 -6.062 -0.781 1 96.62 377 GLN B N 1
ATOM 6686 C CA . GLN B 1 377 ? 1.7 -5.844 0.254 1 96.62 377 GLN B CA 1
ATOM 6687 C C . GLN B 1 377 ? 1.188 -7.172 0.808 1 96.62 377 GLN B C 1
ATOM 6689 O O . GLN B 1 377 ? 0.038 -7.266 1.243 1 96.62 377 GLN B O 1
ATOM 6694 N N . ASP B 1 378 ? 1.954 -8.172 0.787 1 98 378 ASP B N 1
ATOM 6695 C CA . ASP B 1 378 ? 1.627 -9.508 1.258 1 98 378 ASP B CA 1
ATOM 6696 C C . ASP B 1 378 ? 2.213 -9.766 2.645 1 98 378 ASP B C 1
ATOM 6698 O O . ASP B 1 378 ? 3.432 -9.703 2.83 1 98 378 ASP B O 1
ATOM 6702 N N . SER B 1 379 ? 1.353 -10.164 3.557 1 97.31 379 SER B N 1
ATOM 6703 C CA . SER B 1 379 ? 1.877 -10.453 4.887 1 97.31 379 SER B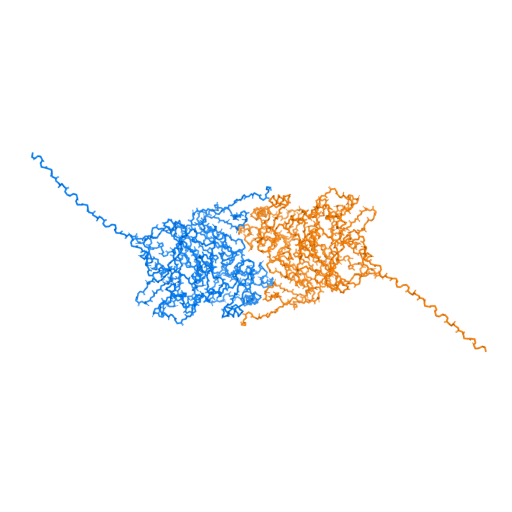 CA 1
ATOM 6704 C C . SER B 1 379 ? 1.951 -11.953 5.145 1 97.31 379 SER B C 1
ATOM 6706 O O . SER B 1 379 ? 2.445 -12.383 6.184 1 97.31 379 SER B O 1
ATOM 6708 N N . VAL B 1 380 ? 1.489 -12.781 4.25 1 97.56 380 VAL B N 1
ATOM 6709 C CA . VAL B 1 380 ? 1.464 -14.227 4.438 1 97.56 380 VAL B CA 1
ATOM 6710 C C . VAL B 1 380 ? 2.82 -14.82 4.066 1 97.56 380 VAL B C 1
ATOM 6712 O O . VAL B 1 380 ? 3.408 -15.578 4.84 1 97.56 380 VAL B O 1
ATOM 6715 N N . VAL B 1 381 ? 3.279 -14.531 2.924 1 98.25 381 VAL B N 1
ATOM 6716 C CA . VAL B 1 381 ? 4.641 -14.82 2.479 1 98.25 381 VAL B CA 1
ATOM 6717 C C . VAL B 1 381 ? 5.289 -13.547 1.941 1 98.25 381 VAL B C 1
ATOM 6719 O O . VAL B 1 381 ? 5.438 -13.383 0.728 1 98.25 381 VAL B O 1
ATOM 6722 N N . PRO B 1 382 ? 5.762 -12.766 2.844 1 98.25 382 PRO B N 1
ATOM 6723 C CA . PRO B 1 382 ? 6.242 -11.438 2.447 1 98.25 382 PRO B CA 1
ATOM 6724 C C . PRO B 1 382 ? 7.508 -11.508 1.596 1 98.25 382 PRO B C 1
ATOM 6726 O O . PRO B 1 382 ? 8.273 -12.469 1.685 1 98.25 382 PRO B O 1
ATOM 6729 N N . LEU B 1 383 ? 7.734 -10.469 0.847 1 98.56 383 LEU B N 1
ATOM 6730 C CA . LEU B 1 383 ? 8.898 -10.344 -0.02 1 98.56 383 LEU B CA 1
ATOM 6731 C C . LEU B 1 383 ? 10.195 -10.492 0.781 1 98.56 383 LEU B C 1
ATOM 6733 O O . LEU B 1 383 ? 11.219 -10.906 0.24 1 98.56 383 LEU B O 1
ATOM 6737 N N . LEU B 1 384 ? 10.188 -10.188 2.076 1 98.06 384 LEU B N 1
ATOM 6738 C CA . LEU B 1 384 ? 11.367 -10.211 2.926 1 98.06 384 LEU B CA 1
ATOM 6739 C C . LEU B 1 384 ? 11.984 -11.609 2.973 1 98.06 384 LEU B C 1
ATOM 6741 O O . LEU B 1 384 ? 13.203 -11.758 2.869 1 98.06 384 LEU B O 1
ATOM 6745 N N . GLY B 1 385 ? 11.109 -12.555 3.168 1 98.12 385 GLY B N 1
ATOM 6746 C CA . GLY B 1 385 ? 11.586 -13.93 3.182 1 98.12 385 GLY B CA 1
ATOM 6747 C C . GLY B 1 385 ? 12.117 -14.391 1.836 1 98.12 385 GLY B C 1
ATOM 6748 O O . GLY B 1 385 ? 13.219 -14.945 1.751 1 98.12 385 GLY B O 1
ATOM 6749 N N . SER B 1 386 ? 11.336 -14.141 0.808 1 98.56 386 SER B N 1
ATOM 6750 C CA . SER B 1 386 ? 11.695 -14.562 -0.541 1 98.56 386 SER B CA 1
ATOM 6751 C C . SER B 1 386 ? 13.016 -13.93 -0.983 1 98.56 386 SER B C 1
ATOM 6753 O O . SER B 1 386 ? 13.875 -14.617 -1.541 1 98.56 386 SER B O 1
ATOM 6755 N N . ARG B 1 387 ? 13.125 -12.648 -0.768 1 98.5 387 ARG B N 1
ATOM 6756 C CA . ARG B 1 387 ? 14.336 -11.938 -1.163 1 98.5 387 ARG B CA 1
ATOM 6757 C C . ARG B 1 387 ? 15.562 -12.523 -0.472 1 98.5 387 ARG B C 1
ATOM 6759 O O . ARG B 1 387 ? 16.594 -12.758 -1.111 1 98.5 387 ARG B O 1
ATOM 6766 N N . THR B 1 388 ? 15.492 -12.773 0.795 1 98.19 388 THR B N 1
ATOM 6767 C CA . THR B 1 388 ? 16.594 -13.32 1.57 1 98.19 388 THR B CA 1
ATOM 6768 C C . THR B 1 388 ? 16.953 -14.719 1.089 1 98.19 388 THR B C 1
ATOM 6770 O O . THR B 1 388 ? 18.141 -15.039 0.91 1 98.19 388 THR B O 1
ATOM 6773 N N . LEU B 1 389 ? 15.984 -15.547 0.878 1 98.62 389 LEU B N 1
ATOM 6774 C CA . LEU B 1 389 ? 16.203 -16.938 0.509 1 98.62 389 LEU B CA 1
ATOM 6775 C C . LEU B 1 389 ? 16.844 -17.047 -0.871 1 98.62 389 LEU B C 1
ATOM 6777 O O . LEU B 1 389 ? 17.719 -17.875 -1.094 1 98.62 389 LEU B O 1
ATOM 6781 N N . ILE B 1 390 ? 16.391 -16.219 -1.801 1 98.75 390 ILE B N 1
ATOM 6782 C CA . ILE B 1 390 ? 16.969 -16.25 -3.141 1 98.75 390 ILE B CA 1
ATOM 6783 C C . ILE B 1 390 ? 18.406 -15.742 -3.09 1 98.75 390 ILE B C 1
ATOM 6785 O O . ILE B 1 390 ? 19.281 -16.266 -3.785 1 98.75 390 ILE B O 1
ATOM 6789 N N . ARG B 1 391 ? 18.672 -14.711 -2.305 1 98.19 391 ARG B N 1
ATOM 6790 C CA . ARG B 1 391 ? 20.047 -14.25 -2.102 1 98.19 391 ARG B CA 1
ATOM 6791 C C . ARG B 1 391 ? 20.922 -15.352 -1.528 1 98.19 391 ARG B C 1
ATOM 6793 O O . ARG B 1 391 ? 22.047 -15.555 -1.98 1 98.19 391 ARG B O 1
ATOM 6800 N N . GLU B 1 392 ? 20.422 -16.062 -0.536 1 97.81 392 GLU B N 1
ATOM 6801 C CA . GLU B 1 392 ? 21.172 -17.156 0.073 1 97.81 392 GLU B CA 1
ATOM 6802 C C . GLU B 1 392 ? 21.469 -18.25 -0.945 1 97.81 392 GLU B C 1
ATOM 6804 O O . GLU B 1 392 ? 22.578 -18.797 -0.974 1 97.81 392 GLU B O 1
ATOM 6809 N N . LEU B 1 393 ? 20.453 -18.562 -1.708 1 98.69 393 LEU B N 1
ATOM 6810 C CA . LEU B 1 393 ? 20.641 -19.562 -2.752 1 98.69 393 LEU B CA 1
ATOM 6811 C C . LEU B 1 393 ? 21.719 -19.109 -3.74 1 98.69 393 LEU B C 1
ATOM 6813 O O . LEU B 1 393 ? 22.562 -19.906 -4.152 1 98.69 393 LEU B O 1
ATOM 6817 N N . ALA B 1 394 ? 21.688 -17.875 -4.125 1 98.56 394 ALA B N 1
ATOM 6818 C CA . ALA B 1 394 ? 22.703 -17.344 -5.031 1 98.56 394 ALA B CA 1
ATOM 6819 C C . ALA B 1 394 ? 24.094 -17.469 -4.445 1 98.56 394 ALA B C 1
ATOM 6821 O O . ALA B 1 394 ? 25.047 -17.812 -5.156 1 98.56 394 ALA B O 1
ATOM 6822 N N . HIS B 1 395 ? 24.234 -17.188 -3.174 1 97.88 395 HIS B N 1
ATOM 6823 C CA . HIS B 1 395 ? 25.516 -17.312 -2.494 1 97.88 395 HIS B CA 1
ATOM 6824 C C . HIS B 1 395 ? 26 -18.766 -2.488 1 97.88 395 HIS B C 1
ATOM 6826 O O . HIS B 1 395 ? 27.172 -19.031 -2.73 1 97.88 395 HIS B O 1
ATOM 6832 N N . GLU B 1 396 ? 25.109 -19.625 -2.154 1 98.06 396 GLU B N 1
ATOM 6833 C CA . GLU B 1 396 ? 25.453 -21.047 -2.141 1 98.06 396 GLU B CA 1
ATOM 6834 C C . GLU B 1 396 ? 25.938 -21.516 -3.512 1 98.06 396 GLU B C 1
ATOM 6836 O O . GLU B 1 396 ? 26.859 -22.328 -3.607 1 98.06 396 GLU B O 1
ATOM 6841 N N . LEU B 1 397 ? 25.328 -20.984 -4.535 1 98.38 397 LEU B N 1
ATOM 6842 C CA . LEU B 1 397 ? 25.656 -21.344 -5.906 1 98.38 397 LEU B CA 1
ATOM 6843 C C . LEU B 1 397 ? 26.891 -20.578 -6.391 1 98.38 397 LEU B C 1
ATOM 6845 O O . LEU B 1 397 ? 27.391 -20.828 -7.484 1 98.38 397 LEU B O 1
ATOM 6849 N N . LYS B 1 398 ? 27.375 -19.609 -5.598 1 98.06 398 LYS B N 1
ATOM 6850 C CA . LYS B 1 398 ? 28.516 -18.75 -5.926 1 98.06 398 LYS B CA 1
ATOM 6851 C C . LYS B 1 398 ? 28.25 -17.969 -7.211 1 98.06 398 LYS B C 1
ATOM 6853 O O . LYS B 1 398 ? 29.141 -17.828 -8.047 1 98.06 398 LYS B O 1
ATOM 6858 N N . PHE B 1 399 ? 27.016 -17.562 -7.34 1 98.31 399 PHE B N 1
ATOM 6859 C CA . PHE B 1 399 ? 26.625 -16.75 -8.492 1 98.31 399 PHE B CA 1
ATOM 6860 C C . PHE B 1 399 ? 27 -15.289 -8.281 1 98.31 399 PHE B C 1
ATOM 6862 O O . PHE B 1 399 ? 26.875 -14.766 -7.172 1 98.31 399 PHE B O 1
ATOM 6869 N N . LYS B 1 400 ? 27.484 -14.648 -9.289 1 97.5 400 LYS B N 1
ATOM 6870 C CA . LYS B 1 400 ? 27.656 -13.195 -9.258 1 97.5 400 LYS B CA 1
ATOM 6871 C C . LYS B 1 400 ? 26.344 -12.477 -9.562 1 97.5 400 LYS B C 1
ATOM 6873 O O . LYS B 1 400 ? 25.438 -13.062 -10.156 1 97.5 400 LYS B O 1
ATOM 6878 N N . ILE B 1 401 ? 26.25 -11.297 -9.133 1 97.31 401 ILE B N 1
ATOM 6879 C CA . ILE B 1 401 ? 25.125 -10.453 -9.5 1 97.31 401 ILE B CA 1
ATOM 6880 C C . ILE B 1 401 ? 25.234 -10.047 -10.969 1 97.31 401 ILE B C 1
ATOM 6882 O O . ILE B 1 401 ? 26.188 -9.383 -11.359 1 97.31 401 ILE B O 1
ATOM 6886 N N . THR B 1 402 ? 24.328 -10.461 -11.781 1 98.12 402 THR B N 1
ATOM 6887 C CA . THR B 1 402 ? 24.359 -10.141 -13.203 1 98.12 402 THR B CA 1
ATOM 6888 C C . THR B 1 402 ? 23.469 -8.945 -13.516 1 98.12 402 THR B C 1
ATOM 6890 O O . THR B 1 402 ? 23.703 -8.219 -14.484 1 98.12 402 THR B O 1
ATOM 6893 N N . VAL B 1 403 ? 22.406 -8.773 -12.781 1 97.69 403 VAL B N 1
ATOM 6894 C CA . VAL B 1 403 ? 21.594 -7.566 -12.758 1 97.69 403 VAL B CA 1
ATOM 6895 C C . VAL B 1 403 ? 21.5 -7.039 -11.328 1 97.69 403 VAL B C 1
ATOM 6897 O O . VAL B 1 403 ? 20.875 -7.672 -10.477 1 97.69 403 VAL B O 1
ATOM 6900 N N . PRO B 1 404 ? 22.188 -5.91 -11.062 1 96.81 404 PRO B N 1
ATOM 6901 C CA . PRO B 1 404 ? 22.078 -5.371 -9.711 1 96.81 404 PRO B CA 1
ATOM 6902 C C . PRO B 1 404 ? 20.656 -5.012 -9.32 1 96.81 404 PRO B C 1
ATOM 6904 O O . PRO B 1 404 ? 19.844 -4.637 -10.18 1 96.81 404 PRO B O 1
ATOM 6907 N N . TYR B 1 405 ? 20.391 -5.156 -8.039 1 97.75 405 TYR B N 1
ATOM 6908 C CA . TYR B 1 405 ? 19.062 -4.812 -7.523 1 97.75 405 TYR B CA 1
ATOM 6909 C C . TYR B 1 405 ? 18.688 -3.393 -7.914 1 97.75 405 TYR B C 1
ATOM 6911 O O . TYR B 1 405 ? 19.406 -2.439 -7.605 1 97.75 405 TYR B O 1
ATOM 6919 N N . GLY B 1 406 ? 17.578 -3.178 -8.625 1 96.88 406 GLY B N 1
ATOM 6920 C CA . GLY B 1 406 ? 17.141 -1.88 -9.102 1 96.88 406 GLY B CA 1
ATOM 6921 C C . GLY B 1 406 ? 15.727 -1.907 -9.672 1 96.88 406 GLY B C 1
ATOM 6922 O O . GLY B 1 406 ? 15.133 -2.977 -9.828 1 96.88 406 GLY B O 1
ATOM 6923 N N . ALA B 1 407 ? 15.203 -0.757 -10 1 96.12 407 ALA B N 1
ATOM 6924 C CA . ALA B 1 407 ? 13.828 -0.629 -10.484 1 96.12 407 ALA B CA 1
ATOM 6925 C C . ALA B 1 407 ? 13.688 -1.21 -11.891 1 96.12 407 ALA B C 1
ATOM 6927 O O . ALA B 1 407 ? 14.586 -1.063 -12.727 1 96.12 407 ALA B O 1
ATOM 6928 N N . TRP B 1 408 ? 12.609 -1.927 -12.102 1 97.5 408 TRP B N 1
ATOM 6929 C CA . TRP B 1 408 ? 12.18 -2.217 -13.469 1 97.5 408 TRP B CA 1
ATOM 6930 C C . TRP B 1 408 ? 10.93 -1.423 -13.82 1 97.5 408 TRP B C 1
ATOM 6932 O O . TRP B 1 408 ? 10.195 -0.975 -12.93 1 97.5 408 TRP B O 1
ATOM 6942 N N . PHE B 1 409 ? 10.695 -1.198 -15.148 1 97 409 PHE B N 1
ATOM 6943 C CA . PHE B 1 409 ? 9.695 -0.22 -15.555 1 97 409 PHE B CA 1
ATOM 6944 C C . PHE B 1 409 ? 8.594 -0.882 -16.359 1 97 409 PHE B C 1
ATOM 6946 O O . PHE B 1 409 ? 8.852 -1.807 -17.141 1 97 409 PHE B O 1
ATOM 6953 N N . HIS B 1 410 ? 7.406 -0.479 -16.141 1 96.88 410 HIS B N 1
ATOM 6954 C CA . HIS B 1 410 ? 6.203 -0.819 -16.891 1 96.88 410 HIS B CA 1
ATOM 6955 C C . HIS B 1 410 ? 5.406 0.431 -17.25 1 96.88 410 HIS B C 1
ATOM 6957 O O . HIS B 1 410 ? 4.922 1.14 -16.375 1 96.88 410 HIS B O 1
ATOM 6963 N N . ARG B 1 411 ? 5.281 0.759 -18.547 1 93.56 411 ARG B N 1
ATOM 6964 C CA . ARG B 1 411 ? 4.527 1.898 -19.062 1 93.56 411 ARG B CA 1
ATOM 6965 C C . ARG B 1 411 ? 5.008 3.201 -18.438 1 93.56 411 ARG B C 1
ATOM 6967 O O . ARG B 1 411 ? 4.203 4.004 -17.953 1 93.56 411 ARG B O 1
ATOM 6974 N N . GLY B 1 412 ? 6.242 3.275 -18.297 1 93.06 412 GLY B N 1
ATOM 6975 C CA . GLY B 1 412 ? 6.863 4.508 -17.844 1 93.06 412 GLY B CA 1
ATOM 6976 C C . GLY B 1 412 ? 6.895 4.648 -16.344 1 93.06 412 GLY B C 1
ATOM 6977 O O . GLY B 1 412 ? 7.418 5.629 -15.812 1 93.06 412 GLY B O 1
ATOM 6978 N N . GLN B 1 413 ? 6.332 3.791 -15.609 1 95.31 413 GLN B N 1
ATOM 6979 C CA . GLN B 1 413 ? 6.281 3.82 -14.148 1 95.31 413 GLN B CA 1
ATOM 6980 C C . GLN B 1 413 ? 7.113 2.691 -13.547 1 95.31 413 GLN B C 1
ATOM 6982 O O . GLN B 1 413 ? 7.344 1.668 -14.195 1 95.31 413 GLN B O 1
ATOM 6987 N N . VAL B 1 414 ? 7.629 2.859 -12.375 1 96.06 414 VAL B N 1
ATOM 6988 C CA . VAL B 1 414 ? 8.328 1.775 -11.688 1 96.06 414 VAL B CA 1
ATOM 6989 C C . VAL B 1 414 ? 7.371 0.609 -11.453 1 96.06 414 VAL B C 1
ATOM 6991 O O . VAL B 1 414 ? 6.348 0.765 -10.789 1 96.06 414 VAL B O 1
ATOM 6994 N N . GLY B 1 415 ? 7.668 -0.528 -12.023 1 97.19 415 GLY B N 1
ATOM 6995 C CA . GLY B 1 415 ? 6.875 -1.732 -11.828 1 97.19 415 GLY B CA 1
ATOM 6996 C C . GLY B 1 415 ? 7.211 -2.461 -10.539 1 97.19 415 GLY B C 1
ATOM 6997 O O . GLY B 1 415 ? 6.363 -3.164 -9.984 1 97.19 415 GLY B O 1
ATOM 6998 N N . GLY B 1 416 ? 8.344 -2.334 -10.078 1 97.5 416 GLY B N 1
ATOM 6999 C CA . GLY B 1 416 ? 8.953 -2.947 -8.906 1 97.5 416 GLY B CA 1
ATOM 7000 C C . GLY B 1 416 ? 10.469 -2.936 -8.953 1 97.5 416 GLY B C 1
ATOM 7001 O O . GLY B 1 416 ? 11.07 -2.02 -9.516 1 97.5 416 GLY B O 1
ATOM 7002 N N . TRP B 1 417 ? 11.102 -3.824 -8.258 1 97.94 417 TRP B N 1
ATOM 7003 C CA . TRP B 1 417 ? 12.555 -3.967 -8.242 1 97.94 417 TRP B CA 1
ATOM 7004 C C . TRP B 1 417 ? 12.969 -5.387 -8.617 1 97.94 417 TRP B C 1
ATOM 7006 O O . TRP B 1 417 ? 12.188 -6.328 -8.445 1 97.94 417 TRP B O 1
ATOM 7016 N N . VAL B 1 418 ? 14.141 -5.504 -9.133 1 98.25 418 VAL B N 1
ATOM 7017 C CA . VAL B 1 418 ? 14.562 -6.809 -9.625 1 98.25 418 VAL B CA 1
ATOM 7018 C C . VAL B 1 418 ? 16.078 -6.969 -9.445 1 98.25 418 VAL B C 1
ATOM 7020 O O . VAL B 1 418 ? 16.812 -5.98 -9.422 1 98.25 418 VAL B O 1
ATOM 7023 N N . THR B 1 419 ? 16.5 -8.133 -9.172 1 98.31 419 THR B N 1
ATOM 7024 C CA . THR B 1 419 ? 17.906 -8.547 -9.227 1 98.31 419 THR B CA 1
ATOM 7025 C C . THR B 1 419 ? 18.031 -9.922 -9.875 1 98.31 419 THR B C 1
ATOM 7027 O O . THR B 1 419 ? 17.078 -10.695 -9.898 1 98.31 419 THR B O 1
ATOM 7030 N N . GLU B 1 420 ? 19.109 -10.125 -10.547 1 98.56 420 GLU B N 1
ATOM 7031 C CA . GLU B 1 420 ? 19.406 -11.398 -11.203 1 98.56 420 GLU B CA 1
ATOM 7032 C C . GLU B 1 420 ? 20.797 -11.898 -10.828 1 98.56 420 GLU B C 1
ATOM 7034 O O . GLU B 1 420 ? 21.734 -11.117 -10.727 1 98.56 420 GLU B O 1
ATOM 7039 N N . TYR B 1 421 ? 20.906 -13.18 -10.555 1 98.44 421 TYR B N 1
ATOM 7040 C CA . TYR B 1 421 ? 22.172 -13.828 -10.227 1 98.44 421 TYR B CA 1
ATOM 7041 C C . TYR B 1 421 ? 22.531 -14.891 -11.266 1 98.44 421 TYR B C 1
ATOM 7043 O O . TYR B 1 421 ? 21.719 -15.758 -11.578 1 98.44 421 TYR B O 1
ATOM 7051 N N . GLY B 1 422 ? 23.703 -14.828 -11.906 1 98.06 422 GLY B N 1
ATOM 7052 C CA . GLY B 1 422 ? 24.234 -15.867 -12.781 1 98.06 422 GLY B CA 1
ATOM 7053 C C . GLY B 1 422 ? 23.406 -16.078 -14.031 1 98.06 422 GLY B C 1
ATOM 7054 O O . GLY B 1 422 ? 23.391 -17.172 -14.594 1 98.06 422 GLY B O 1
ATOM 7055 N N . ASN B 1 423 ? 22.578 -15.141 -14.383 1 97.88 423 ASN B N 1
ATOM 7056 C CA . ASN B 1 423 ? 21.75 -15.164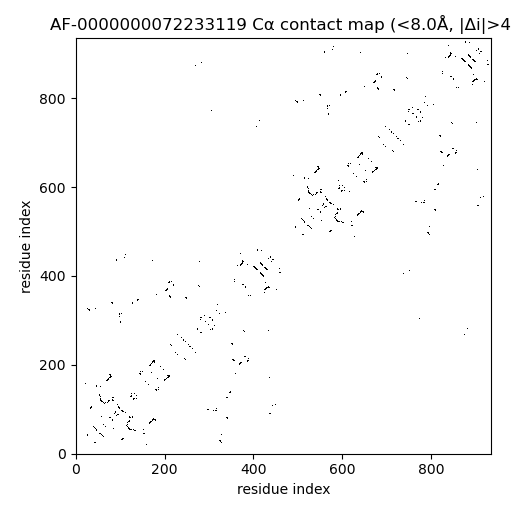 -15.578 1 97.88 423 ASN B CA 1
ATOM 7057 C C . ASN B 1 423 ? 20.625 -16.203 -15.461 1 97.88 423 ASN B C 1
ATOM 7059 O O . ASN B 1 423 ? 19.891 -16.422 -16.422 1 97.88 423 ASN B O 1
ATOM 7063 N N . LEU B 1 424 ? 20.484 -16.828 -14.273 1 98.44 424 LEU B N 1
ATOM 7064 C CA . LEU B 1 424 ? 19.547 -17.953 -14.18 1 98.44 424 LEU B CA 1
ATOM 7065 C C . LEU B 1 424 ? 18.578 -17.75 -13.016 1 98.44 424 LEU B C 1
ATOM 7067 O O . LEU B 1 424 ? 17.484 -18.312 -13.023 1 98.44 424 LEU B O 1
ATOM 7071 N N . LEU B 1 425 ? 19.016 -17.047 -11.984 1 98.69 425 LEU B N 1
ATOM 7072 C CA . LEU B 1 425 ? 18.219 -16.859 -10.773 1 98.69 425 LEU B CA 1
ATOM 7073 C C . LEU B 1 425 ? 17.781 -15.414 -10.617 1 98.69 425 LEU B C 1
ATOM 7075 O O . LEU B 1 425 ? 18.609 -14.516 -10.492 1 98.69 425 LEU B O 1
ATOM 7079 N N . THR B 1 426 ? 16.469 -15.172 -10.648 1 98.81 426 THR B N 1
ATOM 7080 C CA . THR B 1 426 ? 15.93 -13.812 -10.609 1 98.81 426 THR B CA 1
ATOM 7081 C C . THR B 1 426 ? 14.969 -13.648 -9.438 1 98.81 426 THR B C 1
ATOM 7083 O O . THR B 1 426 ? 14.148 -14.531 -9.164 1 98.81 426 THR B O 1
ATOM 7086 N N . PHE B 1 427 ? 15.125 -12.633 -8.703 1 98.81 427 PHE B N 1
ATOM 7087 C CA . PHE B 1 427 ? 14.125 -12.164 -7.75 1 98.81 427 PHE B CA 1
ATOM 7088 C C . PHE B 1 427 ? 13.555 -10.812 -8.18 1 98.81 427 PHE B C 1
ATOM 7090 O O . PHE B 1 427 ? 14.305 -9.906 -8.547 1 98.81 427 PHE B O 1
ATOM 7097 N N . ALA B 1 428 ? 12.234 -10.688 -8.211 1 98.81 428 ALA B N 1
ATOM 7098 C CA . ALA B 1 428 ? 11.594 -9.438 -8.594 1 98.81 428 ALA B CA 1
ATOM 7099 C C . ALA B 1 428 ? 10.406 -9.125 -7.684 1 98.81 428 ALA B C 1
ATOM 7101 O O . ALA B 1 428 ? 9.719 -10.031 -7.215 1 98.81 428 ALA B O 1
ATOM 7102 N N . THR B 1 429 ? 10.242 -7.906 -7.406 1 98.44 429 THR B N 1
ATOM 7103 C CA . THR B 1 429 ? 9.031 -7.457 -6.73 1 98.44 429 THR B CA 1
ATOM 7104 C C . THR B 1 429 ? 8.094 -6.77 -7.715 1 98.44 429 THR B C 1
ATOM 7106 O O . THR B 1 429 ? 8.508 -6.352 -8.797 1 98.44 429 THR B O 1
ATOM 7109 N N . VAL B 1 430 ? 6.848 -6.77 -7.434 1 98.56 430 VAL B N 1
ATOM 7110 C CA . VAL B 1 430 ? 5.844 -6.012 -8.172 1 98.56 430 VAL B CA 1
ATOM 7111 C C . VAL B 1 430 ? 5.199 -4.977 -7.258 1 98.56 430 VAL B C 1
ATOM 7113 O O . VAL B 1 430 ? 4.469 -5.328 -6.328 1 98.56 430 VAL B O 1
ATOM 7116 N N . ARG B 1 431 ? 5.418 -3.715 -7.504 1 96.56 431 ARG B N 1
ATOM 7117 C CA . ARG B 1 431 ? 4.98 -2.613 -6.652 1 96.56 431 ARG B CA 1
ATOM 7118 C C . ARG B 1 431 ? 3.459 -2.502 -6.641 1 96.56 431 ARG B C 1
ATOM 7120 O O . ARG B 1 431 ? 2.822 -2.494 -7.699 1 96.56 431 ARG B O 1
ATOM 7127 N N . GLY B 1 432 ? 2.902 -2.361 -5.496 1 94.5 432 GLY B N 1
ATOM 7128 C CA . GLY B 1 432 ? 1.464 -2.209 -5.352 1 94.5 432 GLY B CA 1
ATOM 7129 C C . GLY B 1 432 ? 0.712 -3.523 -5.438 1 94.5 432 GLY B C 1
ATOM 7130 O O . GLY B 1 432 ? -0.51 -3.557 -5.273 1 94.5 432 GLY B O 1
ATOM 7131 N N . ALA B 1 433 ? 1.426 -4.586 -5.695 1 97.12 433 ALA B N 1
ATOM 7132 C CA . ALA B 1 433 ? 0.789 -5.902 -5.695 1 97.12 433 ALA B CA 1
ATOM 7133 C C . ALA B 1 433 ? 0.828 -6.531 -4.305 1 97.12 433 ALA B C 1
ATOM 7135 O O . ALA B 1 433 ? 1.224 -5.879 -3.334 1 97.12 433 ALA B O 1
ATOM 7136 N N . ALA B 1 434 ? 0.326 -7.75 -4.219 1 97.38 434 ALA B N 1
ATOM 7137 C CA . ALA B 1 434 ? 0.283 -8.484 -2.953 1 97.38 434 ALA B CA 1
ATOM 7138 C C . ALA B 1 434 ? 0.511 -9.977 -3.174 1 97.38 434 ALA B C 1
ATOM 7140 O O . ALA B 1 434 ? 1.359 -10.367 -3.979 1 97.38 434 ALA B O 1
ATOM 7141 N N . HIS B 1 435 ? -0.162 -10.82 -2.387 1 98.25 435 HIS B N 1
ATOM 7142 C CA . HIS B 1 435 ? 0.047 -12.258 -2.473 1 98.25 435 HIS B CA 1
ATOM 7143 C C . HIS B 1 435 ? -0.321 -12.789 -3.855 1 98.25 435 HIS B C 1
ATOM 7145 O O . HIS B 1 435 ? 0.399 -13.617 -4.422 1 98.25 435 HIS B O 1
ATOM 7151 N N . MET B 1 436 ? -1.493 -12.359 -4.285 1 98.38 436 MET B N 1
ATOM 7152 C CA . MET B 1 436 ? -1.921 -12.656 -5.648 1 98.38 436 MET B CA 1
ATOM 7153 C C . MET B 1 436 ? -1.551 -11.523 -6.598 1 98.38 436 MET B C 1
ATOM 7155 O O . MET B 1 436 ? -2.385 -10.672 -6.91 1 98.38 436 MET B O 1
ATOM 7159 N N . VAL B 1 437 ? -0.346 -11.609 -7.09 1 98.69 437 VAL B N 1
ATOM 7160 C CA . VAL B 1 437 ? 0.251 -10.531 -7.871 1 98.69 437 VAL B CA 1
ATOM 7161 C C . VAL B 1 437 ? -0.613 -10.234 -9.094 1 98.69 437 VAL B C 1
ATOM 7163 O O . VAL B 1 437 ? -0.973 -9.086 -9.344 1 98.69 437 VAL B O 1
ATOM 7166 N N . PRO B 1 438 ? -1.091 -11.242 -9.859 1 98.5 438 PRO B N 1
ATOM 7167 C CA . PRO B 1 438 ? -1.891 -10.93 -11.047 1 98.5 438 PRO B CA 1
ATOM 7168 C C . PRO B 1 438 ? -3.264 -10.359 -10.703 1 98.5 438 PRO B C 1
ATOM 7170 O O . PRO B 1 438 ? -3.859 -9.641 -11.508 1 98.5 438 PRO B O 1
ATOM 7173 N N . PHE B 1 439 ? -3.746 -10.703 -9.5 1 97.56 439 PHE B N 1
ATOM 7174 C CA . PHE B 1 439 ? -5.02 -10.156 -9.039 1 97.56 439 PHE B CA 1
ATOM 7175 C C . PHE B 1 439 ? -4.883 -8.672 -8.703 1 97.56 439 PHE B C 1
ATOM 7177 O O . PHE B 1 439 ? -5.695 -7.855 -9.141 1 97.56 439 PHE B O 1
ATOM 7184 N N . ALA B 1 440 ? -3.812 -8.328 -8.094 1 96.75 440 ALA B N 1
ATOM 7185 C CA . ALA B 1 440 ? -3.619 -6.984 -7.562 1 96.75 440 ALA B CA 1
ATOM 7186 C C . ALA B 1 440 ? -3.104 -6.039 -8.648 1 96.75 440 ALA B C 1
ATOM 7188 O O . ALA B 1 440 ? -3.479 -4.863 -8.68 1 96.75 440 ALA B O 1
ATOM 7189 N N . GLN B 1 441 ? -2.227 -6.555 -9.438 1 97.12 441 GLN B N 1
ATOM 7190 C CA . GLN B 1 441 ? -1.61 -5.77 -10.5 1 97.12 441 GLN B CA 1
ATOM 7191 C C . GLN B 1 441 ? -1.535 -6.562 -11.805 1 97.12 441 GLN B C 1
ATOM 7193 O O . GLN B 1 441 ? -0.448 -6.953 -12.234 1 97.12 441 GLN B O 1
ATOM 7198 N N . PRO B 1 442 ? -2.678 -6.656 -12.484 1 97.75 442 PRO B N 1
ATOM 7199 C CA . PRO B 1 442 ? -2.742 -7.539 -13.648 1 97.75 442 PRO B CA 1
ATOM 7200 C C . PRO B 1 442 ? -1.808 -7.102 -14.773 1 97.75 442 PRO B C 1
ATOM 7202 O O . PRO B 1 442 ? -1.146 -7.941 -15.391 1 97.75 442 PRO B O 1
ATOM 7205 N N . SER B 1 443 ? -1.733 -5.793 -15.031 1 97.88 443 SER B N 1
ATOM 7206 C CA . SER B 1 443 ? -0.921 -5.301 -16.141 1 97.88 443 SER B CA 1
ATOM 7207 C C . SER B 1 443 ? 0.563 -5.535 -15.883 1 97.88 443 SER B C 1
ATOM 7209 O O . SER B 1 443 ? 1.277 -6.031 -16.766 1 97.88 443 SER B O 1
ATOM 7211 N N . ARG B 1 444 ? 1.062 -5.191 -14.75 1 98.25 444 ARG B N 1
ATOM 7212 C CA . ARG B 1 444 ? 2.457 -5.406 -14.375 1 98.25 444 ARG B CA 1
ATOM 7213 C C . ARG B 1 444 ? 2.785 -6.895 -14.328 1 98.25 444 ARG B C 1
ATOM 7215 O O . ARG B 1 444 ? 3.879 -7.309 -14.719 1 98.25 444 ARG B O 1
ATOM 7222 N N . ALA B 1 445 ? 1.852 -7.68 -13.867 1 98.81 445 ALA B N 1
ATOM 7223 C CA . ALA B 1 445 ? 2.041 -9.125 -13.773 1 98.81 445 ALA B CA 1
ATOM 7224 C C . ALA B 1 445 ? 2.209 -9.742 -15.156 1 98.81 445 ALA B C 1
ATOM 7226 O O . ALA B 1 445 ? 3.07 -10.609 -15.359 1 98.81 445 ALA B O 1
ATOM 7227 N N . LEU B 1 446 ? 1.37 -9.312 -16.094 1 98.88 446 LEU B N 1
ATOM 7228 C CA . LEU B 1 446 ? 1.477 -9.828 -17.453 1 98.88 446 LEU B CA 1
ATOM 7229 C C . LEU B 1 446 ? 2.814 -9.453 -18.078 1 98.88 446 LEU B C 1
ATOM 7231 O O . LEU B 1 446 ? 3.422 -10.25 -18.781 1 98.88 446 LEU B O 1
ATOM 7235 N N . HIS B 1 447 ? 3.252 -8.211 -17.797 1 98.75 447 HIS B N 1
ATOM 7236 C CA . HIS B 1 447 ? 4.559 -7.785 -18.297 1 98.75 447 HIS B CA 1
ATOM 7237 C C . HIS B 1 447 ? 5.668 -8.672 -17.75 1 98.75 447 HIS B C 1
ATOM 7239 O O . HIS B 1 447 ? 6.551 -9.109 -18.5 1 98.75 447 HIS B O 1
ATOM 7245 N N . LEU B 1 448 ? 5.668 -8.891 -16.453 1 98.88 448 LEU B N 1
ATOM 7246 C CA . LEU B 1 448 ? 6.645 -9.758 -15.812 1 98.88 448 LEU B CA 1
ATOM 7247 C C . LEU B 1 448 ? 6.621 -11.156 -16.422 1 98.88 448 LEU B C 1
ATOM 7249 O O . LEU B 1 448 ? 7.664 -11.688 -16.812 1 98.88 448 LEU B O 1
ATOM 7253 N N . PHE B 1 449 ? 5.453 -11.734 -16.609 1 98.88 449 PHE B N 1
ATOM 7254 C CA . PHE B 1 449 ? 5.293 -13.078 -17.125 1 98.88 449 PHE B CA 1
ATOM 7255 C C . PHE B 1 449 ? 5.762 -13.156 -18.578 1 98.88 449 PHE B C 1
ATOM 7257 O O . PHE B 1 449 ? 6.461 -14.094 -18.969 1 98.88 449 PHE B O 1
ATOM 7264 N N . SER B 1 450 ? 5.324 -12.18 -19.344 1 98.81 450 SER B N 1
ATOM 7265 C CA . SER B 1 450 ? 5.723 -12.148 -20.75 1 98.81 450 SER B CA 1
ATOM 7266 C C . SER B 1 450 ? 7.242 -12.094 -20.891 1 98.81 450 SER B C 1
ATOM 7268 O O . SER B 1 450 ? 7.812 -12.758 -21.75 1 98.81 450 SER B O 1
ATOM 7270 N N . SER B 1 451 ? 7.887 -11.258 -20.031 1 98.81 451 SER B N 1
ATOM 7271 C CA . SER B 1 451 ? 9.344 -11.203 -20.047 1 98.81 451 SER B CA 1
ATOM 7272 C C . SER B 1 451 ? 9.953 -12.562 -19.703 1 98.81 451 SER B C 1
ATOM 7274 O O . SER B 1 451 ? 10.914 -12.992 -20.344 1 98.81 451 SER B O 1
ATOM 7276 N N . PHE B 1 452 ? 9.398 -13.234 -18.797 1 98.75 452 PHE B N 1
ATOM 7277 C CA . PHE B 1 452 ? 9.867 -14.531 -18.344 1 98.75 452 PHE B CA 1
ATOM 7278 C C . PHE B 1 452 ? 9.773 -15.562 -19.469 1 98.75 452 PHE B C 1
ATOM 7280 O O . PHE B 1 452 ? 10.766 -16.234 -19.781 1 98.75 452 PHE B O 1
ATOM 7287 N N . VAL B 1 453 ? 8.594 -15.688 -20.109 1 98.56 453 VAL B N 1
ATOM 7288 C CA . VAL B 1 453 ? 8.367 -16.75 -21.094 1 98.56 453 VAL B CA 1
ATOM 7289 C C . VAL B 1 453 ? 9.164 -16.469 -22.359 1 98.56 453 VAL B C 1
ATOM 7291 O O . VAL B 1 453 ? 9.484 -17.391 -23.125 1 98.56 453 VAL B O 1
ATOM 7294 N N . HIS B 1 454 ? 9.547 -15.188 -22.562 1 97.88 454 HIS B N 1
ATOM 7295 C CA . HIS B 1 454 ? 10.312 -14.844 -23.75 1 97.88 454 HIS B CA 1
ATOM 7296 C C . HIS B 1 454 ? 11.805 -14.797 -23.453 1 97.88 454 HIS B C 1
ATOM 7298 O O . HIS B 1 454 ? 12.609 -14.484 -24.344 1 97.88 454 HIS B O 1
ATOM 7304 N N . GLY B 1 455 ? 12.18 -15.062 -22.219 1 97.38 455 GLY B N 1
ATOM 7305 C CA . GLY B 1 455 ? 13.586 -15.086 -21.844 1 97.38 455 GLY B CA 1
ATOM 7306 C C . GLY B 1 455 ? 14.234 -13.711 -21.875 1 97.38 455 GLY B C 1
ATOM 7307 O O . GLY B 1 455 ? 15.391 -13.57 -22.266 1 97.38 455 GLY B O 1
ATOM 7308 N N . ARG B 1 456 ? 13.438 -12.703 -21.516 1 97.62 456 ARG B N 1
ATOM 7309 C CA . ARG B 1 456 ? 13.93 -11.328 -21.516 1 97.62 456 ARG B CA 1
ATOM 7310 C C . ARG B 1 456 ? 14.008 -10.773 -20.094 1 97.62 456 ARG B C 1
ATOM 7312 O O . ARG B 1 456 ? 13.172 -11.094 -19.25 1 97.62 456 ARG B O 1
ATOM 7319 N N . ARG B 1 457 ? 15.008 -9.938 -19.906 1 98.12 457 ARG B N 1
ATOM 7320 C CA . ARG B 1 457 ? 15.086 -9.203 -18.641 1 98.12 457 ARG B CA 1
ATOM 7321 C C . ARG B 1 457 ? 13.977 -8.156 -18.547 1 98.12 457 ARG B C 1
ATOM 7323 O O . ARG B 1 457 ? 13.5 -7.668 -19.578 1 98.12 457 ARG B O 1
ATOM 7330 N N . LEU B 1 458 ? 13.555 -7.871 -17.328 1 98.31 458 LEU B N 1
ATOM 7331 C CA . LEU B 1 458 ? 12.641 -6.75 -17.125 1 98.31 458 LEU B CA 1
ATOM 7332 C C . LEU B 1 458 ? 13.32 -5.43 -17.469 1 98.31 458 LEU B C 1
ATOM 7334 O O . LEU B 1 458 ? 14.5 -5.238 -17.172 1 98.31 458 LEU B O 1
ATOM 7338 N N . PRO B 1 459 ? 12.594 -4.504 -18.078 1 96.75 459 PRO B N 1
ATOM 7339 C CA . PRO B 1 459 ? 13.219 -3.24 -18.484 1 96.75 459 PRO B CA 1
ATOM 7340 C C . PRO B 1 459 ? 13.719 -2.414 -17.297 1 96.75 459 PRO B C 1
ATOM 7342 O O . PRO B 1 459 ? 12.961 -2.168 -16.359 1 96.75 459 PRO B O 1
ATOM 7345 N N . ASN B 1 460 ? 14.914 -1.971 -17.375 1 93.44 460 ASN B N 1
ATOM 7346 C CA . ASN B 1 460 ? 15.492 -1.186 -16.281 1 93.44 460 ASN B CA 1
ATOM 7347 C C . ASN B 1 460 ? 15.664 0.277 -16.688 1 93.44 460 ASN B C 1
ATOM 7349 O O . ASN B 1 460 ? 16.391 1.021 -16.016 1 93.44 460 ASN B O 1
ATOM 7353 N N . THR B 1 461 ? 15.148 0.671 -17.797 1 90.25 461 THR B N 1
ATOM 7354 C CA . THR B 1 461 ? 15.094 2.055 -18.25 1 90.25 461 THR B CA 1
ATOM 7355 C C . THR B 1 461 ? 13.711 2.391 -18.797 1 90.25 461 THR B C 1
ATOM 7357 O O . THR B 1 461 ? 12.906 1.493 -19.062 1 90.25 461 THR B O 1
ATOM 7360 N N . THR B 1 462 ? 13.438 3.627 -18.781 1 87.88 462 THR B N 1
ATOM 7361 C CA . THR B 1 462 ? 12.141 4.047 -19.312 1 87.88 462 THR B CA 1
ATOM 7362 C C . THR B 1 462 ? 12.273 5.363 -20.078 1 87.88 462 THR B C 1
ATOM 7364 O O . THR B 1 462 ? 13.281 6.062 -19.953 1 87.88 462 THR B O 1
ATOM 7367 N N . ARG B 1 463 ? 11.375 5.629 -21.031 1 83.38 463 ARG B N 1
ATOM 7368 C CA . ARG B 1 463 ? 11.18 6.895 -21.734 1 83.38 463 ARG B CA 1
ATOM 7369 C C . ARG B 1 463 ? 9.742 7.379 -21.609 1 83.38 463 ARG B C 1
ATOM 7371 O O . ARG B 1 463 ? 8.805 6.578 -21.625 1 83.38 463 ARG B O 1
ATOM 7378 N N . PRO B 1 464 ? 9.484 8.68 -21.422 1 77.56 464 PRO B N 1
ATOM 7379 C CA . PRO B 1 464 ? 10.508 9.711 -21.25 1 77.56 464 PRO B CA 1
ATOM 7380 C C . PRO B 1 464 ? 11.156 9.664 -19.859 1 77.56 464 PRO B C 1
ATOM 7382 O O . PRO B 1 464 ? 10.625 9.047 -18.953 1 77.56 464 PRO B O 1
ATOM 7385 N N . SER B 1 465 ? 12.211 10.328 -19.797 1 81.81 465 SER B N 1
ATOM 7386 C CA . SER B 1 465 ? 12.867 10.477 -18.5 1 81.81 465 SER B CA 1
ATOM 7387 C C . SER B 1 465 ? 12.102 11.445 -17.609 1 81.81 465 SER B C 1
ATOM 7389 O O . SER B 1 465 ? 11.516 12.414 -18.094 1 81.81 465 SER B O 1
ATOM 7391 N N . ILE B 1 466 ? 12.094 11.141 -16.406 1 78.75 466 ILE B N 1
ATOM 7392 C CA . ILE B 1 466 ? 11.43 11.992 -15.438 1 78.75 466 ILE B CA 1
ATOM 7393 C C . ILE B 1 466 ? 12.109 13.359 -15.398 1 78.75 466 ILE B C 1
ATOM 7395 O O . ILE B 1 466 ? 11.531 14.336 -14.906 1 78.75 466 ILE B O 1
ATOM 7399 N N . TYR B 1 467 ? 13.328 13.453 -16 1 69.75 467 TYR B N 1
ATOM 7400 C CA . TYR B 1 467 ? 14.125 14.68 -15.961 1 69.75 467 TYR B CA 1
ATOM 7401 C C . TYR B 1 467 ? 13.93 15.492 -17.234 1 69.75 467 TYR B C 1
ATOM 7403 O O . TYR B 1 467 ? 14.531 16.562 -17.391 1 69.75 467 TYR B O 1
ATOM 7411 N N . ASP B 1 468 ? 13.195 14.945 -18.188 1 68.25 468 ASP B N 1
ATOM 7412 C CA . ASP B 1 468 ? 12.992 15.688 -19.422 1 68.25 468 ASP B CA 1
ATOM 7413 C C . ASP B 1 468 ? 12.109 16.922 -19.188 1 68.25 468 ASP B C 1
ATOM 7415 O O . ASP B 1 468 ? 11.227 16.891 -18.344 1 68.25 468 ASP B O 1
#

Secondary structure (DSSP, 8-state):
---------------------S-GGGB----TTPPP-SS-EEEEEEEEETTTTEEEEEEEE--SS-TTTSPEEEEE--TTTB-HIIIIIHHTSSSEEE-SSSS-EEE-TT-GGGTSEEEEEE-STTSTT-B-SSGGGGEE-HHHHHHHHHHHHHHHHHH-GGGTTS-EEEEEETTHHHHHHHHHHHHHHHHHH-SS----EEEEEEES----HHHHHHHHHHHHHHTTSS-HHHHHHHHHH---TT--SS-GGG--HHHHHHHHHHHHHH-TTS-TTSTTSPPPPHHHHHHHHHTT-----EETTEETTHHHHHHHHHTSHHHHHHTT--TT--SS---SB-SS-EE-SSGGG---HHHHHHHHHTT--EEEEEETT-SSS-HHHHHHHHHHHHHHTTPPEEEEEEEEEETTEEEEEEEEETTTEEEEEETT--SSHHHH-HHHHHHHHHHHHTT-PPP---SS-TT-/---------------------S-GGGB----TTPPP-SS-EEEEEEEEETTTTEEEEEEEE--SS-TTTSPEEEEE--TTTB-HIIIIIHHTSSSEEE-SSSS-EEE-TT-GGGTSEEEEEE-STTSTT-B-SSGGGGEE-HHHHHHHHHHHHHHHHHH-GGGTTS-EEEEEETTHHHHHHHHHHHHHHHHHH-SS----EEEEEEES----HHHHHHHHHHHHHHTTSS-HHHHHHHHHH---TT--SS-GGG--HHHHHHHHHHHHHH-TTS-TTSTTSPPPPHHHHHHHHHTT-----EETTEETTHHHHHHHHHTSHHHHHHTT--TT--SS---SB-SS-EE-SSGGG---HHHHHHHHHTT--EEEEEETT-SSS-HHHHHHHHHHHHHHTT--EEEEEEEEEETTEEEEEEEEETTTEEEEEETT--SSHHHH-HHHHHHHHHHHHTT-PPP---SS-TT-

Solvent-accessible surface area (backbone atoms only — not comparable to full-atom values): 47553 Å² total; per-residue (Å²): 132,84,77,79,79,75,77,76,76,77,73,74,74,71,69,71,74,66,79,79,71,63,58,69,86,24,49,38,90,62,55,63,53,50,68,93,73,88,49,58,37,32,21,35,73,43,76,59,33,73,93,45,46,26,29,36,28,38,44,36,36,45,11,60,64,63,45,90,74,38,35,38,30,39,39,31,41,18,68,78,35,18,18,8,51,60,49,38,32,36,56,34,36,25,61,36,28,51,59,33,41,22,68,30,34,33,78,35,92,44,21,44,30,72,63,21,22,37,38,25,40,20,50,42,45,37,6,48,68,9,33,51,75,34,77,70,59,28,58,39,39,64,66,59,36,25,51,48,50,52,46,34,52,59,52,48,32,69,51,38,56,89,55,53,82,33,46,29,32,44,32,30,26,32,39,13,30,48,51,49,46,49,32,51,51,53,48,51,52,45,38,74,70,43,91,70,77,52,78,45,67,61,33,36,39,30,28,22,37,47,42,38,42,26,54,29,54,50,22,22,51,54,44,33,36,74,59,54,47,35,43,68,68,42,38,49,39,35,69,73,43,42,63,39,78,84,40,48,85,84,57,68,68,78,46,40,69,64,16,52,50,24,52,53,48,41,57,58,29,50,43,86,64,45,35,54,48,32,61,70,41,59,64,55,51,58,56,59,41,53,51,28,37,75,68,67,30,76,39,69,40,75,38,77,89,32,60,52,34,49,70,57,22,39,48,50,31,60,60,32,69,68,39,25,57,39,44,53,40,56,81,81,63,65,95,64,78,65,45,58,51,37,88,70,47,48,61,51,77,60,56,68,52,48,66,36,59,67,50,48,48,53,44,46,74,69,74,25,34,37,37,41,34,20,13,59,37,16,43,66,40,16,40,61,23,49,56,50,52,53,52,50,50,31,54,74,68,66,42,52,77,68,36,69,63,30,46,22,42,49,95,67,30,64,35,25,30,33,31,27,28,62,85,34,40,33,44,32,40,34,60,64,10,11,46,52,32,33,50,59,30,29,64,59,38,35,52,53,48,43,24,57,80,66,74,41,79,74,41,70,66,61,71,78,52,80,84,86,138,83,78,76,79,76,76,76,77,76,75,72,75,72,70,73,76,65,79,81,68,63,57,71,88,24,50,36,89,60,56,64,53,50,68,92,73,89,48,58,40,34,21,35,74,40,75,60,34,74,91,46,46,26,29,35,27,38,44,36,37,45,11,59,64,64,46,90,74,39,34,40,30,39,38,31,42,17,67,79,37,18,17,6,51,58,50,38,33,38,57,34,36,24,60,36,28,51,61,32,43,22,68,30,34,33,77,35,93,42,21,45,30,73,63,20,21,39,38,25,41,19,48,42,45,38,5,47,67,8,34,53,75,34,76,69,57,26,57,39,41,63,68,59,37,25,50,46,49,52,45,34,53,58,53,47,31,69,52,39,57,89,55,52,82,34,47,30,33,43,32,29,25,32,37,14,30,50,50,47,45,49,32,50,51,54,50,51,51,44,38,74,69,43,92,70,77,53,78,44,68,61,31,36,40,31,28,23,37,48,40,37,41,27,53,28,54,49,22,20,54,52,44,32,35,73,60,54,46,35,44,68,69,41,38,50,39,34,69,73,44,42,60,39,80,83,40,50,87,83,56,72,68,74,45,41,71,65,15,52,50,25,53,52,50,41,57,60,28,47,44,86,63,44,35,54,49,32,60,69,42,60,65,56,51,59,56,58,37,53,51,29,36,75,68,69,31,76,36,69,40,75,38,78,88,32,62,52,34,49,68,58,22,38,48,52,30,60,60,33,68,69,38,25,58,40,44,54,40,56,80,79,64,65,97,64,79,64,46,60,51,39,88,70,45,47,61,50,77,59,55,67,52,49,67,35,60,67,50,48,48,52,44,45,73,69,74,24,35,37,37,41,35,21,15,61,37,17,42,65,42,17,42,63,21,51,55,51,51,52,50,51,50,33,55,76,68,67,43,52,75,67,35,69,62,30,46,22,44,50,95,66,28,65,34,26,28,32,31,27,29,61,87,35,42,32,43,33,41,33,60,67,11,11,46,53,33,34,50,59,30,29,64,60,36,34,51,55,48,44,25,57,80,68,73,42,78,75,41,69,65,63,70,76,52,79,84,88

Foldseek 3Di:
DPDPPPPPPPPPPPPPPPPPDFDPVFWQPDFFAEDDADWTKGKDWDDLDVVFQWIKIKIKTAQRPPSLAAFEEEEDEPDPFFFCCLQPQAQFAHQWFQPQLLGHTDGDPLHLSPQHIYMYIRDDAQRFQTHTNHQCSLAEEQQRRLSSVVSRVVRVCVSVVSNQPGEYEYEYFEQCLSNRLSNVLVLVVCQVPDPDGHHNYAAYEYELYLFACLLQVLQLLVLCVVVVLDDPVLSVLLVPQARSVLPADPPCPVGDPSNVVSVVRSDVSNPPQADQQFRQWGAQDPVQSVVCSVVSHRSFDDTPRAGRCRSVSSQSNQQDPSNCVSSVGCPVVDPDRHDRGGPSRDYDRGNSNDRNLVSVLVCVVVVHAYEYEYECRHSNRHLSSVVVSLVVSLVVVVWDWPAPWAFFDDPQHGQWIKTDTNLRYIYTYGYQAGSSRSRRPSNSVSLVSSCRSVSHDGHRDDPPDPVD/DPPPPPPPPPPPPPPPPPPPDFPPVFWQPDFFAEDDADWTKGKDWDQLDVVFQWIKIKIKTAQRPPSLAAFEEEEDEPDPFFFCCLQPQAQFAHQWFQPQLLGHTDGDPLHLSPQHTYMTIRDDAQRFQTHTNHQCSLAEEQQRRLSSVLSRVVRVCVSVVSNQPGEYEYEYFEQCLSNRLSNVLVLVVCQVPDPDGHHNYAAYEYELYLFACLLQVLQLLVLCVVVVLDDPVLSVLLVPQPRSVLPADPPCPPGPPSNVVSVVRSDVSNPPQADQQFRQWGAQDPVQSVVCSVVSHRSFDDTPRAGRCRSVSSQSNQQDPSNCVSSVGCPVVDPDRGDRGGPSRDYDRGNSNDRRLVSVLVCVVVVHAYEYEYECRHSNRHLSSVVVSLVVSLVVVVWDWPAPWAFFDDPQHGQWIKTDTNLRYIYTYGYQAGSSRSRRPVNSVSLVSSCRSVSHDGHRDDPPDPVD

InterPro domains:
  IPR001563 Peptidase S10, serine carboxypeptidase [PF00450] (32-455)
  IPR001563 Peptidase S10, serine carboxypeptidase [PR00724] (108-120)
  IPR001563 Peptidase S10, serine carboxypeptidase [PR00724] (121-131)
  IPR001563 Peptidase S10, serine carboxypeptidase [PR00724] (156-181)
  IPR001563 Peptidase S10, serine carboxypeptidase [PR00724] (425-438)
  IPR001563 Peptidase S10, serine carboxypeptidase [PTHR11802] (29-442)
  IPR018202 Serine carboxypeptidase, serine active site [PS00131] (170-177)
  IPR029058 Alpha/Beta hydrolase fold [G3DSA:3.40.50.1820] (23-285)
  IPR029058 Alpha/Beta hydrolase fold [SSF53474] (25-458)

pLDDT: mean 92.59, std 14.09, range [21.47, 98.94]

Organism: Vigna radiata var. radiata (NCBI:txid3916)

Nearest PDB structures (foldseek):
  1ysc-assembly1_A  TM=7.912E-01  e=3.433E-29  Saccharomyces cerevisiae
  1wht-assembly1_A  TM=9.124E-01  e=4.450E-25  Triticum aestivum
  1cpy-assembly1_A  TM=7.688E-01  e=1.983E-28  Saccharomyces cerevisiae
  3sc2-assembly1_A-2  TM=9.185E-01  e=1.134E-24  Triticum aestivum
  1gxs-assembly1_C  TM=9.187E-01  e=8.464E-25  Sorghum bicolor

Radius of gyration: 32.9 Å; Cα contacts (8 Å, |Δi|>4): 2041; chains: 2; bounding box: 88×119×124 Å

Sequence (936 aa):
MKGCWLVGVLIVLLGSVGVKGYPSEDLIERLPGQPNVGFKQYAGYVDVDVNHGRSLFYYFVEAEKDHEKKPLTLWLNGGPGCSSIGGGAFTELGPFYPRGDGRGLRRNSMSWNRASNILFLESPAGVGWSYSNTTSDYNAGDASTANDSLLFLLKWYEKFPSYRSRELFLTGESYAGHYIPQLANVLLDHNAHSNGFKFNIKGVAIGNPLLKLDRDARATYEYYWSHGLISDEVGLAIANDCDFDDYVFADTHNVSASCNNAINEANEIVSDYINYYDVILDVCYPSIVEQELKLKKMATKISIGVDVCMTYERAFYFNLPEVQKALHANRTNLPYHWSMCSGVLNYSETDPNIDILPVLKRIVQNHIPVWVFSGDQDSVVPLLGSRTLIRELAHELKFKITVPYGAWFHRGQVGGWVTEYGNLLTFATVRGAAHMVPFAQPSRALHLFSSFVHGRRLPNTTRPSIYDMKGCWLVGVLIVLLGSVGVKGYPSEDLIERLPGQPNVGFKQYAGYVDVDVNHGRSLFYYFVEAEKDHEKKPLTLWLNGGPGCSSIGGGAFTELGPFYPRGDGRGLRRNSMSWNRASNILFLESPAGVGWSYSNTTSDYNAGDASTANDSLLFLLKWYEKFPSYRSRELFLTGESYAGHYIPQLANVLLDHNAHSNGFKFNIKGVAIGNPLLKLDRDARATYEYYWSHGLISDEVGLAIANDCDFDDYVFADTHNVSASCNNAINEANEIVSDYINYYDVILDVCYPSIVEQELKLKKMATKISIGVDVCMTYERAFYFNLPEVQKALHANRTNLPYHWSMCSGVLNYSETDPNIDILPVLKRIVQNHIPVWVFSGDQDSVVPLLGSRTLIRELAHELKFKITVPYGAWFHRGQVGGWVTEYGNLLTFATVRGAAHMVPFAQPSRALHLFSSFVHGRRLPNTTRPSIYD